Protein AF-0000000085020872 (afdb_homodimer)

InterPro domains:
  IPR003439 ABC transporter-like, ATP-binding domain [PF00005] (101-252)
  IPR003439 ABC transporter-like, ATP-binding domain [PS50893] (78-325)
  IPR003593 AAA+ ATPase domain [SM00382] (110-301)
  IPR013525 ABC-2 type transporter, transmembrane domain [PF01061] (402-611)
  IPR027417 P-loop containing nucleoside triphosphate hydrolase [G3DSA:3.40.50.300] (89-313)
  IPR027417 P-loop containing nucleoside triphosphate hydrolase [SSF52540] (98-308)
  IPR050352 ATP-binding cassette subfamily G transporters [PTHR48041] (98-655)

Secondary structure (DSSP, 8-state):
----PPP-------TTS------------SS---------SSS-----SSPPPEEEEEEEEEEEPPTT---THHHHHHTS---------S-S---PEEEEEEEEEEEEPTT-EEEEE-STTSSHHHHHHHHTT---SSEEEEEEEETTBPPPHHHHHHHEEEE-SS----TTSBHHHHHHHHHHHHSPS--HHHHHHHHHHHHHHTT-GGGTTSB---SSS----HHHHHHHHHHHHHTT--SEEEEESTTTT--HHHHHHHHHHHHHHHHHH--EEEEE-SS--HHHHHT-SEEEEEETTEEEEEEE-TTHHHHHHHTTT-PPPTTS-HHHHHHHHHT-B-TTTSSB--HHHHHHHSHHHHHHHHHHHHHHHHHHTT-----TTTTT-SSS-SSSS-HHHHHHHIIIIIIHHHHH-TTTHHHHHHHHHHHHHHHHHHTTT--SSHHHHHHHHHHHHHHHHHHHHTTHHHHHHHHHHHHHHHHHHHTTSS-HHHHHHHHHHHHHHHHHHHHHHHHHHHHHHHT----HHHHHHHHHHHHHHHHHHHHHHHHHHHHS-SSSHHHHHHHHHHHHHHHTTSSSS-GGGS-GGGHHHHHH-HHHHHHHHHHHHHHTT-EE-HHHHTTTHHHHHHHTTS---HHHHHHHHHHHHHS-SS--PPEEHHHHHHHTT-TT--HHHHHHHHHTHHHHHHHHHHHHHHH------/--------------TTS------------SS---------SSS-----SSPPPEEEEEEEEEEEPPTT---THHHHHHTS---------S-S---PEEEEEEEEEEEEPTT-EEEEE-STTSSHHHHHHHHTT---SSEEEEEEEETTBPPPHHHHHHHEEEE-SS----TTSBHHHHHHHHHHHHSPS--HHHHHHHHHHHHHHTT-GGGTTSB---SSS----HHHHHHHHHHHHHTT--SEEEEESTTTT--HHHHHHHHHHHHHHHHHH--EEEEE-SS--HHHHHT-SEEEEEETTEEEEEEE-TTHHHHHHHTTT-PPPTTS-HHHHHHHHHT-B-TTTSSB--HHHHHHHSHHHHHHHHHHHHHHHHHHTT-----TTTTT-SSS-SSSS-HHHHHHHIIIIIIHHHHH-TTTHHHHHHHHHHHHHHHHHHTTT--SSHHHHHHHHHHHHHHHHHHHHTTHHHHHHHHHHHHHHHHHHHTTSS-HHHHHHHHHHHHHHHHHHHHHHHHHHHHHHHT----HHHHHHHHHHHHHHHHHHHHHHHHHHHHS-SSSHHHHHHHHHHHHHHHTTSSSS-GGGS-GGGHHHHHH-HHHHHHHHHHHHHHTT-EE-HHHHTTTHHHHHHHTTS---HHHHHHHHHHHHHS-SS--PPEEHHHHHHHTT-TT--HHHHHHHHHTHHHHHHHHHHHHHHH---S--

Organism: Micromonas commoda (strain RCC299 / NOUM17 / CCMP2709) (NCBI:txid296587)

Radius of gyration: 37.08 Å; Cα contacts (8 Å, |Δi|>4): 2182; chains: 2; bounding box: 82×117×87 Å

Structure (mmCIF, N/CA/C/O backbone):
data_AF-0000000085020872-model_v1
#
loop_
_entity.id
_entity.type
_entity.pdbx_description
1 polymer 'ATP-binding cassette superfamily'
#
loop_
_atom_site.group_PDB
_atom_site.id
_atom_site.type_symbol
_atom_site.label_atom_id
_atom_site.label_alt_id
_atom_site.label_comp_id
_atom_site.label_asym_id
_atom_site.label_entity_id
_atom_site.label_seq_id
_atom_site.pdbx_PDB_ins_code
_atom_site.Cartn_x
_atom_site.Cartn_y
_atom_site.Cartn_z
_atom_site.occupancy
_atom_site.B_iso_or_equiv
_atom_site.auth_seq_id
_atom_site.auth_comp_id
_atom_site.auth_asym_id
_atom_site.auth_atom_id
_atom_site.pdbx_PDB_model_num
ATOM 1 N N . MET A 1 1 ? -39.406 -10.539 -39.531 1 21.3 1 MET A N 1
ATOM 2 C CA . MET A 1 1 ? -39.75 -9.141 -39.75 1 21.3 1 MET A CA 1
ATOM 3 C C . MET A 1 1 ? -39.438 -8.297 -38.531 1 21.3 1 MET A C 1
ATOM 5 O O . MET A 1 1 ? -40.344 -7.949 -37.781 1 21.3 1 MET A O 1
ATOM 9 N N . ILE A 1 2 ? -38.469 -8.586 -37.781 1 23.47 2 ILE A N 1
ATOM 10 C CA . ILE A 1 2 ? -38.219 -8.312 -36.375 1 23.47 2 ILE A CA 1
ATOM 11 C C . ILE A 1 2 ? -38.062 -6.812 -36.156 1 23.47 2 ILE A C 1
ATOM 13 O O . ILE A 1 2 ? -37.219 -6.156 -36.781 1 23.47 2 ILE A O 1
ATOM 17 N N . GLU A 1 3 ? -39.188 -6.156 -35.719 1 22.7 3 GLU A N 1
ATOM 18 C CA . GLU A 1 3 ? -39.469 -4.738 -35.594 1 22.7 3 GLU A CA 1
ATOM 19 C C . GLU A 1 3 ? -38.406 -4.016 -34.781 1 22.7 3 GLU A C 1
ATOM 21 O O . GLU A 1 3 ? -37.844 -4.574 -33.844 1 22.7 3 GLU A O 1
ATOM 26 N N . HIS A 1 4 ? -37.781 -2.967 -35.344 1 22.8 4 HIS A N 1
ATOM 27 C CA . HIS A 1 4 ? -36.656 -2.086 -35.156 1 22.8 4 HIS A CA 1
ATOM 28 C C . HIS A 1 4 ? -36.781 -1.243 -33.875 1 22.8 4 HIS A C 1
ATOM 30 O O . HIS A 1 4 ? -37.688 -0.413 -33.781 1 22.8 4 HIS A O 1
ATOM 36 N N . ALA A 1 5 ? -36.719 -1.896 -32.656 1 24.95 5 ALA A N 1
ATOM 37 C CA . ALA A 1 5 ? -37.094 -1.273 -31.391 1 24.95 5 ALA A CA 1
ATOM 38 C C . ALA A 1 5 ? -36.438 0.107 -31.25 1 24.95 5 ALA A C 1
ATOM 40 O O . ALA A 1 5 ? -35.312 0.314 -31.672 1 24.95 5 ALA A O 1
ATOM 41 N N . PRO A 1 6 ? -37.281 1.108 -30.984 1 25.77 6 PRO A N 1
ATOM 42 C CA . PRO A 1 6 ? -37.062 2.557 -31.047 1 25.77 6 PRO A CA 1
ATOM 43 C C . PRO A 1 6 ? -35.812 2.994 -30.281 1 25.77 6 PRO A C 1
ATOM 45 O O . PRO A 1 6 ? -35.344 2.279 -29.406 1 25.77 6 PRO A O 1
ATOM 48 N N . THR A 1 7 ? -35.031 3.902 -30.875 1 24.81 7 THR A N 1
ATOM 49 C CA . THR A 1 7 ? -33.781 4.621 -30.688 1 24.81 7 THR A CA 1
ATOM 50 C C . THR A 1 7 ? -33.75 5.34 -29.344 1 24.81 7 THR A C 1
ATOM 52 O O . THR A 1 7 ? -34.781 5.762 -28.844 1 24.81 7 THR A O 1
ATOM 55 N N . GLY A 1 8 ? -32.781 5.086 -28.453 1 22.59 8 GLY A N 1
ATOM 56 C CA . GLY A 1 8 ? -32.375 5.434 -27.094 1 22.59 8 GLY A CA 1
ATOM 57 C C . GLY A 1 8 ? -32.469 6.922 -26.812 1 22.59 8 GLY A C 1
ATOM 58 O O . GLY A 1 8 ? -31.797 7.719 -27.5 1 22.59 8 GLY A O 1
ATOM 59 N N . ALA A 1 9 ? -33.688 7.543 -26.547 1 23.36 9 ALA A N 1
ATOM 60 C CA . ALA A 1 9 ? -34.031 8.938 -26.25 1 23.36 9 ALA A CA 1
ATOM 61 C C . ALA A 1 9 ? -32.969 9.562 -25.344 1 23.36 9 ALA A C 1
ATOM 63 O O . ALA A 1 9 ? -32.562 8.961 -24.344 1 23.36 9 ALA A O 1
ATOM 64 N N . ASP A 1 10 ? -32.156 10.438 -25.844 1 23.88 10 ASP A N 1
ATOM 65 C CA . ASP A 1 10 ? -31.094 11.336 -25.391 1 23.88 10 ASP A CA 1
ATOM 66 C C . ASP A 1 10 ? -31.578 12.18 -24.219 1 23.88 10 ASP A C 1
ATOM 68 O O . ASP A 1 10 ? -32.469 13.031 -24.375 1 23.88 10 ASP A O 1
ATOM 72 N N . ILE A 1 11 ? -31.969 11.641 -23.094 1 23.28 11 ILE A N 1
ATOM 73 C CA . ILE A 1 11 ? -32.469 12.43 -21.984 1 23.28 11 ILE A CA 1
ATOM 74 C C . ILE A 1 11 ? -31.531 13.586 -21.688 1 23.28 11 ILE A C 1
ATOM 76 O O . ILE A 1 11 ? -30.406 13.367 -21.203 1 23.28 11 ILE A O 1
ATOM 80 N N . ARG A 1 12 ? -31.406 14.648 -22.578 1 24.61 12 ARG A N 1
ATOM 81 C CA . ARG A 1 12 ? -30.734 15.922 -22.328 1 24.61 12 ARG A CA 1
ATOM 82 C C . ARG A 1 12 ? -31.297 16.609 -21.094 1 24.61 12 ARG A C 1
ATOM 84 O O . ARG A 1 12 ? -32.5 16.938 -21.047 1 24.61 12 ARG A O 1
ATOM 91 N N . VAL A 1 13 ? -31 16.156 -19.953 1 23.91 13 VAL A N 1
ATOM 92 C CA . VAL A 1 13 ? -31.406 16.875 -18.75 1 23.91 13 VAL A CA 1
ATOM 93 C C . VAL A 1 13 ? -31.109 18.375 -18.922 1 23.91 13 VAL A C 1
ATOM 95 O O . VAL A 1 13 ? -29.969 18.766 -19.156 1 23.91 13 VAL A O 1
ATOM 98 N N . ASP A 1 14 ? -31.969 19.062 -19.531 1 23.78 14 ASP A N 1
ATOM 99 C CA . ASP A 1 14 ? -32 20.516 -19.734 1 23.78 14 ASP A CA 1
ATOM 100 C C . ASP A 1 14 ? -31.766 21.25 -18.422 1 23.78 14 ASP A C 1
ATOM 102 O O . ASP A 1 14 ? -32.625 21.297 -17.547 1 23.78 14 ASP A O 1
ATOM 106 N N . VAL A 1 15 ? -30.656 21.25 -17.906 1 24.33 15 VAL A N 1
ATOM 107 C CA . VAL A 1 15 ? -30.203 21.906 -16.688 1 24.33 15 VAL A CA 1
ATOM 108 C C . VAL A 1 15 ? -30.484 23.406 -16.781 1 24.33 15 VAL A C 1
ATOM 110 O O . VAL A 1 15 ? -30.078 24.172 -15.898 1 24.33 15 VAL A O 1
ATOM 113 N N . ASP A 1 16 ? -31.062 23.922 -17.953 1 25.19 16 ASP A N 1
ATOM 114 C CA . ASP A 1 16 ? -31.047 25.375 -18.094 1 25.19 16 ASP A CA 1
ATOM 115 C C . ASP A 1 16 ? -32.125 26.016 -17.203 1 25.19 16 ASP A C 1
ATOM 117 O O . ASP A 1 16 ? -32.438 27.188 -17.375 1 25.19 16 ASP A O 1
ATOM 121 N N . ARG A 1 17 ? -33.062 25.266 -16.75 1 26.28 17 ARG A N 1
ATOM 122 C CA . ARG A 1 17 ? -34.125 26.109 -16.172 1 26.28 17 ARG A CA 1
ATOM 123 C C . ARG A 1 17 ? -33.562 27 -15.07 1 26.28 17 ARG A C 1
ATOM 125 O O . ARG A 1 17 ? -32.781 26.547 -14.227 1 26.28 17 ARG A O 1
ATOM 132 N N . ALA A 1 18 ? -33.688 28.312 -15.258 1 26.11 18 ALA A N 1
ATOM 133 C CA . ALA A 1 18 ? -33.312 29.469 -14.477 1 26.11 18 ALA A CA 1
ATOM 134 C C . ALA A 1 18 ? -33.781 29.344 -13.031 1 26.11 18 ALA A C 1
ATOM 136 O O . ALA A 1 18 ? -35 29.219 -12.766 1 26.11 18 ALA A O 1
ATOM 137 N N . LEU A 1 19 ? -33.188 28.547 -12.25 1 25.14 19 LEU A N 1
ATOM 138 C CA . LEU A 1 19 ? -33.562 28.438 -10.852 1 25.14 19 LEU A CA 1
ATOM 139 C C . LEU A 1 19 ? -34 29.781 -10.297 1 25.14 19 LEU A C 1
ATOM 141 O O . LEU A 1 19 ? -33.438 30.812 -10.648 1 25.14 19 LEU A O 1
ATOM 145 N N . PRO A 1 20 ? -35.281 29.953 -9.961 1 27.61 20 PRO A N 1
ATOM 146 C CA . PRO A 1 20 ? -35.719 31.25 -9.445 1 27.61 20 PRO A CA 1
ATOM 147 C C . PRO A 1 20 ? -34.719 31.859 -8.477 1 27.61 20 PRO A C 1
ATOM 149 O O . PRO A 1 20 ? -33.938 31.141 -7.848 1 27.61 20 PRO A O 1
ATOM 152 N N . PRO A 1 21 ? -34.406 33.156 -8.617 1 25.19 21 PRO A N 1
ATOM 153 C CA . PRO A 1 21 ? -33.406 33.844 -7.77 1 25.19 21 PRO A CA 1
ATOM 154 C C . PRO A 1 21 ? -33.656 33.594 -6.281 1 25.19 21 PRO A C 1
ATOM 156 O O . PRO A 1 21 ? -34.781 33.719 -5.809 1 25.19 21 PRO A O 1
ATOM 159 N N . VAL A 1 22 ? -33.25 32.562 -5.754 1 24.8 22 VAL A N 1
ATOM 160 C CA . VAL A 1 22 ? -33.406 32.312 -4.32 1 24.8 22 VAL A CA 1
ATOM 161 C C . VAL A 1 22 ? -33.281 33.625 -3.562 1 24.8 22 VAL A C 1
ATOM 163 O O . VAL A 1 22 ? -32.406 34.438 -3.852 1 24.8 22 VAL A O 1
ATOM 166 N N . ARG A 1 23 ? -34.344 34.156 -2.992 1 26.45 23 ARG A N 1
ATOM 167 C CA . ARG A 1 23 ? -34.406 35.312 -2.09 1 26.45 23 ARG A CA 1
ATOM 168 C C . ARG A 1 23 ? -33.156 35.406 -1.246 1 26.45 23 ARG A C 1
ATOM 170 O O . ARG A 1 23 ? -32.438 34.438 -1.066 1 26.45 23 ARG A O 1
ATOM 177 N N . GLY A 1 24 ? -32.875 36.656 -0.716 1 23.95 24 GLY A N 1
ATOM 178 C CA . GLY A 1 24 ? -31.703 37.281 -0.164 1 23.95 24 GLY A CA 1
ATOM 179 C C . GLY A 1 24 ? -31.094 36.5 0.98 1 23.95 24 GLY A C 1
ATOM 180 O O . GLY A 1 24 ? -31.734 36.281 2.002 1 23.95 24 GLY A O 1
ATOM 181 N N . LEU A 1 25 ? -30.578 35.406 0.727 1 25.36 25 LEU A N 1
ATOM 182 C CA . LEU A 1 25 ? -29.859 34.875 1.878 1 25.36 25 LEU A CA 1
ATOM 183 C C . LEU A 1 25 ? -29.219 36 2.701 1 25.36 25 LEU A C 1
ATOM 185 O O . LEU A 1 25 ? -28.656 36.938 2.143 1 25.36 25 LEU A O 1
ATOM 189 N N . PRO A 1 26 ? -29.766 36.219 3.93 1 26.34 26 PRO A N 1
ATOM 190 C CA . PRO A 1 26 ? -29.141 37.344 4.617 1 26.34 26 PRO A CA 1
ATOM 191 C C . PRO A 1 26 ? -27.625 37.375 4.398 1 26.34 26 PRO A C 1
ATOM 193 O O . PRO A 1 26 ? -26.984 36.344 4.223 1 26.34 26 PRO A O 1
ATOM 196 N N . ARG A 1 27 ? -27.188 38.375 3.668 1 26.77 27 ARG A N 1
ATOM 197 C CA . ARG A 1 27 ? -25.781 38.688 3.395 1 26.77 27 ARG A CA 1
ATOM 198 C C . ARG A 1 27 ? -24.906 38.375 4.609 1 26.77 27 ARG A C 1
ATOM 200 O O . ARG A 1 27 ? -25.172 38.875 5.707 1 26.77 27 ARG A O 1
ATOM 207 N N . VAL A 1 28 ? -24.516 37.219 4.68 1 27.94 28 VAL A N 1
ATOM 208 C CA . VAL A 1 28 ? -23.516 37.062 5.727 1 27.94 28 VAL A CA 1
ATOM 209 C C . VAL A 1 28 ? -22.594 38.312 5.75 1 27.94 28 VAL A C 1
ATOM 211 O O . VAL A 1 28 ? -22.016 38.656 4.727 1 27.94 28 VAL A O 1
ATOM 214 N N . PRO A 1 29 ? -22.875 39.344 6.605 1 26.27 29 PRO A N 1
ATOM 215 C CA . PRO A 1 29 ? -22.016 40.531 6.59 1 26.27 29 PRO A CA 1
ATOM 216 C C . PRO A 1 29 ? -20.531 40.156 6.391 1 26.27 29 PRO A C 1
ATOM 218 O O . PRO A 1 29 ? -20.109 39.062 6.746 1 26.27 29 PRO A O 1
ATOM 221 N N . SER A 1 30 ? -19.922 40.781 5.328 1 26.56 30 SER A N 1
ATOM 222 C CA . SER A 1 30 ? -18.516 40.625 4.984 1 26.56 30 SER A CA 1
ATOM 223 C C . SER A 1 30 ? -17.672 40.375 6.223 1 26.56 30 SER A C 1
ATOM 225 O O . SER A 1 30 ? -16.953 39.344 6.277 1 26.56 30 SER A O 1
ATOM 227 N N . HIS A 1 31 ? -16.594 41.219 6.406 1 30.5 31 HIS A N 1
ATOM 228 C CA . HIS A 1 31 ? -15.516 41.188 7.395 1 30.5 31 HIS A CA 1
ATOM 229 C C . HIS A 1 31 ? -16.062 41.281 8.812 1 30.5 31 HIS A C 1
ATOM 231 O O . HIS A 1 31 ? -15.32 41.562 9.758 1 30.5 31 HIS A O 1
ATOM 237 N N . GLY A 1 32 ? -17.375 41.656 9.023 1 27.81 32 GLY A N 1
ATOM 238 C CA . GLY A 1 32 ? -17.781 42.188 10.305 1 27.81 32 GLY A CA 1
ATOM 239 C C . GLY A 1 32 ? -17.703 41.188 11.438 1 27.81 32 GLY A C 1
ATOM 240 O O . GLY A 1 32 ? -17.547 40 11.188 1 27.81 32 GLY A O 1
ATOM 241 N N . ALA A 1 33 ? -17.734 41.75 12.727 1 30.56 33 ALA A N 1
ATOM 242 C CA . ALA A 1 33 ? -17.797 41.219 14.078 1 30.56 33 ALA A CA 1
ATOM 243 C C . ALA A 1 33 ? -18.844 40.094 14.156 1 30.56 33 ALA A C 1
ATOM 245 O O . ALA A 1 33 ? -19.969 40.25 13.695 1 30.56 33 ALA A O 1
ATOM 246 N N . LEU A 1 34 ? -18.359 38.875 13.953 1 33.72 34 LEU A N 1
ATOM 247 C CA . LEU A 1 34 ? -19.328 37.875 14.359 1 33.72 34 LEU A CA 1
ATOM 248 C C . LEU A 1 34 ? -20.297 38.438 15.398 1 33.72 34 LEU A C 1
ATOM 250 O O . LEU A 1 34 ? -19.906 39.219 16.25 1 33.72 34 LEU A O 1
ATOM 254 N N . PRO A 1 35 ? -21.594 38.719 15.086 1 31.22 35 PRO A N 1
ATOM 255 C CA . PRO A 1 35 ? -22.438 39.25 16.156 1 31.22 35 PRO A CA 1
ATOM 256 C C . PRO A 1 35 ? -22.094 38.656 17.531 1 31.22 35 PRO A C 1
ATOM 258 O O . PRO A 1 35 ? -21.969 37.438 17.656 1 31.22 35 PRO A O 1
ATOM 261 N N . HIS A 1 36 ? -21.188 39.438 18.297 1 32.66 36 HIS A N 1
ATOM 262 C CA . HIS A 1 36 ? -20.969 39.094 19.688 1 32.66 36 HIS A CA 1
ATOM 263 C C . HIS A 1 36 ? -22.281 38.938 20.438 1 32.66 36 HIS A C 1
ATOM 265 O O . HIS A 1 36 ? -22.906 39.906 20.828 1 32.66 36 HIS A O 1
ATOM 271 N N . GLU A 1 37 ? -23.234 38.156 20.062 1 31.41 37 GLU A N 1
ATOM 272 C CA . GLU A 1 37 ? -24.312 38.062 21.031 1 31.41 37 GLU A CA 1
ATOM 273 C C . GLU A 1 37 ? -23.766 37.781 22.438 1 31.41 37 GLU A C 1
ATOM 275 O O . GLU A 1 37 ? -22.953 36.875 22.625 1 31.41 37 GLU A O 1
ATOM 280 N N . LYS A 1 38 ? -23.812 38.781 23.312 1 32.28 38 LYS A N 1
ATOM 281 C CA . LYS A 1 38 ? -23.578 38.688 24.75 1 32.28 38 LYS A CA 1
ATOM 282 C C . LYS A 1 38 ? -24.25 37.469 25.344 1 32.28 38 LYS A C 1
ATOM 284 O O . LYS A 1 38 ? -25.469 37.375 25.406 1 32.28 38 LYS A O 1
ATOM 289 N N . VAL A 1 39 ? -23.703 36.406 25.188 1 31.05 39 VAL A N 1
ATOM 290 C CA . VAL A 1 39 ? -24.234 35.312 25.984 1 31.05 39 VAL A CA 1
ATOM 291 C C . VAL A 1 39 ? -24.094 35.625 27.469 1 31.05 39 VAL A C 1
ATOM 293 O O . VAL A 1 39 ? -23 35.938 27.953 1 31.05 39 VAL A O 1
ATOM 296 N N . SER A 1 40 ? -25.094 36.281 28.078 1 28.16 40 SER A N 1
ATOM 297 C CA . SER A 1 40 ? -25.109 36.375 29.531 1 28.16 40 SER A CA 1
ATOM 298 C C . SER A 1 40 ? -24.688 35.062 30.172 1 28.16 40 SER A C 1
ATOM 300 O O . SER A 1 40 ? -25 33.969 29.641 1 28.16 40 SER A O 1
ATOM 302 N N . PRO A 1 41 ? -23.719 35.094 31.094 1 32.62 41 PRO A N 1
ATOM 303 C CA . PRO A 1 41 ? -23.156 33.906 31.719 1 32.62 41 PRO A CA 1
ATOM 304 C C . PRO A 1 41 ? -24.234 32.844 32.062 1 32.62 41 PRO A C 1
ATOM 306 O O . PRO A 1 41 ? -23.938 31.656 32.094 1 32.62 41 PRO A O 1
ATOM 309 N N . GLY A 1 42 ? -25.328 33.219 32.906 1 30.95 42 GLY A N 1
ATOM 310 C CA . GLY A 1 42 ? -26.188 32.375 33.688 1 30.95 42 GLY A CA 1
ATOM 311 C C . GLY A 1 42 ? -27.172 31.578 32.844 1 30.95 42 GLY A C 1
ATOM 312 O O . GLY A 1 42 ? -27.938 30.766 33.344 1 30.95 42 GLY A O 1
ATOM 313 N N . GLU A 1 43 ? -27.922 32.312 31.922 1 30.58 43 GLU A N 1
ATOM 314 C CA . GLU A 1 43 ? -29.141 31.688 31.422 1 30.58 43 GLU A CA 1
ATOM 315 C C . GLU A 1 43 ? -28.812 30.438 30.594 1 30.58 43 GLU A C 1
ATOM 317 O O . GLU A 1 43 ? -27.906 30.453 29.766 1 30.58 43 GLU A O 1
ATOM 322 N N . SER A 1 44 ? -29.109 29.266 31.234 1 32.62 44 SER A N 1
ATOM 323 C CA . SER A 1 44 ? -29.125 28.031 30.484 1 32.62 44 SER A CA 1
ATOM 324 C C . SER A 1 44 ? -29.578 28.266 29.047 1 32.62 44 SER A C 1
ATOM 326 O O . SER A 1 44 ? -30.641 28.828 28.812 1 32.62 44 SER A O 1
ATOM 328 N N . PRO A 1 45 ? -28.734 28.688 28.172 1 33.31 45 PRO A N 1
ATOM 329 C CA . PRO A 1 45 ? -29.281 28.938 26.844 1 33.31 45 PRO A CA 1
ATOM 330 C C . PRO A 1 45 ? -30.469 28.031 26.5 1 33.31 45 PRO A C 1
ATOM 332 O O . PRO A 1 45 ? -30.484 26.859 26.906 1 33.31 45 PRO A O 1
ATOM 335 N N . THR A 1 46 ? -31.672 28.516 26.453 1 33.5 46 THR A N 1
ATOM 336 C CA . THR A 1 46 ? -32.875 27.875 25.953 1 33.5 46 THR A CA 1
ATOM 337 C C . THR A 1 46 ? -32.531 26.859 24.859 1 33.5 46 THR A C 1
ATOM 339 O O . THR A 1 46 ? -31.594 27.047 24.094 1 33.5 46 THR A O 1
ATOM 342 N N . ARG A 1 47 ? -33.062 25.594 25 1 40.22 47 ARG A N 1
ATOM 343 C CA . ARG A 1 47 ? -33.094 24.422 24.109 1 40.22 47 ARG A CA 1
ATOM 344 C C . ARG A 1 47 ? -33.25 24.844 22.656 1 40.22 47 ARG A C 1
ATOM 346 O O . ARG A 1 47 ? -34.375 24.906 22.156 1 40.22 47 ARG A O 1
ATOM 353 N N . VAL A 1 48 ? -32.781 25.859 22.203 1 42.47 48 VAL A N 1
ATOM 354 C CA . VAL A 1 48 ? -33.344 26.344 20.938 1 42.47 48 VAL A CA 1
ATOM 355 C C . VAL A 1 48 ? -33.125 25.297 19.844 1 42.47 48 VAL A C 1
ATOM 357 O O . VAL A 1 48 ? -33.719 25.359 18.781 1 42.47 48 VAL A O 1
ATOM 360 N N . GLY A 1 49 ? -32.062 24.203 19.891 1 54.66 49 GLY A N 1
ATOM 361 C CA . GLY A 1 49 ? -31.859 23.438 18.672 1 54.66 49 GLY A CA 1
ATOM 362 C C . GLY A 1 49 ? -31.781 21.953 18.922 1 54.66 49 GLY A C 1
ATOM 363 O O . GLY A 1 49 ? -31.938 21.484 20.047 1 54.66 49 GLY A O 1
ATOM 364 N N . ASP A 1 50 ? -31.984 21.047 17.828 1 72.81 50 ASP A N 1
ATOM 365 C CA . ASP A 1 50 ? -32.094 19.578 17.766 1 72.81 50 ASP A CA 1
ATOM 366 C C . ASP A 1 50 ? -30.734 18.922 18.016 1 72.81 50 ASP A C 1
ATOM 368 O O . ASP A 1 50 ? -30.531 17.75 17.688 1 72.81 50 ASP A O 1
ATOM 372 N N . GLY A 1 51 ? -29.859 19.688 18.734 1 86.62 51 GLY A N 1
ATOM 373 C CA . GLY A 1 51 ? -28.562 19.078 18.984 1 86.62 51 GLY A CA 1
ATOM 374 C C . GLY A 1 51 ? -28.562 18.156 20.203 1 86.62 51 GLY A C 1
ATOM 375 O O . GLY A 1 51 ? -29.516 18.156 20.984 1 86.62 51 GLY A O 1
ATOM 376 N N . ILE A 1 52 ? -27.484 17.328 20.297 1 89.75 52 ILE A N 1
ATOM 377 C CA . ILE A 1 52 ? -27.359 16.375 21.391 1 89.75 52 ILE A CA 1
ATOM 378 C C . ILE A 1 52 ? -26.484 16.969 22.5 1 89.75 52 ILE A C 1
ATOM 380 O O . ILE A 1 52 ? -25.484 17.641 22.219 1 89.75 52 ILE A O 1
ATOM 384 N N . GLN A 1 53 ? -26.984 16.859 23.672 1 91.06 53 GLN A N 1
ATOM 385 C CA . GLN A 1 53 ? -26.172 17.188 24.844 1 91.06 53 GLN A CA 1
ATOM 386 C C . GLN A 1 53 ? -25.328 15.984 25.266 1 91.06 53 GLN A C 1
ATOM 388 O O . GLN A 1 53 ? -25.844 14.875 25.406 1 91.06 53 GLN A O 1
ATOM 393 N N . ILE A 1 54 ? -24.047 16.156 25.438 1 93.44 54 ILE A N 1
ATOM 394 C CA . ILE A 1 54 ? -23.141 15.086 25.812 1 93.44 54 ILE A CA 1
ATOM 395 C C . ILE A 1 54 ? -22.656 15.305 27.25 1 93.44 54 ILE A C 1
ATOM 397 O O . ILE A 1 54 ? -22.125 16.375 27.578 1 93.44 54 ILE A O 1
ATOM 401 N N . THR A 1 55 ? -22.906 14.375 28.094 1 93.25 55 THR A N 1
ATOM 402 C CA . THR A 1 55 ? -22.453 14.422 29.484 1 93.25 55 THR A CA 1
ATOM 403 C C . THR A 1 55 ? -21.516 13.258 29.781 1 93.25 55 THR A C 1
ATOM 405 O O . THR A 1 55 ? -21.844 12.102 29.547 1 93.25 55 THR A O 1
ATOM 408 N N . LEU A 1 56 ? -20.375 13.57 30.219 1 94.62 56 LEU A N 1
ATOM 409 C CA . LEU A 1 56 ? -19.359 12.586 30.562 1 94.62 56 LEU A CA 1
ATOM 410 C C . LEU A 1 56 ? -19.172 12.477 32.062 1 94.62 56 LEU A C 1
ATOM 412 O O . LEU A 1 56 ? -19.062 13.5 32.75 1 94.62 56 LEU A O 1
ATOM 416 N N . ASP A 1 57 ? -19.219 11.281 32.531 1 92.5 57 ASP A N 1
ATOM 417 C CA . ASP A 1 57 ? -19.062 11.039 33.969 1 92.5 57 ASP A CA 1
ATOM 418 C C . ASP A 1 57 ? -17.859 10.148 34.219 1 92.5 57 ASP A C 1
ATOM 420 O O . ASP A 1 57 ? -17.953 8.922 34.156 1 92.5 57 ASP A O 1
ATOM 424 N N . GLY A 1 58 ? -16.766 10.789 34.625 1 91.12 58 GLY A N 1
ATOM 425 C CA . GLY A 1 58 ? -15.578 10.07 35.031 1 91.12 58 GLY A CA 1
ATOM 426 C C . GLY A 1 58 ? -15.008 9.188 33.938 1 91.12 58 GLY A C 1
ATOM 427 O O . GLY A 1 58 ? -14.656 8.031 34.188 1 91.12 58 GLY A O 1
ATOM 428 N N . LEU A 1 59 ? -14.961 9.688 32.781 1 90.5 59 LEU A N 1
ATOM 429 C CA . LEU A 1 59 ? -14.492 8.891 31.656 1 90.5 59 LEU A CA 1
ATOM 430 C C . LEU A 1 59 ? -12.992 8.648 31.75 1 90.5 59 LEU A C 1
ATOM 432 O O . LEU A 1 59 ? -12.227 9.555 32.062 1 90.5 59 LEU A O 1
ATOM 436 N N . GLY A 1 60 ? -12.562 7.398 31.516 1 89.38 60 GLY A N 1
ATOM 437 C CA . GLY A 1 60 ? -11.164 6.977 31.516 1 89.38 60 GLY A CA 1
ATOM 438 C C . GLY A 1 60 ? -10.875 5.859 30.531 1 89.38 60 GLY A C 1
ATOM 439 O O . GLY A 1 60 ? -11.797 5.199 30.047 1 89.38 60 GLY A O 1
ATOM 440 N N . CYS A 1 61 ? -9.641 5.824 30.094 1 87.25 61 CYS A N 1
ATOM 441 C CA . CYS A 1 61 ? -9.227 4.785 29.156 1 87.25 61 CYS A CA 1
ATOM 442 C C . CYS A 1 61 ? -7.836 4.262 29.516 1 87.25 61 CYS A C 1
ATOM 444 O O . CYS A 1 61 ? -6.902 5.039 29.703 1 87.25 61 CYS A O 1
ATOM 446 N N . LEU A 1 62 ? -7.734 2.914 29.625 1 82.75 62 LEU A N 1
ATOM 447 C CA . LEU A 1 62 ? -6.477 2.246 29.938 1 82.75 62 LEU A CA 1
ATOM 448 C C . LEU A 1 62 ? -6.078 1.292 28.812 1 82.75 62 LEU A C 1
ATOM 450 O O . LEU A 1 62 ? -6.93 0.598 28.25 1 82.75 62 LEU A O 1
ATOM 454 N N . ILE A 1 63 ? -4.836 1.385 28.312 1 76.69 63 ILE A N 1
ATOM 455 C CA . ILE A 1 63 ? -4.332 0.456 27.312 1 76.69 63 ILE A CA 1
ATOM 456 C C . ILE A 1 63 ? -3.145 -0.323 27.875 1 76.69 63 ILE A C 1
ATOM 458 O O . ILE A 1 63 ? -2.445 0.162 28.766 1 76.69 63 ILE A O 1
ATOM 462 N N . PRO A 1 64 ? -2.922 -1.555 27.375 1 68.12 64 PRO A N 1
ATOM 463 C CA . PRO A 1 64 ? -1.761 -2.318 27.844 1 68.12 64 PRO A CA 1
ATOM 464 C C . PRO A 1 64 ? -0.434 -1.671 27.453 1 68.12 64 PRO A C 1
ATOM 466 O O . PRO A 1 64 ? -0.315 -1.109 26.359 1 68.12 64 PRO A O 1
ATOM 469 N N . ALA A 1 65 ? 0.525 -1.459 28.391 1 61.31 65 ALA A N 1
ATOM 470 C CA . ALA A 1 65 ? 1.81 -0.797 28.188 1 61.31 65 ALA A CA 1
ATOM 471 C C . ALA A 1 65 ? 2.666 -1.562 27.188 1 61.31 65 ALA A C 1
ATOM 473 O O . ALA A 1 65 ? 2.664 -2.795 27.172 1 61.31 65 ALA A O 1
ATOM 474 N N . ARG A 1 66 ? 3.117 -0.875 26.25 1 53.03 66 ARG A N 1
ATOM 475 C CA . ARG A 1 66 ? 4.004 -1.46 25.25 1 53.03 66 ARG A CA 1
ATOM 476 C C . ARG A 1 66 ? 5.375 -1.764 25.844 1 53.03 66 ARG A C 1
ATOM 478 O O . ARG A 1 66 ? 5.848 -1.047 26.719 1 53.03 66 ARG A O 1
ATOM 485 N N . ARG A 1 67 ? 6.09 -2.719 25.375 1 51.12 67 ARG A N 1
ATOM 486 C CA . ARG A 1 67 ? 7.422 -3.121 25.812 1 51.12 67 ARG A CA 1
ATOM 487 C C . ARG A 1 67 ? 8.477 -2.141 25.312 1 51.12 67 ARG A C 1
ATOM 489 O O . ARG A 1 67 ? 8.438 -1.707 24.172 1 51.12 67 ARG A O 1
ATOM 496 N N . GLY A 1 68 ? 9.453 -1.537 26.094 1 48.53 68 GLY A N 1
ATOM 497 C CA . GLY A 1 68 ? 10.703 -0.855 25.812 1 48.53 68 GLY A CA 1
ATOM 498 C C . GLY A 1 68 ? 10.625 0.646 26.016 1 48.53 68 GLY A C 1
ATOM 499 O O . GLY A 1 68 ? 11.617 1.357 25.828 1 48.53 68 GLY A O 1
ATOM 500 N N . ARG A 1 69 ? 9.5 1.233 25.797 1 46.84 69 ARG A N 1
ATOM 501 C CA . ARG A 1 69 ? 9.484 2.68 25.984 1 46.84 69 ARG A CA 1
ATOM 502 C C . ARG A 1 69 ? 9.562 3.043 27.453 1 46.84 69 ARG A C 1
ATOM 504 O O . ARG A 1 69 ? 8.891 2.432 28.297 1 46.84 69 ARG A O 1
ATOM 511 N N . ASP A 1 70 ? 10.625 3.469 27.844 1 40.38 70 ASP A N 1
ATOM 512 C CA . ASP A 1 70 ? 10.672 4.086 29.172 1 40.38 70 ASP A CA 1
ATOM 513 C C . ASP A 1 70 ? 9.609 5.176 29.297 1 40.38 70 ASP A C 1
ATOM 515 O O . ASP A 1 70 ? 9.781 6.281 28.781 1 40.38 70 ASP A O 1
ATOM 519 N N . ASP A 1 71 ? 8.484 4.898 29.234 1 40.75 71 ASP A N 1
ATOM 520 C CA . ASP A 1 71 ? 7.398 5.875 29.312 1 40.75 71 ASP A CA 1
ATOM 521 C C . ASP A 1 71 ? 7.5 6.703 30.594 1 40.75 71 ASP A C 1
ATOM 523 O O . ASP A 1 71 ? 7.168 6.219 31.688 1 40.75 71 ASP A O 1
ATOM 527 N N . ARG A 1 72 ? 8.414 7.527 30.781 1 36.16 72 ARG A N 1
ATOM 528 C CA . ARG A 1 72 ? 8.508 8.438 31.922 1 36.16 72 ARG A CA 1
ATOM 529 C C . ARG A 1 72 ? 7.199 9.203 32.125 1 36.16 72 ARG A C 1
ATOM 531 O O . ARG A 1 72 ? 7.035 9.922 33.094 1 36.16 72 ARG A O 1
ATOM 538 N N . TYR A 1 73 ? 6.555 9.359 31.109 1 34.69 73 TYR A N 1
ATOM 539 C CA . TYR A 1 73 ? 5.344 10.117 31.406 1 34.69 73 TYR A CA 1
ATOM 540 C C . TYR A 1 73 ? 4.43 9.352 32.344 1 34.69 73 TYR A C 1
ATOM 542 O O . TYR A 1 73 ? 3.424 9.883 32.812 1 34.69 73 TYR A O 1
ATOM 550 N N . THR A 1 74 ? 4.609 8.102 32.531 1 34.66 74 THR A N 1
ATOM 551 C CA . THR A 1 74 ? 3.855 7.355 33.531 1 34.66 74 THR A CA 1
ATOM 552 C C . THR A 1 74 ? 4.207 7.836 34.938 1 34.66 74 THR A C 1
ATOM 554 O O . THR A 1 74 ? 3.438 7.633 35.906 1 34.66 74 THR A O 1
ATOM 557 N N . GLU A 1 75 ? 5.344 8.344 35.094 1 33.22 75 GLU A N 1
ATOM 558 C CA . GLU A 1 75 ? 5.621 8.727 36.5 1 33.22 75 GLU A CA 1
ATOM 559 C C . GLU A 1 75 ? 4.789 9.938 36.906 1 33.22 75 GLU A C 1
ATOM 561 O O . GLU A 1 75 ? 4.363 10.047 38.062 1 33.22 75 GLU A O 1
ATOM 566 N N . ARG A 1 76 ? 4.641 10.859 36.031 1 33.66 76 ARG A N 1
ATOM 567 C CA . ARG A 1 76 ? 3.799 11.977 36.469 1 33.66 76 ARG A CA 1
ATOM 568 C C . ARG A 1 76 ? 2.34 11.547 36.562 1 33.66 76 ARG A C 1
ATOM 570 O O . ARG A 1 76 ? 1.603 12.055 37.406 1 33.66 76 ARG A O 1
ATOM 577 N N . ALA A 1 77 ? 1.861 10.695 35.688 1 34.34 77 ALA A N 1
ATOM 578 C CA . ALA A 1 77 ? 0.527 10.141 35.906 1 34.34 77 ALA A CA 1
ATOM 579 C C . ALA A 1 77 ? 0.494 9.305 37.188 1 34.34 77 ALA A C 1
ATOM 581 O O . ALA A 1 77 ? -0.58 9.023 37.719 1 34.34 77 ALA A O 1
ATOM 582 N N . ALA A 1 78 ? 1.549 8.82 37.688 1 31.98 78 ALA A N 1
ATOM 583 C CA . ALA A 1 78 ? 1.561 7.953 38.875 1 31.98 78 ALA A CA 1
ATOM 584 C C . ALA A 1 78 ? 1.202 8.734 40.125 1 31.98 78 ALA A C 1
ATOM 586 O O . ALA A 1 78 ? 0.963 8.141 41.188 1 31.98 78 ALA A O 1
ATOM 587 N N . LYS A 1 79 ? 1.514 9.977 40.281 1 33.62 79 LYS A N 1
ATOM 588 C CA . LYS A 1 79 ? 1.124 10.516 41.562 1 33.62 79 LYS A CA 1
ATOM 589 C C . LYS A 1 79 ? -0.394 10.641 41.688 1 33.62 79 LYS A C 1
ATOM 591 O O . LYS A 1 79 ? -0.905 11.258 42.625 1 33.62 79 LYS A O 1
ATOM 596 N N . LEU A 1 80 ? -1.14 10.484 40.594 1 32.25 80 LEU A N 1
ATOM 597 C CA . LEU A 1 80 ? -2.572 10.531 40.875 1 32.25 80 LEU A CA 1
ATOM 598 C C . LEU A 1 80 ? -3.018 9.297 41.656 1 32.25 80 LEU A C 1
ATOM 600 O O . LEU A 1 80 ? -2.463 8.211 41.469 1 32.25 80 LEU A O 1
ATOM 604 N N . PRO A 1 81 ? -3.738 9.414 42.812 1 28.36 81 PRO A N 1
ATOM 605 C CA . PRO A 1 81 ? -4.234 8.227 43.5 1 28.36 81 PRO A CA 1
ATOM 606 C C . PRO A 1 81 ? -4.727 7.137 42.562 1 28.36 81 PRO A C 1
ATOM 608 O O . PRO A 1 81 ? -5.484 7.418 41.625 1 28.36 81 PRO A O 1
ATOM 611 N N . THR A 1 82 ? -3.951 6.207 42.156 1 30.45 82 THR A N 1
ATOM 612 C CA . THR A 1 82 ? -4.367 4.961 41.531 1 30.45 82 THR A CA 1
ATOM 613 C C . THR A 1 82 ? -5.77 4.562 42 1 30.45 82 THR A C 1
ATOM 615 O O . THR A 1 82 ? -6.062 4.566 43.188 1 30.45 82 THR A O 1
ATOM 618 N N . VAL A 1 83 ? -6.832 4.906 41.344 1 28.61 83 VAL A N 1
ATOM 619 C CA . VAL A 1 83 ? -8.016 4.168 41.781 1 28.61 83 VAL A CA 1
ATOM 620 C C . VAL A 1 83 ? -7.59 2.871 42.469 1 28.61 83 VAL A C 1
ATOM 622 O O . VAL A 1 83 ? -6.492 2.365 42.219 1 28.61 83 VAL A O 1
ATOM 625 N N . ASP A 1 84 ? -8.328 2.508 43.562 1 28.44 84 ASP A N 1
ATOM 626 C CA . ASP A 1 84 ? -8.234 1.229 44.25 1 28.44 84 ASP A CA 1
ATOM 627 C C . ASP A 1 84 ? -7.777 0.121 43.312 1 28.44 84 ASP A C 1
ATOM 629 O O . ASP A 1 84 ? -8.18 0.081 42.156 1 28.44 84 ASP A O 1
ATOM 633 N N . GLU A 1 85 ? -6.664 -0.423 43.562 1 30.61 85 GLU A N 1
ATOM 634 C CA . GLU A 1 85 ? -6.262 -1.77 43.156 1 30.61 85 GLU A CA 1
ATOM 635 C C . GLU A 1 85 ? -7.477 -2.672 42.969 1 30.61 85 GLU A C 1
ATOM 637 O O . GLU A 1 85 ? -8.219 -2.936 43.906 1 30.61 85 GLU A O 1
ATOM 642 N N . VAL A 1 86 ? -8.344 -2.527 42.031 1 28.91 86 VAL A N 1
ATOM 643 C CA . VAL A 1 86 ? -9.102 -3.773 42.062 1 28.91 86 VAL A CA 1
ATOM 644 C C . VAL A 1 86 ? -8.188 -4.926 42.469 1 28.91 86 VAL A C 1
ATOM 646 O O . VAL A 1 86 ? -7.141 -5.145 41.875 1 28.91 86 VAL A O 1
ATOM 649 N N . PRO A 1 87 ? -8.125 -5.258 43.812 1 29.5 87 PRO A N 1
ATOM 650 C CA . PRO A 1 87 ? -7.43 -6.434 44.344 1 29.5 87 PRO A CA 1
ATOM 651 C C . PRO A 1 87 ? -7.422 -7.602 43.344 1 29.5 87 PRO A C 1
ATOM 653 O O . PRO A 1 87 ? -7.207 -8.75 43.75 1 29.5 87 PRO A O 1
ATOM 656 N N . GLY A 1 88 ? -7.715 -7.672 42.125 1 30.12 88 GLY A N 1
ATOM 657 C CA . GLY A 1 88 ? -7.496 -9.07 41.781 1 30.12 88 GLY A CA 1
ATOM 658 C C . GLY A 1 88 ? -6.137 -9.586 42.219 1 30.12 88 GLY A C 1
ATOM 659 O O . GLY A 1 88 ? -5.219 -8.797 42.469 1 30.12 88 GLY A O 1
ATOM 660 N N . LYS A 1 89 ? -6 -10.898 42.719 1 28 89 LYS A N 1
ATOM 661 C CA . LYS A 1 89 ? -4.902 -11.766 43.156 1 28 89 LYS A CA 1
ATOM 662 C C . LYS A 1 89 ? -3.641 -11.492 42.344 1 28 89 LYS A C 1
ATOM 664 O O . LYS A 1 89 ? -3.709 -11.305 41.125 1 28 89 LYS A O 1
ATOM 669 N N . ALA A 1 90 ? -2.426 -11.062 42.875 1 30.97 90 ALA A N 1
ATOM 670 C CA . ALA A 1 90 ? -0.984 -10.844 42.812 1 30.97 90 ALA A CA 1
ATOM 671 C C . ALA A 1 90 ? -0.33 -11.828 41.844 1 30.97 90 ALA A C 1
ATOM 673 O O . ALA A 1 90 ? 0.897 -11.867 41.719 1 30.97 90 ALA A O 1
ATOM 674 N N . GLY A 1 91 ? -0.853 -13.031 41.594 1 31.17 91 GLY A N 1
ATOM 675 C CA . GLY A 1 91 ? 0.04 -14.062 41.062 1 31.17 91 GLY A CA 1
ATOM 676 C C . GLY A 1 91 ? 0.701 -13.695 39.75 1 31.17 91 GLY A C 1
ATOM 677 O O . GLY A 1 91 ? 1.909 -13.875 39.594 1 31.17 91 GLY A O 1
ATOM 678 N N . GLY A 1 92 ? 0.09 -13.945 38.562 1 32.88 92 GLY A N 1
ATOM 679 C CA . GLY A 1 92 ? 0.774 -14.141 37.281 1 32.88 92 GLY A CA 1
ATOM 680 C C . GLY A 1 92 ? 1.294 -12.852 36.688 1 32.88 92 GLY A C 1
ATOM 681 O O . GLY A 1 92 ? 0.925 -11.766 37.125 1 32.88 92 GLY A O 1
ATOM 682 N N . GLY A 1 93 ? 2.426 -12.781 35.75 1 39 93 GLY A N 1
ATOM 683 C CA . GLY A 1 93 ? 3.188 -11.75 35.062 1 39 93 GLY A CA 1
ATOM 684 C C . GLY A 1 93 ? 2.328 -10.602 34.562 1 39 93 GLY A C 1
ATOM 685 O O . GLY A 1 93 ? 1.707 -10.688 33.5 1 39 93 GLY A O 1
ATOM 686 N N . GLY A 1 94 ? 1.667 -9.766 35.219 1 43.09 94 GLY A N 1
ATOM 687 C CA . GLY A 1 94 ? 0.598 -8.789 35.094 1 43.09 94 GLY A CA 1
ATOM 688 C C . GLY A 1 94 ? 0.917 -7.684 34.094 1 43.09 94 GLY A C 1
ATOM 689 O O . GLY A 1 94 ? 2.01 -7.113 34.125 1 43.09 94 GLY A O 1
ATOM 690 N N . LYS A 1 95 ? 0.291 -7.629 33.062 1 49.81 95 LYS A N 1
ATOM 691 C CA . LYS A 1 95 ? 0.425 -6.684 31.953 1 49.81 95 LYS A CA 1
ATOM 692 C C . LYS A 1 95 ? 0.28 -5.242 32.438 1 49.81 95 LYS A C 1
ATOM 694 O O . LYS A 1 95 ? -0.666 -4.918 33.156 1 49.81 95 LYS A O 1
ATOM 699 N N . LYS A 1 96 ? 1.317 -4.465 32.594 1 60.19 96 LYS A N 1
ATOM 700 C CA . LYS A 1 96 ? 1.374 -3.031 32.875 1 60.19 96 LYS A CA 1
ATOM 701 C C . LYS A 1 96 ? 0.514 -2.246 31.891 1 60.19 96 LYS A C 1
ATOM 703 O O . LYS A 1 96 ? 0.466 -2.574 30.703 1 60.19 96 LYS A O 1
ATOM 708 N N . PHE A 1 97 ? -0.619 -1.455 32.5 1 68.31 97 PHE A N 1
ATOM 709 C CA . PHE A 1 97 ? -1.507 -0.654 31.656 1 68.31 97 PHE A CA 1
ATOM 710 C C . PHE A 1 97 ? -1.026 0.79 31.594 1 68.31 97 PHE A C 1
ATOM 712 O O . PHE A 1 97 ? -0.439 1.303 32.531 1 68.31 97 PHE A O 1
ATOM 719 N N . LYS A 1 98 ? -1.134 1.39 30.469 1 74.06 98 LYS A N 1
ATOM 720 C CA . LYS A 1 98 ? -0.906 2.816 30.266 1 74.06 98 LYS A CA 1
ATOM 721 C C . LYS A 1 98 ? -2.225 3.584 30.219 1 74.06 98 LYS A C 1
ATOM 723 O O . LYS A 1 98 ? -3.18 3.148 29.562 1 74.06 98 LYS A O 1
ATOM 728 N N . THR A 1 99 ? -2.348 4.637 31.125 1 80 99 THR A N 1
ATOM 729 C CA . THR A 1 99 ? -3.559 5.445 31.156 1 80 99 THR A CA 1
ATOM 730 C C . THR A 1 99 ? -3.555 6.48 30.031 1 80 99 THR A C 1
ATOM 732 O O . THR A 1 99 ? -2.639 7.301 29.938 1 80 99 THR A O 1
ATOM 735 N N . LEU A 1 100 ? -4.531 6.434 29.203 1 82.69 100 LEU A N 1
ATOM 736 C CA . LEU A 1 100 ? -4.664 7.402 28.125 1 82.69 100 LEU A CA 1
ATOM 737 C C . LEU A 1 100 ? -5.535 8.578 28.547 1 82.69 100 LEU A C 1
ATOM 739 O O . LEU A 1 100 ? -5.289 9.719 28.141 1 82.69 100 LEU A O 1
ATOM 743 N N . LEU A 1 101 ? -6.598 8.289 29.281 1 89.06 101 LEU A N 1
ATOM 744 C CA . LEU A 1 101 ? -7.516 9.289 29.812 1 89.06 101 LEU A CA 1
ATOM 745 C C . LEU A 1 101 ? -7.887 8.961 31.25 1 89.06 101 LEU A C 1
ATOM 747 O O . LEU A 1 101 ? -8.055 7.789 31.609 1 89.06 101 LEU A O 1
ATOM 751 N N . SER A 1 102 ? -7.988 10.062 32.031 1 89.94 102 SER A N 1
ATOM 752 C CA . SER A 1 102 ? -8.305 9.844 33.438 1 89.94 102 SER A CA 1
ATOM 753 C C . SER A 1 102 ? -9.383 10.805 33.938 1 89.94 102 SER A C 1
ATOM 755 O O . SER A 1 102 ? -9.188 12.016 33.938 1 89.94 102 SER A O 1
ATOM 757 N N . ASN A 1 103 ? -10.445 10.273 34.312 1 88.56 103 ASN A N 1
ATOM 758 C CA . ASN A 1 103 ? -11.523 10.93 35.031 1 88.56 103 ASN A CA 1
ATOM 759 C C . ASN A 1 103 ? -11.969 12.211 34.344 1 88.56 103 ASN A C 1
ATOM 761 O O . ASN A 1 103 ? -11.977 13.289 34.969 1 88.56 103 ASN A O 1
ATOM 765 N N . VAL A 1 104 ? -12.391 12.102 33.125 1 92.38 104 VAL A N 1
ATOM 766 C CA . VAL A 1 104 ? -12.875 13.242 32.375 1 92.38 104 VAL A CA 1
ATOM 767 C C . VAL A 1 104 ? -14.367 13.438 32.625 1 92.38 104 VAL A C 1
ATOM 769 O O . VAL A 1 104 ? -15.18 12.578 32.281 1 92.38 104 VAL A O 1
ATOM 772 N N . THR A 1 105 ? -14.695 14.516 33.344 1 94.06 105 THR A N 1
ATOM 773 C CA . THR A 1 105 ? -16.078 14.82 33.688 1 94.06 105 THR A CA 1
ATOM 774 C C . THR A 1 105 ? -16.484 16.203 33.188 1 94.06 105 THR A C 1
ATOM 776 O O . THR A 1 105 ? -15.742 17.172 33.344 1 94.06 105 THR A O 1
ATOM 779 N N . GLY A 1 106 ? -17.516 16.25 32.438 1 93.69 106 GLY A N 1
ATOM 780 C CA . GLY A 1 106 ? -18.016 17.516 31.922 1 93.69 106 GLY A CA 1
ATOM 781 C C . GLY A 1 106 ? -19.219 17.359 31 1 93.69 106 GLY A C 1
ATOM 782 O O . GLY A 1 106 ? -19.641 16.234 30.734 1 93.69 106 GLY A O 1
ATOM 783 N N . THR A 1 107 ? -19.797 18.516 30.672 1 94.56 107 THR A N 1
ATOM 784 C CA . THR A 1 107 ? -20.984 18.484 29.828 1 94.56 107 THR A CA 1
ATOM 785 C C . THR A 1 107 ? -20.844 19.406 28.625 1 94.56 107 THR A C 1
ATOM 787 O O . THR A 1 107 ? -20.344 20.531 28.766 1 94.56 107 THR A O 1
ATOM 790 N N . ILE A 1 108 ? -21.141 18.922 27.469 1 94.94 108 ILE A N 1
ATOM 791 C CA . ILE A 1 108 ? -21.312 19.703 26.25 1 94.94 108 ILE A CA 1
ATOM 792 C C . ILE A 1 108 ? -22.797 19.891 25.953 1 94.94 108 ILE A C 1
ATOM 794 O O . ILE A 1 108 ? -23.531 18.906 25.766 1 94.94 108 ILE A O 1
ATOM 798 N N . TYR A 1 109 ? -23.188 21.078 25.875 1 92.12 109 TYR A N 1
ATOM 799 C CA . TYR A 1 109 ? -24.609 21.359 25.75 1 92.12 109 TYR A CA 1
ATOM 800 C C . TYR A 1 109 ? -25.062 21.281 24.297 1 92.12 109 TYR A C 1
ATOM 802 O O . TYR A 1 109 ? -24.234 21.328 23.391 1 92.12 109 TYR A O 1
ATOM 810 N N . SER A 1 110 ? -26.375 21.141 24.172 1 91.06 110 SER A N 1
ATOM 811 C CA . SER A 1 110 ? -26.969 21.078 22.844 1 91.06 110 SER A CA 1
ATOM 812 C C . SER A 1 110 ? -26.703 22.359 22.062 1 91.06 110 SER A C 1
ATOM 814 O O . SER A 1 110 ? -26.938 23.469 22.578 1 91.06 110 SER A O 1
ATOM 816 N N . GLY A 1 111 ? -26.125 22.172 20.891 1 90.06 111 GLY A N 1
ATOM 817 C CA . GLY A 1 111 ? -25.891 23.328 20.031 1 90.06 111 GLY A CA 1
ATOM 818 C C . GLY A 1 111 ? -24.531 23.969 20.266 1 90.06 111 GLY A C 1
ATOM 819 O O . GLY A 1 111 ? -24.219 25 19.672 1 90.06 111 GLY A O 1
ATOM 820 N N . ASP A 1 112 ? -23.75 23.359 21.062 1 92.19 112 ASP A N 1
ATOM 821 C CA . ASP A 1 112 ? -22.422 23.891 21.344 1 92.19 112 ASP A CA 1
ATOM 822 C C . ASP A 1 112 ? -21.469 23.609 20.188 1 92.19 112 ASP A C 1
ATOM 824 O O . ASP A 1 112 ? -21.594 22.578 19.5 1 92.19 112 ASP A O 1
ATOM 828 N N . MET A 1 113 ? -20.656 24.562 19.938 1 94.12 113 MET A N 1
ATOM 829 C CA . MET A 1 113 ? -19.422 24.328 19.188 1 94.12 113 MET A CA 1
ATOM 830 C C . MET A 1 113 ? -18.234 24.172 20.141 1 94.12 113 MET A C 1
ATOM 832 O O . MET A 1 113 ? -17.609 25.156 20.531 1 94.12 113 MET A O 1
ATOM 836 N N . CYS A 1 114 ? -17.922 22.906 20.375 1 95.44 114 CYS A N 1
ATOM 837 C CA . CYS A 1 114 ? -16.938 22.609 21.406 1 95.44 114 CYS A CA 1
ATOM 838 C C . CYS A 1 114 ? -15.586 22.281 20.781 1 95.44 114 CYS A C 1
ATOM 840 O O . CYS A 1 114 ? -15.492 21.422 19.906 1 95.44 114 CYS A O 1
ATOM 842 N N . ALA A 1 115 ? -14.57 22.922 21.203 1 95.44 115 ALA A N 1
ATOM 843 C CA . ALA A 1 115 ? -13.203 22.625 20.781 1 95.44 115 ALA A CA 1
ATOM 844 C C . ALA A 1 115 ? -12.469 21.812 21.844 1 95.44 115 ALA A C 1
ATOM 846 O O . ALA A 1 115 ? -12.508 22.156 23.031 1 95.44 115 ALA A O 1
ATOM 847 N N . VAL A 1 116 ? -11.953 20.75 21.453 1 95.12 116 VAL A N 1
ATOM 848 C CA . VAL A 1 116 ? -11.07 19.953 22.312 1 95.12 116 VAL A CA 1
ATOM 849 C C . VAL A 1 116 ? -9.617 20.188 21.906 1 95.12 116 VAL A C 1
ATOM 851 O O . VAL A 1 116 ? -9.203 19.844 20.797 1 95.12 116 VAL A O 1
ATOM 854 N N . MET A 1 117 ? -8.906 20.766 22.797 1 91.88 117 MET A N 1
ATOM 855 C CA . MET A 1 117 ? -7.527 21.141 22.484 1 91.88 117 MET A CA 1
ATOM 856 C C . MET A 1 117 ? -6.559 20.562 23.516 1 91.88 117 MET A C 1
ATOM 858 O O . MET A 1 117 ? -6.977 20.125 24.594 1 91.88 117 MET A O 1
ATOM 862 N N . GLY A 1 118 ? -5.328 20.516 23.203 1 86.44 118 GLY A N 1
ATOM 863 C CA . GLY A 1 118 ? -4.246 20 24.016 1 86.44 118 GLY A CA 1
ATOM 864 C C . GLY A 1 118 ? -3.01 19.641 23.219 1 86.44 118 GLY A C 1
ATOM 865 O O . GLY A 1 118 ? -3.061 19.547 21.984 1 86.44 118 GLY A O 1
ATOM 866 N N . PRO A 1 119 ? -1.977 19.453 23.953 1 77.31 119 PRO A N 1
ATOM 867 C CA . PRO A 1 119 ? -0.753 19.031 23.266 1 77.31 119 PRO A CA 1
ATOM 868 C C . PRO A 1 119 ? -0.869 17.641 22.656 1 77.31 119 PRO A C 1
ATOM 870 O O . PRO A 1 119 ? -1.858 16.938 22.875 1 77.31 119 PRO A O 1
ATOM 873 N N . SER A 1 120 ? 0.071 17.312 21.812 1 70.75 120 SER A N 1
ATOM 874 C CA . SER A 1 120 ? 0.063 16 21.172 1 70.75 120 SER A CA 1
ATOM 875 C C . SER A 1 120 ? 0.106 14.891 22.203 1 70.75 120 SER A C 1
ATOM 877 O O . SER A 1 120 ? 0.896 14.938 23.156 1 70.75 120 SER A O 1
ATOM 879 N N . GLY A 1 121 ? -0.727 13.969 22.141 1 71.94 121 GLY A N 1
ATOM 880 C CA . GLY A 1 121 ? -0.779 12.844 23.062 1 71.94 121 GLY A CA 1
ATOM 881 C C . GLY A 1 121 ? -1.621 13.109 24.281 1 71.94 121 GLY A C 1
ATOM 882 O O . GLY A 1 121 ? -1.628 12.312 25.234 1 71.94 121 GLY A O 1
ATOM 883 N N . ALA A 1 122 ? -2.293 14.219 24.219 1 78.75 122 ALA A N 1
ATOM 884 C CA . ALA A 1 122 ? -3.078 14.602 25.391 1 78.75 122 ALA A CA 1
ATOM 885 C C . ALA A 1 122 ? -4.312 13.719 25.531 1 78.75 122 ALA A C 1
ATOM 887 O O . ALA A 1 122 ? -4.945 13.695 26.594 1 78.75 122 ALA A O 1
ATOM 888 N N . GLY A 1 123 ? -4.684 12.984 24.469 1 85.25 123 GLY A N 1
ATOM 889 C CA . GLY A 1 123 ? -5.84 12.109 24.547 1 85.25 123 GLY A CA 1
ATOM 890 C C . GLY A 1 123 ? -7.047 12.656 23.812 1 85.25 123 GLY A C 1
ATOM 891 O O . GLY A 1 123 ? -8.172 12.203 24.031 1 85.25 123 GLY A O 1
ATOM 892 N N . LYS A 1 124 ? -6.867 13.633 22.938 1 88.81 124 LYS A N 1
ATOM 893 C CA . LYS A 1 124 ? -7.969 14.281 22.219 1 88.81 124 LYS A CA 1
ATOM 894 C C . LYS A 1 124 ? -8.742 13.281 21.375 1 88.81 124 LYS A C 1
ATOM 896 O O . LYS A 1 124 ? -9.969 13.188 21.469 1 88.81 124 LYS A O 1
ATOM 901 N N . THR A 1 125 ? -7.969 12.523 20.547 1 84.19 125 THR A N 1
ATOM 902 C CA . THR A 1 125 ? -8.578 11.539 19.656 1 84.19 125 THR A CA 1
ATOM 903 C C . THR A 1 125 ? -9.219 10.406 20.453 1 84.19 125 THR A C 1
ATOM 905 O O . THR A 1 125 ? -10.281 9.914 20.078 1 84.19 125 THR A O 1
ATOM 908 N N . THR A 1 126 ? -8.594 10.008 21.547 1 85.94 126 THR A N 1
ATOM 909 C CA . THR A 1 126 ? -9.141 8.961 22.406 1 85.94 126 THR A CA 1
ATOM 910 C C . THR A 1 126 ? -10.477 9.391 23 1 85.94 126 THR A C 1
ATOM 912 O O . THR A 1 126 ? -11.414 8.594 23.078 1 85.94 126 THR A O 1
ATOM 915 N N . LEU A 1 127 ? -10.484 10.609 23.406 1 91.69 127 LEU A N 1
ATOM 916 C CA . LEU A 1 127 ? -11.727 11.133 23.969 1 91.69 127 LEU A CA 1
ATOM 917 C C . LEU A 1 127 ? -12.844 11.102 22.938 1 91.69 127 LEU A C 1
ATOM 919 O O . LEU A 1 127 ? -13.953 10.648 23.219 1 91.69 127 LEU A O 1
ATOM 923 N N . LEU A 1 128 ? -12.562 11.578 21.719 1 90.94 128 LEU A N 1
ATOM 924 C CA . LEU A 1 128 ? -13.555 11.586 20.656 1 90.94 128 LEU A CA 1
ATOM 925 C C . LEU A 1 128 ? -13.992 10.172 20.312 1 90.94 128 LEU A C 1
ATOM 927 O O . LEU A 1 128 ? -15.18 9.922 20.062 1 90.94 128 LEU A O 1
ATOM 931 N N . ASP A 1 129 ? -13.047 9.266 20.344 1 87.5 129 ASP A N 1
ATOM 932 C CA . ASP A 1 129 ? -13.344 7.879 20 1 87.5 129 ASP A CA 1
ATOM 933 C C . ASP A 1 129 ? -14.234 7.234 21.047 1 87.5 129 ASP A C 1
ATOM 935 O O . ASP A 1 129 ? -15.094 6.41 20.719 1 87.5 129 ASP A O 1
ATOM 939 N N . ILE A 1 130 ? -14 7.574 22.25 1 89.06 130 ILE A N 1
ATOM 940 C CA . ILE A 1 130 ? -14.789 6.992 23.344 1 89.06 130 ILE A CA 1
ATOM 941 C C . ILE A 1 130 ? -16.219 7.543 23.297 1 89.06 130 ILE A C 1
ATOM 943 O O . ILE A 1 130 ? -17.188 6.789 23.422 1 89.06 130 ILE A O 1
ATOM 947 N N . ILE A 1 131 ? -16.297 8.844 23.062 1 90.94 131 ILE A N 1
ATOM 948 C CA . ILE A 1 131 ? -17.609 9.469 23.031 1 90.94 131 ILE A CA 1
ATOM 949 C C . ILE A 1 131 ? -18.422 8.945 21.844 1 90.94 131 ILE A C 1
ATOM 951 O O . ILE A 1 131 ? -19.625 8.703 21.953 1 90.94 131 ILE A O 1
ATOM 955 N N . SER A 1 132 ? -17.734 8.75 20.766 1 87.81 132 SER A N 1
ATOM 956 C CA . SER A 1 132 ? -18.406 8.297 19.547 1 87.81 132 SER A CA 1
ATOM 957 C C . SER A 1 132 ? -18.484 6.773 19.5 1 87.81 132 SER A C 1
ATOM 959 O O . SER A 1 132 ? -18.953 6.203 18.516 1 87.81 132 SER A O 1
ATOM 961 N N . ARG A 1 133 ? -17.953 6.09 20.469 1 83.06 133 ARG A N 1
ATOM 962 C CA . ARG A 1 133 ? -17.984 4.633 20.578 1 83.06 133 ARG A CA 1
ATOM 963 C C . ARG A 1 133 ? -17.266 3.977 19.406 1 83.06 133 ARG A C 1
ATOM 965 O O . ARG A 1 133 ? -17.797 3.039 18.797 1 83.06 133 ARG A O 1
ATOM 972 N N . ARG A 1 134 ? -16.203 4.547 19.047 1 77.44 134 ARG A N 1
ATOM 973 C CA . ARG A 1 134 ? -15.398 4.008 17.953 1 77.44 134 ARG A CA 1
ATOM 974 C C . ARG A 1 134 ? -14.109 3.379 18.469 1 77.44 134 ARG A C 1
ATOM 976 O O . ARG A 1 134 ? -13.344 2.795 17.703 1 77.44 134 ARG A O 1
ATOM 983 N N . LYS A 1 135 ? -13.867 3.475 19.734 1 77.69 135 LYS A N 1
ATOM 984 C CA . LYS A 1 135 ? -12.648 2.92 20.328 1 77.69 135 LYS A CA 1
ATOM 985 C C . LYS A 1 135 ? -12.688 1.394 20.328 1 77.69 135 LYS A C 1
ATOM 987 O O . LYS A 1 135 ? -13.68 0.794 20.766 1 77.69 135 LYS A O 1
ATOM 992 N N . THR A 1 136 ? -11.656 0.759 19.781 1 68.81 136 THR A N 1
ATOM 993 C CA . THR A 1 136 ? -11.648 -0.694 19.656 1 68.81 136 THR A CA 1
ATOM 994 C C . THR A 1 136 ? -10.695 -1.32 20.672 1 68.81 136 THR A C 1
ATOM 996 O O . THR A 1 136 ? -10.852 -2.486 21.047 1 68.81 136 THR A O 1
ATOM 999 N N . GLU A 1 137 ? -9.75 -0.552 21.141 1 70.19 137 GLU A N 1
ATOM 1000 C CA . GLU A 1 137 ? -8.75 -1.114 22.047 1 70.19 137 GLU A CA 1
ATOM 1001 C C . GLU A 1 137 ? -8.812 -0.449 23.406 1 70.19 137 GLU A C 1
ATOM 1003 O O . GLU A 1 137 ? -9.125 0.739 23.516 1 70.19 137 GLU A O 1
ATOM 1008 N N . GLY A 1 138 ? -8.664 -1.202 24.484 1 75.19 138 GLY A N 1
ATOM 1009 C CA . GLY A 1 138 ? -8.531 -0.655 25.812 1 75.19 138 GLY A CA 1
ATOM 1010 C C . GLY A 1 138 ? -9.773 -0.838 26.672 1 75.19 138 GLY A C 1
ATOM 1011 O O . GLY A 1 138 ? -10.797 -1.316 26.172 1 75.19 138 GLY A O 1
ATOM 1012 N N . LYS A 1 139 ? -9.539 -0.64 27.984 1 82.12 139 LYS A N 1
ATOM 1013 C CA . LYS A 1 139 ? -10.633 -0.676 28.953 1 82.12 139 LYS A CA 1
ATOM 1014 C C . LYS A 1 139 ? -11.18 0.725 29.219 1 82.12 139 LYS A C 1
ATOM 1016 O O . LYS A 1 139 ? -10.43 1.625 29.609 1 82.12 139 LYS A O 1
ATOM 1021 N N . ILE A 1 140 ? -12.469 0.906 28.875 1 87.44 140 ILE A N 1
ATOM 1022 C CA . ILE A 1 140 ? -13.109 2.207 29.047 1 87.44 140 ILE A CA 1
ATOM 1023 C C . ILE A 1 140 ? -13.742 2.289 30.438 1 87.44 140 ILE A C 1
ATOM 1025 O O . ILE A 1 140 ? -14.422 1.354 30.875 1 87.44 140 ILE A O 1
ATOM 1029 N N . LEU A 1 141 ? -13.406 3.295 31.156 1 88 141 LEU A N 1
ATOM 1030 C CA . LEU A 1 141 ? -13.992 3.566 32.469 1 88 141 LEU A CA 1
ATOM 1031 C C . LEU A 1 141 ? -14.961 4.746 32.406 1 88 141 LEU A C 1
ATOM 1033 O O . LEU A 1 141 ? -14.852 5.59 31.5 1 88 141 LEU A O 1
ATOM 1037 N N . GLY A 1 142 ? -15.945 4.75 33.219 1 88.81 142 GLY A N 1
ATOM 1038 C CA . GLY A 1 142 ? -16.891 5.852 33.281 1 88.81 142 GLY A CA 1
ATOM 1039 C C . GLY A 1 142 ? -18.078 5.668 32.344 1 88.81 142 GLY A C 1
ATOM 1040 O O . GLY A 1 142 ? -18.297 4.57 31.812 1 88.81 142 GLY A O 1
ATOM 1041 N N . LYS A 1 143 ? -18.875 6.719 32.25 1 88.62 143 LYS A N 1
ATOM 1042 C CA . LYS A 1 143 ? -20.078 6.633 31.438 1 88.62 143 LYS A CA 1
ATOM 1043 C C . LYS A 1 143 ? -20.281 7.906 30.625 1 88.62 143 LYS A C 1
ATOM 1045 O O . LYS A 1 143 ? -19.859 8.984 31.031 1 88.62 143 LYS A O 1
ATOM 1050 N N . ASN A 1 144 ? -20.781 7.77 29.547 1 90.25 144 ASN A N 1
ATOM 1051 C CA . ASN A 1 144 ? -21.156 8.883 28.688 1 90.25 144 ASN A CA 1
ATOM 1052 C C . ASN A 1 144 ? -22.672 8.898 28.422 1 90.25 144 ASN A C 1
ATOM 1054 O O . ASN A 1 144 ? -23.281 7.848 28.266 1 90.25 144 ASN A O 1
ATOM 1058 N N . TYR A 1 145 ? -23.266 10.031 28.469 1 88.81 145 TYR A N 1
ATOM 1059 C CA . TYR A 1 145 ? -24.703 10.188 28.281 1 88.81 145 TYR A CA 1
ATOM 1060 C C . TYR A 1 145 ? -25.016 11.125 27.125 1 88.81 145 TYR A C 1
ATOM 1062 O O . TYR A 1 145 ? -24.359 12.156 26.969 1 88.81 145 TYR A O 1
ATOM 1070 N N . PHE A 1 146 ? -25.906 10.719 26.266 1 89.44 146 PHE A N 1
ATOM 1071 C CA . PHE A 1 146 ? -26.484 11.562 25.219 1 89.44 146 PHE A CA 1
ATOM 1072 C C . PHE A 1 146 ? -27.891 11.984 25.578 1 89.44 146 PHE A C 1
ATOM 1074 O O . PHE A 1 146 ? -28.797 11.141 25.672 1 89.44 146 PHE A O 1
ATOM 1081 N N . ASP A 1 147 ? -28.062 13.211 25.75 1 87.31 147 ASP A N 1
ATOM 1082 C CA . ASP A 1 147 ? -29.359 13.75 26.141 1 87.31 147 ASP A CA 1
ATOM 1083 C C . ASP A 1 147 ? -29.891 13.031 27.391 1 87.31 147 ASP A C 1
ATOM 1085 O O . ASP A 1 147 ? -31.047 12.617 27.422 1 87.31 147 ASP A O 1
ATOM 1089 N N . GLY A 1 148 ? -28.969 12.695 28.281 1 82.25 148 GLY A N 1
ATOM 1090 C CA . GLY A 1 148 ? -29.359 12.148 29.562 1 82.25 148 GLY A CA 1
ATOM 1091 C C . GLY A 1 148 ? -29.5 10.633 29.562 1 82.25 148 GLY A C 1
ATOM 1092 O O . GLY A 1 148 ? -30 10.047 30.516 1 82.25 148 GLY A O 1
ATOM 1093 N N . ALA A 1 149 ? -29.219 10 28.469 1 83.81 149 ALA A N 1
ATOM 1094 C CA . ALA A 1 149 ? -29.281 8.539 28.391 1 83.81 149 ALA A CA 1
ATOM 1095 C C . ALA A 1 149 ? -27.984 7.957 27.859 1 83.81 149 ALA A C 1
ATOM 1097 O O . ALA A 1 149 ? -27.297 8.594 27.062 1 83.81 149 ALA A O 1
ATOM 1098 N N . GLU A 1 150 ? -27.703 6.781 28.297 1 83.69 150 GLU A N 1
ATOM 1099 C CA . GLU A 1 150 ? -26.547 6.09 27.75 1 83.69 150 GLU A CA 1
ATOM 1100 C C . GLU A 1 150 ? -26.781 5.668 26.297 1 83.69 150 GLU A C 1
ATOM 1102 O O . GLU A 1 150 ? -27.734 4.949 26 1 83.69 150 GLU A O 1
ATOM 1107 N N . PRO A 1 151 ? -25.969 6.168 25.484 1 83.69 151 PRO A N 1
ATOM 1108 C CA . PRO A 1 151 ? -26.219 5.887 24.078 1 83.69 151 PRO A CA 1
ATOM 1109 C C . PRO A 1 151 ? -25.844 4.461 23.688 1 83.69 151 PRO A C 1
ATOM 1111 O O . PRO A 1 151 ? -24.828 3.938 24.156 1 83.69 151 PRO A O 1
ATOM 1114 N N . SER A 1 152 ? -26.703 3.84 22.859 1 81 152 SER A N 1
ATOM 1115 C CA . SER A 1 152 ? -26.359 2.58 22.203 1 81 152 SER A CA 1
ATOM 1116 C C . SER A 1 152 ? -25.5 2.814 20.969 1 81 152 SER A C 1
ATOM 1118 O O . SER A 1 152 ? -25.453 3.928 20.438 1 81 152 SER A O 1
ATOM 1120 N N . LYS A 1 153 ? -24.781 1.881 20.562 1 79.81 153 LYS A N 1
ATOM 1121 C CA . LYS A 1 153 ? -23.953 1.985 19.375 1 79.81 153 LYS A CA 1
ATOM 1122 C C . LYS A 1 153 ? -24.781 2.365 18.156 1 79.81 153 LYS A C 1
ATOM 1124 O O . LYS A 1 153 ? -24.344 3.152 17.312 1 79.81 153 LYS A O 1
ATOM 1129 N N . SER A 1 154 ? -25.938 1.834 18.094 1 78.06 154 SER A N 1
ATOM 1130 C CA . SER A 1 154 ? -26.828 2.104 16.953 1 78.06 154 SER A CA 1
ATOM 1131 C C . SER A 1 154 ? -27.281 3.557 16.953 1 78.06 154 SER A C 1
ATOM 1133 O O . SER A 1 154 ? -27.391 4.176 15.898 1 78.06 154 SER A O 1
ATOM 1135 N N . MET A 1 155 ? -27.484 4.047 18.188 1 76.94 155 MET A N 1
ATOM 1136 C CA . MET A 1 155 ? -27.953 5.43 18.312 1 76.94 155 MET A CA 1
ATOM 1137 C C . MET A 1 155 ? -26.844 6.406 17.922 1 76.94 155 MET A C 1
ATOM 1139 O O . MET A 1 155 ? -27.109 7.426 17.281 1 76.94 155 MET A O 1
ATOM 1143 N N . VAL A 1 156 ? -25.672 6.078 18.281 1 83.5 156 VAL A N 1
ATOM 1144 C CA . VAL A 1 156 ? -24.547 6.938 17.969 1 83.5 156 VAL A CA 1
ATOM 1145 C C . VAL A 1 156 ? -24.328 6.969 16.453 1 83.5 156 VAL A C 1
ATOM 1147 O O . VAL A 1 156 ? -24.109 8.039 15.883 1 83.5 156 VAL A O 1
ATOM 1150 N N . LYS A 1 157 ? -24.469 5.902 15.914 1 76.88 157 LYS A N 1
ATOM 1151 C CA . LYS A 1 157 ? -24.234 5.812 14.469 1 76.88 157 LYS A CA 1
ATOM 1152 C C . LYS A 1 157 ? -25.328 6.539 13.695 1 76.88 157 LYS A C 1
ATOM 1154 O O . LYS A 1 157 ? -25.078 7.098 12.625 1 76.88 157 LYS A O 1
ATOM 1159 N N . LYS A 1 158 ? -26.484 6.516 14.266 1 75.56 158 LYS A N 1
ATOM 1160 C CA . LYS A 1 158 ? -27.641 7.098 13.57 1 75.56 158 LYS A CA 1
ATOM 1161 C C . LYS A 1 158 ? -27.641 8.617 13.703 1 75.56 158 LYS A C 1
ATOM 1163 O O . LYS A 1 158 ? -27.969 9.32 12.742 1 75.56 158 LYS A O 1
ATOM 1168 N N . TYR A 1 159 ? -27.281 9.07 14.844 1 80.69 159 TYR A N 1
ATOM 1169 C CA . TYR A 1 159 ? -27.531 10.484 15.109 1 80.69 159 TYR A CA 1
ATOM 1170 C C . TYR A 1 159 ? -26.234 11.289 15.062 1 80.69 159 TYR A C 1
ATOM 1172 O O . TYR A 1 159 ? -26.266 12.516 15.07 1 80.69 159 TYR A O 1
ATOM 1180 N N . THR A 1 160 ? -25.172 10.609 14.984 1 87.44 160 THR A N 1
ATOM 1181 C CA . THR A 1 160 ? -23.891 11.32 15 1 87.44 160 THR A CA 1
ATOM 1182 C C . THR A 1 160 ? -23.094 11.008 13.75 1 87.44 160 THR A C 1
ATOM 1184 O O . THR A 1 160 ? -23.344 10.016 13.062 1 87.44 160 THR A O 1
ATOM 1187 N N . ALA A 1 161 ? -22.312 11.938 13.367 1 86.31 161 ALA A N 1
ATOM 1188 C CA . ALA A 1 161 ? -21.359 11.766 12.273 1 86.31 161 ALA A CA 1
ATOM 1189 C C . ALA A 1 161 ? -19.922 11.969 12.758 1 86.31 161 ALA A C 1
ATOM 1191 O O . ALA A 1 161 ? -19.672 12.742 13.688 1 86.31 161 ALA A O 1
ATOM 1192 N N . TYR A 1 162 ? -19.047 11.172 12.18 1 87.62 162 TYR A N 1
ATOM 1193 C CA . TYR A 1 162 ? -17.641 11.25 12.547 1 87.62 162 TYR A CA 1
ATOM 1194 C C . TYR A 1 162 ? -16.766 11.516 11.32 1 87.62 162 TYR A C 1
ATOM 1196 O O . TYR A 1 162 ? -16.875 10.812 10.312 1 87.62 162 TYR A O 1
ATOM 1204 N N . ILE A 1 163 ? -16.047 12.555 11.398 1 85.56 163 ILE A N 1
ATOM 1205 C CA . ILE A 1 163 ? -15.07 12.859 10.359 1 85.56 163 ILE A CA 1
ATOM 1206 C C . ILE A 1 163 ? -13.664 12.586 10.875 1 85.56 163 ILE A C 1
ATOM 1208 O O . ILE A 1 163 ? -13.227 13.188 11.852 1 85.56 163 ILE A O 1
ATOM 1212 N N . GLN A 1 164 ? -12.961 11.719 10.188 1 80.12 164 GLN A N 1
ATOM 1213 C CA . GLN A 1 164 ? -11.625 11.305 10.609 1 80.12 164 GLN A CA 1
ATOM 1214 C C . GLN A 1 164 ? -10.562 12.266 10.094 1 80.12 164 GLN A C 1
ATOM 1216 O O . GLN A 1 164 ? -10.844 13.117 9.25 1 80.12 164 GLN A O 1
ATOM 1221 N N . GLN A 1 165 ? -9.367 12.047 10.672 1 71.62 165 GLN A N 1
ATOM 1222 C CA . GLN A 1 165 ? -8.242 12.883 10.289 1 71.62 165 GLN A CA 1
ATOM 1223 C C . GLN A 1 165 ? -7.844 12.648 8.836 1 71.62 165 GLN A C 1
ATOM 1225 O O . GLN A 1 165 ? -7.625 13.602 8.086 1 71.62 165 GLN A O 1
ATOM 1230 N N . GLN A 1 166 ? -7.684 11.406 8.508 1 70.06 166 GLN A N 1
ATOM 1231 C CA . GLN A 1 166 ? -7.375 11.07 7.121 1 70.06 166 GLN A CA 1
ATOM 1232 C C . GLN A 1 166 ? -8.625 10.586 6.383 1 70.06 166 GLN A C 1
ATOM 1234 O O . GLN A 1 166 ? -9.289 9.648 6.828 1 70.06 166 GLN A O 1
ATOM 1239 N N . ASP A 1 167 ? -8.914 11.391 5.348 1 70.19 167 ASP A N 1
ATOM 1240 C CA . ASP A 1 167 ? -10.102 11.023 4.578 1 70.19 167 ASP A CA 1
ATOM 1241 C C . ASP A 1 167 ? -9.758 10.055 3.457 1 70.19 167 ASP A C 1
ATOM 1243 O O . ASP A 1 167 ? -8.68 10.133 2.869 1 70.19 167 ASP A O 1
ATOM 1247 N N . CYS A 1 168 ? -10.609 9.07 3.422 1 76.38 168 CYS A N 1
ATOM 1248 C CA . CYS A 1 168 ? -10.43 8.078 2.373 1 76.38 168 CYS A CA 1
ATOM 1249 C C . CYS A 1 168 ? -11.703 7.902 1.557 1 76.38 168 CYS A C 1
ATOM 1251 O O . CYS A 1 168 ? -12.758 7.574 2.105 1 76.38 168 CYS A O 1
ATOM 1253 N N . PHE A 1 169 ? -11.734 8.359 0.28 1 85.25 169 PHE A N 1
ATOM 1254 C CA . PHE A 1 169 ? -12.844 8.18 -0.65 1 85.25 169 PHE A CA 1
ATOM 1255 C C . PHE A 1 169 ? -12.406 7.352 -1.853 1 85.25 169 PHE A C 1
ATOM 1257 O O . PHE A 1 169 ? -11.211 7.109 -2.051 1 85.25 169 PHE A O 1
ATOM 1264 N N . PHE A 1 170 ? -13.414 6.84 -2.459 1 83.12 170 PHE A N 1
ATOM 1265 C CA . PHE A 1 170 ? -13.086 6.156 -3.707 1 83.12 170 PHE A CA 1
ATOM 1266 C C . PHE A 1 170 ? -12.547 7.145 -4.734 1 83.12 170 PHE A C 1
ATOM 1268 O O . PHE A 1 170 ? -13.242 8.086 -5.129 1 83.12 170 PHE A O 1
ATOM 1275 N N . GLY A 1 171 ? -11.398 6.938 -5.207 1 80.44 171 GLY A N 1
ATOM 1276 C CA . GLY A 1 171 ? -10.688 7.879 -6.055 1 80.44 171 GLY A CA 1
ATOM 1277 C C . GLY A 1 171 ? -11.32 8.062 -7.418 1 80.44 171 GLY A C 1
ATOM 1278 O O . GLY A 1 171 ? -11.211 9.125 -8.023 1 80.44 171 GLY A O 1
ATOM 1279 N N . GLY A 1 172 ? -12.078 7.074 -7.887 1 81.06 172 GLY A N 1
ATOM 1280 C CA . GLY A 1 172 ? -12.609 7.125 -9.242 1 81.06 172 GLY A CA 1
ATOM 1281 C C . GLY A 1 172 ? -13.969 7.793 -9.32 1 81.06 172 GLY A C 1
ATOM 1282 O O . GLY A 1 172 ? -14.523 7.949 -10.414 1 81.06 172 GLY A O 1
ATOM 1283 N N . ALA A 1 173 ? -14.445 8.25 -8.211 1 88.81 173 ALA A N 1
ATOM 1284 C CA . ALA A 1 173 ? -15.719 8.961 -8.18 1 88.81 173 ALA A CA 1
ATOM 1285 C C . ALA A 1 173 ? -15.5 10.469 -8.086 1 88.81 173 ALA A C 1
ATOM 1287 O O . ALA A 1 173 ? -14.523 10.93 -7.496 1 88.81 173 ALA A O 1
ATOM 1288 N N . THR A 1 174 ? -16.391 11.188 -8.703 1 91.12 174 THR A N 1
ATOM 1289 C CA . THR A 1 174 ? -16.312 12.641 -8.602 1 91.12 174 THR A CA 1
ATOM 1290 C C . THR A 1 174 ? -16.875 13.117 -7.262 1 91.12 174 THR A C 1
ATOM 1292 O O . THR A 1 174 ? -17.484 12.344 -6.531 1 91.12 174 THR A O 1
ATOM 1295 N N . VAL A 1 175 ? -16.625 14.375 -6.984 1 92.88 175 VAL A N 1
ATOM 1296 C CA . VAL A 1 175 ? -17.125 14.977 -5.75 1 92.88 175 VAL A CA 1
ATOM 1297 C C . VAL A 1 175 ? -18.641 14.883 -5.707 1 92.88 175 VAL A C 1
ATOM 1299 O O . VAL A 1 175 ? -19.219 14.438 -4.703 1 92.88 175 VAL A O 1
ATOM 1302 N N . SER A 1 176 ? -19.25 15.195 -6.793 1 93.38 176 SER A N 1
ATOM 1303 C CA . SER A 1 176 ? -20.703 15.172 -6.867 1 93.38 176 SER A CA 1
ATOM 1304 C C . SER A 1 176 ? -21.25 13.758 -6.695 1 93.38 176 SER A C 1
ATOM 1306 O O . SER A 1 176 ? -22.234 13.547 -6 1 93.38 176 SER A O 1
ATOM 1308 N N . GLU A 1 177 ? -20.641 12.844 -7.309 1 92.31 177 GLU A N 1
ATOM 1309 C CA . GLU A 1 177 ? -21.062 11.445 -7.207 1 92.31 177 GLU A CA 1
ATOM 1310 C C . GLU A 1 177 ? -20.891 10.922 -5.785 1 92.31 177 GLU A C 1
ATOM 1312 O O . GLU A 1 177 ? -21.719 10.148 -5.305 1 92.31 177 GLU A O 1
ATOM 1317 N N . THR A 1 178 ? -19.797 11.289 -5.219 1 92.94 178 THR A N 1
ATOM 1318 C CA . THR A 1 178 ? -19.516 10.852 -3.857 1 92.94 178 THR A CA 1
ATOM 1319 C C . THR A 1 178 ? -20.562 11.375 -2.891 1 92.94 178 THR A C 1
ATOM 1321 O O . THR A 1 178 ? -21.078 10.617 -2.059 1 92.94 178 THR A O 1
ATOM 1324 N N . ILE A 1 179 ? -20.922 12.641 -3.035 1 94.12 179 ILE A N 1
ATOM 1325 C CA . ILE A 1 179 ? -21.906 13.25 -2.16 1 94.12 179 ILE A CA 1
ATOM 1326 C C . ILE A 1 179 ? -23.297 12.672 -2.471 1 94.12 179 ILE A C 1
ATOM 1328 O O . ILE A 1 179 ? -24.094 12.445 -1.561 1 94.12 179 ILE A O 1
ATOM 1332 N N . LEU A 1 180 ? -23.562 12.469 -3.703 1 93.5 180 LEU A N 1
ATOM 1333 C CA . LEU A 1 180 ? -24.844 11.883 -4.098 1 93.5 180 LEU A CA 1
ATOM 1334 C C . LEU A 1 180 ? -25 10.484 -3.52 1 93.5 180 LEU A C 1
ATOM 1336 O O . LEU A 1 180 ? -26.094 10.117 -3.055 1 93.5 180 LEU A O 1
ATOM 1340 N N . PHE A 1 181 ? -24.016 9.664 -3.561 1 93.5 181 PHE A N 1
ATOM 1341 C CA . PHE A 1 181 ? -24.062 8.328 -2.977 1 93.5 181 PHE A CA 1
ATOM 1342 C C . PHE A 1 181 ? -24.359 8.391 -1.484 1 93.5 181 PHE A C 1
ATOM 1344 O O . PHE A 1 181 ? -25.172 7.617 -0.972 1 93.5 181 PHE A O 1
ATOM 1351 N N . ALA A 1 182 ? -23.625 9.289 -0.863 1 91.56 182 ALA A N 1
ATOM 1352 C CA . ALA A 1 182 ? -23.859 9.469 0.566 1 91.56 182 ALA A CA 1
ATOM 1353 C C . ALA A 1 182 ? -25.328 9.836 0.833 1 91.56 182 ALA A C 1
ATOM 1355 O O . ALA A 1 182 ? -25.938 9.305 1.755 1 91.56 182 ALA A O 1
ATOM 1356 N N . ALA A 1 183 ? -25.859 10.703 0.029 1 91.19 183 ALA A N 1
ATOM 1357 C CA . ALA A 1 183 ? -27.234 11.133 0.178 1 91.19 183 ALA A CA 1
ATOM 1358 C C . ALA A 1 183 ? -28.203 9.977 -0.034 1 91.19 183 ALA A C 1
ATOM 1360 O O . ALA A 1 183 ? -29.156 9.797 0.731 1 91.19 183 ALA 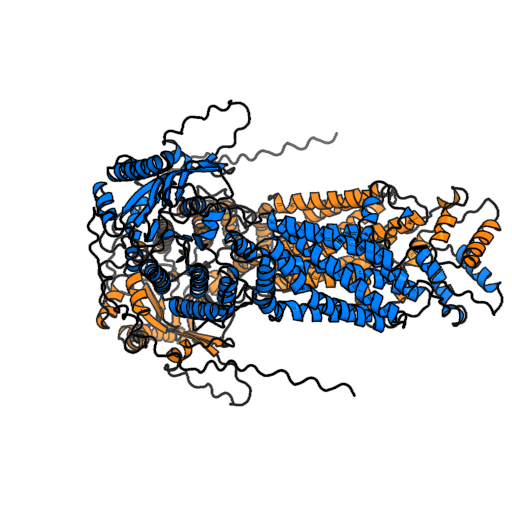A O 1
ATOM 1361 N N . MET A 1 184 ? -27.953 9.203 -1.017 1 91.81 184 MET A N 1
ATOM 1362 C CA . MET A 1 184 ? -28.844 8.094 -1.346 1 91.81 184 MET A CA 1
ATOM 1363 C C . MET A 1 184 ? -28.75 6.996 -0.293 1 91.81 184 MET A C 1
ATOM 1365 O O . MET A 1 184 ? -29.734 6.301 -0.028 1 91.81 184 MET A O 1
ATOM 1369 N N . ALA A 1 185 ? -27.594 6.867 0.302 1 90.38 185 ALA A N 1
ATOM 1370 C CA . ALA A 1 185 ? -27.359 5.797 1.27 1 90.38 185 ALA A CA 1
ATOM 1371 C C . ALA A 1 185 ? -27.906 6.176 2.645 1 90.38 185 ALA A C 1
ATOM 1373 O O . ALA A 1 185 ? -28.453 5.328 3.359 1 90.38 185 ALA A O 1
ATOM 1374 N N . LYS A 1 186 ? -27.812 7.414 2.98 1 86.62 186 LYS A N 1
ATOM 1375 C CA . LYS A 1 186 ? -28.062 7.793 4.371 1 86.62 186 LYS A CA 1
ATOM 1376 C C . LYS A 1 186 ? -29.438 8.43 4.523 1 86.62 186 LYS A C 1
ATOM 1378 O O . LYS A 1 186 ? -30.047 8.367 5.598 1 86.62 186 LYS A O 1
ATOM 1383 N N . LEU A 1 187 ? -29.875 9.062 3.516 1 85.75 187 LEU A N 1
ATOM 1384 C CA . LEU A 1 187 ? -31.172 9.719 3.619 1 85.75 187 LEU A CA 1
ATOM 1385 C C . LEU A 1 187 ? -32.312 8.719 3.414 1 85.75 187 LEU A C 1
ATOM 1387 O O . LEU A 1 187 ? -32.188 7.789 2.615 1 85.75 187 LEU A O 1
ATOM 1391 N N . PRO A 1 188 ? -33.344 8.867 4.238 1 82.31 188 PRO A N 1
ATOM 1392 C CA . PRO A 1 188 ? -34.469 7.977 4.059 1 82.31 188 PRO A CA 1
ATOM 1393 C C . PRO A 1 188 ? -35.031 8.008 2.633 1 82.31 188 PRO A C 1
ATOM 1395 O O . PRO A 1 188 ? -34.844 8.992 1.918 1 82.31 188 PRO A O 1
ATOM 1398 N N . PRO A 1 189 ? -35.625 6.855 2.332 1 83.56 189 PRO A N 1
ATOM 1399 C CA . PRO A 1 189 ? -36.156 6.77 0.968 1 83.56 189 PRO A CA 1
ATOM 1400 C C . PRO A 1 189 ? -37.188 7.863 0.659 1 83.56 189 PRO A C 1
ATOM 1402 O O . PRO A 1 189 ? -37.969 8.242 1.528 1 83.56 189 PRO A O 1
ATOM 1405 N N . GLY A 1 190 ? -37 8.602 -0.433 1 81.81 190 GLY A N 1
ATOM 1406 C CA . GLY A 1 190 ? -37.844 9.672 -0.894 1 81.81 190 GLY A CA 1
ATOM 1407 C C . GLY A 1 190 ? -37.688 9.992 -2.365 1 81.81 190 GLY A C 1
ATOM 1408 O O . GLY A 1 190 ? -37.219 9.148 -3.141 1 81.81 190 GLY A O 1
ATOM 1409 N N . ASP A 1 191 ? -38.094 11.141 -2.699 1 84.5 191 ASP A N 1
ATOM 1410 C CA . ASP A 1 191 ? -37.969 11.602 -4.078 1 84.5 191 ASP A CA 1
ATOM 1411 C C . ASP A 1 191 ? -36.5 11.867 -4.441 1 84.5 191 ASP A C 1
ATOM 1413 O O . ASP A 1 191 ? -35.844 12.656 -3.773 1 84.5 191 ASP A O 1
ATOM 1417 N N . PRO A 1 192 ? -36.062 11.117 -5.41 1 86.62 192 PRO A N 1
ATOM 1418 C CA . PRO A 1 192 ? -34.656 11.336 -5.848 1 86.62 192 PRO A CA 1
ATOM 1419 C C . PRO A 1 192 ? -34.375 12.797 -6.211 1 86.62 192 PRO A C 1
ATOM 1421 O O . PRO A 1 192 ? -33.281 13.281 -6 1 86.62 192 PRO A O 1
ATOM 1424 N N . ALA A 1 193 ? -35.406 13.422 -6.652 1 89.62 193 ALA A N 1
ATOM 1425 C CA . ALA A 1 193 ? -35.219 14.82 -7.031 1 89.62 193 ALA A CA 1
ATOM 1426 C C . ALA A 1 193 ? -34.906 15.688 -5.812 1 89.62 193 ALA A C 1
ATOM 1428 O O . ALA A 1 193 ? -34.094 16.609 -5.895 1 89.62 193 ALA A O 1
ATOM 1429 N N . GLU A 1 194 ? -35.5 15.336 -4.781 1 89.12 194 GLU A N 1
ATOM 1430 C CA . GLU A 1 194 ? -35.25 16.062 -3.541 1 89.12 194 GLU A CA 1
ATOM 1431 C C . GLU A 1 194 ? -33.812 15.828 -3.049 1 89.12 194 GLU A C 1
ATOM 1433 O O . GLU A 1 194 ? -33.188 16.734 -2.525 1 89.12 194 GLU A O 1
ATOM 1438 N N . LYS A 1 195 ? -33.406 14.688 -3.184 1 89.56 195 LYS A N 1
ATOM 1439 C CA . LYS A 1 195 ? -32.031 14.352 -2.75 1 89.56 195 LYS A CA 1
ATOM 1440 C C . LYS A 1 195 ? -31 15.047 -3.619 1 89.56 195 LYS A C 1
ATOM 1442 O O . LYS A 1 195 ? -29.984 15.523 -3.113 1 89.56 195 LYS A O 1
ATOM 1447 N N . HIS A 1 196 ? -31.344 15.141 -4.898 1 92.5 196 HIS A N 1
ATOM 1448 C CA . HIS A 1 196 ? -30.438 15.852 -5.793 1 92.5 196 HIS A CA 1
ATOM 1449 C C . HIS A 1 196 ? -30.375 17.328 -5.453 1 92.5 196 HIS A C 1
ATOM 1451 O O . HIS A 1 196 ? -29.312 17.953 -5.527 1 92.5 196 HIS A O 1
ATOM 1457 N N . ALA A 1 197 ? -31.453 17.781 -5.094 1 91 197 ALA A N 1
ATOM 1458 C CA . ALA A 1 197 ? -31.516 19.188 -4.703 1 91 197 ALA A CA 1
ATOM 1459 C C . ALA A 1 197 ? -30.719 19.438 -3.426 1 91 197 ALA A C 1
ATOM 1461 O O . ALA A 1 197 ? -30.016 20.453 -3.307 1 91 197 ALA A O 1
ATOM 1462 N N . LYS A 1 198 ? -30.859 18.562 -2.551 1 87.88 198 LYS A N 1
ATOM 1463 C CA . LYS A 1 198 ? -30.109 18.672 -1.299 1 87.88 198 LYS A CA 1
ATOM 1464 C C . LYS A 1 198 ? -28.609 18.594 -1.542 1 87.88 198 LYS A C 1
ATOM 1466 O O . LYS A 1 198 ? -27.828 19.297 -0.906 1 87.88 198 LYS A O 1
ATOM 1471 N N . VAL A 1 199 ? -28.266 17.734 -2.402 1 92.81 199 VAL A N 1
ATOM 1472 C CA . VAL A 1 199 ? -26.844 17.562 -2.752 1 92.81 199 VAL A CA 1
ATOM 1473 C C . VAL A 1 199 ? -26.328 18.859 -3.377 1 92.81 199 VAL A C 1
ATOM 1475 O O . VAL A 1 199 ? -25.234 19.312 -3.031 1 92.81 199 VAL A O 1
ATOM 1478 N N . ALA A 1 200 ? -27.094 19.422 -4.246 1 91.75 200 ALA A N 1
ATOM 1479 C CA . ALA A 1 200 ? -26.688 20.672 -4.887 1 91.75 200 ALA A CA 1
ATOM 1480 C C . ALA A 1 200 ? -26.562 21.797 -3.863 1 91.75 200 ALA A C 1
ATOM 1482 O O . ALA A 1 200 ? -25.656 22.641 -3.961 1 91.75 200 ALA A O 1
ATOM 1483 N N . GLU A 1 201 ? -27.406 21.734 -2.953 1 86.25 201 GLU A N 1
ATOM 1484 C CA . GLU A 1 201 ? -27.391 22.75 -1.895 1 86.25 201 GLU A CA 1
ATOM 1485 C C . GLU A 1 201 ? -26.125 22.625 -1.045 1 86.25 201 GLU A C 1
ATOM 1487 O O . GLU A 1 201 ? -25.484 23.641 -0.74 1 86.25 201 GLU A O 1
ATOM 1492 N N . VAL A 1 202 ? -25.797 21.469 -0.663 1 86.06 202 VAL A N 1
ATOM 1493 C CA . VAL A 1 202 ? -24.641 21.25 0.198 1 86.06 202 VAL A CA 1
ATOM 1494 C C . VAL A 1 202 ? -23.359 21.578 -0.562 1 86.06 202 VAL A C 1
ATOM 1496 O O . VAL A 1 202 ? -22.406 22.109 0.014 1 86.06 202 VAL A O 1
ATOM 1499 N N . ILE A 1 203 ? -23.328 21.25 -1.822 1 89.38 203 ILE A N 1
ATOM 1500 C CA . ILE A 1 203 ? -22.188 21.562 -2.664 1 89.38 203 ILE A CA 1
ATOM 1501 C C . ILE A 1 203 ? -21.984 23.062 -2.73 1 89.38 203 ILE A C 1
ATOM 1503 O O . ILE A 1 203 ? -20.844 23.547 -2.646 1 89.38 203 ILE A O 1
ATOM 1507 N N . ALA A 1 204 ? -23.047 23.719 -2.812 1 82.12 204 ALA A N 1
ATOM 1508 C CA . ALA A 1 204 ? -22.984 25.172 -2.859 1 82.12 204 ALA A CA 1
ATOM 1509 C C . ALA A 1 204 ? -22.578 25.75 -1.509 1 82.12 204 ALA A C 1
ATOM 1511 O O . ALA A 1 204 ? -21.781 26.688 -1.445 1 82.12 204 ALA A O 1
ATOM 1512 N N . GLN A 1 205 ? -23.125 25.141 -0.494 1 74.88 205 GLN A N 1
ATOM 1513 C CA . GLN A 1 205 ? -22.859 25.625 0.858 1 74.88 205 GLN A CA 1
ATOM 1514 C C . GLN A 1 205 ? -21.375 25.484 1.21 1 74.88 205 GLN A C 1
ATOM 1516 O O . GLN A 1 205 ? -20.828 26.297 1.962 1 74.88 205 GLN A O 1
ATOM 1521 N N . LEU A 1 206 ? -20.766 24.469 0.654 1 78.56 206 LEU A N 1
ATOM 1522 C CA . LEU A 1 206 ? -19.375 24.219 1.01 1 78.56 206 LEU A CA 1
ATOM 1523 C C . LEU A 1 206 ? -18.438 24.641 -0.114 1 78.56 206 LEU A C 1
ATOM 1525 O O . LEU A 1 206 ? -17.281 24.234 -0.149 1 78.56 206 LEU A O 1
ATOM 1529 N N . ASN A 1 207 ? -18.891 25.406 -1.082 1 75.62 207 ASN A N 1
ATOM 1530 C CA . ASN A 1 207 ? -18.109 25.953 -2.182 1 75.62 207 ASN A CA 1
ATOM 1531 C C . ASN A 1 207 ? -17.375 24.859 -2.953 1 75.62 207 ASN A C 1
ATOM 1533 O O . ASN A 1 207 ? -16.172 24.969 -3.188 1 75.62 207 ASN A O 1
ATOM 1537 N N . LEU A 1 208 ? -18.062 23.812 -3.217 1 83.94 208 LEU A N 1
ATOM 1538 C CA . LEU A 1 208 ? -17.484 22.688 -3.945 1 83.94 208 LEU A CA 1
ATOM 1539 C C . LEU A 1 208 ? -17.938 22.703 -5.402 1 83.94 208 LEU A C 1
ATOM 1541 O O . LEU A 1 208 ? -17.688 21.734 -6.137 1 83.94 208 LEU A O 1
ATOM 1545 N N . GLN A 1 209 ? -18.547 23.719 -5.844 1 84 209 GLN A N 1
ATOM 1546 C CA . GLN A 1 209 ? -19.125 23.781 -7.18 1 84 209 GLN A CA 1
ATOM 1547 C C . GLN A 1 209 ? -18.047 23.672 -8.25 1 84 209 GLN A C 1
ATOM 1549 O O . GLN A 1 209 ? -18.234 22.984 -9.258 1 84 209 GLN A O 1
ATOM 1554 N N . ARG A 1 210 ? -16.922 24.203 -7.969 1 74.94 210 ARG A N 1
ATOM 1555 C CA . ARG A 1 210 ? -15.852 24.234 -8.961 1 74.94 210 ARG A CA 1
ATOM 1556 C C . ARG A 1 210 ? -15.234 22.844 -9.148 1 74.94 210 ARG A C 1
ATOM 1558 O O . ARG A 1 210 ? -14.719 22.531 -10.219 1 74.94 210 ARG A O 1
ATOM 1565 N N . CYS A 1 211 ? -15.258 22.094 -8.133 1 83.19 211 CYS A N 1
ATOM 1566 C CA . CYS A 1 211 ? -14.617 20.797 -8.219 1 83.19 211 CYS A CA 1
ATOM 1567 C C . CYS A 1 211 ? -15.648 19.672 -8.18 1 83.19 211 CYS A C 1
ATOM 1569 O O . CYS A 1 211 ? -15.312 18.516 -7.922 1 83.19 211 CYS A O 1
ATOM 1571 N N . ALA A 1 212 ? -16.828 20.016 -8.469 1 89.62 212 ALA A N 1
ATOM 1572 C CA . ALA A 1 212 ? -17.922 19.047 -8.359 1 89.62 212 ALA A CA 1
ATOM 1573 C C . ALA A 1 212 ? -17.719 17.875 -9.297 1 89.62 212 ALA A C 1
ATOM 1575 O O . ALA A 1 212 ? -18.078 16.734 -8.977 1 89.62 212 ALA A O 1
ATOM 1576 N N . ASN A 1 213 ? -17.094 18.094 -10.43 1 87.94 213 ASN A N 1
ATOM 1577 C CA . ASN A 1 213 ? -16.922 17.047 -11.422 1 87.94 213 ASN A CA 1
ATOM 1578 C C . ASN A 1 213 ? -15.477 16.531 -11.453 1 87.94 213 ASN A C 1
ATOM 1580 O O . ASN A 1 213 ? -15.07 15.859 -12.398 1 87.94 213 ASN A O 1
ATOM 1584 N N . THR A 1 214 ? -14.82 16.891 -10.461 1 85.31 214 THR A N 1
ATOM 1585 C CA . THR A 1 214 ? -13.453 16.422 -10.344 1 85.31 214 THR A CA 1
ATOM 1586 C C . THR A 1 214 ? -13.391 15.117 -9.562 1 85.31 214 THR A C 1
ATOM 1588 O O . THR A 1 214 ? -14.164 14.922 -8.617 1 85.31 214 THR A O 1
ATOM 1591 N N . TYR A 1 215 ? -12.531 14.266 -9.992 1 86.75 215 TYR A N 1
ATOM 1592 C CA . TYR A 1 215 ? -12.359 13 -9.289 1 86.75 215 TYR A CA 1
ATOM 1593 C C . TYR A 1 215 ? -11.773 13.219 -7.898 1 86.75 215 TYR A C 1
ATOM 1595 O O . TYR A 1 215 ? -11 14.156 -7.684 1 86.75 215 TYR A O 1
ATOM 1603 N N . MET A 1 216 ? -12.188 12.398 -6.973 1 86.56 216 MET A N 1
ATOM 1604 C CA . MET A 1 216 ? -11.625 12.445 -5.629 1 86.56 216 MET A CA 1
ATOM 1605 C C . MET A 1 216 ? -10.133 12.125 -5.648 1 86.56 216 MET A C 1
ATOM 1607 O O . MET A 1 216 ? -9.336 12.797 -4.988 1 86.56 216 MET A O 1
ATOM 1611 N N . GLY A 1 217 ? -9.797 11.156 -6.434 1 75.06 217 GLY A N 1
ATOM 1612 C CA . GLY A 1 217 ? -8.391 10.867 -6.641 1 75.06 217 GLY A CA 1
ATOM 1613 C C . GLY A 1 217 ? -7.828 9.891 -5.617 1 75.06 217 GLY A C 1
ATOM 1614 O O . GLY A 1 217 ? -8.438 9.672 -4.566 1 75.06 217 GLY A O 1
ATOM 1615 N N . ASN A 1 218 ? -6.812 9.188 -6.012 1 68.38 218 ASN A N 1
A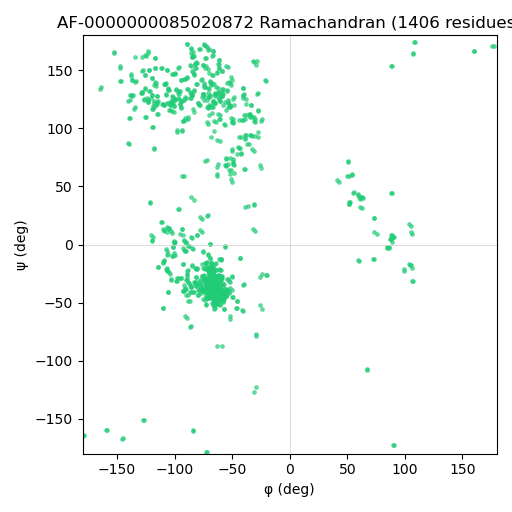TOM 1616 C CA . ASN A 1 218 ? -5.98 8.32 -5.18 1 68.38 218 ASN A CA 1
ATOM 1617 C C . ASN A 1 218 ? -4.523 8.344 -5.633 1 68.38 218 ASN A C 1
ATOM 1619 O O . ASN A 1 218 ? -4.078 9.305 -6.27 1 68.38 218 ASN A O 1
ATOM 1623 N N . ARG A 1 219 ? -3.803 7.492 -5.195 1 61.25 219 ARG A N 1
ATOM 1624 C CA . ARG A 1 219 ? -2.389 7.398 -5.547 1 61.25 219 ARG A CA 1
ATOM 1625 C C . ARG A 1 219 ? -2.211 7.199 -7.047 1 61.25 219 ARG A C 1
ATOM 1627 O O . ARG A 1 219 ? -1.177 7.562 -7.609 1 61.25 219 ARG A O 1
ATOM 1634 N N . LEU A 1 220 ? -3.268 6.723 -7.574 1 59.59 220 LEU A N 1
ATOM 1635 C CA . LEU A 1 220 ? -3.191 6.398 -8.992 1 59.59 220 LEU A CA 1
ATOM 1636 C C . LEU A 1 220 ? -3.797 7.516 -9.836 1 59.59 220 LEU A C 1
ATOM 1638 O O . LEU A 1 220 ? -3.334 7.781 -10.953 1 59.59 220 LEU A O 1
ATOM 1642 N N . ILE A 1 221 ? -4.84 8.18 -9.195 1 63.5 221 ILE A N 1
ATOM 1643 C CA . ILE A 1 221 ? -5.605 9.203 -9.898 1 63.5 221 ILE A CA 1
ATOM 1644 C C . ILE A 1 221 ? -5.438 10.547 -9.195 1 63.5 221 ILE A C 1
ATOM 1646 O O . ILE A 1 221 ? -5.711 10.664 -8 1 63.5 221 ILE A O 1
ATOM 1650 N N . ARG A 1 222 ? -4.895 11.484 -9.867 1 65.31 222 ARG A N 1
ATOM 1651 C CA . ARG A 1 222 ? -4.848 12.828 -9.297 1 65.31 222 ARG A CA 1
ATOM 1652 C C . ARG A 1 222 ? -6.25 13.406 -9.148 1 65.31 222 ARG A C 1
ATOM 1654 O O . ARG A 1 222 ? -7.078 13.281 -10.047 1 65.31 222 ARG A O 1
ATOM 1661 N N . GLY A 1 223 ? -6.57 13.766 -7.961 1 76.25 223 GLY A N 1
ATOM 1662 C CA . GLY A 1 223 ? -7.914 14.258 -7.707 1 76.25 223 GLY A CA 1
ATOM 1663 C C . GLY A 1 223 ? -7.938 15.602 -7 1 76.25 223 GLY A C 1
ATOM 1664 O O . GLY A 1 223 ? -7.082 16.453 -7.25 1 76.25 223 GLY A O 1
ATOM 1665 N N . VAL A 1 224 ? -8.938 15.852 -6.258 1 78.38 224 VAL A N 1
ATOM 1666 C CA . VAL A 1 224 ? -9.219 17.109 -5.562 1 78.38 224 VAL A CA 1
ATOM 1667 C C . VAL A 1 224 ? -8.102 17.406 -4.566 1 78.38 224 VAL A C 1
ATOM 1669 O O . VAL A 1 224 ? -7.312 16.516 -4.227 1 78.38 224 VAL A O 1
ATOM 1672 N N . SER A 1 225 ? -8.039 18.656 -4.238 1 68.25 225 SER A N 1
ATOM 1673 C CA . SER A 1 225 ? -7.047 19.078 -3.254 1 68.25 225 SER A CA 1
ATOM 1674 C C . SER A 1 225 ? -7.402 18.578 -1.857 1 68.25 225 SER A C 1
ATOM 1676 O O . SER A 1 225 ? -8.508 18.078 -1.634 1 68.25 225 SER A O 1
ATOM 1678 N N . GLY A 1 226 ? -6.469 18.672 -0.889 1 70.5 226 GLY A N 1
ATOM 1679 C CA . GLY A 1 226 ? -6.727 18.266 0.484 1 70.5 226 GLY A CA 1
ATOM 1680 C C . GLY A 1 226 ? -7.887 19 1.12 1 70.5 226 GLY A C 1
ATOM 1681 O O . GLY A 1 226 ? -8.711 18.406 1.814 1 70.5 226 GLY A O 1
ATOM 1682 N N . GLY A 1 227 ? -7.941 20.312 0.898 1 70.62 227 GLY A N 1
ATOM 1683 C CA . GLY A 1 227 ? -9.039 21.109 1.426 1 70.62 227 GLY A CA 1
ATOM 1684 C C . GLY A 1 227 ? -10.383 20.734 0.839 1 70.62 227 GLY A C 1
ATOM 1685 O O . GLY A 1 227 ? -11.383 20.672 1.557 1 70.62 227 GLY A O 1
ATOM 1686 N N . GLU A 1 228 ? -10.32 20.516 -0.458 1 76.5 228 GLU A N 1
ATOM 1687 C CA . GLU A 1 228 ? -11.555 20.094 -1.122 1 76.5 228 GLU A CA 1
ATOM 1688 C C . GLU A 1 228 ? -12.008 18.719 -0.623 1 76.5 228 GLU A C 1
ATOM 1690 O O . GLU A 1 228 ? -13.211 18.484 -0.476 1 76.5 228 GLU A O 1
ATOM 1695 N N . MET A 1 229 ? -11.07 17.906 -0.337 1 84.69 229 MET A N 1
ATOM 1696 C CA . MET A 1 229 ? -11.367 16.578 0.183 1 84.69 229 MET A CA 1
ATOM 1697 C C . MET A 1 229 ? -12.031 16.656 1.554 1 84.69 229 MET A C 1
ATOM 1699 O O . MET A 1 229 ? -13.016 15.961 1.816 1 84.69 229 MET A O 1
ATOM 1703 N N . LYS A 1 230 ? -11.578 17.516 2.324 1 78.81 230 LYS A N 1
ATOM 1704 C CA . LYS A 1 230 ? -12.133 17.688 3.664 1 78.81 230 LYS A CA 1
ATOM 1705 C C . LYS A 1 230 ? -13.539 18.281 3.604 1 78.81 230 LYS A C 1
ATOM 1707 O O . LYS A 1 230 ? -14.43 17.859 4.355 1 78.81 230 LYS A O 1
ATOM 1712 N N . ARG A 1 231 ? -13.703 19.266 2.762 1 80.38 231 ARG A N 1
ATOM 1713 C CA . ARG A 1 231 ? -15.023 19.859 2.613 1 80.38 231 ARG A CA 1
ATOM 1714 C C . ARG A 1 231 ? -16.031 18.844 2.076 1 80.38 231 ARG A C 1
ATOM 1716 O O . ARG A 1 231 ? -17.203 18.891 2.426 1 80.38 231 ARG A O 1
ATOM 1723 N N . THR A 1 232 ? -15.5 17.984 1.27 1 89.06 232 THR A N 1
ATOM 1724 C CA . THR A 1 232 ? -16.375 16.922 0.769 1 89.06 232 THR A CA 1
ATOM 1725 C C . THR A 1 232 ? -16.781 15.984 1.896 1 89.06 232 THR A C 1
ATOM 1727 O O . THR A 1 232 ? -17.922 15.555 1.963 1 89.06 232 THR A O 1
ATOM 1730 N N . ALA A 1 233 ? -15.828 15.656 2.721 1 87.62 233 ALA A N 1
ATOM 1731 C CA . ALA A 1 233 ? -16.141 14.805 3.871 1 87.62 233 ALA A CA 1
ATOM 1732 C C . ALA A 1 233 ? -17.203 15.453 4.762 1 87.62 233 ALA A C 1
ATOM 1734 O O . ALA A 1 233 ? -18.109 14.773 5.234 1 87.62 233 ALA A O 1
ATOM 1735 N N . VAL A 1 234 ? -17.094 16.703 4.934 1 81.75 234 VAL A N 1
ATOM 1736 C CA . VAL A 1 234 ? -18.062 17.453 5.738 1 81.75 234 VAL A CA 1
ATOM 1737 C C . VAL A 1 234 ? -19.422 17.453 5.043 1 81.75 234 VAL A C 1
ATOM 1739 O O . VAL A 1 234 ? -20.453 17.328 5.695 1 81.75 234 VAL A O 1
ATOM 1742 N N . ALA A 1 235 ? -19.328 17.641 3.777 1 86.75 235 ALA A N 1
ATOM 1743 C CA . ALA A 1 235 ? -20.562 17.641 3.002 1 86.75 235 ALA A CA 1
ATOM 1744 C C . ALA A 1 235 ? -21.312 16.328 3.17 1 86.75 235 ALA A C 1
ATOM 1746 O O . ALA A 1 235 ? -22.531 16.328 3.361 1 86.75 235 ALA A O 1
ATOM 1747 N N . CYS A 1 236 ? -20.641 15.266 3.129 1 89.56 236 CYS A N 1
ATOM 1748 C CA . CYS A 1 236 ? -21.25 13.945 3.279 1 89.56 236 CYS A CA 1
ATOM 1749 C C . CYS A 1 236 ? -21.875 13.789 4.66 1 89.56 236 CYS A C 1
ATOM 1751 O O . CYS A 1 236 ? -22.938 13.188 4.797 1 89.56 236 CYS A O 1
ATOM 1753 N N . ALA A 1 237 ? -21.203 14.336 5.59 1 82.5 237 ALA A N 1
ATOM 1754 C CA . ALA A 1 237 ? -21.703 14.242 6.961 1 82.5 237 ALA A CA 1
ATOM 1755 C C . ALA A 1 237 ? -22.922 15.133 7.16 1 82.5 237 ALA A C 1
ATOM 1757 O O . ALA A 1 237 ? -23.859 14.758 7.883 1 82.5 237 ALA A O 1
ATOM 1758 N N . LEU A 1 238 ? -22.953 16.203 6.504 1 79.75 238 LEU A N 1
ATOM 1759 C CA . LEU A 1 238 ? -24 17.203 6.688 1 79.75 238 LEU A CA 1
ATOM 1760 C C . LEU A 1 238 ? -25.297 16.75 6.023 1 79.75 238 LEU A C 1
ATOM 1762 O O . LEU A 1 238 ? -26.391 17.203 6.41 1 79.75 238 LEU A O 1
ATOM 1766 N N . LEU A 1 239 ? -25.156 16.016 5.094 1 81.62 239 LEU A N 1
ATOM 1767 C CA . LEU A 1 239 ? -26.328 15.555 4.352 1 81.62 239 LEU A CA 1
ATOM 1768 C C . LEU A 1 239 ? -27.312 14.852 5.273 1 81.62 239 LEU A C 1
ATOM 1770 O O . LEU A 1 239 ? -28.531 14.898 5.047 1 81.62 239 LEU A O 1
ATOM 1774 N N . CYS A 1 240 ? -26.734 14.164 6.27 1 74.56 240 CYS A N 1
ATOM 1775 C CA . CYS A 1 240 ? -27.594 13.367 7.145 1 74.56 240 CYS A CA 1
ATOM 1776 C C . CYS A 1 240 ? -28.156 14.227 8.281 1 74.56 240 CYS A C 1
ATOM 1778 O O . CYS A 1 240 ? -28.906 13.734 9.117 1 74.56 240 CYS A O 1
ATOM 1780 N N . SER A 1 241 ? -27.953 15.414 8.273 1 75.69 241 SER A N 1
ATOM 1781 C CA . SER A 1 241 ? -28.391 16.344 9.312 1 75.69 241 SER A CA 1
ATOM 1782 C C . SER A 1 241 ? -28.188 15.75 10.703 1 75.69 241 SER A C 1
ATOM 1784 O O . SER A 1 241 ? -29.125 15.625 11.477 1 75.69 241 SER A O 1
ATOM 1786 N N . PRO A 1 242 ? -27.016 15.375 10.945 1 83.5 242 PRO A N 1
ATOM 1787 C CA . PRO A 1 242 ? -26.766 14.828 12.281 1 83.5 242 PRO A CA 1
ATOM 1788 C C . PRO A 1 242 ? -27.031 15.836 13.398 1 83.5 242 PRO A C 1
ATOM 1790 O O . PRO A 1 242 ? -27.031 17.047 13.156 1 83.5 242 PRO A O 1
ATOM 1793 N N . ARG A 1 243 ? -27.391 15.227 14.531 1 88.06 243 ARG A N 1
ATOM 1794 C CA . ARG A 1 243 ? -27.625 16.078 15.688 1 88.06 243 ARG A CA 1
ATOM 1795 C C . ARG A 1 243 ? -26.312 16.453 16.375 1 88.06 243 ARG A C 1
ATOM 1797 O O . ARG A 1 243 ? -26.266 17.406 17.141 1 88.06 243 ARG A O 1
ATOM 1804 N N . CYS A 1 244 ? -25.359 15.609 16.078 1 91.44 244 CYS A N 1
ATOM 1805 C CA . CYS A 1 244 ? -24.031 15.852 16.625 1 91.44 244 CYS A CA 1
ATOM 1806 C C . CYS A 1 244 ? -22.938 15.398 15.656 1 91.44 244 CYS A C 1
ATOM 1808 O O . CYS A 1 244 ? -23.094 14.391 14.969 1 91.44 244 CYS A O 1
ATOM 1810 N N . MET A 1 245 ? -21.922 16.156 15.586 1 91.5 245 MET A N 1
ATOM 1811 C CA . MET A 1 245 ? -20.828 15.797 14.703 1 91.5 245 MET A CA 1
ATOM 1812 C C . MET A 1 245 ? -19.5 15.836 15.445 1 91.5 245 MET A C 1
ATOM 1814 O O . MET A 1 245 ? -19.219 16.766 16.203 1 91.5 245 MET A O 1
ATOM 1818 N N . PHE A 1 246 ? -18.75 14.766 15.289 1 92.81 246 PHE A N 1
ATOM 1819 C CA . PHE A 1 246 ? -17.391 14.672 15.812 1 92.81 246 PHE A CA 1
ATOM 1820 C C . PHE A 1 246 ? -16.375 14.859 14.695 1 92.81 246 PHE A C 1
ATOM 1822 O O . PHE A 1 246 ? -16.391 14.133 13.703 1 92.81 246 PHE A O 1
ATOM 1829 N N . LEU A 1 247 ? -15.523 15.82 14.805 1 91.44 247 LEU A N 1
ATOM 1830 C CA . LEU A 1 247 ? -14.492 16.062 13.805 1 91.44 247 LEU A CA 1
ATOM 1831 C C . LEU A 1 247 ? -13.102 15.938 14.414 1 91.44 247 LEU A C 1
ATOM 1833 O O . LEU A 1 247 ? -12.742 16.703 15.312 1 91.44 247 LEU A O 1
ATOM 1837 N N . ASP A 1 248 ? -12.367 14.969 13.93 1 88.25 248 ASP A N 1
ATOM 1838 C CA . ASP A 1 248 ? -11.016 14.75 14.422 1 88.25 248 ASP A CA 1
ATOM 1839 C C . ASP A 1 248 ? -9.984 15.477 13.562 1 88.25 248 ASP A C 1
ATOM 1841 O O . ASP A 1 248 ? -9.562 14.969 12.523 1 88.25 248 ASP A O 1
ATOM 1845 N N . GLU A 1 249 ? -9.578 16.594 13.984 1 83 249 GLU A N 1
ATOM 1846 C CA . GLU A 1 249 ? -8.578 17.453 13.352 1 83 249 GLU A CA 1
ATOM 1847 C C . GLU A 1 249 ? -8.953 17.75 11.898 1 83 249 GLU A C 1
ATOM 1849 O O . GLU A 1 249 ? -8.148 17.516 10.992 1 83 249 GLU A O 1
ATOM 1854 N N . PRO A 1 250 ? -10.062 18.344 11.727 1 82.31 250 PRO A N 1
ATOM 1855 C CA . PRO A 1 250 ? -10.539 18.594 10.367 1 82.31 250 PRO A CA 1
ATOM 1856 C C . PRO A 1 250 ? -9.703 19.656 9.641 1 82.31 250 PRO A C 1
ATOM 1858 O O . PRO A 1 250 ? -9.781 19.781 8.422 1 82.31 250 PRO A O 1
ATOM 1861 N N . THR A 1 251 ? -8.969 20.453 10.398 1 77.88 251 THR A N 1
ATOM 1862 C CA . THR A 1 251 ? -8.219 21.547 9.781 1 77.88 251 THR A CA 1
ATOM 1863 C C . THR A 1 251 ? -6.75 21.172 9.617 1 77.88 251 THR A C 1
ATOM 1865 O O . THR A 1 251 ? -5.941 21.984 9.164 1 77.88 251 THR A O 1
ATOM 1868 N N . SER A 1 252 ? -6.465 19.984 9.977 1 71.38 252 SER A N 1
ATOM 1869 C CA . SER A 1 252 ? -5.078 19.547 9.836 1 71.38 252 SER A CA 1
ATOM 1870 C C . SER A 1 252 ? -4.652 19.5 8.375 1 71.38 252 SER A C 1
ATOM 1872 O O . SER A 1 252 ? -5.398 19.031 7.52 1 71.38 252 SER A O 1
ATOM 1874 N N . GLY A 1 253 ? -3.551 20.109 8.109 1 62.62 253 GLY A N 1
ATOM 1875 C CA . GLY A 1 253 ? -3.025 20.094 6.754 1 62.62 253 GLY A CA 1
ATOM 1876 C C . GLY A 1 253 ? -3.621 21.172 5.871 1 62.62 253 GLY A C 1
ATOM 1877 O O . GLY A 1 253 ? -3.289 21.266 4.688 1 62.62 253 GLY A O 1
ATOM 1878 N N . LEU A 1 254 ? -4.59 21.938 6.5 1 68.12 254 LEU A N 1
ATOM 1879 C CA . LEU A 1 254 ? -5.215 23.016 5.754 1 68.12 254 LEU A CA 1
ATOM 1880 C C . LEU A 1 254 ? -4.578 24.359 6.117 1 68.12 254 LEU A C 1
ATOM 1882 O O . LEU A 1 254 ? -4.098 24.547 7.238 1 68.12 254 LEU A O 1
ATOM 1886 N N . ASP A 1 255 ? -4.539 25.188 5.102 1 66.69 255 ASP A N 1
ATOM 1887 C CA . ASP A 1 255 ? -4.094 26.531 5.426 1 66.69 255 ASP A CA 1
ATOM 1888 C C . ASP A 1 255 ? -5.156 27.297 6.215 1 66.69 255 ASP A C 1
ATOM 1890 O O . ASP A 1 255 ? -6.281 26.812 6.375 1 66.69 255 ASP A O 1
ATOM 1894 N N . SER A 1 256 ? -4.875 28.406 6.738 1 67.5 256 SER A N 1
ATOM 1895 C CA . SER A 1 256 ? -5.73 29.156 7.645 1 67.5 256 SER A CA 1
ATOM 1896 C C . SER A 1 256 ? -7.023 29.578 6.961 1 67.5 256 SER A C 1
ATOM 1898 O O . SER A 1 256 ? -8.094 29.562 7.574 1 67.5 256 SER A O 1
ATOM 1900 N N . ALA A 1 257 ? -6.816 29.938 5.676 1 66.25 257 ALA A N 1
ATOM 1901 C CA . ALA A 1 257 ? -8.016 30.391 4.973 1 66.25 257 ALA A CA 1
ATOM 1902 C C . ALA A 1 257 ? -9 29.25 4.785 1 66.25 257 ALA A C 1
ATOM 1904 O O . ALA A 1 257 ? -10.203 29.406 5 1 66.25 257 ALA A O 1
ATOM 1905 N N . MET A 1 258 ? -8.398 28.156 4.441 1 70.06 258 MET A N 1
ATOM 1906 C CA . MET A 1 258 ? -9.242 26.984 4.23 1 70.06 258 MET A CA 1
ATOM 1907 C C . MET A 1 258 ? -9.805 26.469 5.555 1 70.06 258 MET A C 1
ATOM 1909 O O . MET A 1 258 ? -10.953 26.047 5.621 1 70.06 258 MET A O 1
ATOM 1913 N N . ALA A 1 259 ? -9 26.484 6.504 1 77.25 259 ALA A N 1
ATOM 1914 C CA . ALA A 1 259 ? -9.461 26.078 7.832 1 77.25 259 ALA A CA 1
ATOM 1915 C C . ALA A 1 259 ? -10.617 26.938 8.305 1 77.25 259 ALA A C 1
ATOM 1917 O O . ALA A 1 259 ? -11.602 26.438 8.852 1 77.25 259 ALA A O 1
ATOM 1918 N N . GLN A 1 260 ? -10.492 28.266 8.102 1 78.62 260 GLN A N 1
ATOM 1919 C CA . GLN A 1 260 ? -11.547 29.203 8.477 1 78.62 260 GLN A CA 1
ATOM 1920 C C . GLN A 1 260 ? -12.836 28.922 7.707 1 78.62 260 GLN A C 1
ATOM 1922 O O . GLN A 1 260 ? -13.922 28.984 8.273 1 78.62 260 GLN A O 1
ATOM 1927 N N . GLU A 1 261 ? -12.578 28.625 6.461 1 73.38 261 GLU A N 1
ATOM 1928 C CA . GLU A 1 261 ? -13.742 28.344 5.637 1 73.38 261 GLU A CA 1
ATOM 1929 C C . GLU A 1 261 ? -14.5 27.125 6.152 1 73.38 261 GLU A C 1
ATOM 1931 O O . GLU A 1 261 ? -15.727 27.125 6.234 1 73.38 261 GLU A O 1
ATOM 1936 N N . VAL A 1 262 ? -13.836 26.141 6.445 1 79.19 262 VAL A N 1
ATOM 1937 C CA . VAL A 1 262 ? -14.43 24.906 6.922 1 79.19 262 VAL A CA 1
ATOM 1938 C C . VAL A 1 262 ? -15.172 25.156 8.234 1 79.19 262 VAL A C 1
ATOM 1940 O O . VAL A 1 262 ? -16.344 24.766 8.383 1 79.19 262 VAL A O 1
ATOM 1943 N N . ILE A 1 263 ? -14.57 25.812 9.164 1 85.94 263 ILE A N 1
ATOM 1944 C CA . ILE A 1 263 ? -15.141 26.016 10.492 1 85.94 263 ILE A CA 1
ATOM 1945 C C . ILE A 1 263 ? -16.312 27 10.406 1 85.94 263 ILE A C 1
ATOM 1947 O O . ILE A 1 263 ? -17.312 26.844 11.109 1 85.94 263 ILE A O 1
ATOM 1951 N N . CYS A 1 264 ? -16.125 28 9.578 1 78.56 264 CYS A N 1
ATOM 1952 C CA . CYS A 1 264 ? -17.219 28.953 9.406 1 78.56 264 CYS A CA 1
ATOM 1953 C C . CYS A 1 264 ? -18.453 28.266 8.828 1 78.56 264 CYS A C 1
ATOM 1955 O O . CYS A 1 264 ? -19.594 28.578 9.195 1 78.56 264 CYS A O 1
ATOM 1957 N N . ASN A 1 265 ? -18.188 27.422 7.945 1 77 265 ASN A N 1
ATOM 1958 C CA . ASN A 1 265 ? -19.297 26.656 7.387 1 77 265 ASN A CA 1
ATOM 1959 C C . ASN A 1 265 ? -19.953 25.766 8.445 1 77 265 ASN A C 1
ATOM 1961 O O . ASN A 1 265 ? -21.172 25.625 8.461 1 77 265 ASN A O 1
ATOM 1965 N N . LEU A 1 266 ? -19.188 25.203 9.258 1 83.44 266 LEU A N 1
ATOM 1966 C CA . LEU A 1 266 ? -19.734 24.391 10.344 1 83.44 266 LEU A CA 1
ATOM 1967 C C . LEU A 1 266 ? -20.547 25.266 11.305 1 83.44 266 LEU A C 1
ATOM 1969 O O . LEU A 1 266 ? -21.609 24.828 11.789 1 83.44 266 LEU A O 1
ATOM 1973 N N . ARG A 1 267 ? -20.047 26.391 11.578 1 85.44 267 ARG A N 1
ATOM 1974 C CA . ARG A 1 267 ? -20.734 27.328 12.469 1 85.44 267 ARG A CA 1
ATOM 1975 C C . ARG A 1 267 ? -22.078 27.734 11.891 1 85.44 267 ARG A C 1
ATOM 1977 O O . ARG A 1 267 ? -23.078 27.844 12.617 1 85.44 267 ARG A O 1
ATOM 1984 N N . ALA A 1 268 ? -22 27.984 10.656 1 77.06 268 ALA A N 1
ATOM 1985 C CA . ALA A 1 268 ? -23.25 28.328 9.977 1 77.06 268 ALA A CA 1
ATOM 1986 C C . ALA A 1 268 ? -24.266 27.219 10.117 1 77.06 268 ALA A C 1
ATOM 1988 O O . ALA A 1 268 ? -25.453 27.469 10.312 1 77.06 268 ALA A O 1
ATOM 1989 N N . LEU A 1 269 ? -23.828 26.078 10.023 1 75.06 269 LEU A N 1
ATOM 1990 C CA . LEU A 1 269 ? -24.703 24.922 10.18 1 75.06 269 LEU A CA 1
ATOM 1991 C C . LEU A 1 269 ? -25.203 24.812 11.617 1 75.06 269 LEU A C 1
ATOM 1993 O O . LEU A 1 269 ? -26.359 24.422 11.844 1 75.06 269 LEU A O 1
ATOM 1997 N N . GLN A 1 270 ? -24.344 25.062 12.516 1 84.81 270 GLN A N 1
ATOM 1998 C CA . GLN A 1 270 ? -24.703 25.047 13.922 1 84.81 270 GLN A CA 1
ATOM 1999 C C . GLN A 1 270 ? -25.812 26.047 14.219 1 84.81 270 GLN A C 1
ATOM 2001 O O . GLN A 1 270 ? -26.766 25.75 14.945 1 84.81 270 GLN A O 1
ATOM 2006 N N . VAL A 1 271 ? -25.703 27.188 13.656 1 82.31 271 VAL A N 1
ATOM 2007 C CA . VAL A 1 271 ? -26.672 28.266 13.898 1 82.31 271 VAL A CA 1
ATOM 2008 C C . VAL A 1 271 ? -28 27.922 13.242 1 82.31 271 VAL A C 1
ATOM 2010 O O . VAL A 1 271 ? -29.062 28.156 13.82 1 82.31 271 VAL A O 1
ATOM 2013 N N . LYS A 1 272 ? -27.891 27.312 12.117 1 76.31 272 LYS A N 1
ATOM 2014 C CA . LYS A 1 272 ? -29.094 27.031 11.344 1 76.31 272 LYS A CA 1
ATOM 2015 C C . LYS A 1 272 ? -29.812 25.797 11.891 1 76.31 272 LYS A C 1
ATOM 2017 O O . LYS A 1 272 ? -31.031 25.781 12.008 1 7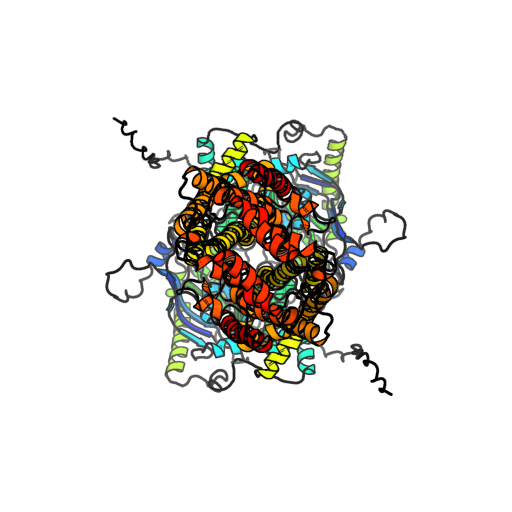6.31 272 LYS A O 1
ATOM 2022 N N . GLN A 1 273 ? -29.062 24.781 12.195 1 76.12 273 GLN A N 1
ATOM 2023 C CA . GLN A 1 273 ? -29.672 23.5 12.508 1 76.12 273 GLN A CA 1
ATOM 2024 C C . GLN A 1 273 ? -29.547 23.172 14 1 76.12 273 GLN A C 1
ATOM 2026 O O . GLN A 1 273 ? -30.25 22.297 14.508 1 76.12 273 GLN A O 1
ATOM 2031 N N . GLY A 1 274 ? -28.734 23.875 14.695 1 83.44 274 GLY A N 1
ATOM 2032 C CA . GLY A 1 274 ? -28.547 23.625 16.125 1 83.44 274 GLY A CA 1
ATOM 2033 C C . GLY A 1 274 ? -27.766 22.359 16.406 1 83.44 274 GLY A C 1
ATOM 2034 O O . GLY A 1 274 ? -27.906 21.75 17.469 1 83.44 274 GLY A O 1
ATOM 2035 N N . CYS A 1 275 ? -27.016 21.938 15.484 1 88.56 275 CYS A N 1
ATOM 2036 C CA . CYS A 1 275 ? -26.188 20.734 15.633 1 88.56 275 CYS A CA 1
ATOM 2037 C C . CYS A 1 275 ? -25.062 20.969 16.625 1 88.56 275 CYS A C 1
ATOM 2039 O O . CYS A 1 275 ? -24.5 22.078 16.688 1 88.56 275 CYS A O 1
ATOM 2041 N N . THR A 1 276 ? -24.781 19.922 17.469 1 93 276 THR A N 1
ATOM 2042 C CA . THR A 1 276 ? -23.641 19.984 18.391 1 93 276 THR A CA 1
ATOM 2043 C C . THR A 1 276 ? -22.359 19.547 17.688 1 93 276 THR A C 1
ATOM 2045 O O . THR A 1 276 ? -22.328 18.531 17 1 93 276 THR A O 1
ATOM 2048 N N . PHE A 1 277 ? -21.375 20.359 17.797 1 93.56 277 PHE A N 1
ATOM 2049 C CA . PHE A 1 277 ? -20.094 20.031 17.172 1 93.56 277 PHE A CA 1
ATOM 2050 C C . PHE A 1 277 ? -19.016 19.828 18.219 1 93.56 277 PHE A C 1
ATOM 2052 O O . PHE A 1 277 ? -18.891 20.609 19.172 1 93.56 277 PHE A O 1
ATOM 2059 N N . VAL A 1 278 ? -18.312 18.719 18.172 1 95 278 VAL A N 1
ATOM 2060 C CA . VAL A 1 278 ? -17.109 18.469 18.953 1 95 278 VAL A CA 1
ATOM 2061 C C . VAL A 1 278 ? -15.906 18.344 18.031 1 95 278 VAL A C 1
ATOM 2063 O O . VAL A 1 278 ? -15.797 17.359 17.297 1 95 278 VAL A O 1
ATOM 2066 N N . VAL A 1 279 ? -15.031 19.266 18.094 1 93.81 279 VAL A N 1
ATOM 2067 C CA . VAL A 1 279 ? -13.938 19.344 17.125 1 93.81 279 VAL A CA 1
ATOM 2068 C C . VAL A 1 279 ? -12.602 19.344 17.859 1 93.81 279 VAL A C 1
ATOM 2070 O O . VAL A 1 279 ? -12.391 20.109 18.797 1 93.81 279 VAL A O 1
ATOM 2073 N N . THR A 1 280 ? -11.727 18.406 17.469 1 92 280 THR A N 1
ATOM 2074 C CA . THR A 1 280 ? -10.352 18.484 17.969 1 92 280 THR A CA 1
ATOM 2075 C C . THR A 1 280 ? -9.508 19.391 17.078 1 92 280 THR A C 1
ATOM 2077 O O . THR A 1 280 ? -9.539 19.266 15.852 1 92 280 THR A O 1
ATOM 2080 N N . ILE A 1 281 ? -8.898 20.328 17.672 1 85.69 281 ILE A N 1
ATOM 2081 C CA . ILE A 1 281 ? -8.102 21.281 16.906 1 85.69 281 ILE A CA 1
ATOM 2082 C C . ILE A 1 281 ? -6.742 21.469 17.578 1 85.69 281 ILE A C 1
ATOM 2084 O O . ILE A 1 281 ? -6.656 21.531 18.797 1 85.69 281 ILE A O 1
ATOM 2088 N N . HIS A 1 282 ? -5.801 21.562 16.875 1 73.75 282 HIS A N 1
ATOM 2089 C CA . HIS A 1 282 ? -4.465 21.734 17.438 1 73.75 282 HIS A CA 1
ATOM 2090 C C . HIS A 1 282 ? -4.125 23.219 17.578 1 73.75 282 HIS A C 1
ATOM 2092 O O . HIS A 1 282 ? -3.729 23.656 18.672 1 73.75 282 HIS A O 1
ATOM 2098 N N . GLN A 1 283 ? -4.082 23.938 16.516 1 71.69 283 GLN A N 1
ATOM 2099 C CA . GLN A 1 283 ? -3.703 25.359 16.562 1 71.69 283 GLN A CA 1
ATOM 2100 C C . GLN A 1 283 ? -4.566 26.188 15.609 1 71.69 283 GLN A C 1
ATOM 2102 O O . GLN A 1 283 ? -4.105 26.609 14.547 1 71.69 283 GLN A O 1
ATOM 2107 N N . PRO A 1 284 ? -5.676 26.578 16.203 1 74.19 284 PRO A N 1
ATOM 2108 C CA . PRO A 1 284 ? -6.562 27.344 15.328 1 74.19 284 PRO A CA 1
ATOM 2109 C C . PRO A 1 284 ? -6.203 28.828 15.273 1 74.19 284 PRO A C 1
ATOM 2111 O O . PRO A 1 284 ? -5.637 29.359 16.234 1 74.19 284 PRO A O 1
ATOM 2114 N N . ALA A 1 285 ? -6.473 29.406 14.148 1 76.12 285 ALA A N 1
ATOM 2115 C CA . ALA A 1 285 ? -6.414 30.859 14.039 1 76.12 285 ALA A CA 1
ATOM 2116 C C . ALA A 1 285 ? -7.426 31.531 14.969 1 76.12 285 ALA A C 1
ATOM 2118 O O . ALA A 1 285 ? -8.359 30.875 15.438 1 76.12 285 ALA A O 1
ATOM 2119 N N . PRO A 1 286 ? -7.195 32.719 15.352 1 77.31 286 PRO A N 1
ATOM 2120 C CA . PRO A 1 286 ? -8.094 33.406 16.297 1 77.31 286 PRO A CA 1
ATOM 2121 C C . PRO A 1 286 ? -9.547 33.375 15.82 1 77.31 286 PRO A C 1
ATOM 2123 O O . PRO A 1 286 ? -10.461 33.188 16.625 1 77.31 286 PRO A O 1
ATOM 2126 N N . VAL A 1 287 ? -9.672 33.594 14.523 1 77 287 VAL A N 1
ATOM 2127 C CA . VAL A 1 287 ? -11.023 33.625 13.984 1 77 287 VAL A CA 1
ATOM 2128 C C . VAL A 1 287 ? -11.688 32.25 14.156 1 77 287 VAL A C 1
ATOM 2130 O O . VAL A 1 287 ? -12.883 32.156 14.453 1 77 287 VAL A O 1
ATOM 2133 N N . VAL A 1 288 ? -10.945 31.281 13.969 1 85 288 VAL A N 1
ATOM 2134 C CA . VAL A 1 288 ? -11.438 29.922 14.117 1 85 288 VAL A CA 1
ATOM 2135 C C . VAL A 1 288 ? -11.719 29.625 15.586 1 85 288 VAL A C 1
ATOM 2137 O O . VAL A 1 288 ? -12.734 29.016 15.922 1 85 288 VAL A O 1
ATOM 2140 N N . PHE A 1 289 ? -10.828 30.078 16.391 1 87.25 289 PHE A N 1
ATOM 2141 C CA . PHE A 1 289 ? -10.984 29.859 17.828 1 87.25 289 PHE A CA 1
ATOM 2142 C C . PHE A 1 289 ? -12.25 30.531 18.344 1 87.25 289 PHE A C 1
ATOM 2144 O O . PHE A 1 289 ? -12.93 29.984 19.219 1 87.25 289 PHE A O 1
ATOM 2151 N N . ASP A 1 290 ? -12.547 31.656 17.828 1 86.19 290 ASP A N 1
ATOM 2152 C CA . ASP A 1 290 ? -13.688 32.438 18.281 1 86.19 290 ASP A CA 1
ATOM 2153 C C . ASP A 1 290 ? -15 31.766 17.891 1 86.19 290 ASP A C 1
ATOM 2155 O O . ASP A 1 290 ? -16.062 32.094 18.453 1 86.19 290 ASP A O 1
ATOM 2159 N N . ALA A 1 291 ? -14.906 30.906 16.984 1 89.12 291 ALA A N 1
ATOM 2160 C CA . ALA A 1 291 ? -16.109 30.203 16.562 1 89.12 291 ALA A CA 1
ATOM 2161 C C . ALA A 1 291 ? -16.562 29.203 17.609 1 89.12 291 ALA A C 1
ATOM 2163 O O . ALA A 1 291 ? -17.734 28.781 17.625 1 89.12 291 ALA A O 1
ATOM 2164 N N . PHE A 1 292 ? -15.75 28.875 18.516 1 93 292 PHE A N 1
ATOM 2165 C CA . PHE A 1 292 ? -16.078 27.875 19.516 1 93 292 PHE A CA 1
ATOM 2166 C C . PHE A 1 292 ? -16.562 28.531 20.797 1 93 292 PHE A C 1
ATOM 2168 O O . PHE A 1 292 ? -15.891 29.391 21.359 1 93 292 PHE A O 1
ATOM 2175 N N . ASN A 1 293 ? -17.688 28.156 21.25 1 92.44 293 ASN A N 1
ATOM 2176 C CA . ASN A 1 293 ? -18.25 28.719 22.469 1 92.44 293 ASN A CA 1
ATOM 2177 C C . ASN A 1 293 ? -17.891 27.891 23.703 1 92.44 293 ASN A C 1
ATOM 2179 O O . ASN A 1 293 ? -18.047 28.344 24.828 1 92.44 293 ASN A O 1
ATOM 2183 N N . ARG A 1 294 ? -17.469 26.688 23.5 1 94.81 294 ARG A N 1
ATOM 2184 C CA . ARG A 1 294 ? -17.031 25.812 24.578 1 94.81 294 ARG A CA 1
ATOM 2185 C C . ARG A 1 294 ? -15.617 25.281 24.312 1 94.81 294 ARG A C 1
ATOM 2187 O O . ARG A 1 294 ? -15.25 25.016 23.172 1 94.81 294 ARG A O 1
ATOM 2194 N N . LEU A 1 295 ? -14.875 25.109 25.406 1 95.75 295 LEU A N 1
ATOM 2195 C CA . LEU A 1 295 ? -13.477 24.703 25.266 1 95.75 295 LEU A CA 1
ATOM 2196 C C . LEU A 1 295 ? -13.125 23.609 26.281 1 95.75 295 LEU A C 1
ATOM 2198 O O . LEU A 1 295 ? -13.461 23.734 27.453 1 95.75 295 LEU A O 1
ATOM 2202 N N . VAL A 1 296 ? -12.586 22.578 25.828 1 96.06 296 VAL A N 1
ATOM 2203 C CA . VAL A 1 296 ? -12.039 21.5 26.641 1 96.06 296 VAL A CA 1
ATOM 2204 C C . VAL A 1 296 ? -10.531 21.406 26.422 1 96.06 296 VAL A C 1
ATOM 2206 O O . VAL A 1 296 ? -10.07 21.219 25.297 1 96.06 296 VAL A O 1
ATOM 2209 N N . LEU A 1 297 ? -9.789 21.578 27.484 1 95 297 LEU A N 1
ATOM 2210 C CA . LEU A 1 297 ? -8.336 21.453 27.406 1 95 297 LEU A CA 1
ATOM 2211 C C . LEU A 1 297 ? -7.867 20.188 28.125 1 95 297 LEU A C 1
ATOM 2213 O O . LEU A 1 297 ? -8.125 20 29.312 1 95 297 LEU A O 1
ATOM 2217 N N . LEU A 1 298 ? -7.242 19.375 27.328 1 92.25 298 LEU A N 1
ATOM 2218 C CA . LEU A 1 298 ? -6.691 18.141 27.844 1 92.25 298 LEU A CA 1
ATOM 2219 C C . LEU A 1 298 ? -5.168 18.203 27.922 1 92.25 298 LEU A C 1
ATOM 2221 O O . LEU A 1 298 ? -4.527 18.766 27.031 1 92.25 298 LEU A O 1
ATOM 2225 N N . ASN A 1 299 ? -4.695 17.688 28.969 1 86.69 299 ASN A N 1
ATOM 2226 C CA . ASN A 1 299 ? -3.254 17.562 29.156 1 86.69 299 ASN A CA 1
ATOM 2227 C C . ASN A 1 299 ? -2.889 16.234 29.812 1 86.69 299 ASN A C 1
ATOM 2229 O O . ASN A 1 299 ? -3.354 15.945 30.922 1 86.69 299 ASN A O 1
ATOM 2233 N N . ILE A 1 300 ? -2.061 15.438 29.203 1 79.81 300 ILE A N 1
ATOM 2234 C CA . ILE A 1 300 ? -1.557 14.156 29.672 1 79.81 300 ILE A CA 1
ATOM 2235 C C . ILE A 1 300 ? -2.725 13.258 30.094 1 79.81 300 ILE A C 1
ATOM 2237 O O . ILE A 1 300 ? -2.693 12.641 31.156 1 79.81 300 ILE A O 1
ATOM 2241 N N . GLY A 1 301 ? -3.801 13.383 29.406 1 86.81 301 GLY A N 1
ATOM 2242 C CA . GLY A 1 301 ? -4.945 12.516 29.641 1 86.81 301 GLY A CA 1
ATOM 2243 C C . GLY A 1 301 ? -5.879 13.031 30.719 1 86.81 301 GLY A C 1
ATOM 2244 O O . GLY A 1 301 ? -6.809 12.328 31.125 1 86.81 301 GLY A O 1
ATOM 2245 N N . ARG A 1 302 ? -5.633 14.203 31.25 1 90.69 302 ARG A N 1
ATOM 2246 C CA . ARG A 1 302 ? -6.457 14.797 32.281 1 90.69 302 ARG A CA 1
ATOM 2247 C C . ARG A 1 302 ? -6.984 16.156 31.859 1 90.69 302 ARG A C 1
ATOM 2249 O O . ARG A 1 302 ? -6.477 16.75 30.906 1 90.69 302 ARG A O 1
ATOM 2256 N N . LEU A 1 303 ? -7.949 16.609 32.625 1 94.19 303 LEU A N 1
ATOM 2257 C CA . LEU A 1 303 ? -8.562 17.891 32.281 1 94.19 303 LEU A CA 1
ATOM 2258 C C . LEU A 1 303 ? -7.789 19.047 32.875 1 94.19 303 LEU A C 1
ATOM 2260 O O . LEU A 1 303 ? -7.516 19.047 34.094 1 94.19 303 LEU A O 1
ATOM 2264 N N . ALA A 1 304 ? -7.492 20 32.094 1 93.62 304 ALA A N 1
ATOM 2265 C CA . ALA A 1 304 ? -6.883 21.25 32.562 1 93.62 304 ALA A CA 1
ATOM 2266 C C . ALA A 1 304 ? -7.902 22.375 32.594 1 93.62 304 ALA A C 1
ATOM 2268 O O . ALA A 1 304 ? -7.715 23.375 33.312 1 93.62 304 ALA A O 1
ATOM 2269 N N . TYR A 1 305 ? -8.883 22.234 31.797 1 95 305 TYR A N 1
ATOM 2270 C CA . TYR A 1 305 ? -9.93 23.234 31.719 1 95 305 TYR A CA 1
ATOM 2271 C C . TYR A 1 305 ? -11.164 22.688 31.016 1 95 305 TYR A C 1
ATOM 2273 O O . TYR A 1 305 ? -11.047 21.938 30.031 1 95 305 TYR A O 1
ATOM 2281 N N . TRP A 1 306 ? -12.281 22.891 31.469 1 96.12 306 TRP A N 1
ATOM 2282 C CA . TRP A 1 306 ? -13.562 22.625 30.828 1 96.12 306 TRP A CA 1
ATOM 2283 C C . TRP A 1 306 ? -14.555 23.75 31.109 1 96.12 306 TRP A C 1
ATOM 2285 O O . TRP A 1 306 ? -15.062 23.875 32.219 1 96.12 306 TRP A O 1
ATOM 2295 N N . GLY A 1 307 ? -14.836 24.516 30.109 1 94.31 307 GLY A N 1
ATOM 2296 C CA . GLY A 1 307 ? -15.711 25.672 30.328 1 94.31 307 GLY A CA 1
ATOM 2297 C C . GLY A 1 307 ? -15.969 26.469 29.062 1 94.31 307 GLY A C 1
ATOM 2298 O O . GLY A 1 307 ? -15.828 25.938 27.953 1 94.31 307 GLY A O 1
ATOM 2299 N N . PRO A 1 308 ? -16.469 27.656 29.25 1 93.44 308 PRO A N 1
ATOM 2300 C CA . PRO A 1 308 ? -16.703 28.5 28.078 1 93.44 308 PRO A CA 1
ATOM 2301 C C . PRO A 1 308 ? -15.43 28.859 27.328 1 93.44 308 PRO A C 1
ATOM 2303 O O . PRO A 1 308 ? -14.352 28.922 27.922 1 93.44 308 PRO A O 1
ATOM 2306 N N . GLY A 1 309 ? -15.609 29 26.062 1 91.44 309 GLY A N 1
ATOM 2307 C CA . GLY A 1 309 ? -14.469 29.359 25.234 1 91.44 309 GLY A CA 1
ATOM 2308 C C . GLY A 1 309 ? -14.195 30.844 25.203 1 91.44 309 GLY A C 1
ATOM 2309 O O . GLY A 1 309 ? -14.469 31.562 26.172 1 91.44 309 GLY A O 1
ATOM 2310 N N . ARG A 1 310 ? -13.484 31.281 24.203 1 85.19 310 ARG A N 1
ATOM 2311 C CA . ARG A 1 310 ? -13.18 32.688 23.906 1 85.19 310 ARG A CA 1
ATOM 2312 C C . ARG A 1 310 ? -12.273 33.281 24.969 1 85.19 310 ARG A C 1
ATOM 2314 O O . ARG A 1 310 ? -11.172 32.781 25.219 1 85.19 310 ARG A O 1
ATOM 2321 N N . SER A 1 311 ? -12.789 34.219 25.891 1 84.5 311 SER A N 1
ATOM 2322 C CA . SER A 1 311 ? -11.906 34.938 26.797 1 84.5 311 SER A CA 1
ATOM 2323 C C . SER A 1 311 ? -11.914 34.312 28.188 1 84.5 311 SER A C 1
ATOM 2325 O O . SER A 1 311 ? -11.023 34.594 29 1 84.5 311 SER A O 1
ATOM 2327 N N . ALA A 1 312 ? -12.797 33.375 28.484 1 88.5 312 ALA A N 1
ATOM 2328 C CA . ALA A 1 312 ? -12.961 32.812 29.828 1 88.5 312 ALA A CA 1
ATOM 2329 C C . ALA A 1 312 ? -11.719 32.031 30.25 1 88.5 312 ALA A C 1
ATOM 2331 O O . ALA A 1 312 ? -11.273 32.156 31.406 1 88.5 312 ALA A O 1
ATOM 2332 N N . PRO A 1 313 ? -11.148 31.328 29.375 1 92.06 313 PRO A N 1
ATOM 2333 C CA . PRO A 1 313 ? -9.953 30.578 29.781 1 92.06 313 PRO A CA 1
ATOM 2334 C C . PRO A 1 313 ? -8.789 31.484 30.141 1 92.06 313 PRO A C 1
ATOM 2336 O O . PRO A 1 313 ? -7.922 31.094 30.938 1 92.06 313 PRO A O 1
ATOM 2339 N N . LEU A 1 314 ? -8.734 32.656 29.609 1 90.19 314 LEU A N 1
ATOM 2340 C CA . LEU A 1 314 ? -7.648 33.594 29.891 1 90.19 314 LEU A CA 1
ATOM 2341 C C . LEU A 1 314 ? -7.648 34 31.359 1 90.19 314 LEU A C 1
ATOM 2343 O O . LEU A 1 314 ? -6.594 34.031 32 1 90.19 314 LEU A O 1
ATOM 2347 N N . GLU A 1 315 ? -8.828 34.25 31.844 1 89.38 315 GLU A N 1
ATOM 2348 C CA . GLU A 1 315 ? -8.961 34.594 33.25 1 89.38 315 GLU A CA 1
ATOM 2349 C C . GLU A 1 315 ? -8.609 33.438 34.156 1 89.38 315 GLU A C 1
ATOM 2351 O O . GLU A 1 315 ? -7.996 33.625 35.219 1 89.38 315 GLU A O 1
ATOM 2356 N N . PHE A 1 316 ? -8.992 32.312 33.781 1 92.94 316 PHE A N 1
ATOM 2357 C CA . PHE A 1 316 ? -8.758 31.125 34.594 1 92.94 316 PHE A CA 1
ATOM 2358 C C . PHE A 1 316 ? -7.262 30.844 34.719 1 92.94 316 PHE A C 1
ATOM 2360 O O . PHE A 1 316 ? -6.781 30.516 35.812 1 92.94 316 PHE A O 1
ATOM 2367 N N . PHE A 1 317 ? -6.559 30.984 33.719 1 91.81 317 PHE A N 1
ATOM 2368 C CA . PHE A 1 317 ? -5.129 30.703 33.75 1 91.81 317 PHE A CA 1
ATOM 2369 C C . PHE A 1 317 ? -4.348 31.875 34.312 1 91.81 317 PHE A C 1
ATOM 2371 O O . PHE A 1 317 ? -3.291 31.688 34.938 1 91.81 317 PHE A O 1
ATOM 2378 N N . ALA A 1 318 ? -4.863 33.062 34.062 1 89.81 318 ALA A N 1
ATOM 2379 C CA . ALA A 1 318 ? -4.25 34.219 34.719 1 89.81 318 ALA A CA 1
ATOM 2380 C C . ALA A 1 318 ? -4.27 34.062 36.219 1 89.81 318 ALA A C 1
ATOM 2382 O O . ALA A 1 318 ? -3.324 34.469 36.906 1 89.81 318 ALA A O 1
ATOM 2383 N N . ALA A 1 319 ? -5.289 33.5 36.75 1 88.25 319 ALA A N 1
ATOM 2384 C CA . ALA A 1 319 ? -5.438 33.281 38.188 1 88.25 319 ALA A CA 1
ATOM 2385 C C . ALA A 1 319 ? -4.398 32.281 38.719 1 88.25 319 ALA A C 1
ATOM 2387 O O . ALA A 1 319 ? -4.066 32.281 39.906 1 88.25 319 ALA A O 1
ATOM 2388 N N . GLN A 1 320 ? -3.873 31.5 37.844 1 88 320 GLN A N 1
ATOM 2389 C CA . GLN A 1 320 ? -2.871 30.516 38.219 1 88 320 GLN A CA 1
ATOM 2390 C C . GLN A 1 320 ? -1.459 31.078 38.062 1 88 320 GLN A C 1
ATOM 2392 O O . GLN A 1 320 ? -0.478 30.375 38.344 1 88 320 GLN A O 1
ATOM 2397 N N . GLY A 1 321 ? -1.378 32.219 37.594 1 85.25 321 GLY A N 1
ATOM 2398 C CA . GLY A 1 321 ? -0.07 32.844 37.469 1 85.25 321 GLY A CA 1
ATOM 2399 C C . GLY A 1 321 ? 0.45 32.906 36.031 1 85.25 321 GLY A C 1
ATOM 2400 O O . GLY A 1 321 ? 1.638 33.125 35.812 1 85.25 321 GLY A O 1
ATOM 2401 N N . PHE A 1 322 ? -0.431 32.562 35.125 1 87.88 322 PHE A N 1
ATOM 2402 C CA . PHE A 1 322 ? -0.016 32.562 33.75 1 87.88 322 PHE A CA 1
ATOM 2403 C C . PHE A 1 322 ? -0.842 33.594 32.938 1 87.88 322 PHE A C 1
ATOM 2405 O O . PHE A 1 322 ? -1.765 33.219 32.219 1 87.88 322 PHE A O 1
ATOM 2412 N N . PRO A 1 323 ? -0.448 34.844 33 1 85.62 323 PRO A N 1
ATOM 2413 C CA . PRO A 1 323 ? -1.23 35.875 32.312 1 85.62 323 PRO A CA 1
ATOM 2414 C C . PRO A 1 323 ? -1.042 35.812 30.797 1 85.62 323 PRO A C 1
ATOM 2416 O O . PRO A 1 323 ? -0.013 35.344 30.312 1 85.62 323 PRO A O 1
ATOM 2419 N N . TYR A 1 324 ? -2.09 36.25 30.109 1 84.75 324 TYR A N 1
ATOM 2420 C CA . TYR A 1 324 ? -2.094 36.281 28.656 1 84.75 324 TYR A CA 1
ATOM 2421 C C . TYR A 1 324 ? -0.96 37.156 28.125 1 84.75 324 TYR A C 1
ATOM 2423 O O . TYR A 1 324 ? -0.724 38.25 28.625 1 84.75 324 TYR A O 1
ATOM 2431 N N . ARG A 1 325 ? -0.199 36.656 27.172 1 75 325 ARG A N 1
ATOM 2432 C CA . ARG A 1 325 ? 0.875 37.406 26.5 1 75 325 ARG A CA 1
ATOM 2433 C C . ARG A 1 325 ? 0.371 38.094 25.234 1 75 325 ARG A C 1
ATOM 2435 O O . ARG A 1 325 ? -0.136 37.406 24.328 1 75 325 ARG A O 1
ATOM 2442 N N . GLN A 1 326 ? 0.543 39.344 25.156 1 69.56 326 GLN A N 1
ATOM 2443 C CA . GLN A 1 326 ? 0.078 40.125 24 1 69.56 326 GLN A CA 1
ATOM 2444 C C . GLN A 1 326 ? 0.784 39.656 22.719 1 69.56 326 GLN A C 1
ATOM 2446 O O . GLN A 1 326 ? 1.98 39.375 22.734 1 69.56 326 GLN A O 1
ATOM 2451 N N . GLY A 1 327 ? 0.067 39.469 21.609 1 66.44 327 GLY A N 1
ATOM 2452 C CA . GLY A 1 327 ? 0.638 39.062 20.328 1 66.44 327 GLY A CA 1
ATOM 2453 C C . GLY A 1 327 ? 0.387 37.625 20 1 66.44 327 GLY A C 1
ATOM 2454 O O . GLY A 1 327 ? 0.553 37.188 18.844 1 66.44 327 GLY A O 1
ATOM 2455 N N . TYR A 1 328 ? 0.022 36.906 21.109 1 72.62 328 TYR A N 1
ATOM 2456 C CA . TYR A 1 328 ? -0.28 35.5 20.891 1 72.62 328 TYR A CA 1
ATOM 2457 C C . TYR A 1 328 ? -1.758 35.281 20.562 1 72.62 328 TYR A C 1
ATOM 2459 O O . TYR A 1 328 ? -2.609 36.031 21.062 1 72.62 328 TYR A O 1
ATOM 2467 N N . ASN A 1 329 ? -1.899 34.312 19.672 1 78.12 329 ASN A N 1
ATOM 2468 C CA . ASN A 1 329 ? -3.264 33.812 19.562 1 78.12 329 ASN A CA 1
ATOM 2469 C C . ASN A 1 329 ? -3.684 33.062 20.828 1 78.12 329 ASN A C 1
ATOM 2471 O O . ASN A 1 329 ? -2.861 32.406 21.453 1 78.12 329 ASN A O 1
ATOM 2475 N N . VAL A 1 330 ? -4.875 33.281 21.266 1 81.38 330 VAL A N 1
ATOM 2476 C CA . VAL A 1 330 ? -5.371 32.688 22.516 1 81.38 330 VAL A CA 1
ATOM 2477 C C . VAL A 1 330 ? -5.094 31.188 22.531 1 81.38 330 VAL A C 1
ATOM 2479 O O . VAL A 1 330 ? -4.629 30.656 23.531 1 81.38 330 VAL A O 1
ATOM 2482 N N . ALA A 1 331 ? -5.379 30.547 21.438 1 82.88 331 ALA A N 1
ATOM 2483 C CA . ALA A 1 331 ? -5.191 29.094 21.359 1 82.88 331 ALA A CA 1
ATOM 2484 C C . ALA A 1 331 ? -3.723 28.719 21.547 1 82.88 331 ALA A C 1
ATOM 2486 O O . ALA A 1 331 ? -3.408 27.75 22.234 1 82.88 331 ALA A O 1
ATOM 2487 N N . GLU A 1 332 ? -2.896 29.484 20.969 1 78.19 332 GLU A N 1
ATOM 2488 C CA . GLU A 1 332 ? -1.461 29.25 21.094 1 78.19 332 GLU A CA 1
ATOM 2489 C C . GLU A 1 332 ? -0.988 29.484 22.516 1 78.19 332 GLU A C 1
ATOM 2491 O O . GLU A 1 332 ? -0.148 28.75 23.031 1 78.19 332 GLU A O 1
ATOM 2496 N N . TYR A 1 333 ? -1.509 30.531 23 1 81.38 333 TYR A N 1
ATOM 2497 C CA . TYR A 1 333 ? -1.19 30.859 24.391 1 81.38 333 TYR A CA 1
ATOM 2498 C C . TYR A 1 333 ? -1.569 29.719 25.312 1 81.38 333 TYR A C 1
ATOM 2500 O O . TYR A 1 333 ? -0.791 29.328 26.203 1 81.38 333 TYR A O 1
ATOM 2508 N N . LEU A 1 334 ? -2.693 29.156 25.172 1 85.94 334 LEU A N 1
ATOM 2509 C CA . LEU A 1 334 ? -3.195 28.094 26.031 1 85.94 334 LEU A CA 1
ATOM 2510 C C . LEU A 1 334 ? -2.342 26.828 25.891 1 85.94 334 LEU A C 1
ATOM 2512 O O . LEU A 1 334 ? -1.979 26.219 26.906 1 85.94 334 LEU A O 1
ATOM 2516 N N . ILE A 1 335 ? -2.049 26.469 24.703 1 81.62 335 ILE A N 1
ATOM 2517 C CA . ILE A 1 335 ? -1.28 25.25 24.453 1 81.62 335 ILE A CA 1
ATOM 2518 C C . ILE A 1 335 ? 0.145 25.438 24.969 1 81.62 335 ILE A C 1
ATOM 2520 O O . ILE A 1 335 ? 0.724 24.5 25.547 1 81.62 335 ILE A O 1
ATOM 2524 N N . ASP A 1 336 ? 0.691 26.609 24.719 1 76.94 336 ASP A N 1
ATOM 2525 C CA . ASP A 1 336 ? 2.037 26.891 25.203 1 76.94 336 ASP A CA 1
ATOM 2526 C C . ASP A 1 336 ? 2.096 26.844 26.734 1 76.94 336 ASP A C 1
ATOM 2528 O O . ASP A 1 336 ? 3.084 26.391 27.312 1 76.94 336 ASP A O 1
ATOM 2532 N N . THR A 1 337 ? 1.106 27.391 27.281 1 81.38 337 THR A N 1
ATOM 2533 C CA . THR A 1 337 ? 1.027 27.406 28.75 1 81.38 337 THR A CA 1
ATOM 2534 C C . THR A 1 337 ? 0.965 25.984 29.281 1 81.38 337 THR A C 1
ATOM 2536 O O . THR A 1 337 ? 1.622 25.656 30.281 1 81.38 337 THR A O 1
ATOM 2539 N N . LEU A 1 338 ? 0.17 25.125 28.656 1 82.75 338 LEU A N 1
ATOM 2540 C CA . LEU A 1 338 ? 0.011 23.75 29.094 1 82.75 338 LEU A CA 1
ATOM 2541 C C . LEU A 1 338 ? 1.306 22.969 28.906 1 82.75 338 LEU A C 1
ATOM 2543 O O . LEU A 1 338 ? 1.58 22.031 29.656 1 82.75 338 LEU A O 1
ATOM 2547 N N . SER A 1 339 ? 2.023 23.344 27.891 1 71.88 339 SER A N 1
ATOM 2548 C CA . SER A 1 339 ? 3.26 22.625 27.594 1 71.88 339 SER A CA 1
ATOM 2549 C C . SER A 1 339 ? 4.426 23.172 28.406 1 71.88 339 SER A C 1
ATOM 2551 O O . SER A 1 339 ? 5.559 22.703 28.266 1 71.88 339 SER A O 1
ATOM 2553 N N . HIS A 1 340 ? 4.148 24.203 29.156 1 61.22 340 HIS A N 1
ATOM 2554 C CA . HIS A 1 340 ? 5.199 24.859 29.922 1 61.22 340 HIS A CA 1
ATOM 2555 C C . HIS A 1 340 ? 5.828 23.906 30.922 1 61.22 340 HIS A C 1
ATOM 2557 O O . HIS A 1 340 ? 5.117 23.234 31.688 1 61.22 340 HIS A O 1
ATOM 2563 N N . HIS A 1 341 ? 7.039 23.469 30.688 1 55.28 341 HIS A N 1
ATOM 2564 C CA . HIS A 1 341 ? 7.82 22.703 31.656 1 55.28 341 HIS A CA 1
ATOM 2565 C C . HIS A 1 341 ? 8.711 23.625 32.5 1 55.28 341 HIS A C 1
ATOM 2567 O O . HIS A 1 341 ? 9.367 24.516 31.953 1 55.28 341 HIS A O 1
ATOM 2573 N N . ASP A 1 342 ? 8.344 23.859 33.844 1 45.28 342 ASP A N 1
ATOM 2574 C CA . ASP A 1 342 ? 9.219 24.625 34.719 1 45.28 342 ASP A CA 1
ATOM 2575 C C . ASP A 1 342 ? 10.656 24.109 34.656 1 45.28 342 ASP A C 1
ATOM 2577 O O . ASP A 1 342 ? 10.906 22.938 34.875 1 45.28 342 ASP A O 1
ATOM 2581 N N . GLU A 1 343 ? 11.484 24.812 34 1 43.34 343 GLU A N 1
ATOM 2582 C CA . GLU A 1 343 ? 12.914 24.5 33.938 1 43.34 343 GLU A CA 1
ATOM 2583 C C . GLU A 1 343 ? 13.492 24.172 35.312 1 43.34 343 GLU A C 1
ATOM 2585 O O . GLU A 1 343 ? 14.414 23.359 35.406 1 43.34 343 GLU A O 1
ATOM 2590 N N . GLU A 1 344 ? 13.242 24.969 36.312 1 41.84 344 GLU A N 1
ATOM 2591 C CA . GLU A 1 344 ? 13.867 24.812 37.625 1 41.84 344 GLU A CA 1
ATOM 2592 C C . GLU A 1 344 ? 13.453 23.516 38.312 1 41.84 344 GLU A C 1
ATOM 2594 O O . GLU A 1 344 ? 14.273 22.844 38.938 1 41.84 344 GLU A O 1
ATOM 2599 N N . THR A 1 345 ? 12.258 23.266 38.375 1 43.56 345 THR A N 1
ATOM 2600 C CA . THR A 1 345 ? 11.836 22.094 39.156 1 43.56 345 THR A CA 1
ATOM 2601 C C . THR A 1 345 ? 11.672 20.875 38.25 1 43.56 345 THR A C 1
ATOM 2603 O O . THR A 1 345 ? 11.523 19.75 38.719 1 43.56 345 THR A O 1
ATOM 2606 N N . GLY A 1 346 ? 12.094 20.984 36.969 1 47.16 346 GLY A N 1
ATOM 2607 C CA . GLY A 1 346 ? 12 19.875 36.031 1 47.16 346 GLY A CA 1
ATOM 2608 C C . GLY A 1 346 ? 10.586 19.391 35.812 1 47.16 346 GLY A C 1
ATOM 2609 O O . GLY A 1 346 ? 10.352 18.453 35.031 1 47.16 346 GLY A O 1
ATOM 2610 N N . GLY A 1 347 ? 9.617 19.844 36.75 1 52.59 347 GLY A N 1
ATOM 2611 C CA . GLY A 1 347 ? 8.266 19.312 36.75 1 52.59 347 GLY A CA 1
ATOM 2612 C C . GLY A 1 347 ? 7.242 20.281 36.188 1 52.59 347 GLY A C 1
ATOM 2613 O O . GLY A 1 347 ? 7.508 21.469 36.062 1 52.59 347 GLY A O 1
ATOM 2614 N N . GLY A 1 348 ? 6.316 20 35.312 1 62.06 348 GLY A N 1
ATOM 2615 C CA . GLY A 1 348 ? 5.25 20.797 34.719 1 62.06 348 GLY A CA 1
ATOM 2616 C C . GLY A 1 348 ? 4.254 21.297 35.75 1 62.06 348 GLY A C 1
ATOM 2617 O O . GLY A 1 348 ? 4.203 20.797 36.875 1 62.06 348 GLY A O 1
ATOM 2618 N N . HIS A 1 349 ? 3.887 22.734 35.75 1 73.62 349 HIS A N 1
ATOM 2619 C CA . HIS A 1 349 ? 2.775 23.234 36.562 1 73.62 349 HIS A CA 1
ATOM 2620 C C . HIS A 1 349 ? 1.595 22.281 36.531 1 73.62 349 HIS A C 1
ATOM 2622 O O . HIS A 1 349 ? 1.309 21.672 35.5 1 73.62 349 HIS A O 1
ATOM 2628 N N . ASP A 1 350 ? 1.131 21.875 37.719 1 82.06 350 ASP A N 1
ATOM 2629 C CA . ASP A 1 350 ? 0.015 20.953 37.812 1 82.06 350 ASP A CA 1
ATOM 2630 C C . ASP A 1 350 ? -1.304 21.625 37.438 1 82.06 350 ASP A C 1
ATOM 2632 O O . ASP A 1 350 ? -2.148 21.859 38.312 1 82.06 350 ASP A O 1
ATOM 2636 N N . PHE A 1 351 ? -1.533 21.906 36.25 1 87.5 351 PHE A N 1
ATOM 2637 C CA . PHE A 1 351 ? -2.748 22.547 35.75 1 87.5 351 PHE A CA 1
ATOM 2638 C C . PHE A 1 351 ? -3.969 21.688 36.031 1 87.5 351 PHE A C 1
ATOM 2640 O O . PHE A 1 351 ? -5.043 22.203 36.344 1 87.5 351 PHE A O 1
ATOM 2647 N N . GLU A 1 352 ? -3.801 20.422 36.031 1 88.25 352 GLU A N 1
ATOM 2648 C CA . GLU A 1 352 ? -4.891 19.469 36.219 1 88.25 352 GLU A CA 1
ATOM 2649 C C . GLU A 1 352 ? -5.344 19.438 37.688 1 88.25 352 GLU A C 1
ATOM 2651 O O . GLU A 1 352 ? -6.543 19.359 37.969 1 88.25 352 GLU A O 1
ATOM 2656 N N . GLY A 1 353 ? -4.328 19.5 38.5 1 86.56 353 GLY A N 1
ATOM 2657 C CA . GLY A 1 353 ? -4.66 19.578 39.938 1 86.56 353 GLY A CA 1
ATOM 2658 C C . GLY A 1 353 ? -5.395 20.844 40.312 1 86.56 353 GLY A C 1
ATOM 2659 O O . GLY A 1 353 ? -6.316 20.812 41.125 1 86.56 353 GLY A O 1
ATOM 2660 N N . TYR A 1 354 ? -4.918 21.938 39.719 1 90.31 354 TYR A N 1
ATOM 2661 C CA . TYR A 1 354 ? -5.598 23.219 39.969 1 90.31 354 TYR A CA 1
ATOM 2662 C C . TYR A 1 354 ? -7.039 23.172 39.469 1 90.31 354 TYR A C 1
ATOM 2664 O O . TYR A 1 354 ? -7.949 23.625 40.156 1 90.31 354 TYR A O 1
ATOM 2672 N N . TYR A 1 355 ? -7.262 22.672 38.344 1 92.62 355 TYR A N 1
ATOM 2673 C CA . TYR A 1 355 ? -8.617 22.547 37.812 1 92.62 355 TYR A CA 1
ATOM 2674 C C . TYR A 1 355 ? -9.492 21.703 38.719 1 92.62 355 TYR A C 1
ATOM 2676 O O . TYR A 1 355 ? -10.641 22.047 38.969 1 92.62 355 TYR A O 1
ATOM 2684 N N . ALA A 1 356 ? -8.961 20.594 39.156 1 90.69 356 ALA A N 1
ATOM 2685 C CA . ALA A 1 356 ? -9.703 19.656 40 1 90.69 356 ALA A CA 1
ATOM 2686 C C . ALA A 1 356 ? -10.172 20.328 41.281 1 90.69 356 ALA A C 1
ATOM 2688 O O . ALA A 1 356 ? -11.219 19.984 41.844 1 90.69 356 ALA A O 1
ATOM 2689 N N . ARG A 1 357 ? -9.438 21.344 41.75 1 91.06 357 ARG A N 1
ATOM 2690 C CA . ARG A 1 357 ? -9.758 22.016 43 1 91.06 357 ARG A CA 1
ATOM 2691 C C . ARG A 1 357 ? -10.492 23.328 42.719 1 91.06 357 ARG A C 1
ATOM 2693 O O . ARG A 1 357 ? -10.938 24 43.656 1 91.06 357 ARG A O 1
ATOM 2700 N N . SER A 1 358 ? -10.75 23.641 41.562 1 92.69 358 SER A N 1
ATOM 2701 C CA . SER A 1 358 ? -11.336 24.922 41.188 1 92.69 358 SER A CA 1
ATOM 2702 C C . SER A 1 358 ? -12.852 24.906 41.312 1 92.69 358 SER A C 1
ATOM 2704 O O . SER A 1 358 ? -13.453 23.828 41.406 1 92.69 358 SER A O 1
ATOM 2706 N N . LYS A 1 359 ? -13.422 26.078 41.375 1 91.88 359 LYS A N 1
ATOM 2707 C CA . LYS A 1 359 ? -14.875 26.234 41.406 1 91.88 359 LYS A CA 1
ATOM 2708 C C . LYS A 1 359 ? -15.508 25.766 40.094 1 91.88 359 LYS A C 1
ATOM 2710 O O . LYS A 1 359 ? -16.609 25.219 40.094 1 91.88 359 LYS A O 1
ATOM 2715 N N . LEU A 1 360 ? -14.75 25.953 39.062 1 92.94 360 LEU A N 1
ATOM 2716 C CA . LEU A 1 360 ? -15.234 25.547 37.75 1 92.94 360 LEU A CA 1
ATOM 2717 C C . LEU A 1 360 ? -15.461 24.047 37.719 1 92.94 360 LEU A C 1
ATOM 2719 O O . LEU A 1 360 ? -16.453 23.578 37.156 1 92.94 360 LEU A O 1
ATOM 2723 N N . CYS A 1 361 ? -14.539 23.312 38.188 1 93.88 361 CYS A N 1
ATOM 2724 C CA . CYS A 1 361 ? -14.664 21.859 38.219 1 93.88 361 CYS A CA 1
ATOM 2725 C C . CYS A 1 361 ? -15.852 21.438 39.094 1 93.88 361 CYS A C 1
ATOM 2727 O O . CYS A 1 361 ? -16.578 20.5 38.719 1 93.88 361 CYS A O 1
ATOM 2729 N N . GLU A 1 362 ? -16.031 22.094 40.188 1 93.12 362 GLU A N 1
ATOM 2730 C CA . GLU A 1 362 ? -17.156 21.781 41.094 1 93.12 362 GLU A CA 1
ATOM 2731 C C . GLU A 1 362 ? -18.5 22.031 40.406 1 93.12 362 GLU A C 1
ATOM 2733 O O . GLU A 1 362 ? -19.438 21.266 40.562 1 93.12 362 GLU A O 1
ATOM 2738 N N . GLU A 1 363 ? -18.484 23.109 39.719 1 93.06 363 GLU A N 1
ATOM 2739 C CA . GLU A 1 363 ? -19.703 23.438 38.969 1 93.06 363 GLU A CA 1
ATOM 2740 C C . GLU A 1 363 ? -20 22.406 37.906 1 93.06 363 GLU A C 1
ATOM 2742 O O . GLU A 1 363 ? -21.156 22.016 37.688 1 93.06 363 GLU A O 1
ATOM 2747 N N . ASN A 1 364 ? -19.016 22.047 37.156 1 93.88 364 ASN A N 1
ATOM 2748 C CA . ASN A 1 364 ? -19.188 21.031 36.125 1 93.88 364 ASN A CA 1
ATOM 2749 C C . ASN A 1 364 ? -19.625 19.703 36.719 1 93.88 364 ASN A C 1
ATOM 2751 O O . ASN A 1 364 ? -20.484 19.016 36.156 1 93.88 364 ASN A O 1
ATOM 2755 N N . ALA A 1 365 ? -19 19.312 37.812 1 93.12 365 ALA A N 1
ATOM 2756 C CA . ALA A 1 365 ? -19.344 18.078 38.5 1 93.12 365 ALA A CA 1
ATOM 2757 C C . ALA A 1 365 ? -20.797 18.094 39 1 93.12 365 ALA A C 1
ATOM 2759 O O . ALA A 1 365 ? -21.484 17.078 38.969 1 93.12 365 ALA A O 1
ATOM 2760 N N . ALA A 1 366 ? -21.188 19.219 39.469 1 92.56 366 ALA A N 1
ATOM 2761 C CA . ALA A 1 366 ? -22.562 19.359 39.938 1 92.56 366 ALA A CA 1
ATOM 2762 C C . ALA A 1 366 ? -23.562 19.188 38.812 1 92.56 366 ALA A C 1
ATOM 2764 O O . ALA A 1 366 ? -24.594 18.531 38.969 1 92.56 366 ALA A O 1
ATOM 2765 N N . THR A 1 367 ? -23.25 19.812 37.688 1 91.88 367 THR A N 1
ATOM 2766 C CA . THR A 1 367 ? -24.109 19.688 36.531 1 91.88 367 THR A CA 1
ATOM 2767 C C . THR A 1 367 ? -24.203 18.234 36.094 1 91.88 367 THR A C 1
ATOM 2769 O O . THR A 1 367 ? -25.281 17.766 35.719 1 91.88 367 THR A O 1
ATOM 2772 N N . VAL A 1 368 ? -23.125 17.547 36.094 1 92.81 368 VAL A N 1
ATOM 2773 C CA . VAL A 1 368 ? -23.078 16.156 35.656 1 92.81 368 VAL A CA 1
ATOM 2774 C C . VAL A 1 368 ? -23.891 15.305 36.656 1 92.81 368 VAL A C 1
ATOM 2776 O O . VAL A 1 368 ? -24.641 14.414 36.219 1 92.81 368 VAL A O 1
ATOM 2779 N N . ARG A 1 369 ? -23.766 15.555 37.938 1 90.81 369 ARG A N 1
ATOM 2780 C CA . ARG A 1 369 ? -24.516 14.812 38.938 1 90.81 369 ARG A CA 1
ATOM 2781 C C . ARG A 1 369 ? -26.016 15 38.781 1 90.81 369 ARG A C 1
ATOM 2783 O O . ARG A 1 369 ? -26.781 14.055 38.969 1 90.81 369 ARG A O 1
ATOM 2790 N N . GLU A 1 370 ? -26.312 16.172 38.438 1 88.44 370 GLU A N 1
ATOM 2791 C CA . GLU A 1 370 ? -27.719 16.469 38.219 1 88.44 370 GLU A CA 1
ATOM 2792 C C . GLU A 1 370 ? -28.266 15.672 37.031 1 88.44 370 GLU A C 1
ATOM 2794 O O . GLU A 1 370 ? -29.375 15.156 37.062 1 88.44 370 GLU A O 1
ATOM 2799 N N . THR A 1 371 ? -27.484 15.695 36 1 86.12 371 THR A N 1
ATOM 2800 C CA . THR A 1 371 ? -27.906 14.977 34.812 1 86.12 371 THR A CA 1
ATOM 2801 C C . THR A 1 371 ? -27.984 13.477 35.094 1 86.12 371 THR A C 1
ATOM 2803 O O . THR A 1 371 ? -28.906 12.797 34.625 1 86.12 371 THR A O 1
ATOM 2806 N N . VAL A 1 372 ? -27 12.914 35.781 1 86.5 372 VAL A N 1
ATOM 2807 C CA . VAL A 1 372 ? -26.938 11.484 36.094 1 86.5 372 VAL A CA 1
ATOM 2808 C C . VAL A 1 372 ? -28.109 11.102 37 1 86.5 372 VAL A C 1
ATOM 2810 O O . VAL A 1 372 ? -28.734 10.055 36.812 1 86.5 372 VAL A O 1
ATOM 2813 N N . GLU A 1 373 ? -28.406 11.922 37.969 1 84.62 373 GLU A N 1
ATOM 2814 C CA . GLU A 1 373 ? -29.531 11.672 38.844 1 84.62 373 GLU A CA 1
ATOM 2815 C C . GLU A 1 373 ? -30.859 11.703 38.125 1 84.62 373 GLU A C 1
ATOM 2817 O O . GLU A 1 373 ? -31.766 10.914 38.406 1 84.62 373 GLU A O 1
ATOM 2822 N N . ALA A 1 374 ? -30.875 12.586 37.219 1 81 374 ALA A N 1
ATOM 2823 C CA . ALA A 1 374 ? -32.094 12.672 36.406 1 81 374 ALA A CA 1
ATOM 2824 C C . ALA A 1 374 ? -32.25 11.414 35.562 1 81 374 ALA A C 1
ATOM 2826 O O . ALA A 1 374 ? -33.375 10.953 35.344 1 81 374 ALA A O 1
ATOM 2827 N N . CYS A 1 375 ? -31.219 10.977 35.031 1 77.38 375 CYS A N 1
ATOM 2828 C CA . CYS A 1 375 ? -31.25 9.766 34.25 1 77.38 375 CYS A CA 1
ATOM 2829 C C . CYS A 1 375 ? -31.656 8.562 35.062 1 77.38 375 CYS A C 1
ATOM 2831 O O . CYS A 1 375 ? -32.438 7.727 34.625 1 77.38 375 CYS A O 1
ATOM 2833 N N . ASP A 1 376 ? -31.078 8.406 36.281 1 73.62 376 ASP A N 1
ATOM 2834 C CA . ASP A 1 376 ? -31.344 7.266 37.156 1 73.62 376 ASP A CA 1
ATOM 2835 C C . ASP A 1 376 ? -32.781 7.297 37.656 1 73.62 376 ASP A C 1
ATOM 2837 O O . ASP A 1 376 ? -33.406 6.246 37.906 1 73.62 376 ASP A O 1
ATOM 2841 N N . SER A 1 377 ? -33.344 8.492 37.938 1 68.19 377 SER A N 1
ATOM 2842 C CA . SER A 1 377 ? -34.719 8.617 38.469 1 68.19 377 SER A CA 1
ATOM 2843 C C . SER A 1 377 ? -35.719 8.43 37.344 1 68.19 377 SER A C 1
ATOM 2845 O O . SER A 1 377 ? -36.938 8.414 37.594 1 68.19 377 SER A O 1
ATOM 2847 N N . GLY A 1 378 ? -35.375 7.953 36.125 1 60.5 378 GLY A N 1
ATOM 2848 C CA . GLY A 1 378 ? -36.281 7.691 35.031 1 60.5 378 GLY A CA 1
ATOM 2849 C C . GLY A 1 378 ? -36.812 8.961 34.375 1 60.5 378 GLY A C 1
ATOM 2850 O O . GLY A 1 378 ? -37.75 8.898 33.562 1 60.5 378 GLY A O 1
ATOM 2851 N N . LEU A 1 379 ? -36.656 10.047 34.906 1 51.44 379 LEU A N 1
ATOM 2852 C CA . LEU A 1 379 ? -37.156 11.32 34.375 1 51.44 379 LEU A CA 1
ATOM 2853 C C . LEU A 1 379 ? -36.438 11.734 33.125 1 51.44 379 LEU A C 1
ATOM 2855 O O . LEU A 1 379 ? -36.656 12.836 32.594 1 51.44 379 LEU A O 1
ATOM 2859 N N . ALA A 1 380 ? -35.625 11.023 32.75 1 51.75 380 ALA A N 1
ATOM 2860 C CA . ALA A 1 380 ? -34.812 11.367 31.578 1 51.75 380 ALA A CA 1
ATOM 2861 C C . ALA A 1 380 ? -35.719 11.797 30.406 1 51.75 380 ALA A C 1
ATOM 2863 O O . ALA A 1 380 ? -36.75 11.188 30.156 1 51.75 380 ALA A O 1
ATOM 2864 N N . VAL A 1 381 ? -35.781 12.992 30.125 1 46.97 381 VAL A N 1
ATOM 2865 C CA . VAL A 1 381 ? -36.469 13.664 29.016 1 46.97 381 VAL A CA 1
ATOM 2866 C C . VAL A 1 381 ? -36.5 12.75 27.797 1 46.97 381 VAL A C 1
ATOM 2868 O O . VAL A 1 381 ? -35.5 12.102 27.469 1 46.97 381 VAL A O 1
ATOM 2871 N N . ASP A 1 382 ? -37.719 12.172 27.484 1 43.03 382 ASP A N 1
ATOM 2872 C CA . ASP A 1 382 ? -38.062 11.531 26.219 1 43.03 382 ASP A CA 1
ATOM 2873 C C . ASP A 1 382 ? -37.312 12.18 25.062 1 43.03 382 ASP A C 1
ATOM 2875 O O . ASP A 1 382 ? -37.812 13.094 24.406 1 43.03 382 ASP A O 1
ATOM 2879 N N . SER A 1 383 ? -36.219 12.594 25.25 1 46.5 383 SER A N 1
ATOM 2880 C CA . SER A 1 383 ? -35.625 13.172 24.047 1 46.5 383 SER A CA 1
ATOM 2881 C C . SER A 1 383 ? -35.719 12.195 22.875 1 46.5 383 SER A C 1
ATOM 2883 O O . SER A 1 383 ? -35.812 10.984 23.062 1 46.5 383 SER A O 1
ATOM 2885 N N . GLY A 1 384 ? -36.406 12.594 21.844 1 45.25 384 GLY A N 1
ATOM 2886 C CA . GLY A 1 384 ? -36.625 11.922 20.578 1 45.25 384 GLY A CA 1
ATOM 2887 C C . GLY A 1 384 ? -35.594 10.867 20.266 1 45.25 384 GLY A C 1
ATOM 2888 O O . GLY A 1 384 ? -35.719 10.148 19.266 1 45.25 384 GLY A O 1
ATOM 2889 N N . ILE A 1 385 ? -34.438 10.977 20.781 1 48.84 385 ILE A N 1
ATOM 2890 C CA . ILE A 1 385 ? -33.406 9.977 20.469 1 48.84 385 ILE A CA 1
ATOM 2891 C C . ILE A 1 385 ? -33.781 8.641 21.109 1 48.84 385 ILE A C 1
ATOM 2893 O O . ILE A 1 385 ? -33.562 7.582 20.531 1 48.84 385 ILE A O 1
ATOM 2897 N N . HIS A 1 386 ? -34.406 8.531 22.422 1 45.28 386 HIS A N 1
ATOM 2898 C CA . HIS A 1 386 ? -34.625 7.297 23.156 1 45.28 386 HIS A CA 1
ATOM 2899 C C . HIS A 1 386 ? -35.969 6.668 22.781 1 45.28 386 HIS A C 1
ATOM 2901 O O . HIS A 1 386 ? -36.25 5.523 23.141 1 45.28 386 HIS A O 1
ATOM 2907 N N . ALA A 1 387 ? -37.094 7.504 22.781 1 37.06 387 ALA A N 1
ATOM 2908 C CA . ALA A 1 387 ? -38.375 6.828 22.641 1 37.06 387 ALA A CA 1
ATOM 2909 C C . ALA A 1 387 ? -38.344 5.785 21.531 1 37.06 387 ALA A C 1
ATOM 2911 O O . ALA A 1 387 ? -39.062 4.801 21.562 1 37.06 387 ALA A O 1
ATOM 2912 N N . ASP A 1 388 ? -37.969 6.156 20.359 1 36.97 388 ASP A N 1
ATOM 2913 C CA . ASP A 1 388 ? -38.031 5.219 19.25 1 36.97 388 ASP A CA 1
ATOM 2914 C C . ASP A 1 388 ? -36.875 4.234 19.297 1 36.97 388 ASP A C 1
ATOM 2916 O O . ASP A 1 388 ? -36 4.273 18.438 1 36.97 388 ASP A O 1
ATOM 2920 N N . GLY A 1 389 ? -36.25 3.938 20.312 1 39.25 389 GLY A N 1
ATOM 2921 C CA . GLY A 1 389 ? -35.188 3.014 20.609 1 39.25 389 GLY A CA 1
ATOM 2922 C C . GLY A 1 389 ? -35.188 1.779 19.719 1 39.25 389 GLY A C 1
ATOM 2923 O O . GLY A 1 389 ? -34.156 1.278 19.328 1 39.25 389 GLY A O 1
ATOM 2924 N N . LYS A 1 390 ? -36.281 0.784 20.172 1 39.94 390 LYS A N 1
ATOM 2925 C CA . LYS A 1 390 ? -36.25 -0.586 19.672 1 39.94 390 LYS A CA 1
ATOM 2926 C C . LYS A 1 390 ? -36.156 -0.613 18.141 1 39.94 390 LYS A C 1
ATOM 2928 O O . LYS A 1 390 ? -35.719 -1.601 17.562 1 39.94 390 LYS A O 1
ATOM 2933 N N . GLY A 1 391 ? -37.156 -0.116 17.297 1 42.97 391 GLY A N 1
ATOM 2934 C CA . GLY A 1 391 ? -37.469 -0.611 15.961 1 42.97 391 GLY A CA 1
ATOM 2935 C C . GLY A 1 391 ? -36.688 0.091 14.867 1 42.97 391 GLY A C 1
ATOM 2936 O O . GLY A 1 391 ? -36.875 -0.223 13.68 1 42.97 391 GLY A O 1
ATOM 2937 N N . LYS A 1 392 ? -36.312 1.393 15.016 1 51.53 392 LYS A N 1
ATOM 2938 C CA . LYS A 1 392 ? -35.938 1.983 13.734 1 51.53 392 LYS A CA 1
ATOM 2939 C C . LYS A 1 392 ? -34.5 1.659 13.391 1 51.53 392 LYS A C 1
ATOM 2941 O O . LYS A 1 392 ? -33.625 1.758 14.25 1 51.53 392 LYS A O 1
ATOM 2946 N N . SER A 1 393 ? -34.188 0.965 12.391 1 62.22 393 SER A N 1
ATOM 2947 C CA . SER A 1 393 ? -32.969 0.429 11.789 1 62.22 393 SER A CA 1
ATOM 2948 C C . SER A 1 393 ? -31.938 1.52 11.602 1 62.22 393 SER A C 1
ATOM 2950 O O . SER A 1 393 ? -32.281 2.668 11.305 1 62.22 393 SER A O 1
ATOM 2952 N N . LYS A 1 394 ? -30.75 1.391 12.219 1 70.69 394 LYS A N 1
ATOM 2953 C CA . LYS A 1 394 ? -29.594 2.268 12.008 1 70.69 394 LYS A CA 1
ATOM 2954 C C . LYS A 1 394 ? -29.406 2.562 10.523 1 70.69 394 LYS A C 1
ATOM 2956 O O . LYS A 1 394 ? -28.75 3.547 10.156 1 70.69 394 LYS A O 1
ATOM 2961 N N . TYR A 1 395 ? -30.141 1.784 9.82 1 78.06 395 TYR A N 1
ATOM 2962 C CA . TYR A 1 395 ? -29.984 1.967 8.383 1 78.06 395 TYR A CA 1
ATOM 2963 C C . TYR A 1 395 ? -31.234 2.619 7.777 1 78.06 395 TYR A C 1
ATOM 2965 O O . TYR A 1 395 ? -32.344 2.307 8.172 1 78.06 395 TYR A O 1
ATOM 2973 N N . ALA A 1 396 ? -31 3.533 6.906 1 76.19 396 ALA A N 1
ATOM 2974 C CA . ALA A 1 396 ? -32.062 4.305 6.285 1 76.19 396 ALA A CA 1
ATOM 2975 C C . ALA A 1 396 ? -32.844 3.467 5.262 1 76.19 396 ALA A C 1
ATOM 2977 O O . ALA A 1 396 ? -34.031 3.67 5.047 1 76.19 396 ALA A O 1
ATOM 2978 N N . ASN A 1 397 ? -32.125 2.512 4.629 1 82.56 397 ASN A N 1
ATOM 2979 C CA . ASN A 1 397 ? -32.688 1.771 3.506 1 82.56 397 ASN A CA 1
ATOM 2980 C C . ASN A 1 397 ? -32.938 0.307 3.867 1 82.56 397 ASN A C 1
ATOM 2982 O O . ASN A 1 397 ? -32.281 -0.235 4.754 1 82.56 397 ASN A O 1
ATOM 2986 N N . ASN A 1 398 ? -33.875 -0.204 3.205 1 88.06 398 ASN A N 1
ATOM 2987 C CA . ASN A 1 398 ? -34.031 -1.65 3.27 1 88.06 398 ASN A CA 1
ATOM 2988 C C . ASN A 1 398 ? -32.969 -2.381 2.463 1 88.06 398 ASN A C 1
ATOM 2990 O O . ASN A 1 398 ? -32.188 -1.753 1.744 1 88.06 398 ASN A O 1
ATOM 2994 N N . LEU A 1 399 ? -32.938 -3.611 2.582 1 90.75 399 LEU A N 1
ATOM 2995 C CA . LEU A 1 399 ? -31.875 -4.402 1.99 1 90.75 399 LEU A CA 1
ATOM 2996 C C . LEU A 1 399 ? -31.891 -4.281 0.47 1 90.75 399 LEU A C 1
ATOM 2998 O O . LEU A 1 399 ? -30.828 -4.082 -0.146 1 90.75 399 LEU A O 1
ATOM 3002 N N . SER A 1 400 ? -33.031 -4.434 -0.149 1 93.06 400 SER A N 1
ATOM 3003 C CA . SER A 1 400 ? -33.125 -4.387 -1.605 1 93.06 400 SER A CA 1
ATOM 3004 C C . SER A 1 400 ? -32.75 -3.002 -2.137 1 93.06 400 SER A C 1
ATOM 3006 O O . SER A 1 400 ? -32.062 -2.879 -3.143 1 93.06 400 SER A O 1
ATOM 3008 N N . ARG A 1 401 ? -33.219 -1.991 -1.469 1 91.88 401 ARG A N 1
ATOM 3009 C CA . ARG A 1 401 ? -32.906 -0.629 -1.889 1 91.88 401 ARG A CA 1
ATOM 3010 C C . ARG A 1 401 ? -31.438 -0.311 -1.658 1 91.88 401 ARG A C 1
ATOM 3012 O O . ARG A 1 401 ? -30.812 0.373 -2.469 1 91.88 401 ARG A O 1
ATOM 3019 N N . GLU A 1 402 ? -31.031 -0.745 -0.543 1 93.62 402 GLU A N 1
ATOM 3020 C CA . GLU A 1 402 ? -29.609 -0.565 -0.241 1 93.62 402 GLU A CA 1
ATOM 3021 C C . GLU A 1 402 ? -28.734 -1.169 -1.333 1 93.62 402 GLU A C 1
ATOM 3023 O O . GLU A 1 402 ? -27.75 -0.552 -1.763 1 93.62 402 GLU A O 1
ATOM 3028 N N . LEU A 1 403 ? -29.109 -2.344 -1.762 1 94.81 403 LEU A N 1
ATOM 3029 C CA . LEU A 1 403 ? -28.375 -3.018 -2.824 1 94.81 403 LEU A CA 1
ATOM 3030 C C . LEU A 1 403 ? -28.438 -2.217 -4.121 1 94.81 403 LEU A C 1
ATOM 3032 O O . LEU A 1 403 ? -27.422 -2.066 -4.809 1 94.81 403 LEU A O 1
ATOM 3036 N N . TRP A 1 404 ? -29.578 -1.766 -4.391 1 93.94 404 TRP A N 1
ATOM 3037 C CA . TRP A 1 404 ? -29.75 -0.987 -5.613 1 93.94 404 TRP A CA 1
ATOM 3038 C C . TRP A 1 404 ? -28.922 0.291 -5.566 1 93.94 404 TRP A C 1
ATOM 3040 O O . TRP A 1 404 ? -28.312 0.688 -6.566 1 93.94 404 TRP A O 1
ATOM 3050 N N . VAL A 1 405 ? -28.875 0.966 -4.422 1 93.19 405 VAL A N 1
ATOM 3051 C CA . VAL A 1 405 ? -28.125 2.199 -4.246 1 93.19 405 VAL A CA 1
ATOM 3052 C C . VAL A 1 405 ? -26.625 1.921 -4.43 1 93.19 405 VAL A C 1
ATOM 3054 O O . VAL A 1 405 ? -25.938 2.676 -5.105 1 93.19 405 VAL A O 1
ATOM 3057 N N . LEU A 1 406 ? -26.219 0.839 -3.875 1 94.75 406 LEU A N 1
ATOM 3058 C CA . LEU A 1 406 ? -24.812 0.484 -3.982 1 94.75 406 LEU A CA 1
ATOM 3059 C C . LEU A 1 406 ? -24.438 0.155 -5.426 1 94.75 406 LEU A C 1
ATOM 3061 O O . LEU A 1 406 ? -23.375 0.53 -5.895 1 94.75 406 LEU A O 1
ATOM 3065 N N . LEU A 1 407 ? -25.312 -0.511 -6.121 1 94.12 407 LEU A N 1
ATOM 3066 C CA . LEU A 1 407 ? -25.031 -0.889 -7.504 1 94.12 407 LEU A CA 1
ATOM 3067 C C . LEU A 1 407 ? -25.031 0.337 -8.414 1 94.12 407 LEU A C 1
ATOM 3069 O O . LEU A 1 407 ? -24.141 0.485 -9.258 1 94.12 407 LEU A O 1
ATOM 3073 N N . ARG A 1 408 ? -25.891 1.222 -8.148 1 91.25 408 ARG A N 1
ATOM 3074 C CA . ARG A 1 408 ? -26.109 2.336 -9.062 1 91.25 408 ARG A CA 1
ATOM 3075 C C . ARG A 1 408 ? -25.141 3.475 -8.773 1 91.25 408 ARG A C 1
ATOM 3077 O O . ARG A 1 408 ? -24.609 4.098 -9.695 1 91.25 408 ARG A O 1
ATOM 3084 N N . TYR A 1 409 ? -24.906 3.76 -7.512 1 90.06 409 TYR A N 1
ATOM 3085 C CA . TYR A 1 409 ? -24.219 5 -7.188 1 90.06 409 TYR A CA 1
ATOM 3086 C C . TYR A 1 409 ? -22.797 4.719 -6.734 1 90.06 409 TYR A C 1
ATOM 3088 O O . TYR A 1 409 ? -21.953 5.621 -6.723 1 90.06 409 TYR A O 1
ATOM 3096 N N . LYS A 1 410 ? -22.516 3.574 -6.316 1 88.75 410 LYS A N 1
ATOM 3097 C CA . LYS A 1 410 ? -21.141 3.223 -5.969 1 88.75 410 LYS A CA 1
ATOM 3098 C C . LYS A 1 410 ? -20.516 2.32 -7.031 1 88.75 410 LYS A C 1
ATOM 3100 O O . LYS A 1 410 ? -19.375 2.521 -7.43 1 88.75 410 LYS A O 1
ATOM 3105 N N . GLY A 1 411 ? -21.281 1.356 -7.539 1 87.81 411 GLY A N 1
ATOM 3106 C CA . GLY A 1 411 ? -20.781 0.373 -8.484 1 87.81 411 GLY A CA 1
ATOM 3107 C C . GLY A 1 411 ? -20.594 0.934 -9.883 1 87.81 411 GLY A C 1
ATOM 3108 O O . GLY A 1 411 ? -19.578 0.657 -10.539 1 87.81 411 GLY A O 1
ATOM 3109 N N . LEU A 1 412 ? -21.469 1.746 -10.328 1 85.5 412 LEU A N 1
ATOM 3110 C CA . LEU A 1 412 ? -21.453 2.244 -11.695 1 85.5 412 LEU A CA 1
ATOM 3111 C C . LEU A 1 412 ? -20.266 3.189 -11.906 1 85.5 412 LEU A C 1
ATOM 3113 O O . LEU A 1 412 ? -19.562 3.092 -12.914 1 85.5 412 LEU A O 1
ATOM 3117 N N . PRO A 1 413 ? -20.031 4.16 -10.914 1 82.94 413 PRO A N 1
ATOM 3118 C CA . PRO A 1 413 ? -18.844 5.004 -11.102 1 82.94 413 PRO A CA 1
ATOM 3119 C C . PRO A 1 413 ? -17.547 4.199 -11.117 1 82.94 413 PRO A C 1
ATOM 3121 O O . PRO A 1 413 ? -16.609 4.562 -11.82 1 82.94 413 PRO A O 1
ATOM 3124 N N . ARG A 1 414 ? -17.484 3.172 -10.492 1 80 414 ARG A N 1
ATOM 3125 C CA . ARG A 1 414 ? -16.312 2.303 -10.477 1 80 414 ARG A CA 1
ATOM 3126 C C . ARG A 1 414 ? -16.125 1.614 -11.82 1 80 414 ARG A C 1
ATOM 3128 O O . ARG A 1 414 ? -15 1.455 -12.289 1 80 414 ARG A O 1
ATOM 3135 N N . ALA A 1 415 ? -17.188 1.224 -12.383 1 78.19 415 ALA A N 1
ATOM 3136 C CA . ALA A 1 415 ? -17.156 0.489 -13.641 1 78.19 415 ALA A CA 1
ATOM 3137 C C . ALA A 1 415 ? -16.75 1.402 -14.797 1 78.19 415 ALA A C 1
ATOM 3139 O O . ALA A 1 415 ? -16.219 0.94 -15.805 1 78.19 415 ALA A O 1
ATOM 3140 N N . LYS A 1 416 ? -16.953 2.682 -14.609 1 74.94 416 LYS A N 1
ATOM 3141 C CA . LYS A 1 416 ? -16.703 3.637 -15.688 1 74.94 416 LYS A CA 1
ATOM 3142 C C . LYS A 1 416 ? -15.234 4.043 -15.734 1 74.94 416 LYS A C 1
ATOM 3144 O O . LYS A 1 416 ? -14.742 4.492 -16.766 1 74.94 416 LYS A O 1
ATOM 3149 N N . HIS A 1 417 ? -14.531 3.789 -14.656 1 72.38 417 HIS A N 1
ATOM 3150 C CA . HIS A 1 417 ? -13.133 4.195 -14.664 1 72.38 417 HIS A CA 1
ATOM 3151 C C . HIS A 1 417 ? -12.273 3.213 -15.461 1 72.38 417 HIS A C 1
ATOM 3153 O O . HIS A 1 417 ? -12.328 2.006 -15.211 1 72.38 417 HIS A O 1
ATOM 3159 N N . PRO A 1 418 ? -11.664 3.686 -16.438 1 65.38 418 PRO A N 1
ATOM 3160 C CA . PRO A 1 418 ? -10.961 2.812 -17.375 1 65.38 418 PRO A CA 1
ATOM 3161 C C . PRO A 1 418 ? -9.82 2.035 -16.719 1 65.38 418 PRO A C 1
ATOM 3163 O O . PRO A 1 418 ? -9.438 0.97 -17.219 1 65.38 418 PRO A O 1
ATOM 3166 N N . LEU A 1 419 ? -9.289 2.578 -15.688 1 62.44 419 LEU A N 1
ATOM 3167 C CA . LEU A 1 419 ? -8.094 1.954 -15.133 1 62.44 419 LEU A CA 1
ATOM 3168 C C . LEU A 1 419 ? -8.422 0.598 -14.516 1 62.44 419 LEU A C 1
ATOM 3170 O O . LEU A 1 419 ? -7.57 -0.289 -14.469 1 62.44 419 LEU A O 1
ATOM 3174 N N . PHE A 1 420 ? -9.672 0.363 -14.297 1 65.75 420 PHE A N 1
ATOM 3175 C CA . PHE A 1 420 ? -9.867 -0.869 -13.539 1 65.75 420 PHE A CA 1
ATOM 3176 C C . PHE A 1 420 ? -10.484 -1.95 -14.414 1 65.75 420 PHE A C 1
ATOM 3178 O O . PHE A 1 420 ? -9.844 -2.957 -14.719 1 65.75 420 PHE A O 1
ATOM 3185 N N . ILE A 1 421 ? -11.625 -1.778 -15.102 1 70.62 421 ILE A N 1
ATOM 3186 C CA . ILE A 1 421 ? -12.367 -2.871 -15.719 1 70.62 421 ILE A CA 1
ATOM 3187 C C . ILE A 1 421 ? -11.891 -3.066 -17.156 1 70.62 421 ILE A C 1
ATOM 3189 O O . ILE A 1 421 ? -11.594 -4.191 -17.578 1 70.62 421 ILE A O 1
ATOM 3193 N N . SER A 1 422 ? -11.609 -1.992 -17.875 1 76.69 422 SER A N 1
ATOM 3194 C CA . SER A 1 422 ? -11.227 -2.115 -19.281 1 76.69 422 SER A CA 1
ATOM 3195 C C . SER A 1 422 ? -9.812 -2.67 -19.422 1 76.69 422 SER A C 1
ATOM 3197 O O . SER A 1 422 ? -9.547 -3.484 -20.297 1 76.69 422 SER A O 1
ATOM 3199 N N . LEU A 1 423 ? -9.039 -2.312 -18.5 1 77.25 423 LEU A N 1
ATOM 3200 C CA . LEU A 1 423 ? -7.664 -2.797 -18.547 1 77.25 423 LEU A CA 1
ATOM 3201 C C . LEU A 1 423 ? -7.605 -4.289 -18.234 1 77.25 423 LEU A C 1
ATOM 3203 O O . LEU A 1 423 ? -6.812 -5.02 -18.828 1 77.25 423 LEU A O 1
ATOM 3207 N N . ARG A 1 424 ? -8.461 -4.746 -17.453 1 82.5 424 ARG A N 1
ATOM 3208 C CA . ARG A 1 424 ? -8.477 -6.156 -17.078 1 82.5 424 ARG A CA 1
ATOM 3209 C C . ARG A 1 424 ? -8.961 -7.02 -18.234 1 82.5 424 ARG A C 1
ATOM 3211 O O . ARG A 1 424 ? -8.398 -8.086 -18.5 1 82.5 424 ARG A O 1
ATOM 3218 N N . VAL A 1 425 ? -10.008 -6.578 -18.891 1 85.19 425 VAL A N 1
ATOM 3219 C CA . VAL A 1 425 ? -10.539 -7.316 -20.031 1 85.19 425 VAL A CA 1
ATOM 3220 C C . VAL A 1 425 ? -9.477 -7.398 -21.125 1 85.19 425 VAL A C 1
ATOM 3222 O O . VAL A 1 425 ? -9.242 -8.469 -21.688 1 85.19 425 VAL A O 1
ATOM 3225 N N . PHE A 1 426 ? -8.859 -6.32 -21.297 1 86.75 426 PHE A N 1
ATOM 3226 C CA . PHE A 1 426 ? -7.812 -6.277 -22.312 1 86.75 426 PHE A CA 1
ATOM 3227 C C . PHE A 1 426 ? -6.664 -7.207 -21.938 1 86.75 426 PHE A C 1
ATOM 3229 O O . PHE A 1 426 ? -6.141 -7.93 -22.797 1 86.75 426 PHE A O 1
ATOM 3236 N N . LEU A 1 427 ? -6.348 -7.215 -20.719 1 86.06 427 LEU A N 1
ATOM 3237 C CA . LEU A 1 427 ? -5.23 -8.031 -20.25 1 86.06 427 LEU A CA 1
ATOM 3238 C C . LEU A 1 427 ? -5.531 -9.516 -20.406 1 86.06 427 LEU A C 1
ATOM 3240 O O . LEU A 1 427 ? -4.66 -10.289 -20.812 1 86.06 427 LEU A O 1
ATOM 3244 N N . TYR A 1 428 ? -6.719 -9.992 -20.172 1 89.5 428 TYR A N 1
ATOM 3245 C CA . TYR A 1 428 ? -7.074 -11.398 -20.297 1 89.5 428 TYR A CA 1
ATOM 3246 C C . TYR A 1 428 ? -7.129 -11.82 -21.766 1 89.5 428 TYR A C 1
ATOM 3248 O O . TYR A 1 428 ? -6.789 -12.953 -22.109 1 89.5 428 TYR A O 1
ATOM 3256 N N . ILE A 1 429 ? -7.527 -10.867 -22.594 1 90.62 429 ILE A N 1
ATOM 3257 C CA . ILE A 1 429 ? -7.512 -11.148 -24.031 1 90.62 429 ILE A CA 1
ATOM 3258 C C . ILE A 1 429 ? -6.07 -11.297 -24.5 1 90.62 429 ILE A C 1
ATOM 3260 O O . ILE A 1 429 ? -5.746 -12.234 -25.234 1 90.62 429 ILE A O 1
ATOM 3264 N N . LEU A 1 430 ? -5.309 -10.398 -24.031 1 88.94 430 LEU A N 1
ATOM 3265 C CA . LEU A 1 430 ? -3.898 -10.438 -24.406 1 88.94 430 LEU A CA 1
ATOM 3266 C C . LEU A 1 430 ? -3.236 -11.711 -23.891 1 88.94 430 LEU A C 1
ATOM 3268 O O . LEU A 1 430 ? -2.447 -12.336 -24.594 1 88.94 430 LEU A O 1
ATOM 3272 N N . LEU A 1 431 ? -3.566 -12.125 -22.781 1 90.06 431 LEU A N 1
ATOM 3273 C CA . LEU A 1 431 ? -2.996 -13.328 -22.188 1 90.06 431 LEU A CA 1
ATOM 3274 C C . LEU A 1 431 ? -3.486 -14.57 -22.922 1 90.06 431 LEU A C 1
ATOM 3276 O O . LEU A 1 431 ? -2.711 -15.5 -23.156 1 90.06 431 LEU A O 1
ATOM 3280 N N . ALA A 1 432 ? -4.766 -14.555 -23.234 1 93.62 432 ALA A N 1
ATOM 3281 C CA . ALA A 1 432 ? -5.309 -15.664 -24.016 1 93.62 432 ALA A CA 1
ATOM 3282 C C . ALA A 1 432 ? -4.629 -15.758 -25.375 1 93.62 432 ALA A C 1
ATOM 3284 O O . ALA A 1 432 ? -4.324 -16.859 -25.844 1 93.62 432 ALA A O 1
ATOM 3285 N N . ALA A 1 433 ? -4.355 -14.625 -25.938 1 92 433 ALA A N 1
ATOM 3286 C CA . ALA A 1 433 ? -3.68 -14.602 -27.234 1 92 433 ALA A CA 1
ATOM 3287 C C . ALA A 1 433 ? -2.244 -15.102 -27.109 1 92 433 ALA A C 1
ATOM 3289 O O . ALA A 1 433 ? -1.774 -15.867 -27.969 1 92 433 ALA A O 1
ATOM 3290 N N . LEU A 1 434 ? -1.704 -14.688 -26.094 1 89 434 LEU A N 1
ATOM 3291 C CA . LEU A 1 434 ? -0.327 -15.109 -25.859 1 89 434 LEU A CA 1
ATOM 3292 C C . LEU A 1 434 ? -0.251 -16.609 -25.625 1 89 434 LEU A C 1
ATOM 3294 O O . LEU A 1 434 ? 0.57 -17.312 -26.234 1 89 434 LEU A O 1
ATOM 3298 N N . LEU A 1 435 ? -1.045 -17.188 -24.812 1 89 435 LEU A N 1
ATOM 3299 C CA . LEU A 1 435 ? -1.067 -18.609 -24.531 1 89 435 LEU A CA 1
ATOM 3300 C C . LEU A 1 435 ? -1.429 -19.406 -25.797 1 89 435 LEU A C 1
ATOM 3302 O O . LEU A 1 435 ? -0.833 -20.438 -26.078 1 89 435 LEU A O 1
ATOM 3306 N N . SER A 1 436 ? -2.357 -18.844 -26.531 1 90.19 436 SER A N 1
ATOM 3307 C CA . SER A 1 436 ? -2.812 -19.516 -27.75 1 90.19 436 SER A CA 1
ATOM 3308 C C . SER A 1 436 ? -1.725 -19.531 -28.812 1 90.19 436 SER A C 1
ATOM 3310 O O . SER A 1 436 ? -1.68 -20.438 -29.641 1 90.19 436 SER A O 1
ATOM 3312 N N . SER A 1 437 ? -0.928 -18.562 -28.75 1 88.5 437 SER A N 1
ATOM 3313 C CA . SER A 1 437 ? 0.145 -18.5 -29.734 1 88.5 437 SER A CA 1
ATOM 3314 C C . SER A 1 437 ? 1.137 -19.656 -29.531 1 88.5 437 SER A C 1
ATOM 3316 O O . SER A 1 437 ? 1.767 -20.094 -30.5 1 88.5 437 SER A O 1
ATOM 3318 N N . PHE A 1 438 ? 1.251 -20.219 -28.375 1 85.25 438 PHE A N 1
ATOM 3319 C CA . PHE A 1 438 ? 2.117 -21.359 -28.094 1 85.25 438 PHE A CA 1
ATOM 3320 C C . PHE A 1 438 ? 1.491 -22.656 -28.594 1 85.25 438 PHE A C 1
ATOM 3322 O O . PHE A 1 438 ? 2.203 -23.594 -28.953 1 85.25 438 PHE A O 1
ATOM 3329 N N . PHE A 1 439 ? 0.181 -22.688 -28.578 1 86.44 439 PHE A N 1
ATOM 3330 C CA . PHE A 1 439 ? -0.538 -23.922 -28.875 1 86.44 439 PHE A CA 1
ATOM 3331 C C . PHE A 1 439 ? -1.467 -23.734 -30.062 1 86.44 439 PHE A C 1
ATOM 3333 O O . PHE A 1 439 ? -2.566 -24.297 -30.094 1 86.44 439 PHE A O 1
ATOM 3340 N N . TYR A 1 440 ? -0.976 -22.984 -30.938 1 85.94 440 TYR A N 1
ATOM 3341 C CA . TYR A 1 440 ? -1.853 -22.641 -32.062 1 85.94 440 TYR A CA 1
ATOM 3342 C C . TYR A 1 440 ? -2.158 -23.875 -32.906 1 85.94 440 TYR A C 1
ATOM 3344 O O . TYR A 1 440 ? -1.247 -24.609 -33.281 1 85.94 440 TYR A O 1
ATOM 3352 N N . SER A 1 441 ? -3.381 -24.219 -33.094 1 82.56 441 SER A N 1
ATOM 3353 C CA . SER A 1 441 ? -3.904 -25.266 -33.938 1 82.56 441 SER A CA 1
ATOM 3354 C C . SER A 1 441 ? -3.195 -26.594 -33.688 1 82.56 441 SER A C 1
ATOM 3356 O O . SER A 1 441 ? -2.525 -27.141 -34.562 1 82.56 441 SER A O 1
ATOM 3358 N N . GLN A 1 442 ? -3.488 -27.172 -32.531 1 79.12 442 GLN A N 1
ATOM 3359 C CA . GLN A 1 442 ? -2.854 -28.422 -32.125 1 79.12 442 GLN A CA 1
ATOM 3360 C C . GLN A 1 442 ? -3.412 -29.594 -32.906 1 79.12 442 GLN A C 1
ATOM 3362 O O . GLN A 1 442 ? -4.609 -29.641 -33.219 1 79.12 442 GLN A O 1
ATOM 3367 N N . ASP A 1 443 ? -2.459 -30.344 -33.281 1 75.44 443 ASP A N 1
ATOM 3368 C CA . ASP A 1 443 ? -2.885 -31.531 -34.031 1 75.44 443 ASP A CA 1
ATOM 3369 C C . ASP A 1 443 ? -3.533 -32.562 -33.094 1 75.44 443 ASP A C 1
ATOM 3371 O O . ASP A 1 443 ? -3.477 -32.406 -31.875 1 75.44 443 ASP A O 1
ATOM 3375 N N . ARG A 1 444 ? -4.293 -33.469 -33.656 1 77.06 444 ARG A N 1
ATOM 3376 C CA . ARG A 1 444 ? -5.051 -34.438 -32.875 1 77.06 444 ARG A CA 1
ATOM 3377 C C . ARG A 1 444 ? -4.293 -35.75 -32.781 1 77.06 444 ARG A C 1
ATOM 3379 O O . ARG A 1 444 ? -4.902 -36.812 -32.688 1 77.06 444 ARG A O 1
ATOM 3386 N N . GLN A 1 445 ? -2.936 -35.531 -32.812 1 74.31 445 GLN A N 1
ATOM 3387 C CA . GLN A 1 445 ? -2.076 -36.688 -32.5 1 74.31 445 GLN A CA 1
ATOM 3388 C C . GLN A 1 445 ? -1.815 -36.75 -31 1 74.31 445 GLN A C 1
ATOM 3390 O O . GLN A 1 445 ? -2.26 -35.906 -30.234 1 74.31 445 GLN A O 1
ATOM 3395 N N . LEU A 1 446 ? -1.213 -37.781 -30.609 1 70.81 446 LEU A N 1
ATOM 3396 C CA . LEU A 1 446 ? -1.024 -38.031 -29.188 1 70.81 446 LEU A CA 1
ATOM 3397 C C . LEU A 1 446 ? -0.26 -36.875 -28.547 1 70.81 446 LEU A C 1
ATOM 3399 O O . LEU A 1 446 ? -0.604 -36.438 -27.438 1 70.81 446 LEU A O 1
ATOM 3403 N N . THR A 1 447 ? 0.816 -36.375 -29.219 1 71.38 447 THR A N 1
ATOM 3404 C CA . THR A 1 447 ? 1.578 -35.25 -28.688 1 71.38 447 THR A CA 1
ATOM 3405 C C . THR A 1 447 ? 0.704 -34 -28.578 1 71.38 447 THR A C 1
ATOM 3407 O O . THR A 1 447 ? 0.78 -33.25 -27.594 1 71.38 447 THR A O 1
ATOM 3410 N N . GLY A 1 448 ? -0.055 -33.812 -29.562 1 78.38 448 GLY A N 1
ATOM 3411 C CA . GLY A 1 448 ? -0.972 -32.656 -29.531 1 78.38 448 GLY A CA 1
ATOM 3412 C C . GLY A 1 448 ? -2.035 -32.781 -28.469 1 78.38 448 GLY A C 1
ATOM 3413 O O . GLY A 1 448 ? -2.426 -31.781 -27.859 1 78.38 448 GLY A O 1
ATOM 3414 N N . ILE A 1 449 ? -2.494 -34.031 -28.219 1 82.56 449 ILE A N 1
ATOM 3415 C CA . ILE A 1 449 ? -3.5 -34.281 -27.203 1 82.56 449 ILE A CA 1
ATOM 3416 C C . ILE A 1 449 ? -2.922 -33.938 -25.828 1 82.56 449 ILE A C 1
ATOM 3418 O O . ILE A 1 449 ? -3.574 -33.281 -25.016 1 82.56 449 ILE A O 1
ATOM 3422 N N . PHE A 1 450 ? -1.675 -34.25 -25.594 1 78.81 450 PHE A N 1
ATOM 3423 C CA . PHE A 1 450 ? -1.059 -33.969 -24.297 1 78.81 450 PHE A CA 1
ATOM 3424 C C . PHE A 1 450 ? -0.812 -32.469 -24.156 1 78.81 450 PHE A C 1
ATOM 3426 O O . PHE A 1 450 ? -0.941 -31.906 -23.047 1 78.81 450 PHE A O 1
ATOM 3433 N N . ASN A 1 451 ? -0.442 -31.859 -25.266 1 82.81 451 ASN A N 1
ATOM 3434 C CA . ASN A 1 451 ? -0.297 -30.406 -25.219 1 82.81 451 ASN A CA 1
ATOM 3435 C C . ASN A 1 451 ? -1.617 -29.734 -24.875 1 82.81 451 ASN A C 1
ATOM 3437 O O . ASN A 1 451 ? -1.636 -28.75 -24.141 1 82.81 451 ASN A O 1
ATOM 3441 N N . THR A 1 452 ? -2.648 -30.312 -25.438 1 89.56 452 THR A N 1
ATOM 3442 C CA . THR A 1 452 ? -3.967 -29.75 -25.172 1 89.56 452 THR A CA 1
ATOM 3443 C C . THR A 1 452 ? -4.344 -29.922 -23.703 1 89.56 452 THR A C 1
ATOM 3445 O O . THR A 1 452 ? -4.914 -29.016 -23.094 1 89.56 452 THR A O 1
ATOM 3448 N N . VAL A 1 453 ? -4.016 -31.109 -23.125 1 89.44 453 VAL A N 1
ATOM 3449 C CA . VAL A 1 453 ? -4.273 -31.344 -21.703 1 89.44 453 VAL A CA 1
ATOM 3450 C C . VAL A 1 453 ? -3.52 -30.312 -20.875 1 89.44 453 VAL A C 1
ATOM 3452 O O . VAL A 1 453 ? -4.082 -29.734 -19.938 1 89.44 453 VAL A O 1
ATOM 3455 N N . GLY A 1 454 ? -2.297 -30.016 -21.234 1 87.69 454 GLY A N 1
ATOM 3456 C CA . GLY A 1 454 ? -1.474 -29.062 -20.516 1 87.69 454 GLY A CA 1
ATOM 3457 C C . GLY A 1 454 ? -2.016 -27.641 -20.578 1 87.69 454 GLY A C 1
ATOM 3458 O O . GLY A 1 454 ? -2.092 -26.969 -19.547 1 87.69 454 GLY A O 1
ATOM 3459 N N . ILE A 1 455 ? -2.414 -27.203 -21.719 1 90.94 455 ILE A N 1
ATOM 3460 C CA . ILE A 1 455 ? -2.871 -25.828 -21.875 1 90.94 455 ILE A CA 1
ATOM 3461 C C . ILE A 1 455 ? -4.215 -25.656 -21.172 1 90.94 455 ILE A C 1
ATOM 3463 O O . ILE A 1 455 ? -4.5 -24.594 -20.609 1 90.94 455 ILE A O 1
ATOM 3467 N N . LEU A 1 456 ? -5.047 -26.719 -21.188 1 94.44 456 LEU A N 1
ATOM 3468 C CA . LEU A 1 456 ? -6.324 -26.641 -20.484 1 94.44 456 LEU A CA 1
ATOM 3469 C C . LEU A 1 456 ? -6.105 -26.531 -18.984 1 94.44 456 LEU A C 1
ATOM 3471 O O . LEU A 1 456 ? -6.867 -25.844 -18.297 1 94.44 456 LEU A O 1
ATOM 3475 N N . PHE A 1 457 ? -5.082 -27.172 -18.516 1 93.62 457 PHE A N 1
ATOM 3476 C CA . PHE A 1 457 ? -4.762 -27.047 -17.109 1 93.62 457 PHE A CA 1
ATOM 3477 C C . PHE A 1 457 ? -4.27 -25.641 -16.781 1 93.62 457 PHE A C 1
ATOM 3479 O O . PHE A 1 457 ? -4.684 -25.047 -15.781 1 93.62 457 PHE A O 1
ATOM 3486 N N . ILE A 1 458 ? -3.449 -25.094 -17.609 1 91.69 458 ILE A N 1
ATOM 3487 C CA . ILE A 1 458 ? -2.898 -23.766 -17.406 1 91.69 458 ILE A CA 1
ATOM 3488 C C . ILE A 1 458 ? -4.02 -22.734 -17.469 1 91.69 458 ILE A C 1
ATOM 3490 O O . ILE A 1 458 ? -4.016 -21.75 -16.703 1 91.69 458 ILE A O 1
ATOM 3494 N N . ALA A 1 459 ? -4.934 -22.938 -18.359 1 93.56 459 ALA A N 1
ATOM 3495 C CA . ALA A 1 459 ? -6.062 -22.031 -18.516 1 93.56 459 ALA A CA 1
ATOM 3496 C C . ALA A 1 459 ? -6.875 -21.938 -17.219 1 93.56 459 ALA A C 1
ATOM 3498 O O . ALA A 1 459 ? -7.484 -20.906 -16.922 1 93.56 459 ALA A O 1
ATOM 3499 N N . VAL A 1 460 ? -6.859 -23.016 -16.469 1 95.06 460 VAL A N 1
ATOM 3500 C CA . VAL A 1 460 ? -7.637 -23.047 -15.227 1 95.06 460 VAL A CA 1
ATOM 3501 C C . VAL A 1 460 ? -6.82 -22.453 -14.086 1 95.06 460 VAL A C 1
ATOM 3503 O O . VAL A 1 460 ? -7.363 -21.766 -13.219 1 95.06 460 VAL A O 1
ATOM 3506 N N . ILE A 1 461 ? -5.523 -22.672 -14.07 1 92.81 461 ILE A N 1
ATOM 3507 C CA . ILE A 1 461 ? -4.715 -22.281 -12.922 1 92.81 461 ILE A CA 1
ATOM 3508 C C . ILE A 1 461 ? -4.355 -20.797 -13.031 1 92.81 461 ILE A C 1
ATOM 3510 O O . ILE A 1 461 ? -4.238 -20.094 -12.023 1 92.81 461 ILE A O 1
ATOM 3514 N N . LEU A 1 462 ? -4.188 -20.281 -14.203 1 91.81 462 LEU A N 1
ATOM 3515 C CA . LEU A 1 462 ? -3.689 -18.938 -14.438 1 91.81 462 LEU A CA 1
ATOM 3516 C C . LEU A 1 462 ? -4.586 -17.906 -13.758 1 91.81 462 LEU A C 1
ATOM 3518 O O . LEU A 1 462 ? -4.105 -17.047 -13.016 1 91.81 462 LEU A O 1
ATOM 3522 N N . PRO A 1 463 ? -5.918 -18 -13.961 1 92.44 463 PRO A N 1
ATOM 3523 C CA . PRO A 1 463 ? -6.77 -17.016 -13.289 1 92.44 463 PRO A CA 1
ATOM 3524 C C . PRO A 1 463 ? -6.652 -17.078 -11.766 1 92.44 463 PRO A C 1
ATOM 3526 O O . PRO A 1 463 ? -6.832 -16.062 -11.086 1 92.44 463 PRO A O 1
ATOM 3529 N N . CYS A 1 464 ? -6.336 -18.203 -11.242 1 91.81 464 CYS A N 1
ATOM 3530 C CA . CYS A 1 464 ? -6.199 -18.312 -9.797 1 91.81 464 CYS A CA 1
ATOM 3531 C C . CYS A 1 464 ? -4.957 -17.578 -9.297 1 91.81 464 CYS A C 1
ATOM 3533 O O . CYS A 1 464 ? -4.977 -16.984 -8.227 1 91.81 464 CYS A O 1
ATOM 3535 N N . PHE A 1 465 ? -3.955 -17.641 -10.078 1 88.5 465 PHE A N 1
ATOM 3536 C CA . PHE A 1 465 ? -2.758 -16.906 -9.711 1 88.5 465 PHE A CA 1
ATOM 3537 C C . PHE A 1 465 ? -2.957 -15.406 -9.938 1 88.5 465 PHE A C 1
ATOM 3539 O O . PHE A 1 465 ? -2.416 -14.586 -9.195 1 88.5 465 PHE A O 1
ATOM 3546 N N . MET A 1 466 ? -3.764 -15.07 -10.891 1 90.38 466 MET A N 1
ATOM 3547 C CA . MET A 1 466 ? -4.07 -13.68 -11.203 1 90.38 466 MET A CA 1
ATOM 3548 C C . MET A 1 466 ? -5.027 -13.086 -10.172 1 90.38 466 MET A C 1
ATOM 3550 O O . MET A 1 466 ? -5.309 -11.891 -10.195 1 90.38 466 MET A O 1
ATOM 3554 N N . ALA A 1 467 ? -5.496 -13.969 -9.273 1 92.88 467 ALA A N 1
ATOM 3555 C CA . ALA A 1 467 ? -6.387 -13.492 -8.219 1 92.88 467 ALA A CA 1
ATOM 3556 C C . ALA A 1 467 ? -5.711 -12.422 -7.371 1 92.88 467 ALA A C 1
ATOM 3558 O O . ALA A 1 467 ? -6.379 -11.703 -6.625 1 92.88 467 ALA A O 1
ATOM 3559 N N . GLN A 1 468 ? -4.426 -12.297 -7.551 1 89.81 468 GLN A N 1
ATOM 3560 C CA . GLN A 1 468 ? -3.664 -11.281 -6.824 1 89.81 468 GLN A CA 1
ATOM 3561 C C . GLN A 1 468 ? -4.148 -9.875 -7.172 1 89.81 468 GLN A C 1
ATOM 3563 O O . GLN A 1 468 ? -4.09 -8.969 -6.34 1 89.81 468 GLN A O 1
ATOM 3568 N N . VAL A 1 469 ? -4.66 -9.695 -8.336 1 87.56 469 VAL A N 1
ATOM 3569 C CA . VAL A 1 469 ? -5.184 -8.398 -8.758 1 87.56 469 VAL A CA 1
ATOM 3570 C C . VAL A 1 469 ? -6.363 -8 -7.875 1 87.56 469 VAL A C 1
ATOM 3572 O O . VAL A 1 469 ? -6.48 -6.848 -7.461 1 87.56 469 VAL A O 1
ATOM 3575 N N . PHE A 1 470 ? -7.191 -8.961 -7.574 1 91.19 470 PHE A N 1
ATOM 3576 C CA . PHE A 1 470 ? -8.367 -8.711 -6.754 1 91.19 470 PHE A CA 1
ATOM 3577 C C . PHE A 1 470 ? -7.977 -8.461 -5.301 1 91.19 470 PHE A C 1
ATOM 3579 O O . PHE A 1 470 ? -8.641 -7.703 -4.594 1 91.19 470 PHE A O 1
ATOM 3586 N N . VAL A 1 471 ? -6.875 -9.094 -4.926 1 92.12 471 VAL A N 1
ATOM 3587 C CA . VAL A 1 471 ? -6.367 -8.844 -3.58 1 92.12 471 VAL A CA 1
ATOM 3588 C C . VAL A 1 471 ? -5.965 -7.379 -3.438 1 92.12 471 VAL A C 1
ATOM 3590 O O . VAL A 1 471 ? -6.336 -6.719 -2.465 1 92.12 471 VAL A O 1
ATOM 3593 N N . GLU A 1 472 ? -5.285 -6.855 -4.398 1 87.12 472 GLU A N 1
ATOM 3594 C CA . GLU A 1 472 ? -4.816 -5.473 -4.352 1 87.12 472 GLU A CA 1
ATOM 3595 C C . GLU A 1 472 ? -5.98 -4.492 -4.43 1 87.12 472 GLU A C 1
ATOM 3597 O O . GLU A 1 472 ? -5.984 -3.467 -3.746 1 87.12 472 GLU A O 1
ATOM 3602 N N . GLU A 1 473 ? -6.914 -4.828 -5.234 1 84.56 473 GLU A N 1
ATOM 3603 C CA . GLU A 1 473 ? -8.086 -3.969 -5.367 1 84.56 473 GLU A CA 1
ATOM 3604 C C . GLU A 1 473 ? -8.875 -3.91 -4.062 1 84.56 473 GLU A C 1
ATOM 3606 O O . GLU A 1 473 ? -9.383 -2.85 -3.684 1 84.56 473 GLU A O 1
ATOM 3611 N N . MET A 1 474 ? -8.977 -5.004 -3.465 1 89.31 474 MET A N 1
ATOM 3612 C CA . MET A 1 474 ? -9.758 -5.082 -2.236 1 89.31 474 MET A CA 1
ATOM 3613 C C . MET A 1 474 ? -9.07 -4.332 -1.101 1 89.31 474 MET A C 1
ATOM 3615 O O . MET A 1 474 ? -9.734 -3.785 -0.218 1 89.31 474 MET A O 1
ATOM 3619 N N . LYS A 1 475 ? -7.777 -4.293 -1.146 1 83.75 475 LYS A N 1
ATOM 3620 C CA . LYS A 1 475 ? -7.051 -3.551 -0.122 1 83.75 475 LYS A CA 1
ATOM 3621 C C . LYS A 1 475 ? -7.426 -2.07 -0.143 1 83.75 475 LYS A C 1
ATOM 3623 O O . LYS A 1 475 ? -7.617 -1.459 0.91 1 83.75 475 LYS A O 1
ATOM 3628 N N . PHE A 1 476 ? -7.562 -1.562 -1.237 1 78.69 476 PHE A N 1
ATOM 3629 C CA . PHE A 1 476 ? -7.961 -0.166 -1.381 1 78.69 476 PHE A CA 1
ATOM 3630 C C . PHE A 1 476 ? -9.414 0.027 -0.98 1 78.69 476 PHE A C 1
ATOM 3632 O O . PHE A 1 476 ? -9.758 1.005 -0.311 1 78.69 476 PHE A O 1
ATOM 3639 N N . ASP A 1 477 ? -10.188 -0.924 -1.379 1 86.25 477 ASP A N 1
ATOM 3640 C CA . ASP A 1 477 ? -11.617 -0.834 -1.119 1 86.25 477 ASP A CA 1
ATOM 3641 C C . ASP A 1 477 ? -11.922 -0.995 0.369 1 86.25 477 ASP A C 1
ATOM 3643 O O . ASP A 1 477 ? -12.906 -0.457 0.87 1 86.25 477 ASP A O 1
ATOM 3647 N N . ARG A 1 478 ? -11.102 -1.74 0.956 1 87.06 478 ARG A N 1
ATOM 3648 C CA . ARG A 1 478 ? -11.336 -2.029 2.367 1 87.06 478 ARG A CA 1
ATOM 3649 C C . ARG A 1 478 ? -11.211 -0.764 3.211 1 87.06 478 ARG A C 1
ATOM 3651 O O . ARG A 1 478 ? -11.953 -0.591 4.184 1 87.06 478 ARG A O 1
ATOM 3658 N N . GLU A 1 479 ? -10.359 0.096 2.896 1 81.94 479 GLU A N 1
ATOM 3659 C CA . GLU A 1 479 ? -10.211 1.35 3.633 1 81.94 479 GLU A CA 1
ATOM 3660 C C . GLU A 1 479 ? -11.469 2.209 3.514 1 81.94 479 GLU A C 1
ATOM 3662 O O . GLU A 1 479 ? -11.938 2.77 4.504 1 81.94 479 GLU A O 1
ATOM 3667 N N . VAL A 1 480 ? -11.977 2.301 2.354 1 87.19 480 VAL A N 1
ATOM 3668 C CA . VAL A 1 480 ? -13.188 3.07 2.109 1 87.19 480 VAL A CA 1
ATOM 3669 C C . VAL A 1 480 ? -14.375 2.383 2.777 1 87.19 480 VAL A C 1
ATOM 3671 O O . VAL A 1 480 ? -15.227 3.045 3.379 1 87.19 480 VAL A O 1
ATOM 3674 N N . TYR A 1 481 ? -14.422 1.082 2.727 1 90.12 481 TYR A N 1
ATOM 3675 C CA . TYR A 1 481 ? -15.5 0.293 3.312 1 90.12 481 TYR A CA 1
ATOM 3676 C C . TYR A 1 481 ? -15.555 0.482 4.824 1 90.12 481 TYR A C 1
ATOM 3678 O O . TYR A 1 481 ? -16.625 0.646 5.398 1 90.12 481 TYR A O 1
ATOM 3686 N N . THR A 1 482 ? -14.438 0.433 5.441 1 83.25 482 THR A N 1
ATOM 3687 C CA . THR A 1 482 ? -14.391 0.528 6.898 1 83.25 482 THR A CA 1
ATOM 3688 C C . THR A 1 482 ? -14.969 1.859 7.371 1 83.25 482 THR A C 1
ATOM 3690 O O . THR A 1 482 ? -15.719 1.905 8.344 1 83.25 482 THR A O 1
ATOM 3693 N N . ARG A 1 483 ? -14.641 2.875 6.695 1 81.5 483 ARG A N 1
ATOM 3694 C CA . ARG A 1 483 ? -15.172 4.188 7.035 1 81.5 483 ARG A CA 1
ATOM 3695 C C . ARG A 1 483 ? -16.688 4.23 6.855 1 81.5 483 ARG A C 1
ATOM 3697 O O . ARG A 1 483 ? -17.406 4.66 7.754 1 81.5 483 ARG A O 1
ATOM 3704 N N . GLU A 1 484 ? -17.141 3.73 5.758 1 86.62 484 GLU A N 1
ATOM 3705 C CA . GLU A 1 484 ? -18.578 3.766 5.449 1 86.62 484 GLU A CA 1
ATOM 3706 C C . GLU A 1 484 ? -19.359 2.824 6.355 1 86.62 484 GLU A C 1
ATOM 3708 O O . GLU A 1 484 ? -20.5 3.113 6.723 1 86.62 484 GLU A O 1
ATOM 3713 N N . PHE A 1 485 ? -18.703 1.749 6.633 1 84.25 485 PHE A N 1
ATOM 3714 C CA . PHE A 1 485 ? -19.328 0.779 7.52 1 84.25 485 PHE A CA 1
ATOM 3715 C C . PHE A 1 485 ? -19.5 1.357 8.922 1 84.25 485 PHE A C 1
ATOM 3717 O O . PHE A 1 485 ? -20.547 1.18 9.547 1 84.25 485 PHE A O 1
ATOM 3724 N N . ASN A 1 486 ? -18.547 2.068 9.375 1 78.5 486 ASN A N 1
ATOM 3725 C CA . ASN A 1 486 ? -18.609 2.678 10.695 1 78.5 486 ASN A CA 1
ATOM 3726 C C . ASN A 1 486 ? -19.625 3.814 10.75 1 78.5 486 ASN A C 1
ATOM 3728 O O . ASN A 1 486 ? -20.219 4.086 11.797 1 78.5 486 ASN A O 1
ATOM 3732 N N . ASP A 1 487 ? -19.844 4.391 9.609 1 81.31 487 ASP A N 1
ATOM 3733 C CA . ASP A 1 487 ? -20.812 5.48 9.531 1 81.31 487 ASP A CA 1
ATOM 3734 C C . ASP A 1 487 ? -22.203 4.953 9.188 1 81.31 487 ASP A C 1
ATOM 3736 O O . ASP A 1 487 ? -23.109 5.734 8.914 1 81.31 487 ASP A O 1
ATOM 3740 N N . ALA A 1 488 ? -22.375 3.602 9.07 1 82.38 488 ALA A N 1
ATOM 3741 C CA . ALA A 1 488 ? -23.656 2.922 8.875 1 82.38 488 ALA A CA 1
ATOM 3742 C C . ALA A 1 488 ? -24.281 3.32 7.547 1 82.38 488 ALA A C 1
ATOM 3744 O O . ALA A 1 488 ? -25.469 3.656 7.492 1 82.38 488 ALA A O 1
ATOM 3745 N N . TYR A 1 489 ? -23.438 3.42 6.559 1 86.38 489 TYR A N 1
ATOM 3746 C CA . TYR A 1 489 ? -23.969 3.652 5.215 1 86.38 489 TYR A CA 1
ATOM 3747 C C . TYR A 1 489 ? -24.797 2.469 4.738 1 86.38 489 TYR A C 1
ATOM 3749 O O . TYR A 1 489 ? -25.875 2.648 4.184 1 86.38 489 TYR A O 1
ATOM 3757 N N . TYR A 1 490 ? -24.25 1.336 4.918 1 90.5 490 TYR A N 1
ATOM 3758 C CA . TYR A 1 490 ? -24.844 0.085 4.457 1 90.5 490 TYR A CA 1
ATOM 3759 C C . TYR A 1 490 ? -24.406 -1.084 5.324 1 90.5 490 TYR A C 1
ATOM 3761 O O . TYR A 1 490 ? -23.5 -0.936 6.164 1 90.5 490 TYR A O 1
ATOM 3769 N N . ARG A 1 491 ? -25.141 -2.125 5.133 1 91.62 491 ARG A N 1
ATOM 3770 C CA . ARG A 1 491 ? -24.797 -3.352 5.848 1 91.62 491 ARG A CA 1
ATOM 3771 C C . ARG A 1 491 ? -23.703 -4.117 5.129 1 91.62 491 ARG A C 1
ATOM 3773 O O . ARG A 1 491 ? -23.484 -3.938 3.93 1 91.62 491 ARG A O 1
ATOM 3780 N N . ALA A 1 492 ? -22.953 -4.957 5.91 1 92.75 492 ALA A N 1
ATOM 3781 C CA . ALA A 1 492 ? -21.844 -5.73 5.352 1 92.75 492 ALA A CA 1
ATOM 3782 C C . ALA A 1 492 ? -22.328 -6.688 4.27 1 92.75 492 ALA A C 1
ATOM 3784 O O . ALA A 1 492 ? -21.672 -6.863 3.242 1 92.75 492 ALA A O 1
ATOM 3785 N N . GLY A 1 493 ? -23.469 -7.301 4.477 1 94.56 493 GLY A N 1
ATOM 3786 C CA . GLY A 1 493 ? -24.016 -8.242 3.514 1 94.56 493 GLY A CA 1
ATOM 3787 C C . GLY A 1 493 ? -24.359 -7.605 2.184 1 94.56 493 GLY A C 1
ATOM 3788 O O . GLY A 1 493 ? -24.094 -8.172 1.124 1 94.56 493 GLY A O 1
ATOM 3789 N N . THR A 1 494 ? -24.953 -6.445 2.223 1 94.75 494 THR A N 1
ATOM 3790 C CA . THR A 1 494 ? -25.312 -5.75 0.994 1 94.75 494 THR A CA 1
ATOM 3791 C C . THR A 1 494 ? -24.078 -5.277 0.244 1 94.75 494 THR A C 1
ATOM 3793 O O . THR A 1 494 ? -24.062 -5.223 -0.988 1 94.75 494 THR A O 1
ATOM 3796 N N . TYR A 1 495 ? -23.125 -4.965 1.043 1 94.94 495 TYR A N 1
ATOM 3797 C CA . TYR A 1 495 ? -21.859 -4.586 0.405 1 94.94 495 TYR A CA 1
ATOM 3798 C C . TYR A 1 495 ? -21.281 -5.75 -0.379 1 94.94 495 TYR A C 1
ATOM 3800 O O . TYR A 1 495 ? -20.875 -5.594 -1.537 1 94.94 495 TYR A O 1
ATOM 3808 N N . VAL A 1 496 ? -21.188 -6.887 0.251 1 96.25 496 VAL A N 1
ATOM 3809 C CA . VAL A 1 496 ? -20.625 -8.078 -0.372 1 96.25 496 VAL A CA 1
ATOM 3810 C C . VAL A 1 496 ? -21.406 -8.422 -1.636 1 96.25 496 VAL A C 1
ATOM 3812 O O . VAL A 1 496 ? -20.812 -8.664 -2.691 1 96.25 496 VAL A O 1
ATOM 3815 N N . ALA A 1 497 ? -22.672 -8.391 -1.54 1 96 497 ALA A N 1
ATOM 3816 C CA . ALA A 1 497 ? -23.516 -8.695 -2.689 1 96 497 ALA A CA 1
ATOM 3817 C C . ALA A 1 497 ? -23.297 -7.684 -3.814 1 96 497 ALA A C 1
ATOM 3819 O O . ALA A 1 497 ? -23.188 -8.062 -4.98 1 96 497 ALA A O 1
ATOM 3820 N N . ALA A 1 498 ? -23.234 -6.438 -3.428 1 94.5 498 ALA A N 1
ATOM 3821 C CA . ALA A 1 498 ? -23.047 -5.391 -4.43 1 94.5 498 ALA A CA 1
ATOM 3822 C C . ALA A 1 498 ? -21.688 -5.512 -5.102 1 94.5 498 ALA A C 1
ATOM 3824 O O . ALA A 1 498 ? -21.562 -5.324 -6.316 1 94.5 498 ALA A O 1
ATOM 3825 N N . ARG A 1 499 ? -20.734 -5.824 -4.281 1 92.88 499 ARG A N 1
ATOM 3826 C CA . ARG A 1 499 ? -19.375 -5.949 -4.816 1 92.88 499 ARG A CA 1
ATOM 3827 C C . ARG A 1 499 ? -19.297 -7.098 -5.812 1 92.88 499 ARG A C 1
ATOM 3829 O O . ARG A 1 499 ? -18.641 -6.977 -6.852 1 92.88 499 ARG A O 1
ATOM 3836 N N . ILE A 1 500 ? -19.922 -8.18 -5.539 1 94.81 500 ILE A N 1
ATOM 3837 C CA . ILE A 1 500 ? -19.906 -9.352 -6.402 1 94.81 500 ILE A CA 1
ATOM 3838 C C . ILE A 1 500 ? -20.734 -9.086 -7.656 1 94.81 500 ILE A C 1
ATOM 3840 O O . ILE A 1 500 ? -20.281 -9.336 -8.773 1 94.81 500 ILE A O 1
ATOM 3844 N N . LEU A 1 501 ? -21.906 -8.531 -7.492 1 93.88 501 LEU A N 1
ATOM 3845 C CA . LEU A 1 501 ? -22.828 -8.305 -8.609 1 93.88 501 LEU A CA 1
ATOM 3846 C C . LEU A 1 501 ? -22.25 -7.273 -9.578 1 93.88 501 LEU A C 1
ATOM 3848 O O . LEU A 1 501 ? -22.469 -7.367 -10.789 1 93.88 501 LEU A O 1
ATOM 3852 N N . THR A 1 502 ? -21.562 -6.293 -9.062 1 90.75 502 THR A N 1
ATOM 3853 C CA . THR A 1 502 ? -20.953 -5.281 -9.922 1 90.75 502 THR A CA 1
ATOM 3854 C C . THR A 1 502 ? -19.875 -5.898 -10.797 1 90.75 502 THR A C 1
ATOM 3856 O O . THR A 1 502 ? -19.641 -5.449 -11.93 1 90.75 502 THR A O 1
ATOM 3859 N N . GLU A 1 503 ? -19.266 -6.961 -10.344 1 91 503 GLU A N 1
ATOM 3860 C CA . GLU A 1 503 ? -18.156 -7.57 -11.062 1 91 503 GLU A CA 1
ATOM 3861 C C . GLU A 1 503 ? -18.641 -8.609 -12.07 1 91 503 GLU A C 1
ATOM 3863 O O . GLU A 1 503 ? -17.938 -8.93 -13.031 1 91 503 GLU A O 1
ATOM 3868 N N . ILE A 1 504 ? -19.812 -9.18 -11.945 1 92.5 504 ILE A N 1
ATOM 3869 C CA . ILE A 1 504 ? -20.297 -10.336 -12.688 1 92.5 504 ILE A CA 1
ATOM 3870 C C . ILE A 1 504 ? -20.297 -10.023 -14.188 1 92.5 504 ILE A C 1
ATOM 3872 O O . ILE A 1 504 ? -19.781 -10.805 -14.992 1 92.5 504 ILE A O 1
ATOM 3876 N N . PRO A 1 505 ? -20.797 -8.828 -14.609 1 89.62 505 PRO A N 1
ATOM 3877 C CA . PRO A 1 505 ? -20.781 -8.555 -16.047 1 89.62 505 PRO A CA 1
ATOM 3878 C C . PRO A 1 505 ? -19.375 -8.477 -16.625 1 89.62 505 PRO A C 1
ATOM 3880 O O . PRO A 1 505 ? -19.141 -8.922 -17.75 1 89.62 505 PRO A O 1
ATOM 3883 N N . TYR A 1 506 ? -18.531 -8.07 -15.945 1 88.19 506 TYR A N 1
ATOM 3884 C CA . TYR A 1 506 ? -17.172 -7.93 -16.438 1 88.19 506 TYR A CA 1
ATOM 3885 C C . TYR A 1 506 ? -16.438 -9.266 -16.391 1 88.19 506 TYR A C 1
ATOM 3887 O O . TYR A 1 506 ? -15.547 -9.516 -17.219 1 88.19 506 TYR A O 1
ATOM 3895 N N . LEU A 1 507 ? -16.766 -10.039 -15.398 1 92.12 507 LEU A N 1
ATOM 3896 C CA . LEU A 1 507 ? -16.219 -11.391 -15.359 1 92.12 507 LEU A CA 1
ATOM 3897 C C . LEU A 1 507 ? -16.688 -12.203 -16.562 1 92.12 507 LEU A C 1
ATOM 3899 O O . LEU A 1 507 ? -15.938 -12.992 -17.125 1 92.12 507 LEU A O 1
ATOM 3903 N N . PHE A 1 508 ? -17.922 -11.945 -16.891 1 93.25 508 PHE A N 1
ATOM 3904 C CA . PHE A 1 508 ? -18.484 -12.641 -18.031 1 93.25 508 PHE A CA 1
ATOM 3905 C C . PHE A 1 508 ? -17.797 -12.203 -19.328 1 93.25 508 PHE A C 1
ATOM 3907 O O . PHE A 1 508 ? -17.5 -13.031 -20.188 1 93.25 508 PHE A O 1
ATOM 3914 N N . LEU A 1 509 ? -17.516 -10.969 -19.375 1 91.44 509 LEU A N 1
ATOM 3915 C CA . LEU A 1 509 ? -16.859 -10.445 -20.578 1 91.44 509 LEU A CA 1
ATOM 3916 C C . LEU A 1 509 ? -15.414 -10.906 -20.641 1 91.44 509 LEU A C 1
ATOM 3918 O O . LEU A 1 509 ? -14.945 -11.344 -21.688 1 91.44 509 LEU A O 1
ATOM 3922 N N . SER A 1 510 ? -14.734 -10.797 -19.547 1 92.5 510 SER A N 1
ATOM 3923 C CA . SER A 1 510 ? -13.336 -11.203 -19.531 1 92.5 510 SER A CA 1
ATOM 3924 C C . SER A 1 510 ? -13.203 -12.719 -19.688 1 92.5 510 SER A C 1
ATOM 3926 O O . SER A 1 510 ? -12.375 -13.195 -20.469 1 92.5 510 SER A O 1
ATOM 3928 N N . GLY A 1 511 ? -14.047 -13.484 -18.938 1 93.94 511 GLY A N 1
ATOM 3929 C CA . GLY A 1 511 ? -14.023 -14.938 -19.047 1 93.94 511 GLY A CA 1
ATOM 3930 C C . GLY A 1 511 ? -14.445 -15.43 -20.422 1 93.94 511 GLY A C 1
ATOM 3931 O O . GLY A 1 511 ? -13.852 -16.359 -20.969 1 93.94 511 GLY A O 1
ATOM 3932 N N . GLY A 1 512 ? -15.461 -14.781 -20.922 1 95.31 512 GLY A N 1
ATOM 3933 C CA . GLY A 1 512 ? -15.922 -15.148 -22.25 1 95.31 512 GLY A CA 1
ATOM 3934 C C . GLY A 1 512 ? -14.906 -14.867 -23.344 1 95.31 512 GLY A C 1
ATOM 3935 O O . GLY A 1 512 ? -14.68 -15.703 -24.219 1 95.31 512 GLY A O 1
ATOM 3936 N N . ALA A 1 513 ? -14.352 -13.711 -23.312 1 94.75 513 ALA A N 1
ATOM 3937 C CA . ALA A 1 513 ? -13.328 -13.367 -24.312 1 94.75 513 ALA A CA 1
ATOM 3938 C C . ALA A 1 513 ? -12.109 -14.273 -24.172 1 94.75 513 ALA A C 1
ATOM 3940 O O . ALA A 1 513 ? -11.562 -14.742 -25.172 1 94.75 513 ALA A O 1
ATOM 3941 N N . PHE A 1 514 ? -11.68 -14.492 -22.984 1 96.25 514 PHE A N 1
ATOM 3942 C CA . PHE A 1 514 ? -10.555 -15.383 -22.703 1 96.25 514 PHE A CA 1
ATOM 3943 C C . PHE A 1 514 ? -10.82 -16.781 -23.25 1 96.25 514 PHE A C 1
ATOM 3945 O O . PHE A 1 514 ? -9.977 -17.359 -23.938 1 96.25 514 PHE A O 1
ATOM 3952 N N . ALA A 1 515 ? -11.992 -17.312 -23 1 97.06 515 ALA A N 1
ATOM 3953 C CA . ALA A 1 515 ? -12.391 -18.656 -23.438 1 97.06 515 ALA A CA 1
ATOM 3954 C C . ALA A 1 515 ? -12.508 -18.719 -24.953 1 97.06 515 ALA A C 1
ATOM 3956 O O . ALA A 1 515 ? -12.078 -19.703 -25.562 1 97.06 515 ALA A O 1
ATOM 3957 N N . ALA A 1 516 ? -13.07 -17.703 -25.547 1 96.5 516 ALA A N 1
ATOM 3958 C CA . ALA A 1 516 ? -13.297 -17.688 -26.984 1 96.5 516 ALA A CA 1
ATOM 3959 C C . ALA A 1 516 ? -11.969 -17.688 -27.75 1 96.5 516 ALA A C 1
ATOM 3961 O O . ALA A 1 516 ? -11.789 -18.453 -28.703 1 96.5 516 ALA A O 1
ATOM 3962 N N . VAL A 1 517 ? -11.102 -16.906 -27.281 1 95.88 517 VAL A N 1
ATOM 3963 C CA . VAL A 1 517 ? -9.812 -16.828 -27.969 1 95.88 517 VAL A CA 1
ATOM 3964 C C . VAL A 1 517 ? -9.062 -18.141 -27.797 1 95.88 517 VAL A C 1
ATOM 3966 O O . VAL A 1 517 ? -8.562 -18.703 -28.781 1 95.88 517 VAL A O 1
ATOM 3969 N N . LEU A 1 518 ? -9.031 -18.672 -26.641 1 95.5 518 LEU A N 1
ATOM 3970 C CA . LEU A 1 518 ? -8.305 -19.906 -26.375 1 95.5 518 LEU A CA 1
ATOM 3971 C C . LEU A 1 518 ? -8.93 -21.078 -27.125 1 95.5 518 LEU A C 1
ATOM 3973 O O . LEU A 1 518 ? -8.227 -21.844 -27.781 1 95.5 518 LEU A O 1
ATOM 3977 N N . TYR A 1 519 ? -10.25 -21.188 -27.094 1 96 519 TYR A N 1
ATOM 3978 C CA . TYR A 1 519 ? -10.984 -22.312 -27.641 1 96 519 TYR A CA 1
ATOM 3979 C C . TYR A 1 519 ? -10.766 -22.438 -29.141 1 96 519 TYR A C 1
ATOM 3981 O O . TYR A 1 519 ? -10.422 -23.516 -29.641 1 96 519 TYR A O 1
ATOM 3989 N N . TRP A 1 520 ? -10.836 -21.375 -29.844 1 94.81 520 TRP A N 1
ATOM 3990 C CA . TRP A 1 520 ? -10.805 -21.438 -31.297 1 94.81 520 TRP A CA 1
ATOM 3991 C C . TRP A 1 520 ? -9.367 -21.375 -31.812 1 94.81 520 TRP A C 1
ATOM 3993 O O . TRP A 1 520 ? -9.039 -21.984 -32.844 1 94.81 520 TRP A O 1
ATOM 4003 N N . CYS A 1 521 ? -8.492 -20.734 -31.109 1 92.75 521 CYS A N 1
ATOM 4004 C CA . CYS A 1 521 ? -7.105 -20.641 -31.562 1 92.75 521 CYS A CA 1
ATOM 4005 C C . CYS A 1 521 ? -6.383 -21.969 -31.328 1 92.75 521 CYS A C 1
ATOM 4007 O O . CYS A 1 521 ? -5.535 -22.359 -32.125 1 92.75 521 CYS A O 1
ATOM 4009 N N . ILE A 1 522 ? -6.656 -22.672 -30.266 1 91.75 522 ILE A N 1
ATOM 4010 C CA . ILE A 1 522 ? -6.02 -23.953 -29.969 1 91.75 522 ILE A CA 1
ATOM 4011 C C . ILE A 1 522 ? -6.59 -25.047 -30.875 1 91.75 522 ILE A C 1
ATOM 4013 O O . ILE A 1 522 ? -5.898 -26 -31.219 1 91.75 522 ILE A O 1
ATOM 4017 N N . GLY A 1 523 ? -7.777 -24.906 -31.312 1 91.75 523 GLY A N 1
ATOM 4018 C CA . GLY A 1 523 ? -8.422 -25.875 -32.188 1 91.75 523 GLY A CA 1
ATOM 4019 C C . GLY A 1 523 ? -9.141 -26.969 -31.422 1 91.75 523 GLY A C 1
ATOM 4020 O O . GLY A 1 523 ? -9 -28.156 -31.75 1 91.75 523 GLY A O 1
ATOM 4021 N N . LEU A 1 524 ? -9.875 -26.609 -30.391 1 93.31 524 LEU A N 1
ATOM 4022 C CA . LEU A 1 524 ? -10.648 -27.594 -29.625 1 93.31 524 LEU A CA 1
ATOM 4023 C C . LEU A 1 524 ? -11.859 -28.062 -30.422 1 93.31 524 LEU A C 1
ATOM 4025 O O . LEU A 1 524 ? -12.008 -27.734 -31.594 1 93.31 524 LEU A O 1
ATOM 4029 N N . ASN A 1 525 ? -12.633 -28.906 -29.828 1 91.25 525 ASN A N 1
ATOM 4030 C CA . ASN A 1 525 ? -13.773 -29.516 -30.516 1 91.25 525 ASN A CA 1
ATOM 4031 C C . ASN A 1 525 ? -14.695 -28.453 -31.109 1 91.25 525 ASN A C 1
ATOM 4033 O O . ASN A 1 525 ? -15.07 -27.5 -30.422 1 91.25 525 ASN A O 1
ATOM 4037 N N . ASP A 1 526 ? -15.102 -28.578 -32.375 1 89.06 526 ASP A N 1
ATOM 4038 C CA . ASP A 1 526 ? -15.844 -27.562 -33.094 1 89.06 526 ASP A CA 1
ATOM 4039 C C . ASP A 1 526 ? -17.328 -27.578 -32.75 1 89.06 526 ASP A C 1
ATOM 4041 O O . ASP A 1 526 ? -18.109 -26.812 -33.281 1 89.06 526 ASP A O 1
ATOM 4045 N N . ASP A 1 527 ? -17.75 -28.328 -31.781 1 92.88 527 ASP A N 1
ATOM 4046 C CA . ASP A 1 527 ? -19.141 -28.359 -31.328 1 92.88 527 ASP A CA 1
ATOM 4047 C C . ASP A 1 527 ? -19.5 -27.125 -30.531 1 92.88 527 ASP A C 1
ATOM 4049 O O . ASP A 1 527 ? -18.812 -26.781 -29.578 1 92.88 527 ASP A O 1
ATOM 4053 N N . LEU A 1 528 ? -20.547 -26.422 -30.859 1 94.06 528 LEU A N 1
ATOM 4054 C CA . LEU A 1 528 ? -20.969 -25.172 -30.234 1 94.06 528 LEU A CA 1
ATOM 4055 C C . LEU A 1 528 ? -21.406 -25.422 -28.797 1 94.06 528 LEU A C 1
ATOM 4057 O O . LEU A 1 528 ? -21.25 -24.547 -27.938 1 94.06 528 LEU A O 1
ATOM 4061 N N . GLU A 1 529 ? -22.016 -26.562 -28.516 1 95.44 529 GLU A N 1
ATOM 4062 C CA . GLU A 1 529 ? -22.422 -26.891 -27.141 1 95.44 529 GLU A CA 1
ATOM 4063 C C . GLU A 1 529 ? -21.203 -27.031 -26.234 1 95.44 529 GLU A C 1
ATOM 4065 O O . GLU A 1 529 ? -21.234 -26.609 -25.078 1 95.44 529 GLU A O 1
ATOM 4070 N N . ARG A 1 530 ? -20.172 -27.672 -26.797 1 96.62 530 ARG A N 1
ATOM 4071 C CA . ARG A 1 530 ? -18.938 -27.828 -26.016 1 96.62 530 ARG A CA 1
ATOM 4072 C C . ARG A 1 530 ? -18.25 -26.484 -25.812 1 96.62 530 ARG A C 1
ATOM 4074 O O . ARG A 1 530 ? -17.656 -26.25 -24.75 1 96.62 530 ARG A O 1
ATOM 4081 N N . PHE A 1 531 ? -18.375 -25.656 -26.844 1 97.5 531 PHE A N 1
ATOM 4082 C CA . PHE A 1 531 ? -17.828 -24.312 -26.703 1 97.5 531 PHE A CA 1
ATOM 4083 C C . PHE A 1 531 ? -18.562 -23.547 -25.609 1 97.5 531 PHE A C 1
ATOM 4085 O O . PHE A 1 531 ? -17.938 -22.906 -24.766 1 97.5 531 PHE A O 1
ATOM 4092 N N . GLY A 1 532 ? -19.891 -23.547 -25.641 1 97.31 532 GLY A N 1
ATOM 4093 C CA . GLY A 1 532 ? -20.672 -22.891 -24.625 1 97.31 532 GLY A CA 1
ATOM 4094 C C . GLY A 1 532 ? -20.359 -23.375 -23.219 1 97.31 532 GLY A C 1
ATOM 4095 O O . GLY A 1 532 ? -20.297 -22.578 -22.281 1 97.31 532 GLY A O 1
ATOM 4096 N N . PHE A 1 533 ? -20.156 -24.734 -23.109 1 97.81 533 PHE A N 1
ATOM 4097 C CA . PHE A 1 533 ? -19.812 -25.297 -21.812 1 97.81 533 PHE A CA 1
ATOM 4098 C C . PHE A 1 533 ? -18.453 -24.797 -21.344 1 97.81 533 PHE A C 1
ATOM 4100 O O . PHE A 1 533 ? -18.266 -24.516 -20.156 1 97.81 533 PHE A O 1
ATOM 4107 N N . PHE A 1 534 ? -17.5 -24.734 -22.281 1 98.12 534 PHE A N 1
ATOM 4108 C CA . PHE A 1 534 ? -16.172 -24.234 -21.953 1 98.12 534 PHE A CA 1
ATOM 4109 C C . PHE A 1 534 ? -16.25 -22.797 -21.453 1 98.12 534 PHE A C 1
ATOM 4111 O O . PHE A 1 534 ? -15.57 -22.422 -20.5 1 98.12 534 PHE A O 1
ATOM 4118 N N . VAL A 1 535 ? -17.047 -21.969 -22.062 1 97.75 535 VAL A N 1
ATOM 4119 C CA . VAL A 1 535 ? -17.234 -20.578 -21.656 1 97.75 535 VAL A CA 1
ATOM 4120 C C . VAL A 1 535 ? -17.844 -20.531 -20.266 1 97.75 535 VAL A C 1
ATOM 4122 O O . VAL A 1 535 ? -17.391 -19.75 -19.422 1 97.75 535 VAL A O 1
ATOM 4125 N N . LEU A 1 536 ? -18.797 -21.328 -20.031 1 97.88 536 LEU A N 1
ATOM 4126 C CA . LEU A 1 536 ? -19.453 -21.359 -18.719 1 97.88 536 LEU A CA 1
ATOM 4127 C C . LEU A 1 536 ? -18.484 -21.797 -17.641 1 97.88 536 LEU A C 1
ATOM 4129 O O . LEU A 1 536 ? -18.438 -21.219 -16.562 1 97.88 536 LEU A O 1
ATOM 4133 N N . ALA A 1 537 ? -17.734 -22.891 -17.938 1 98.06 537 ALA A N 1
ATOM 4134 C CA . ALA A 1 537 ? -16.766 -23.406 -16.969 1 98.06 537 ALA A CA 1
ATOM 4135 C C . ALA A 1 537 ? -15.711 -22.344 -16.656 1 98.06 537 ALA A C 1
ATOM 4137 O O . ALA A 1 537 ? -15.305 -22.188 -15.5 1 98.06 537 ALA A O 1
ATOM 4138 N N . THR A 1 538 ? -15.258 -21.656 -17.688 1 97.69 538 THR A N 1
ATOM 4139 C CA . THR A 1 538 ? -14.273 -20.594 -17.5 1 97.69 538 THR A CA 1
ATOM 4140 C C . THR A 1 538 ? -14.852 -19.453 -16.672 1 97.69 538 THR A C 1
ATOM 4142 O O . THR A 1 538 ? -14.172 -18.891 -15.82 1 97.69 538 THR A O 1
ATOM 4145 N N . PHE A 1 539 ? -16.062 -19.141 -16.922 1 97.06 539 PHE A N 1
ATOM 4146 C CA . PHE A 1 539 ? -16.734 -18.109 -16.156 1 97.06 539 PHE A CA 1
ATOM 4147 C C . PHE A 1 539 ? -16.812 -18.484 -14.68 1 97.06 539 PHE A C 1
ATOM 4149 O O . PHE A 1 539 ? -16.516 -17.656 -13.805 1 97.06 539 PHE A O 1
ATOM 4156 N N . VAL A 1 540 ? -17.203 -19.703 -14.422 1 97.62 540 VAL A N 1
ATOM 4157 C CA . VAL A 1 540 ? -17.297 -20.188 -13.047 1 97.62 540 VAL A CA 1
ATOM 4158 C C . VAL A 1 540 ? -15.922 -20.141 -12.391 1 97.62 540 VAL A C 1
ATOM 4160 O O . VAL A 1 540 ? -15.789 -19.703 -11.242 1 97.62 540 VAL A O 1
ATOM 4163 N N . ASN A 1 541 ? -14.914 -20.547 -13.117 1 97.69 541 ASN A N 1
ATOM 4164 C CA . ASN A 1 541 ? -13.547 -20.516 -12.609 1 97.69 541 ASN A CA 1
ATOM 4165 C C . ASN A 1 541 ? -13.094 -19.094 -12.281 1 97.69 541 ASN A C 1
ATOM 4167 O O . ASN A 1 541 ? -12.453 -18.859 -11.266 1 97.69 541 ASN A O 1
ATOM 4171 N N . PHE A 1 542 ? -13.43 -18.172 -13.156 1 97.19 542 PHE A N 1
ATOM 4172 C CA . PHE A 1 542 ? -13.086 -16.766 -12.938 1 97.19 542 PHE A CA 1
ATOM 4173 C C . PHE A 1 542 ? -13.789 -16.219 -11.703 1 97.19 542 PHE A C 1
ATOM 4175 O O . PHE A 1 542 ? -13.203 -15.453 -10.938 1 97.19 542 PHE A O 1
ATOM 4182 N N . ALA A 1 543 ? -15.008 -16.609 -11.578 1 97.56 543 ALA A N 1
ATOM 4183 C CA . ALA A 1 543 ? -15.766 -16.172 -10.414 1 97.56 543 ALA A CA 1
ATOM 4184 C C . ALA A 1 543 ? -15.148 -16.688 -9.125 1 97.56 543 ALA A C 1
ATOM 4186 O O . ALA A 1 543 ? -15.031 -15.953 -8.141 1 97.56 543 ALA A O 1
ATOM 4187 N N . ILE A 1 544 ? -14.758 -17.906 -9.156 1 97.88 544 ILE A N 1
ATOM 4188 C CA . ILE A 1 544 ? -14.133 -18.5 -7.977 1 97.88 544 ILE A CA 1
ATOM 4189 C C . ILE A 1 544 ? -12.812 -17.797 -7.684 1 97.88 544 ILE A C 1
ATOM 4191 O O . ILE A 1 544 ? -12.523 -17.469 -6.531 1 97.88 544 ILE A O 1
ATOM 4195 N N . ALA A 1 545 ? -12.023 -17.594 -8.711 1 96.5 545 ALA A N 1
ATOM 4196 C CA . ALA A 1 545 ? -10.742 -16.922 -8.539 1 96.5 545 ALA A CA 1
ATOM 4197 C C . ALA A 1 545 ? -10.93 -15.539 -7.922 1 96.5 545 ALA A C 1
ATOM 4199 O O . ALA A 1 545 ? -10.18 -15.141 -7.031 1 96.5 545 ALA A O 1
ATOM 4200 N N . MET A 1 546 ? -11.852 -14.789 -8.375 1 95.69 546 MET A N 1
ATOM 4201 C CA . MET A 1 546 ? -12.156 -13.477 -7.828 1 95.69 546 MET A CA 1
ATOM 4202 C C . MET A 1 546 ? -12.516 -13.57 -6.348 1 95.69 546 MET A C 1
ATOM 4204 O O . MET A 1 546 ? -11.992 -12.812 -5.531 1 95.69 546 MET A O 1
ATOM 4208 N N . LEU A 1 547 ? -13.383 -14.531 -6.074 1 97.81 547 LEU A N 1
ATOM 4209 C CA . LEU A 1 547 ? -13.852 -14.68 -4.699 1 97.81 547 LEU A CA 1
ATOM 4210 C C . LEU A 1 547 ? -12.719 -15.109 -3.779 1 97.81 547 LEU A C 1
ATOM 4212 O O . LEU A 1 547 ? -12.672 -14.719 -2.613 1 97.81 547 LEU A O 1
ATOM 4216 N N . VAL A 1 548 ? -11.828 -15.938 -4.293 1 97.12 548 VAL A N 1
ATOM 4217 C CA . VAL A 1 548 ? -10.648 -16.312 -3.516 1 97.12 548 VAL A CA 1
ATOM 4218 C C . VAL A 1 548 ? -9.82 -15.07 -3.193 1 97.12 548 VAL A C 1
ATOM 4220 O O . VAL A 1 548 ? -9.406 -14.875 -2.049 1 97.12 548 VAL A O 1
ATOM 4223 N N . GLY A 1 549 ? -9.617 -14.234 -4.168 1 95.44 549 GLY A N 1
ATOM 4224 C CA . GLY A 1 549 ? -8.883 -12.992 -3.951 1 95.44 549 GLY A CA 1
ATOM 4225 C C . GLY A 1 549 ? -9.531 -12.094 -2.914 1 95.44 549 GLY A C 1
ATOM 4226 O O . GLY A 1 549 ? -8.859 -11.617 -1.997 1 95.44 549 GLY A O 1
ATOM 4227 N N . PHE A 1 550 ? -10.852 -11.906 -3.029 1 96.19 550 PHE A N 1
ATOM 4228 C CA . PHE A 1 550 ? -11.578 -11.055 -2.098 1 96.19 550 PHE A CA 1
ATOM 4229 C C . PHE A 1 550 ? -11.539 -11.641 -0.689 1 96.19 550 PHE A C 1
ATOM 4231 O O . PHE A 1 550 ? -11.375 -10.906 0.288 1 96.19 550 PHE A O 1
ATOM 4238 N N . THR A 1 551 ? -11.68 -12.945 -0.585 1 96.31 551 THR A N 1
ATOM 4239 C CA . THR A 1 551 ? -11.711 -13.617 0.712 1 96.31 551 THR A CA 1
ATOM 4240 C C . THR A 1 551 ? -10.359 -13.5 1.411 1 96.31 551 THR A C 1
ATOM 4242 O O . THR A 1 551 ? -10.297 -13.195 2.604 1 96.31 551 THR A O 1
ATOM 4245 N N . ILE A 1 552 ? -9.32 -13.695 0.677 1 95.25 552 ILE A N 1
ATOM 4246 C CA . ILE A 1 552 ? -7.984 -13.625 1.259 1 95.25 552 ILE A CA 1
ATOM 4247 C C . ILE A 1 552 ? -7.672 -12.188 1.671 1 95.25 552 ILE A C 1
ATOM 4249 O O . ILE A 1 552 ? -7.16 -11.945 2.766 1 95.25 552 ILE A O 1
ATOM 4253 N N . ALA A 1 553 ? -7.984 -11.273 0.897 1 93.06 553 ALA A N 1
ATOM 4254 C CA . ALA A 1 553 ? -7.707 -9.867 1.173 1 93.06 553 ALA A CA 1
ATOM 4255 C C . ALA A 1 553 ? -8.508 -9.375 2.375 1 93.06 553 ALA A C 1
ATOM 4257 O O . ALA A 1 553 ? -8.039 -8.531 3.135 1 93.06 553 ALA A O 1
ATOM 4258 N N . SER A 1 554 ? -9.75 -9.844 2.51 1 93.31 554 SER A N 1
ATOM 4259 C CA . SER A 1 554 ? -10.602 -9.391 3.605 1 93.31 554 SER A CA 1
ATOM 4260 C C . SER A 1 554 ? -10.289 -10.148 4.895 1 93.31 554 SER A C 1
ATOM 4262 O O . SER A 1 554 ? -10.438 -9.602 5.992 1 93.31 554 SER A O 1
ATOM 4264 N N . GLY A 1 555 ? -9.82 -11.344 4.793 1 92.5 555 GLY A N 1
ATOM 4265 C CA . GLY A 1 555 ? -9.617 -12.172 5.969 1 92.5 555 GLY A CA 1
ATOM 4266 C C . GLY A 1 555 ? -8.242 -12 6.59 1 92.5 555 GLY A C 1
ATOM 4267 O O . GLY A 1 555 ? -8.047 -12.289 7.773 1 92.5 555 GLY A O 1
ATOM 4268 N N . ILE A 1 556 ? -7.309 -11.609 5.789 1 89.94 556 ILE A N 1
ATOM 4269 C CA . ILE A 1 556 ? -5.941 -11.492 6.281 1 89.94 556 ILE A CA 1
ATOM 4270 C C . ILE A 1 556 ? -5.508 -10.031 6.254 1 89.94 556 ILE A C 1
ATOM 4272 O O . ILE A 1 556 ? -5.484 -9.398 5.195 1 89.94 556 ILE A O 1
ATOM 4276 N N . ALA A 1 557 ? -5.098 -9.531 7.453 1 82 557 ALA A N 1
ATOM 4277 C CA . ALA A 1 557 ? -4.715 -8.133 7.594 1 82 557 ALA A CA 1
ATOM 4278 C C . ALA A 1 557 ? -3.268 -7.914 7.164 1 82 557 ALA A C 1
ATOM 4280 O O . ALA A 1 557 ? -2.455 -8.844 7.207 1 82 557 ALA A O 1
ATOM 4281 N N . GLY A 1 558 ? -3.035 -6.73 6.586 1 76 558 GLY A N 1
ATOM 4282 C CA . GLY A 1 558 ? -1.664 -6.367 6.273 1 76 558 GLY A CA 1
ATOM 4283 C C . GLY A 1 558 ? -1.364 -6.395 4.785 1 76 558 GLY A C 1
ATOM 4284 O O . GLY A 1 558 ? -2.195 -6.832 3.988 1 76 558 GLY A O 1
ATOM 4285 N N . GLU A 1 559 ? -0.188 -5.977 4.418 1 75.88 559 GLU A N 1
ATOM 4286 C CA . GLU A 1 559 ? 0.208 -5.891 3.016 1 75.88 559 GLU A CA 1
ATOM 4287 C C . GLU A 1 559 ? 0.946 -7.152 2.574 1 75.88 559 GLU A C 1
ATOM 4289 O O . GLU A 1 559 ? 0.767 -7.621 1.449 1 75.88 559 GLU A O 1
ATOM 4294 N N . VAL A 1 560 ? 1.638 -7.844 3.436 1 76.38 560 VAL A N 1
ATOM 4295 C CA . VAL A 1 560 ? 2.494 -8.969 3.072 1 76.38 560 VAL A CA 1
ATOM 4296 C C . VAL A 1 560 ? 1.74 -10.281 3.281 1 76.38 560 VAL A C 1
ATOM 4298 O O . VAL A 1 560 ? 1.952 -11.25 2.547 1 76.38 560 VAL A O 1
ATOM 4301 N N . GLY A 1 561 ? 0.813 -10.305 4.211 1 83.12 561 GLY A N 1
ATOM 4302 C CA . GLY A 1 561 ? 0.098 -11.523 4.562 1 83.12 561 GLY A CA 1
ATOM 4303 C C . GLY A 1 561 ? -0.614 -12.156 3.381 1 83.12 561 GLY A C 1
ATOM 4304 O O . GLY A 1 561 ? -0.345 -13.305 3.031 1 83.12 561 GLY A O 1
ATOM 4305 N N . PRO A 1 562 ? -1.457 -11.391 2.729 1 88.25 562 PRO A N 1
ATOM 4306 C CA . PRO A 1 562 ? -2.186 -11.953 1.59 1 88.25 562 PRO A CA 1
ATOM 4307 C C . PRO A 1 562 ? -1.259 -12.398 0.458 1 88.25 562 PRO A C 1
ATOM 4309 O O . PRO A 1 562 ? -1.564 -13.352 -0.256 1 88.25 562 PRO A O 1
ATOM 4312 N N . ALA A 1 563 ? -0.087 -11.781 0.316 1 83.75 563 ALA A N 1
ATOM 4313 C CA . ALA A 1 563 ? 0.87 -12.102 -0.74 1 83.75 563 ALA A CA 1
ATOM 4314 C C . ALA A 1 563 ? 1.509 -13.469 -0.506 1 83.75 563 ALA A C 1
ATOM 4316 O O . ALA A 1 563 ? 1.982 -14.109 -1.448 1 83.75 563 ALA A O 1
ATOM 4317 N N . VAL A 1 564 ? 1.5 -13.875 0.73 1 84.25 564 VAL A N 1
ATOM 4318 C CA . VAL A 1 564 ? 2.086 -15.172 1.074 1 84.25 564 VAL A CA 1
ATOM 4319 C C . VAL A 1 564 ? 1.017 -16.266 0.999 1 84.25 564 VAL A C 1
ATOM 4321 O O . VAL A 1 564 ? 1.269 -17.344 0.481 1 84.25 564 VAL A O 1
ATOM 4324 N N . VAL A 1 565 ? -0.149 -15.93 1.4 1 90.31 565 VAL A N 1
ATOM 4325 C CA . VAL A 1 565 ? -1.191 -16.938 1.577 1 90.31 565 VAL A CA 1
ATOM 4326 C C . VAL A 1 565 ? -1.768 -17.328 0.218 1 90.31 565 VAL A C 1
ATOM 4328 O O . VAL A 1 565 ? -2.047 -18.5 -0.029 1 90.31 565 VAL A O 1
ATOM 4331 N N . LEU A 1 566 ? -1.897 -16.406 -0.704 1 92.69 566 LEU A N 1
ATOM 4332 C CA . LEU A 1 566 ? -2.559 -16.672 -1.975 1 92.69 566 LEU A CA 1
ATOM 4333 C C . LEU A 1 566 ? -1.764 -17.688 -2.789 1 92.69 566 LEU A C 1
ATOM 4335 O O . LEU A 1 566 ? -2.311 -18.703 -3.225 1 92.69 566 LEU A O 1
ATOM 4339 N N . PRO A 1 567 ? -0.444 -17.5 -2.936 1 88.94 567 PRO A N 1
ATOM 4340 C CA . PRO A 1 567 ? 0.305 -18.5 -3.713 1 88.94 567 PRO A CA 1
ATOM 4341 C C . PRO A 1 567 ? 0.314 -19.875 -3.057 1 88.94 567 PRO A C 1
ATOM 4343 O O . PRO A 1 567 ? 0.288 -20.891 -3.752 1 88.94 567 PRO A O 1
ATOM 4346 N N . ILE A 1 568 ? 0.355 -19.875 -1.752 1 88.5 568 ILE A N 1
ATOM 4347 C CA . ILE A 1 568 ? 0.332 -21.156 -1.044 1 88.5 568 ILE A CA 1
ATOM 4348 C C . ILE A 1 568 ? -1.002 -21.859 -1.29 1 88.5 568 ILE A C 1
ATOM 4350 O O . ILE A 1 568 ? -1.033 -23.047 -1.639 1 88.5 568 ILE A O 1
ATOM 4354 N N . TYR A 1 569 ? -2.07 -21.141 -1.134 1 92.62 569 TYR A N 1
ATOM 4355 C CA . TYR A 1 569 ? -3.41 -21.688 -1.352 1 92.62 569 TYR A CA 1
ATOM 4356 C C . TYR A 1 569 ? -3.572 -22.172 -2.783 1 92.62 569 TYR A C 1
ATOM 4358 O O . TYR A 1 569 ? -4.086 -23.281 -3.012 1 92.62 569 TYR A O 1
ATOM 4366 N N . THR A 1 570 ? -3.158 -21.406 -3.75 1 91.88 570 THR A N 1
ATOM 4367 C CA . THR A 1 570 ? -3.307 -21.734 -5.16 1 91.88 570 THR A CA 1
ATOM 4368 C C . THR A 1 570 ? -2.424 -22.922 -5.527 1 91.88 570 THR A C 1
ATOM 4370 O O . THR A 1 570 ? -2.838 -23.797 -6.289 1 91.88 570 THR A O 1
ATOM 4373 N N . THR A 1 571 ? -1.23 -22.969 -4.949 1 88.38 571 THR A N 1
ATOM 4374 C CA . THR A 1 571 ? -0.312 -24.062 -5.254 1 88.38 571 THR A CA 1
ATOM 4375 C C . THR A 1 571 ? -0.831 -25.391 -4.688 1 88.38 571 THR A C 1
ATOM 4377 O O . THR A 1 571 ? -0.735 -26.422 -5.34 1 88.38 571 THR A O 1
ATOM 4380 N N . LEU A 1 572 ? -1.379 -25.328 -3.539 1 89.25 572 LEU A N 1
ATOM 4381 C CA . LEU A 1 572 ? -1.937 -26.547 -2.951 1 89.25 572 LEU A CA 1
ATOM 4382 C C . LEU A 1 572 ? -3.104 -27.062 -3.783 1 89.25 572 LEU A C 1
ATOM 4384 O O . LEU A 1 572 ? -3.227 -28.281 -3.998 1 89.25 572 LEU A O 1
ATOM 4388 N N . ASN A 1 573 ? -3.896 -26.156 -4.25 1 92.62 573 ASN A N 1
ATOM 4389 C CA . ASN A 1 573 ? -4.996 -26.562 -5.113 1 92.62 573 ASN A CA 1
ATOM 4390 C C . ASN A 1 573 ? -4.492 -27.078 -6.461 1 92.62 573 ASN A C 1
ATOM 4392 O O . ASN A 1 573 ? -5.074 -27.984 -7.047 1 92.62 573 ASN A O 1
ATOM 4396 N N . MET A 1 574 ? -3.463 -26.453 -6.914 1 90.81 574 MET A N 1
ATOM 4397 C CA . MET A 1 574 ? -2.85 -26.891 -8.164 1 90.81 574 MET A CA 1
ATOM 4398 C C . MET A 1 574 ? -2.273 -28.297 -8.016 1 90.81 574 MET A C 1
ATOM 4400 O O . MET A 1 574 ? -2.389 -29.125 -8.93 1 90.81 574 MET A O 1
ATOM 4404 N N . LEU A 1 575 ? -1.761 -28.562 -6.863 1 88.12 575 LEU A N 1
ATOM 4405 C CA . LEU A 1 575 ? -1.144 -29.859 -6.586 1 88.12 575 LEU A CA 1
ATOM 4406 C C . LEU A 1 575 ? -2.178 -30.969 -6.648 1 88.12 575 LEU A C 1
ATOM 4408 O O . LEU A 1 575 ? -1.939 -32 -7.273 1 88.12 575 LEU A O 1
ATOM 4412 N N . VAL A 1 576 ? -3.281 -30.703 -6.109 1 89.69 576 VAL A N 1
ATOM 4413 C CA . VAL A 1 576 ? -4.301 -31.75 -6.062 1 89.69 576 VAL A CA 1
ATOM 4414 C C . VAL A 1 576 ? -5.23 -31.625 -7.266 1 89.69 576 VAL A C 1
ATOM 4416 O O . VAL A 1 576 ? -6.324 -32.188 -7.277 1 89.69 576 VAL A O 1
ATOM 4419 N N . GLY A 1 577 ? -4.867 -30.828 -8.289 1 89.12 577 GLY A N 1
ATOM 4420 C CA . GLY A 1 577 ? -5.703 -30.516 -9.438 1 89.12 577 GLY A CA 1
ATOM 4421 C C . GLY A 1 577 ? -5.879 -31.703 -10.383 1 89.12 577 GLY A C 1
ATOM 4422 O O . GLY A 1 577 ? -6.727 -31.656 -11.281 1 89.12 577 GLY A O 1
ATOM 4423 N N . GLY A 1 578 ? -5.113 -32.844 -10.148 1 84.56 578 GLY A N 1
ATOM 4424 C CA . GLY A 1 578 ? -5.254 -34.031 -10.969 1 84.56 578 GLY A CA 1
ATOM 4425 C C . GLY A 1 578 ? -4.191 -34.156 -12.039 1 84.56 578 GLY A C 1
ATOM 4426 O O . GLY A 1 578 ? -3.971 -35.219 -12.594 1 84.56 578 GLY A O 1
ATOM 4427 N N . PHE A 1 579 ? -3.621 -33 -12.367 1 85.31 579 PHE A N 1
ATOM 4428 C CA . PHE A 1 579 ? -2.6 -33 -13.406 1 85.31 579 PHE A CA 1
ATOM 4429 C C . PHE A 1 579 ? -1.271 -33.531 -12.859 1 85.31 579 PHE A C 1
ATOM 4431 O O . PHE A 1 579 ? -0.599 -34.344 -13.5 1 85.31 579 PHE A O 1
ATOM 4438 N N . PHE A 1 580 ? -0.93 -33.094 -11.617 1 79.56 580 PHE A N 1
ATOM 4439 C CA . PHE A 1 580 ? 0.36 -33.438 -11.023 1 79.56 580 PHE A CA 1
ATOM 4440 C C . PHE A 1 580 ? 0.277 -34.75 -10.258 1 79.56 580 PHE A C 1
ATOM 4442 O O . PHE A 1 580 ? 1.201 -35.562 -10.312 1 79.56 580 PHE A O 1
ATOM 4449 N N . ILE A 1 581 ? -0.818 -34.844 -9.516 1 78.62 581 ILE A N 1
ATOM 4450 C CA . ILE A 1 581 ? -1.014 -36.031 -8.703 1 78.62 581 ILE A CA 1
ATOM 4451 C C . ILE A 1 581 ? -2.371 -36.656 -9.016 1 78.62 581 ILE A C 1
ATOM 4453 O O . ILE A 1 581 ? -3.369 -35.969 -9.156 1 78.62 581 ILE A O 1
ATOM 4457 N N . ARG A 1 582 ? -2.236 -37.938 -9.172 1 79.62 582 ARG A N 1
ATOM 4458 C CA . ARG A 1 582 ? -3.48 -38.656 -9.414 1 79.62 582 ARG A CA 1
ATOM 4459 C C . ARG A 1 582 ? -4.215 -38.938 -8.109 1 79.62 582 ARG A C 1
ATOM 4461 O O . ARG A 1 582 ? -3.59 -39.062 -7.051 1 79.62 582 ARG A O 1
ATOM 4468 N N . LYS A 1 583 ? -5.512 -39.031 -8.234 1 83.5 583 LYS A N 1
ATOM 4469 C CA . LYS A 1 583 ? -6.363 -39.25 -7.07 1 83.5 583 LYS A CA 1
ATOM 4470 C C . LYS A 1 583 ? -5.926 -40.469 -6.289 1 83.5 583 LYS A C 1
ATOM 4472 O O . LYS A 1 583 ? -5.855 -40.438 -5.059 1 83.5 583 LYS A O 1
ATOM 4477 N N . ALA A 1 584 ? -5.527 -41.531 -6.949 1 78 584 ALA A N 1
ATOM 4478 C CA . ALA A 1 584 ? -5.238 -42.812 -6.328 1 78 584 ALA A CA 1
ATOM 4479 C C . ALA A 1 584 ? -3.943 -42.75 -5.523 1 78 584 ALA A C 1
ATOM 4481 O O . ALA A 1 584 ? -3.752 -43.531 -4.586 1 78 584 ALA A O 1
ATOM 4482 N N . THR A 1 585 ? -3.076 -41.781 -5.793 1 74.94 585 THR A N 1
ATOM 4483 C CA . THR A 1 585 ? -1.769 -41.75 -5.145 1 74.94 585 THR A CA 1
ATOM 4484 C C . THR A 1 585 ? -1.756 -40.719 -4 1 74.94 585 THR A C 1
ATOM 4486 O O . THR A 1 585 ? -0.766 -40.625 -3.273 1 74.94 585 THR A O 1
ATOM 4489 N N . ILE A 1 586 ? -2.859 -40.062 -3.855 1 82.62 586 ILE A N 1
ATOM 4490 C CA . ILE A 1 586 ? -2.92 -39.062 -2.777 1 82.62 586 ILE A CA 1
ATOM 4491 C C . ILE A 1 586 ? -3.074 -39.781 -1.438 1 82.62 586 ILE A C 1
ATOM 4493 O O . ILE A 1 586 ? -3.922 -40.656 -1.29 1 82.62 586 ILE A O 1
ATOM 4497 N N . HIS A 1 587 ? -2.195 -39.406 -0.468 1 81.25 587 HIS A N 1
ATOM 4498 C CA . HIS A 1 587 ? -2.246 -40 0.87 1 81.25 587 HIS A CA 1
ATOM 4499 C C . HIS A 1 587 ? -3.607 -39.75 1.519 1 81.25 587 HIS A C 1
ATOM 4501 O O . HIS A 1 587 ? -4.223 -38.719 1.324 1 81.25 587 HIS A O 1
ATOM 4507 N N . ALA A 1 588 ? -4.016 -40.656 2.334 1 83.88 588 ALA A N 1
ATOM 4508 C CA . ALA A 1 588 ? -5.336 -40.656 2.955 1 83.88 588 ALA A CA 1
ATOM 4509 C C . ALA A 1 588 ? -5.551 -39.406 3.799 1 83.88 588 ALA A C 1
ATOM 4511 O O . ALA A 1 588 ? -6.664 -38.875 3.885 1 83.88 588 ALA A O 1
ATOM 4512 N N . MET A 1 589 ? -4.5 -38.844 4.293 1 85.06 589 MET A N 1
ATOM 4513 C CA . MET A 1 589 ? -4.605 -37.688 5.18 1 85.06 589 MET A CA 1
ATOM 4514 C C . MET A 1 589 ? -5.02 -36.438 4.398 1 85.06 589 MET A C 1
ATOM 4516 O O . MET A 1 589 ? -5.613 -35.531 4.965 1 85.06 589 MET A O 1
ATOM 4520 N N . TRP A 1 590 ? -4.801 -36.438 3.02 1 88.88 590 TRP A N 1
ATOM 4521 C CA . TRP A 1 590 ? -5.004 -35.188 2.271 1 88.88 590 TRP A CA 1
ATOM 4522 C C . TRP A 1 590 ? -6.082 -35.375 1.212 1 88.88 590 TRP A C 1
ATOM 4524 O O . TRP A 1 590 ? -6.348 -34.469 0.426 1 88.88 590 TRP A O 1
ATOM 4534 N N . ILE A 1 591 ? -6.703 -36.531 1.16 1 90.31 591 ILE A N 1
ATOM 4535 C CA . ILE A 1 591 ? -7.699 -36.781 0.131 1 90.31 591 ILE A CA 1
ATOM 4536 C C . ILE A 1 591 ? -8.859 -35.812 0.255 1 90.31 591 ILE A C 1
ATOM 4538 O O . ILE A 1 591 ? -9.508 -35.469 -0.738 1 90.31 591 ILE A O 1
ATOM 4542 N N . TRP A 1 592 ? -9.094 -35.312 1.486 1 91.81 592 TRP A N 1
ATOM 4543 C CA . TRP A 1 592 ? -10.172 -34.344 1.675 1 91.81 592 TRP A CA 1
ATOM 4544 C C . TRP A 1 592 ? -9.906 -33.062 0.874 1 91.81 592 TRP A C 1
ATOM 4546 O O . TRP A 1 592 ? -10.844 -32.438 0.39 1 91.81 592 TRP A O 1
ATOM 4556 N N . LEU A 1 593 ? -8.711 -32.656 0.642 1 92.25 593 LEU A N 1
ATOM 4557 C CA . LEU A 1 593 ? -8.367 -31.469 -0.12 1 92.25 593 LEU A CA 1
ATOM 4558 C C . LEU A 1 593 ? -8.688 -31.656 -1.6 1 92.25 593 LEU A C 1
ATOM 4560 O O . LEU A 1 593 ? -9.086 -30.703 -2.277 1 92.25 593 LEU A O 1
ATOM 4564 N N . TYR A 1 594 ? -8.484 -32.906 -2.072 1 91.75 594 TYR A N 1
ATOM 4565 C CA . TYR A 1 594 ? -8.844 -33.219 -3.443 1 91.75 594 TYR A CA 1
ATOM 4566 C C . TYR A 1 594 ? -10.344 -33.031 -3.678 1 91.75 594 TYR A C 1
ATOM 4568 O O . TYR A 1 594 ? -10.75 -32.469 -4.699 1 91.75 594 TYR A O 1
ATOM 4576 N N . TRP A 1 595 ? -11.117 -33.344 -2.688 1 92.5 595 TRP A N 1
ATOM 4577 C CA . TRP A 1 595 ? -12.57 -33.312 -2.846 1 92.5 595 TRP A CA 1
ATOM 4578 C C . TRP A 1 595 ? -13.094 -31.875 -2.715 1 92.5 595 TRP A C 1
ATOM 4580 O O . TRP A 1 595 ? -14.125 -31.531 -3.295 1 92.5 595 TRP A O 1
ATOM 4590 N N . ILE A 1 596 ? -12.344 -31.078 -2.121 1 93.62 596 ILE A N 1
ATOM 4591 C CA . ILE A 1 596 ? -12.836 -29.719 -1.893 1 93.62 596 ILE A CA 1
ATOM 4592 C C . ILE A 1 596 ? -12.211 -28.766 -2.906 1 93.62 596 ILE A C 1
ATOM 4594 O O . ILE A 1 596 ? -12.688 -27.641 -3.082 1 93.62 596 ILE A O 1
ATOM 4598 N N . SER A 1 597 ? -11.227 -29.219 -3.645 1 94.56 597 SER A N 1
ATOM 4599 C CA . SER A 1 597 ? -10.5 -28.344 -4.555 1 94.56 597 SER A CA 1
ATOM 4600 C C . SER A 1 597 ? -11.359 -27.953 -5.754 1 94.56 597 SER A C 1
ATOM 4602 O O . SER A 1 597 ? -11.75 -28.812 -6.547 1 94.56 597 SER A O 1
ATOM 4604 N N . PHE A 1 598 ? -11.633 -26.688 -5.914 1 95.69 598 PHE A N 1
ATOM 4605 C CA . PHE A 1 598 ? -12.414 -26.203 -7.047 1 95.69 598 PHE A CA 1
ATOM 4606 C C . PHE A 1 598 ? -11.633 -26.359 -8.344 1 95.69 598 PHE A C 1
ATOM 4608 O O . PHE A 1 598 ? -12.219 -26.516 -9.414 1 95.69 598 PHE A O 1
ATOM 4615 N N . LEU A 1 599 ? -10.32 -26.375 -8.25 1 95.69 599 LEU A N 1
ATOM 4616 C CA . LEU A 1 599 ? -9.477 -26.469 -9.438 1 95.69 599 LEU A CA 1
ATOM 4617 C C . LEU A 1 599 ? -9.586 -27.844 -10.078 1 95.69 599 LEU A C 1
ATOM 4619 O O . LEU A 1 599 ? -9.719 -27.969 -11.297 1 95.69 599 LEU A O 1
ATOM 4623 N N . GLN A 1 600 ? -9.539 -28.844 -9.227 1 95.25 600 GLN A N 1
ATOM 4624 C CA . GLN A 1 600 ? -9.648 -30.203 -9.727 1 95.25 600 GLN A CA 1
ATOM 4625 C C . GLN A 1 600 ? -11 -30.438 -10.406 1 95.25 600 GLN A C 1
ATOM 4627 O O . GLN A 1 600 ? -11.062 -31.031 -11.477 1 95.25 600 GLN A O 1
ATOM 4632 N N . TRP A 1 601 ? -12.039 -29.922 -9.844 1 96.81 601 TRP A N 1
ATOM 4633 C CA . TRP A 1 601 ? -13.375 -30.125 -10.398 1 96.81 601 TRP A CA 1
ATOM 4634 C C . TRP A 1 601 ? -13.57 -29.328 -11.68 1 96.81 601 TRP A C 1
ATOM 4636 O O . TRP A 1 601 ? -14.203 -29.812 -12.625 1 96.81 601 TRP A O 1
ATOM 4646 N N . THR A 1 602 ? -13.055 -28.094 -11.695 1 97.56 602 THR A N 1
ATOM 4647 C CA . THR A 1 602 ? -13.148 -27.297 -12.914 1 97.56 602 THR A CA 1
ATOM 4648 C C . THR A 1 602 ? -12.344 -27.922 -14.047 1 97.56 602 THR A C 1
ATOM 4650 O O . THR A 1 602 ? -12.82 -28.031 -15.172 1 97.56 602 THR A O 1
ATOM 4653 N N . TRP A 1 603 ? -11.141 -28.375 -13.727 1 97.06 603 TRP A N 1
ATOM 4654 C CA . TRP A 1 603 ? -10.297 -29 -14.734 1 97.06 603 TRP A CA 1
ATOM 4655 C C . TRP A 1 603 ? -10.93 -30.297 -15.234 1 97.06 603 TRP A C 1
ATOM 4657 O O . TRP A 1 603 ? -10.922 -30.594 -16.438 1 97.06 603 TRP A O 1
ATOM 4667 N N . SER A 1 604 ? -11.539 -31.094 -14.305 1 96.56 604 SER A N 1
ATOM 4668 C CA . SER A 1 604 ? -12.234 -32.312 -14.672 1 96.56 604 SER A CA 1
ATOM 4669 C C . SER A 1 604 ? -13.375 -32.031 -15.641 1 96.56 604 SER A C 1
ATOM 4671 O O . SER A 1 604 ? -13.555 -32.75 -16.625 1 96.56 604 SER A O 1
ATOM 4673 N N . ALA A 1 605 ? -14.086 -31.016 -15.352 1 98 605 ALA A N 1
ATOM 4674 C CA . ALA A 1 605 ? -15.219 -30.656 -16.203 1 98 605 ALA A CA 1
ATOM 4675 C C . ALA A 1 605 ? -14.75 -30.297 -17.609 1 98 605 ALA A C 1
ATOM 4677 O O . ALA A 1 605 ? -15.344 -30.719 -18.609 1 98 605 ALA A O 1
ATOM 4678 N N . ILE A 1 606 ? -13.719 -29.562 -17.719 1 97.5 606 ILE A N 1
ATOM 4679 C CA . ILE A 1 606 ? -13.203 -29.094 -19 1 97.5 606 ILE A CA 1
ATOM 4680 C C . ILE A 1 606 ? -12.609 -30.266 -19.781 1 97.5 606 ILE A C 1
ATOM 4682 O O . ILE A 1 606 ? -12.797 -30.375 -20.984 1 97.5 606 ILE A O 1
ATOM 4686 N N . MET A 1 607 ? -11.922 -31.188 -19.094 1 96.5 607 MET A N 1
ATOM 4687 C CA . MET A 1 607 ? -11.344 -32.375 -19.719 1 96.5 607 MET A CA 1
ATOM 4688 C C . MET A 1 607 ? -12.438 -33.281 -20.281 1 96.5 607 MET A C 1
ATOM 4690 O O . MET A 1 607 ? -12.336 -33.75 -21.406 1 96.5 607 MET A O 1
ATOM 4694 N N . LEU A 1 608 ? -13.477 -33.469 -19.484 1 96.62 608 LEU A N 1
ATOM 4695 C CA . LEU A 1 608 ? -14.594 -34.281 -19.922 1 96.62 608 LEU A CA 1
ATOM 4696 C C . LEU A 1 608 ? -15.297 -33.656 -21.125 1 96.62 608 LEU A C 1
ATOM 4698 O O . LEU A 1 608 ? -15.773 -34.375 -22 1 96.62 608 LEU A O 1
ATOM 4702 N N . ASN A 1 609 ? -15.352 -32.312 -21.094 1 96.88 609 ASN A N 1
ATOM 4703 C CA . ASN A 1 609 ? -15.977 -31.594 -22.203 1 96.88 609 ASN A CA 1
ATOM 4704 C C . ASN A 1 609 ? -15.172 -31.734 -23.484 1 96.88 609 ASN A C 1
ATOM 4706 O O . ASN A 1 609 ? -15.75 -31.859 -24.578 1 96.88 609 ASN A O 1
ATOM 4710 N N . GLU A 1 610 ? -13.891 -31.734 -23.406 1 95.25 610 GLU A N 1
ATOM 4711 C CA . GLU A 1 610 ? -13.039 -31.75 -24.594 1 95.25 610 GLU A CA 1
ATOM 4712 C C . GLU A 1 610 ? -12.852 -33.156 -25.125 1 95.25 610 GLU A C 1
ATOM 4714 O O . GLU A 1 610 ? -12.953 -33.406 -26.328 1 95.25 610 GLU A O 1
ATOM 4719 N N . PHE A 1 611 ? -12.664 -34.188 -24.25 1 92.62 611 PHE A N 1
ATOM 4720 C CA . PHE A 1 611 ? -12.219 -35.5 -24.703 1 92.62 611 PHE A CA 1
ATOM 4721 C C . PHE A 1 611 ? -13.344 -36.5 -24.578 1 92.62 611 PHE A C 1
ATOM 4723 O O . PHE A 1 611 ? -13.273 -37.594 -25.172 1 92.62 611 PHE A O 1
ATOM 4730 N N . GLY A 1 612 ? -14.375 -36.156 -23.828 1 91.5 612 GLY A N 1
ATOM 4731 C CA . GLY A 1 612 ? -15.445 -37.125 -23.625 1 91.5 612 GLY A CA 1
ATOM 4732 C C . GLY A 1 612 ? -16.125 -37.562 -24.922 1 91.5 612 GLY A C 1
ATOM 4733 O O . GLY A 1 612 ? -16.609 -36.719 -25.672 1 91.5 612 GLY A O 1
ATOM 4734 N N . GLY A 1 613 ? -16.125 -38.844 -25.172 1 85.62 613 GLY A N 1
ATOM 4735 C CA . GLY A 1 613 ? -16.859 -39.406 -26.297 1 85.62 613 GLY A CA 1
ATOM 4736 C C . GLY A 1 613 ? -16.172 -39.156 -27.625 1 85.62 613 GLY A C 1
ATOM 4737 O O . GLY A 1 613 ? -16.75 -39.438 -28.688 1 85.62 613 GLY A O 1
ATOM 4738 N N . GLU A 1 614 ? -14.953 -38.656 -27.641 1 86.31 614 GLU A N 1
ATOM 4739 C CA . GLU A 1 614 ? -14.258 -38.344 -28.875 1 86.31 614 GLU A CA 1
ATOM 4740 C C . GLU A 1 614 ? -13.32 -39.469 -29.297 1 86.31 614 GLU A C 1
ATOM 4742 O O . GLU A 1 614 ? -12.906 -40.281 -28.453 1 86.31 614 GLU A O 1
ATOM 4747 N N . GLU A 1 615 ? -13.109 -39.562 -30.578 1 82.44 615 GLU A N 1
ATOM 4748 C CA . GLU A 1 615 ? -12.172 -40.531 -31.141 1 82.44 615 GLU A CA 1
ATOM 4749 C C . GLU A 1 615 ? -11.148 -39.844 -32.062 1 82.44 615 GLU A C 1
ATOM 4751 O O . GLU A 1 615 ? -11.516 -39 -32.875 1 82.44 615 GLU A O 1
ATOM 4756 N N . TYR A 1 616 ? -9.922 -40.062 -31.734 1 78.31 616 TYR A N 1
ATOM 4757 C CA . TYR A 1 616 ? -8.844 -39.438 -32.5 1 78.31 616 TYR A CA 1
ATOM 4758 C C . TYR A 1 616 ? -8.188 -40.438 -33.438 1 78.31 616 TYR A C 1
ATOM 4760 O O . TYR A 1 616 ? -7.703 -41.5 -33 1 78.31 616 TYR A O 1
ATOM 4768 N N . THR A 1 617 ? -8.172 -40.25 -34.75 1 71 617 THR A N 1
ATOM 4769 C CA . THR A 1 617 ? -7.648 -41.188 -35.75 1 71 617 THR A CA 1
ATOM 4770 C C . THR A 1 617 ? -6.504 -40.562 -36.531 1 71 617 THR A C 1
ATOM 4772 O O . THR A 1 617 ? -6.035 -41.125 -37.5 1 71 617 THR A O 1
ATOM 4775 N N . ASP A 1 618 ? -6.051 -39.406 -36.188 1 67.38 618 ASP A N 1
ATOM 4776 C CA . ASP A 1 618 ? -5.074 -38.688 -37 1 67.38 618 ASP A CA 1
ATOM 4777 C C . ASP A 1 618 ? -3.754 -39.469 -37.062 1 67.38 618 ASP A C 1
ATOM 4779 O O . ASP A 1 618 ? -3.029 -39.375 -38.062 1 67.38 618 ASP A O 1
ATOM 4783 N N . HIS A 1 619 ? -3.393 -40.219 -36.031 1 61.44 619 HIS A N 1
ATOM 4784 C CA . HIS A 1 619 ? -2.131 -40.969 -36.031 1 61.44 619 HIS A CA 1
ATOM 4785 C C . HIS A 1 619 ? -2.146 -42.094 -37.031 1 61.44 619 HIS A C 1
ATOM 4787 O O . HIS A 1 619 ? -1.092 -42.594 -37.438 1 61.44 619 HIS A O 1
ATOM 4793 N N . CYS A 1 620 ? -3.316 -42.531 -37.312 1 59.12 620 CYS A N 1
ATOM 4794 C CA . CYS A 1 620 ? -3.453 -43.594 -38.25 1 59.12 620 CYS A CA 1
ATOM 4795 C C . CYS A 1 620 ? -3.215 -43.125 -39.688 1 59.12 620 CYS A C 1
ATOM 4797 O O . CYS A 1 620 ? -2.783 -43.875 -40.531 1 59.12 620 CYS A O 1
ATOM 4799 N N . GLU A 1 621 ? -3.549 -41.938 -39.812 1 54.5 621 GLU A N 1
ATOM 4800 C CA . GLU A 1 621 ? -3.457 -41.438 -41.188 1 54.5 621 GLU A CA 1
ATOM 4801 C C . GLU A 1 621 ? -2.006 -41.156 -41.594 1 54.5 621 GLU A C 1
ATOM 4803 O O . GLU A 1 621 ? -1.641 -41.312 -42.75 1 54.5 621 GLU A O 1
ATOM 4808 N N . ASP A 1 622 ? -1.171 -40.625 -40.75 1 50.97 622 ASP A N 1
ATOM 4809 C CA . ASP A 1 622 ? 0.141 -40.219 -41.219 1 50.97 622 ASP A CA 1
ATOM 4810 C C . ASP A 1 622 ? 1.124 -41.375 -41.25 1 50.97 622 ASP A C 1
ATOM 4812 O O . ASP A 1 622 ? 2.34 -41.188 -41.25 1 50.97 622 ASP A O 1
ATOM 4816 N N . GLY A 1 623 ? 0.778 -42.625 -41.625 1 45.66 623 GLY A N 1
ATOM 4817 C CA . GLY A 1 623 ? 1.669 -43.719 -41.938 1 45.66 623 GLY A CA 1
ATOM 4818 C C . GLY A 1 623 ? 2.537 -44.156 -40.781 1 45.66 623 GLY A C 1
ATOM 4819 O O . GLY A 1 623 ? 3.676 -44.594 -40.969 1 45.66 623 GLY A O 1
ATOM 4820 N N . GLY A 1 624 ? 2.242 -44.125 -39.469 1 46.19 624 GLY A N 1
ATOM 4821 C CA . GLY A 1 624 ? 2.984 -44.719 -38.375 1 46.19 624 GLY A CA 1
ATOM 4822 C C . GLY A 1 624 ? 3.73 -43.688 -37.562 1 46.19 624 GLY A C 1
ATOM 4823 O O . GLY A 1 624 ? 4.387 -44.031 -36.562 1 46.19 624 GLY A O 1
ATOM 4824 N N . GLY A 1 625 ? 4.008 -42.531 -38 1 45.72 625 GLY A N 1
ATOM 4825 C CA . GLY A 1 625 ? 4.852 -41.5 -37.438 1 45.72 625 GLY A CA 1
ATOM 4826 C C . GLY A 1 625 ? 4.332 -40.969 -36.094 1 45.72 625 GLY A C 1
ATOM 4827 O O . GLY A 1 625 ? 5.109 -40.719 -35.188 1 45.72 625 GLY A O 1
ATOM 4828 N N . GLY A 1 626 ? 3.115 -40.844 -35.906 1 49.31 626 GLY A N 1
ATOM 4829 C CA . GLY A 1 626 ? 2.521 -40.281 -34.719 1 49.31 626 GLY A CA 1
ATOM 4830 C C . GLY A 1 626 ? 2.672 -41.188 -33.5 1 49.31 626 GLY A C 1
ATOM 4831 O O . GLY A 1 626 ? 2.938 -40.75 -32.406 1 49.31 626 GLY A O 1
ATOM 4832 N N . LEU A 1 627 ? 2.398 -42.5 -33.719 1 50.78 627 LEU A N 1
ATOM 4833 C CA . LEU A 1 627 ? 2.576 -43.469 -32.656 1 50.78 627 LEU A CA 1
ATOM 4834 C C . LEU A 1 627 ? 4.039 -43.531 -32.219 1 50.78 627 LEU A C 1
ATOM 4836 O O . LEU A 1 627 ? 4.332 -43.656 -31.016 1 50.78 627 LEU A O 1
ATOM 4840 N N . LYS A 1 628 ? 4.918 -43.562 -33.219 1 53.09 628 LYS A N 1
ATOM 4841 C CA . LYS A 1 628 ? 6.344 -43.531 -32.875 1 53.09 628 LYS A CA 1
ATOM 4842 C C . LYS A 1 628 ? 6.699 -42.344 -32.031 1 53.09 628 LYS A C 1
ATOM 4844 O O . LYS A 1 628 ? 7.469 -42.438 -31.078 1 53.09 628 LYS A O 1
ATOM 4849 N N . SER A 1 629 ? 6.141 -41.25 -32.469 1 54.12 629 SER A N 1
ATOM 4850 C CA . SER A 1 629 ? 6.418 -40.062 -31.703 1 54.12 629 SER A CA 1
ATOM 4851 C C . SER A 1 629 ? 5.848 -40.125 -30.281 1 54.12 629 SER A C 1
ATOM 4853 O O . SER A 1 629 ? 6.445 -39.625 -29.344 1 54.12 629 SER A O 1
ATOM 4855 N N . PHE A 1 630 ? 4.746 -40.906 -30.219 1 54.16 630 PHE A N 1
ATOM 4856 C CA . PHE A 1 630 ? 4.113 -41.062 -28.906 1 54.16 630 PHE A CA 1
ATOM 4857 C C . PHE A 1 630 ? 4.93 -42 -28.031 1 54.16 630 PHE A C 1
ATOM 4859 O O . PHE A 1 630 ? 5.152 -41.719 -26.844 1 54.16 630 PHE A O 1
ATOM 4866 N N . LEU A 1 631 ? 5.285 -43.094 -28.656 1 56.56 631 LEU A N 1
ATOM 4867 C CA . LEU A 1 631 ? 6.055 -44.094 -27.922 1 56.56 631 LEU A CA 1
ATOM 4868 C C . LEU A 1 631 ? 7.371 -43.5 -27.422 1 56.56 631 LEU A C 1
ATOM 4870 O O . LEU A 1 631 ? 7.883 -43.906 -26.375 1 56.56 631 LEU A O 1
ATOM 4874 N N . ALA A 1 632 ? 7.84 -42.531 -28.219 1 52.16 632 ALA A N 1
ATOM 4875 C CA . ALA A 1 632 ? 9.078 -41.844 -27.844 1 52.16 632 ALA A CA 1
ATOM 4876 C C . ALA A 1 632 ? 8.891 -41 -26.609 1 52.16 632 ALA A C 1
ATOM 4878 O O . ALA A 1 632 ? 9.859 -40.688 -25.891 1 52.16 632 ALA A O 1
ATOM 4879 N N . THR A 1 633 ? 7.609 -40.688 -26.344 1 51.59 633 THR A N 1
ATOM 4880 C CA . THR A 1 633 ? 7.355 -39.844 -25.203 1 51.59 633 THR A CA 1
ATOM 4881 C C . THR A 1 633 ? 7.129 -40.656 -23.938 1 51.59 633 THR A C 1
ATOM 4883 O O . THR A 1 633 ? 7.047 -40.125 -22.844 1 51.59 633 THR A O 1
ATOM 4886 N N . MET A 1 634 ? 7.078 -42 -24.125 1 53.72 634 MET A N 1
ATOM 4887 C CA . MET A 1 634 ? 6.809 -42.844 -22.984 1 53.72 634 MET A CA 1
ATOM 4888 C C . MET A 1 634 ? 8.109 -43.406 -22.391 1 53.72 634 MET A C 1
ATOM 4890 O O . MET A 1 634 ? 9.078 -43.625 -23.125 1 53.72 634 MET A O 1
ATOM 4894 N N . PRO A 1 635 ? 8.234 -43.281 -21.172 1 52.31 635 PRO A N 1
ATOM 4895 C CA . PRO A 1 635 ? 9.445 -43.812 -20.547 1 52.31 635 PRO A CA 1
ATOM 4896 C C . PRO A 1 635 ? 9.555 -45.344 -20.703 1 52.31 635 PRO A C 1
ATOM 4898 O O . PRO A 1 635 ? 9.391 -46.062 -19.719 1 52.31 635 PRO A O 1
ATOM 4901 N N . LEU A 1 636 ? 9.57 -45.875 -22 1 56.09 636 LEU A N 1
ATOM 4902 C CA . LEU A 1 636 ? 9.664 -47.312 -22.266 1 56.09 636 LEU A CA 1
ATOM 4903 C C . LEU A 1 636 ? 11.102 -47.719 -22.594 1 56.09 636 LEU A C 1
ATOM 4905 O O . LEU A 1 636 ? 11.859 -46.906 -23.156 1 56.09 636 LEU A O 1
ATOM 4909 N N . SER A 1 637 ? 11.547 -48.812 -21.953 1 54.44 637 SER A N 1
ATOM 4910 C CA . SER A 1 637 ? 12.836 -49.375 -22.344 1 54.44 637 SER A CA 1
ATOM 4911 C C . SER A 1 637 ? 12.883 -49.625 -23.844 1 54.44 637 SER A C 1
ATOM 4913 O O . SER A 1 637 ? 11.844 -49.812 -24.484 1 54.44 637 SER A O 1
ATOM 4915 N N . PRO A 1 638 ? 14.031 -49.344 -24.5 1 53 638 PRO A N 1
ATOM 4916 C CA . PRO A 1 638 ? 14.141 -49.594 -25.938 1 53 638 PRO A CA 1
ATOM 4917 C C . PRO A 1 638 ? 13.492 -50.906 -26.359 1 53 638 PRO A C 1
ATOM 4919 O O . PRO A 1 638 ? 12.922 -51 -27.453 1 53 638 PRO A O 1
ATOM 4922 N N . ARG A 1 639 ? 13.57 -51.938 -25.5 1 52.41 639 ARG A N 1
ATOM 4923 C CA . ARG A 1 639 ? 12.992 -53.219 -25.859 1 52.41 639 ARG A CA 1
ATOM 4924 C C . ARG A 1 639 ? 11.469 -53.156 -25.859 1 52.41 639 ARG A C 1
ATOM 4926 O O . ARG A 1 639 ? 10.82 -53.75 -26.734 1 52.41 639 ARG A O 1
ATOM 4933 N N . GLN A 1 640 ? 11 -52.344 -24.797 1 55.97 640 GLN A N 1
ATOM 4934 C CA . GLN A 1 640 ? 9.547 -52.219 -24.703 1 55.97 640 GLN A CA 1
ATOM 4935 C C . GLN A 1 640 ? 9 -51.406 -25.875 1 55.97 640 GLN A C 1
ATOM 4937 O O . GLN A 1 640 ? 7.941 -51.719 -26.422 1 55.97 640 GLN A O 1
ATOM 4942 N N . THR A 1 641 ? 9.773 -50.438 -26.234 1 57.34 641 THR A N 1
ATOM 4943 C CA . THR A 1 641 ? 9.391 -49.656 -27.391 1 57.34 641 THR A CA 1
ATOM 4944 C C . THR A 1 641 ? 9.328 -50.531 -28.641 1 57.34 641 THR A C 1
ATOM 4946 O O . THR A 1 641 ? 8.398 -50.406 -29.438 1 57.34 641 THR A O 1
ATOM 4949 N N . ARG A 1 642 ? 10.305 -51.344 -28.781 1 50.31 642 ARG A N 1
ATOM 4950 C CA . ARG A 1 642 ? 10.344 -52.25 -29.922 1 50.31 642 ARG A CA 1
ATOM 4951 C C . ARG A 1 642 ? 9.164 -53.219 -29.906 1 50.31 642 ARG A C 1
ATOM 4953 O O . ARG A 1 642 ? 8.609 -53.531 -30.953 1 50.31 642 ARG A O 1
ATOM 4960 N N . ALA A 1 643 ? 8.852 -53.656 -28.766 1 51.53 643 ALA A N 1
ATOM 4961 C CA . ALA A 1 643 ? 7.727 -54.594 -28.656 1 51.53 643 ALA A CA 1
ATOM 4962 C C . ALA A 1 643 ? 6.426 -53.938 -29.109 1 51.53 643 ALA A C 1
ATOM 4964 O O . ALA A 1 643 ? 5.625 -54.531 -29.812 1 51.53 643 ALA A O 1
ATOM 4965 N N . VAL A 1 644 ? 6.289 -52.688 -28.594 1 56.31 644 VAL A N 1
ATOM 4966 C CA . VAL A 1 644 ? 5.082 -51.969 -28.984 1 56.31 644 VAL A CA 1
ATOM 4967 C C . VAL A 1 644 ? 5.102 -51.688 -30.484 1 56.31 644 VAL A C 1
ATOM 4969 O O . VAL A 1 644 ? 4.07 -51.781 -31.156 1 56.31 644 VAL A O 1
ATOM 4972 N N . GLU A 1 645 ? 6.309 -51.375 -30.969 1 54.81 645 GLU A N 1
ATOM 4973 C CA . GLU A 1 645 ? 6.465 -51.156 -32.406 1 54.81 645 GLU A CA 1
ATOM 4974 C C . GLU A 1 645 ? 6.156 -52.438 -33.188 1 54.81 645 GLU A C 1
ATOM 4976 O O . GLU A 1 645 ? 5.512 -52.406 -34.219 1 54.81 645 GLU A O 1
ATOM 4981 N N . LEU A 1 646 ? 6.801 -53.594 -32.781 1 46.72 646 LEU A N 1
ATOM 4982 C CA . LEU A 1 646 ? 6.586 -54.875 -33.438 1 46.72 646 LEU A CA 1
ATOM 4983 C C . LEU A 1 646 ? 5.109 -55.25 -33.438 1 46.72 646 LEU A C 1
ATOM 4985 O O . LEU A 1 646 ? 4.605 -55.812 -34.438 1 46.72 646 LEU A O 1
ATOM 4989 N N . TYR A 1 647 ? 4.57 -55 -32.281 1 45.84 647 TYR A N 1
ATOM 4990 C CA . TYR A 1 647 ? 3.135 -55.25 -32.219 1 45.84 647 TYR A CA 1
ATOM 4991 C C . TYR A 1 647 ? 2.385 -54.438 -33.25 1 45.84 647 TYR A C 1
ATOM 4993 O O . TYR A 1 647 ? 1.469 -54.938 -33.906 1 45.84 647 TYR A O 1
ATOM 5001 N N . GLU A 1 648 ? 2.797 -53.25 -33.312 1 50.66 648 GLU A N 1
ATOM 5002 C CA . GLU A 1 648 ? 2.176 -52.406 -34.312 1 50.66 648 GLU A CA 1
ATOM 5003 C C . GLU A 1 648 ? 2.508 -52.844 -35.75 1 50.66 648 GLU A C 1
ATOM 5005 O O . GLU A 1 648 ? 1.668 -52.781 -36.625 1 50.66 648 GLU A O 1
ATOM 5010 N N . TYR A 1 649 ? 3.801 -53.25 -35.875 1 44.28 649 TYR A N 1
ATOM 5011 C CA . TYR A 1 649 ? 4.188 -53.75 -37.156 1 44.28 649 TYR A CA 1
ATOM 5012 C C . TYR A 1 649 ? 3.443 -55.062 -37.5 1 44.28 649 TYR A C 1
ATOM 5014 O O . TYR A 1 649 ? 3.125 -55.312 -38.656 1 44.28 649 TYR A O 1
ATOM 5022 N N . SER A 1 650 ? 3.611 -56.031 -36.531 1 42.06 650 SER A N 1
ATOM 5023 C CA . SER A 1 650 ? 2.959 -57.281 -36.844 1 42.06 650 SER A CA 1
ATOM 5024 C C . SER A 1 650 ? 1.5 -57.062 -37.25 1 42.06 650 SER A C 1
ATOM 5026 O O . SER A 1 650 ? 0.841 -58 -37.719 1 42.06 650 SER A O 1
ATOM 5028 N N . ARG A 1 651 ? 0.808 -56.156 -36.594 1 46.16 651 ARG A N 1
ATOM 5029 C CA . ARG A 1 651 ? -0.545 -55.938 -37.094 1 46.16 651 ARG A CA 1
ATOM 5030 C C . ARG A 1 651 ? -0.519 -55.25 -38.438 1 46.16 651 ARG A C 1
ATOM 5032 O O . ARG A 1 651 ? 0.129 -54.219 -38.625 1 46.16 651 ARG A O 1
ATOM 5039 N N . ARG A 1 652 ? -0.893 -55.906 -39.469 1 41.84 652 ARG A N 1
ATOM 5040 C CA . ARG A 1 652 ? -1.157 -55.562 -40.844 1 41.84 652 ARG A CA 1
ATOM 5041 C C . ARG A 1 652 ? -1.607 -54.125 -41 1 41.84 652 ARG A C 1
ATOM 5043 O O . ARG A 1 652 ? -2.111 -53.531 -40.062 1 41.84 652 ARG A O 1
ATOM 5050 N N . ALA A 1 653 ? -1.481 -53.375 -42.312 1 41.69 653 ALA A N 1
ATOM 5051 C CA . ALA A 1 653 ? -1.82 -52.156 -43.031 1 41.69 653 ALA A CA 1
ATOM 5052 C C . ALA A 1 653 ? -3.07 -51.5 -42.438 1 41.69 653 ALA A C 1
ATOM 5054 O O . ALA A 1 653 ? -3.232 -50.281 -42.5 1 41.69 653 ALA A O 1
ATOM 5055 N N . GLY A 1 654 ? -4.309 -52.062 -42.25 1 41.84 654 GLY A N 1
ATOM 5056 C CA . GLY A 1 654 ? -5.664 -51.531 -42.281 1 41.84 654 GLY A CA 1
ATOM 5057 C C . GLY A 1 654 ? -6.113 -50.938 -40.969 1 41.84 654 GLY A C 1
ATOM 5058 O O . GLY A 1 654 ? -6.789 -49.906 -40.938 1 41.84 654 GLY A O 1
ATOM 5059 N N . GLU A 1 655 ? -6.426 -51.656 -39.719 1 46.84 655 GLU A N 1
ATOM 5060 C CA . GLU A 1 655 ? -7.367 -51.188 -38.719 1 46.84 655 GLU A CA 1
ATOM 5061 C C . GLU A 1 655 ? -6.66 -50.375 -37.625 1 46.84 655 GLU A C 1
ATOM 5063 O O . GLU A 1 655 ? -6.164 -50.938 -36.656 1 46.84 655 GLU A O 1
ATOM 5068 N N . CYS A 1 656 ? -6.004 -49.344 -37.844 1 53.34 656 CYS A N 1
ATOM 5069 C CA . CYS A 1 656 ? -5.543 -48.344 -36.875 1 53.34 656 CYS A CA 1
ATOM 5070 C C . CYS A 1 656 ? -6.633 -48.062 -35.844 1 53.34 656 CYS A C 1
ATOM 5072 O O . CYS A 1 656 ? -7.781 -47.812 -36.219 1 53.34 656 CYS A O 1
ATOM 5074 N N . GLU A 1 657 ? -6.453 -48.562 -34.562 1 59.75 657 GLU A N 1
ATOM 5075 C CA . GLU A 1 657 ? -7.461 -48.25 -33.562 1 59.75 657 GLU A CA 1
ATOM 5076 C C . GLU A 1 657 ? -7.371 -46.812 -33.094 1 59.75 657 GLU A C 1
ATOM 5078 O O . GLU A 1 657 ? -6.273 -46.281 -32.875 1 59.75 657 GLU A O 1
ATOM 5083 N N . ALA A 1 658 ? -8.414 -46.156 -33.219 1 68.75 658 ALA A N 1
ATOM 5084 C CA . ALA A 1 658 ? -8.562 -44.75 -32.812 1 68.75 658 ALA A CA 1
ATOM 5085 C C . ALA A 1 658 ? -8.258 -44.594 -31.328 1 68.75 658 ALA A C 1
ATOM 5087 O O . ALA A 1 658 ? -8.461 -45.5 -30.531 1 68.75 658 ALA A O 1
ATOM 5088 N N . VAL A 1 659 ? -7.461 -43.594 -30.969 1 73.19 659 VAL A N 1
ATOM 5089 C CA . VAL A 1 659 ? -7.316 -43.219 -29.562 1 73.19 659 VAL A CA 1
ATOM 5090 C C . VAL A 1 659 ? -8.633 -42.625 -29.047 1 73.19 659 VAL A C 1
ATOM 5092 O O . VAL A 1 659 ? -9.164 -41.688 -29.609 1 73.19 659 VAL A O 1
ATOM 5095 N N . LEU A 1 660 ? -9.141 -43.344 -28.047 1 78.06 660 LEU A N 1
ATOM 5096 C CA . LEU A 1 660 ? -10.414 -42.906 -27.5 1 78.06 660 LEU A CA 1
ATOM 5097 C C . LEU A 1 660 ? -10.203 -41.781 -26.469 1 78.06 660 LEU A C 1
ATOM 5099 O O . LEU A 1 660 ? -9.266 -41.844 -25.672 1 78.06 660 LEU A O 1
ATOM 5103 N N . GLY A 1 661 ? -10.984 -40.781 -26.641 1 83.88 661 GLY A N 1
ATOM 5104 C CA . GLY A 1 661 ? -10.953 -39.719 -25.641 1 83.88 661 GLY A CA 1
ATOM 5105 C C . GLY A 1 661 ? -11.133 -40.219 -24.219 1 83.88 661 GLY A C 1
ATOM 5106 O O . GLY A 1 661 ? -10.516 -39.719 -23.297 1 83.88 661 GLY A O 1
ATOM 5107 N N . ASP A 1 662 ? -11.867 -41.281 -24.016 1 83.88 662 ASP A N 1
ATOM 5108 C CA . ASP A 1 662 ? -12.117 -41.875 -22.703 1 83.88 662 ASP A CA 1
ATOM 5109 C C . ASP A 1 662 ? -10.852 -42.5 -22.141 1 83.88 662 ASP A C 1
ATOM 5111 O O . ASP A 1 662 ? -10.672 -42.562 -20.922 1 83.88 662 ASP A O 1
ATOM 5115 N N . SER A 1 663 ? -9.953 -42.938 -23.016 1 78 663 SER A N 1
ATOM 5116 C CA . SER A 1 663 ? -8.68 -43.5 -22.562 1 78 663 SER A CA 1
ATOM 5117 C C . SER A 1 663 ? -7.785 -42.375 -22 1 78 663 SER A C 1
ATOM 5119 O O . SER A 1 663 ? -7.062 -42.594 -21.016 1 78 663 SER A O 1
ATOM 5121 N N . VAL A 1 664 ? -7.906 -41.219 -22.719 1 82.12 664 VAL A N 1
ATOM 5122 C CA . VAL A 1 664 ? -7.16 -40.094 -22.219 1 82.12 664 VAL A CA 1
ATOM 5123 C C . VAL A 1 664 ? -7.688 -39.688 -20.844 1 82.12 664 VAL A C 1
ATOM 5125 O O . VAL A 1 664 ? -6.91 -39.438 -19.922 1 82.12 664 VAL A O 1
ATOM 5128 N N . LEU A 1 665 ? -9 -39.688 -20.688 1 88 665 LEU A N 1
ATOM 5129 C CA . LEU A 1 665 ? -9.617 -39.312 -19.422 1 88 665 LEU A CA 1
ATOM 5130 C C . LEU A 1 665 ? -9.273 -40.344 -18.344 1 88 665 LEU A C 1
ATOM 5132 O O . LEU A 1 665 ? -9.07 -40 -17.188 1 88 665 LEU A O 1
ATOM 5136 N N . GLY A 1 666 ? -9.164 -41.625 -18.719 1 82 666 GLY A N 1
ATOM 5137 C CA . GLY A 1 666 ? -8.812 -42.688 -17.797 1 82 666 GLY A CA 1
ATOM 5138 C C . GLY A 1 666 ? -7.395 -42.562 -17.266 1 82 666 GLY A C 1
ATOM 5139 O O . GLY A 1 666 ? -7.125 -42.906 -16.125 1 82 666 GLY A O 1
ATOM 5140 N N . SER A 1 667 ? -6.5 -42 -18.109 1 76.44 667 SER A N 1
ATOM 5141 C CA . SER A 1 667 ? -5.113 -41.812 -17.688 1 76.44 667 SER A CA 1
ATOM 5142 C C . SER A 1 667 ? -5.004 -40.781 -16.547 1 76.44 667 SER A C 1
ATOM 5144 O O . SER A 1 667 ? -4.051 -40.812 -15.766 1 76.44 667 SER A O 1
ATOM 5146 N N . PHE A 1 668 ? -5.965 -39.938 -16.406 1 83.81 668 PHE A N 1
ATOM 5147 C CA . PHE A 1 668 ? -5.973 -38.938 -15.336 1 83.81 668 PHE A CA 1
ATOM 5148 C C . PHE A 1 668 ? -7.035 -39.281 -14.297 1 83.81 668 PHE A C 1
ATOM 5150 O O . PHE A 1 668 ? -7.402 -38.438 -13.477 1 83.81 668 PHE A O 1
ATOM 5157 N N . GLU A 1 669 ? -7.578 -40.5 -14.352 1 84.12 669 GLU A N 1
ATOM 5158 C CA . GLU A 1 669 ? -8.555 -41.031 -13.406 1 84.12 669 GLU A CA 1
ATOM 5159 C C . GLU A 1 669 ? -9.828 -40.188 -13.391 1 84.12 669 GLU A C 1
ATOM 5161 O O . GLU A 1 669 ? -10.352 -39.875 -12.32 1 84.12 669 GLU A O 1
ATOM 5166 N N . LEU A 1 670 ? -10.211 -39.812 -14.555 1 88.62 670 LEU A N 1
ATOM 5167 C CA . LEU A 1 670 ? -11.422 -39 -14.688 1 88.62 670 LEU A CA 1
ATOM 5168 C C . LEU A 1 670 ? -12.547 -39.812 -15.32 1 88.62 670 LEU A C 1
ATOM 5170 O O . LEU A 1 670 ? -13.602 -39.281 -15.656 1 88.62 670 LEU A O 1
ATOM 5174 N N . GLY A 1 671 ? -12.336 -41.125 -15.414 1 82.88 671 GLY A N 1
ATOM 5175 C CA . GLY A 1 671 ? -13.32 -41.969 -16.047 1 82.88 671 GLY A CA 1
ATOM 5176 C C . GLY A 1 671 ? -14.617 -42.062 -15.273 1 82.88 671 GLY A C 1
ATOM 5177 O O . GLY A 1 671 ? -14.617 -42.094 -14.039 1 82.88 671 GLY A O 1
ATOM 5178 N N . GLY A 1 672 ? -15.68 -42.031 -15.945 1 84 672 GLY A N 1
ATOM 5179 C CA . GLY A 1 672 ? -16.984 -42.25 -15.336 1 84 672 GLY A CA 1
ATOM 5180 C C . GLY A 1 672 ? -17.594 -40.969 -14.766 1 84 672 GLY A C 1
ATOM 5181 O O . GLY A 1 672 ? -18.734 -41 -14.273 1 84 672 GLY A O 1
ATOM 5182 N N . ARG A 1 673 ? -16.938 -39.875 -14.812 1 92.5 673 ARG A N 1
ATOM 5183 C CA . ARG A 1 673 ? -17.438 -38.625 -14.281 1 92.5 673 ARG A CA 1
ATOM 5184 C C . ARG A 1 673 ? -18.297 -37.906 -15.32 1 92.5 673 ARG A C 1
ATOM 5186 O O . ARG A 1 673 ? -18.219 -38.219 -16.516 1 92.5 673 ARG A O 1
ATOM 5193 N N . ASP A 1 674 ? -19.234 -37.062 -14.789 1 95.44 674 ASP A N 1
ATOM 5194 C CA . ASP A 1 674 ? -20.047 -36.219 -15.641 1 95.44 674 ASP A CA 1
ATOM 5195 C C . ASP A 1 674 ? -19.594 -34.75 -15.578 1 95.44 674 ASP A C 1
ATOM 5197 O O . ASP A 1 674 ? -19.266 -34.25 -14.508 1 95.44 674 ASP A O 1
ATOM 5201 N N . LYS A 1 675 ? -19.5 -34.156 -16.844 1 96.38 675 LYS A N 1
ATOM 5202 C CA . LYS A 1 675 ? -18.953 -32.812 -16.922 1 96.38 675 LYS A CA 1
ATOM 5203 C C . LYS A 1 675 ? -19.828 -31.828 -16.156 1 96.38 675 LYS A C 1
ATOM 5205 O O . LYS A 1 675 ? -19.312 -30.922 -15.492 1 96.38 675 LYS A O 1
ATOM 5210 N N . TRP A 1 676 ? -21.156 -31.922 -16.172 1 97.31 676 TRP A N 1
ATOM 5211 C CA . TRP A 1 676 ? -22.062 -31 -15.477 1 97.31 676 TRP A CA 1
ATOM 5212 C C . TRP A 1 676 ? -21.984 -31.203 -13.969 1 97.31 676 TRP A C 1
ATOM 5214 O O . TRP A 1 676 ? -22.062 -30.234 -13.211 1 97.31 676 TRP A O 1
ATOM 5224 N N . GLU A 1 677 ? -21.828 -32.469 -13.516 1 97.12 677 GLU A N 1
ATOM 5225 C CA . GLU A 1 677 ? -21.672 -32.719 -12.094 1 97.12 677 GLU A CA 1
ATOM 5226 C C . GLU A 1 677 ? -20.359 -32.125 -11.562 1 97.12 677 GLU A C 1
ATOM 5228 O O . GLU A 1 677 ? -20.328 -31.562 -10.469 1 97.12 677 GLU A O 1
ATOM 5233 N N . CYS A 1 678 ? -19.344 -32.281 -12.359 1 97.56 678 CYS A N 1
ATOM 5234 C CA . CYS A 1 678 ? -18.062 -31.734 -11.953 1 97.56 678 CYS A CA 1
ATOM 5235 C C . CYS A 1 678 ? -18.125 -30.219 -11.852 1 97.56 678 CYS A C 1
ATOM 5237 O O . CYS A 1 678 ? -17.625 -29.641 -10.883 1 97.56 678 CYS A O 1
ATOM 5239 N N . LEU A 1 679 ? -18.766 -29.609 -12.836 1 9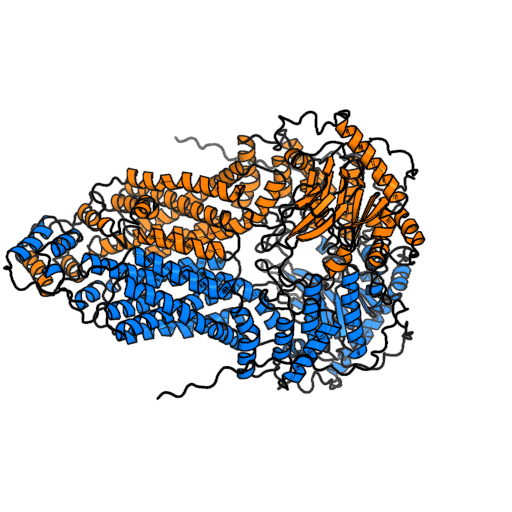8 679 LEU A N 1
ATOM 5240 C CA . LEU A 1 679 ? -18.891 -28.156 -12.797 1 98 679 LEU A CA 1
ATOM 5241 C C . LEU A 1 679 ? -19.766 -27.719 -11.617 1 98 679 LEU A C 1
ATOM 5243 O O . LEU A 1 679 ? -19.5 -26.688 -11 1 98 679 LEU A O 1
ATOM 5247 N N . GLY A 1 680 ? -20.781 -28.547 -11.297 1 97.31 680 GLY A N 1
ATOM 5248 C CA . GLY A 1 680 ? -21.609 -28.281 -10.133 1 97.31 680 GLY A CA 1
ATOM 5249 C C . GLY A 1 680 ? -20.844 -28.312 -8.828 1 97.31 680 GLY A C 1
ATOM 5250 O O . GLY A 1 680 ? -21.031 -27.453 -7.961 1 97.31 680 GLY A O 1
ATOM 5251 N N . TYR A 1 681 ? -19.938 -29.297 -8.703 1 96.81 681 TYR A N 1
ATOM 5252 C CA . TYR A 1 681 ? -19.109 -29.406 -7.504 1 96.81 681 TYR A CA 1
ATOM 5253 C C . TYR A 1 681 ? -18.172 -28.219 -7.391 1 96.81 681 TYR A C 1
ATOM 5255 O O . TYR A 1 681 ? -17.922 -27.719 -6.293 1 96.81 681 TYR A O 1
ATOM 5263 N N . ALA A 1 682 ? -17.625 -27.812 -8.523 1 97.31 682 ALA A N 1
ATOM 5264 C CA . ALA A 1 682 ? -16.781 -26.625 -8.508 1 97.31 682 ALA A CA 1
ATOM 5265 C C . ALA A 1 682 ? -17.578 -25.391 -8.078 1 97.31 682 ALA A C 1
ATOM 5267 O O . ALA A 1 682 ? -17.109 -24.594 -7.254 1 97.31 682 ALA A O 1
ATOM 5268 N N . ALA A 1 683 ? -18.766 -25.219 -8.57 1 97.5 683 ALA A N 1
ATOM 5269 C CA . ALA A 1 683 ? -19.609 -24.062 -8.305 1 97.5 683 ALA A CA 1
ATOM 5270 C C . ALA A 1 683 ? -20.047 -24.031 -6.836 1 97.5 683 ALA A C 1
ATOM 5272 O O . ALA A 1 683 ? -20.375 -22.953 -6.305 1 97.5 683 ALA A O 1
ATOM 5273 N N . CYS A 1 684 ? -20 -25.156 -6.172 1 96.62 684 CYS A N 1
ATOM 5274 C CA . CYS A 1 684 ? -20.375 -25.219 -4.762 1 96.62 684 CYS A CA 1
ATOM 5275 C C . CYS A 1 684 ? -19.391 -24.438 -3.902 1 96.62 684 CYS A C 1
ATOM 5277 O O . CYS A 1 684 ? -19.719 -24.031 -2.783 1 96.62 684 CYS A O 1
ATOM 5279 N N . SER A 1 685 ? -18.25 -24.172 -4.43 1 96.38 685 SER A N 1
ATOM 5280 C CA . SER A 1 685 ? -17.281 -23.375 -3.693 1 96.38 685 SER A CA 1
ATOM 5281 C C . SER A 1 685 ? -17.688 -21.906 -3.643 1 96.38 685 SER A C 1
ATOM 5283 O O . SER A 1 685 ? -17.25 -21.156 -2.762 1 96.38 685 SER A O 1
ATOM 5285 N N . ILE A 1 686 ? -18.531 -21.484 -4.543 1 97.56 686 ILE A N 1
ATOM 5286 C CA . ILE A 1 686 ? -18.891 -20.078 -4.676 1 97.56 686 ILE A CA 1
ATOM 5287 C C . ILE A 1 686 ? -19.656 -19.625 -3.436 1 97.56 686 ILE A C 1
ATOM 5289 O O . ILE A 1 686 ? -19.25 -18.656 -2.771 1 97.56 686 ILE A O 1
ATOM 5293 N N . PRO A 1 687 ? -20.734 -20.344 -2.99 1 96.88 687 PRO A N 1
ATOM 5294 C CA . PRO A 1 687 ? -21.422 -19.891 -1.778 1 96.88 687 PRO A CA 1
ATOM 5295 C C . PRO A 1 687 ? -20.531 -19.953 -0.537 1 96.88 687 PRO A C 1
ATOM 5297 O O . PRO A 1 687 ? -20.656 -19.109 0.359 1 96.88 687 PRO A O 1
ATOM 5300 N N . VAL A 1 688 ? -19.641 -20.906 -0.514 1 96.75 688 VAL A N 1
ATOM 5301 C CA . VAL A 1 688 ? -18.75 -21.031 0.626 1 96.75 688 VAL A CA 1
ATOM 5302 C C . VAL A 1 688 ? -17.797 -19.828 0.667 1 96.75 688 VAL A C 1
ATOM 5304 O O . VAL A 1 688 ? -17.594 -19.219 1.723 1 96.75 688 VAL A O 1
ATOM 5307 N N . LEU A 1 689 ? -17.281 -19.5 -0.465 1 97.56 689 LEU A N 1
ATOM 5308 C CA . LEU A 1 689 ? -16.359 -18.375 -0.547 1 97.56 689 LEU A CA 1
ATOM 5309 C C . LEU A 1 689 ? -17.078 -17.062 -0.294 1 97.56 689 LEU A C 1
ATOM 5311 O O . LEU A 1 689 ? -16.5 -16.141 0.292 1 97.56 689 LEU A O 1
ATOM 5315 N N . ILE A 1 690 ? -18.328 -16.938 -0.726 1 97.81 690 ILE A N 1
ATOM 5316 C CA . ILE A 1 690 ? -19.125 -15.742 -0.448 1 97.81 690 ILE A CA 1
ATOM 5317 C C . ILE A 1 690 ? -19.328 -15.594 1.059 1 97.81 690 ILE A C 1
ATOM 5319 O O . ILE A 1 690 ? -19.188 -14.492 1.606 1 97.81 690 ILE A O 1
ATOM 5323 N N . ALA A 1 691 ? -19.578 -16.719 1.697 1 97.31 691 ALA A N 1
ATOM 5324 C CA . ALA A 1 691 ? -19.766 -16.703 3.146 1 97.31 691 ALA A CA 1
ATOM 5325 C C . ALA A 1 691 ? -18.469 -16.281 3.854 1 97.31 691 ALA A C 1
ATOM 5327 O O . ALA A 1 691 ? -18.5 -15.5 4.805 1 97.31 691 ALA A O 1
ATOM 5328 N N . LEU A 1 692 ? -17.391 -16.766 3.352 1 96.62 692 LEU A N 1
ATOM 5329 C CA . LEU A 1 692 ? -16.109 -16.406 3.953 1 96.62 692 LEU A CA 1
ATOM 5330 C C . LEU A 1 692 ? -15.773 -14.945 3.699 1 96.62 692 LEU A C 1
ATOM 5332 O O . LEU A 1 692 ? -15.211 -14.273 4.566 1 96.62 692 LEU A O 1
ATOM 5336 N N . PHE A 1 693 ? -16.078 -14.531 2.52 1 96.56 693 PHE A N 1
ATOM 5337 C CA . PHE A 1 693 ? -15.883 -13.125 2.188 1 96.56 693 PHE A CA 1
ATOM 5338 C C . PHE A 1 693 ? -16.703 -12.234 3.117 1 96.56 693 PHE A C 1
ATOM 5340 O O . PHE A 1 693 ? -16.203 -11.234 3.631 1 96.56 693 PHE A O 1
ATOM 5347 N N . TYR A 1 694 ? -17.859 -12.625 3.369 1 96.31 694 TYR A N 1
ATOM 5348 C CA . TYR A 1 694 ? -18.75 -11.898 4.273 1 96.31 694 TYR A CA 1
ATOM 5349 C C . TYR A 1 694 ? -18.172 -11.859 5.684 1 96.31 694 TYR A C 1
ATOM 5351 O O . TYR A 1 694 ? -18.172 -10.805 6.328 1 96.31 694 TYR A O 1
ATOM 5359 N N . VAL A 1 695 ? -17.688 -12.961 6.109 1 95.44 695 VAL A N 1
ATOM 5360 C CA . VAL A 1 695 ? -17.125 -13.039 7.453 1 95.44 695 VAL A CA 1
ATOM 5361 C C . VAL A 1 695 ? -15.883 -12.156 7.543 1 95.44 695 VAL A C 1
ATOM 5363 O O . VAL A 1 695 ? -15.656 -11.492 8.555 1 95.44 695 VAL A O 1
ATOM 5366 N N . GLY A 1 696 ? -15.094 -12.172 6.508 1 93.56 696 GLY A N 1
ATOM 5367 C CA . GLY A 1 696 ? -13.906 -11.336 6.48 1 93.56 696 GLY A CA 1
ATOM 5368 C C . GLY A 1 696 ? -14.219 -9.852 6.543 1 93.56 696 GLY A C 1
ATOM 5369 O O . GLY A 1 696 ? -13.578 -9.109 7.289 1 93.56 696 GLY A O 1
ATOM 5370 N N . VAL A 1 697 ? -15.219 -9.453 5.887 1 92.38 697 VAL A N 1
ATOM 5371 C CA . VAL A 1 697 ? -15.57 -8.039 5.797 1 92.38 697 VAL A CA 1
ATOM 5372 C C . VAL A 1 697 ? -16.266 -7.594 7.086 1 92.38 697 VAL A C 1
ATOM 5374 O O . VAL A 1 697 ? -16.031 -6.48 7.566 1 92.38 697 VAL A O 1
ATOM 5377 N N . ARG A 1 698 ? -17 -8.453 7.66 1 90.44 698 ARG A N 1
ATOM 5378 C CA . ARG A 1 698 ? -17.812 -8.062 8.805 1 90.44 698 ARG A CA 1
ATOM 5379 C C . ARG A 1 698 ? -17.016 -8.148 10.102 1 90.44 698 ARG A C 1
ATOM 5381 O O . ARG A 1 698 ? -17.141 -7.285 10.969 1 90.44 698 ARG A O 1
ATOM 5388 N N . TYR A 1 699 ? -16.172 -9.117 10.211 1 88.12 699 TYR A N 1
ATOM 5389 C CA . TYR A 1 699 ? -15.664 -9.398 11.547 1 88.12 699 TYR A CA 1
ATOM 5390 C C . TYR A 1 699 ? -14.164 -9.117 11.625 1 88.12 699 TYR A C 1
ATOM 5392 O O . TYR A 1 699 ? -13.609 -8.961 12.719 1 88.12 699 TYR A O 1
ATOM 5400 N N . VAL A 1 700 ? -13.5 -9.055 10.57 1 85.19 700 VAL A N 1
ATOM 5401 C CA . VAL A 1 700 ? -12.055 -8.859 10.633 1 85.19 700 VAL A CA 1
ATOM 5402 C C . VAL A 1 700 ? -11.727 -7.371 10.5 1 85.19 700 VAL A C 1
ATOM 5404 O O . VAL A 1 700 ? -12.156 -6.715 9.555 1 85.19 700 VAL A O 1
ATOM 5407 N N . ARG A 1 701 ? -10.984 -6.84 11.555 1 75.06 701 ARG A N 1
ATOM 5408 C CA . ARG A 1 701 ? -10.602 -5.434 11.547 1 75.06 701 ARG A CA 1
ATOM 5409 C C . ARG A 1 701 ? -9.133 -5.27 11.164 1 75.06 701 ARG A C 1
ATOM 5411 O O . ARG A 1 701 ? -8.258 -5.918 11.742 1 75.06 701 ARG A O 1
ATOM 5418 N N . HIS A 1 702 ? -8.875 -4.539 10.18 1 71.75 702 HIS A N 1
ATOM 5419 C CA . HIS A 1 702 ? -7.512 -4.32 9.703 1 71.75 702 HIS A CA 1
ATOM 5420 C C . HIS A 1 702 ? -6.863 -3.137 10.414 1 71.75 702 HIS A C 1
ATOM 5422 O O . HIS A 1 702 ? -5.641 -3.094 10.57 1 71.75 702 HIS A O 1
ATOM 5428 N N . GLU A 1 703 ? -7.652 -2.139 10.773 1 63.53 703 GLU A N 1
ATOM 5429 C CA . GLU A 1 703 ? -7.109 -0.969 11.453 1 63.53 703 GLU A CA 1
ATOM 5430 C C . GLU A 1 703 ? -7.254 -1.093 12.969 1 63.53 703 GLU A C 1
ATOM 5432 O O . GLU A 1 703 ? -8.281 -1.555 13.461 1 63.53 703 GLU A O 1
ATOM 5437 N N . LYS A 1 704 ? -6.094 -1.037 13.594 1 54.78 704 LYS A N 1
ATOM 5438 C CA . LYS A 1 704 ? -6.145 -1.02 15.055 1 54.78 704 LYS A CA 1
ATOM 5439 C C . LYS A 1 704 ? -6.199 0.409 15.586 1 54.78 704 LYS A C 1
ATOM 5441 O O . LYS A 1 704 ? -5.367 1.243 15.227 1 54.78 704 LYS A O 1
ATOM 5446 N N . ARG A 1 705 ? -7.352 0.855 16.125 1 57.44 705 ARG A N 1
ATOM 5447 C CA . ARG A 1 705 ? -7.504 2.158 16.766 1 57.44 705 ARG A CA 1
ATOM 5448 C C . ARG A 1 705 ? -7.562 2.018 18.281 1 57.44 705 ARG A C 1
ATOM 5450 O O . ARG A 1 705 ? -8.039 1.006 18.797 1 57.44 705 ARG A O 1
ATOM 5457 N N . MET B 1 1 ? 42.375 -34.406 19.375 1 21.3 1 MET B N 1
ATOM 5458 C CA . MET B 1 1 ? 42.594 -33.656 20.594 1 21.3 1 MET B CA 1
ATOM 5459 C C . MET B 1 1 ? 42.156 -32.188 20.438 1 21.3 1 MET B C 1
ATOM 5461 O O . MET B 1 1 ? 42.969 -31.312 20.172 1 21.3 1 MET B O 1
ATOM 5465 N N . ILE B 1 2 ? 41.094 -31.906 19.734 1 23.31 2 ILE B N 1
ATOM 5466 C CA . ILE B 1 2 ? 40.688 -30.734 18.984 1 23.31 2 ILE B CA 1
ATOM 5467 C C . ILE B 1 2 ? 40.406 -29.578 19.938 1 23.31 2 ILE B C 1
ATOM 5469 O O . ILE B 1 2 ? 39.562 -29.672 20.812 1 23.31 2 ILE B O 1
ATOM 5473 N N . GLU B 1 3 ? 41.469 -28.734 20.188 1 22.58 3 GLU B N 1
ATOM 5474 C CA . GLU B 1 3 ? 41.656 -27.688 21.188 1 22.58 3 GLU B CA 1
ATOM 5475 C C . GLU B 1 3 ? 40.5 -26.672 21.141 1 22.58 3 GLU B C 1
ATOM 5477 O O . GLU B 1 3 ? 40 -26.328 20.062 1 22.58 3 GLU B O 1
ATOM 5482 N N . HIS B 1 4 ? 39.781 -26.484 22.234 1 22.8 4 HIS B N 1
ATOM 5483 C CA . HIS B 1 4 ? 38.562 -25.859 22.719 1 22.8 4 HIS B CA 1
ATOM 5484 C C . HIS B 1 4 ? 38.594 -24.344 22.547 1 22.8 4 HIS B C 1
ATOM 5486 O O . HIS B 1 4 ? 39.438 -23.672 23.156 1 22.8 4 HIS B O 1
ATOM 5492 N N . ALA B 1 5 ? 38.531 -23.859 21.266 1 25.16 5 ALA B N 1
ATOM 5493 C CA . ALA B 1 5 ? 38.812 -22.469 20.906 1 25.16 5 ALA B CA 1
ATOM 5494 C C . ALA B 1 5 ? 38.031 -21.516 21.812 1 25.16 5 ALA B C 1
ATOM 5496 O O . ALA B 1 5 ? 36.906 -21.781 22.188 1 25.16 5 ALA B O 1
ATOM 5497 N N . PRO B 1 6 ? 38.781 -20.609 22.438 1 25.42 6 PRO B N 1
ATOM 5498 C CA . PRO B 1 6 ? 38.406 -19.75 23.562 1 25.42 6 PRO B CA 1
ATOM 5499 C C . PRO B 1 6 ? 37.094 -18.969 23.312 1 25.42 6 PRO B C 1
ATOM 5501 O O . PRO B 1 6 ? 36.719 -18.781 22.156 1 25.42 6 PRO B O 1
ATOM 5504 N N . THR B 1 7 ? 36.25 -18.875 24.328 1 24.81 7 THR B N 1
ATOM 5505 C CA . THR B 1 7 ? 34.938 -18.375 24.688 1 24.81 7 THR B CA 1
ATOM 5506 C C . THR B 1 7 ? 34.812 -16.891 24.375 1 24.81 7 THR B C 1
ATOM 5508 O O . THR B 1 7 ? 35.781 -16.141 24.5 1 24.81 7 THR B O 1
ATOM 5511 N N . GLY B 1 8 ? 33.938 -16.469 23.453 1 22.53 8 GLY B N 1
ATOM 5512 C CA . GLY B 1 8 ? 33.531 -15.234 22.828 1 22.53 8 GLY B CA 1
ATOM 5513 C C . GLY B 1 8 ? 33.375 -14.086 23.812 1 22.53 8 GLY B C 1
ATOM 5514 O O . GLY B 1 8 ? 32.625 -14.203 24.781 1 22.53 8 GLY B O 1
ATOM 5515 N N . ALA B 1 9 ? 34.469 -13.336 24.219 1 22.67 9 ALA B N 1
ATOM 5516 C CA . ALA B 1 9 ? 34.594 -12.203 25.141 1 22.67 9 ALA B CA 1
ATOM 5517 C C . ALA B 1 9 ? 33.438 -11.227 24.969 1 22.67 9 ALA B C 1
ATOM 5519 O O . ALA B 1 9 ? 33.062 -10.898 23.844 1 22.67 9 ALA B O 1
ATOM 5520 N N . ASP B 1 10 ? 32.531 -11.172 25.875 1 23.77 10 ASP B N 1
ATOM 5521 C CA . ASP B 1 10 ? 31.359 -10.359 26.203 1 23.77 10 ASP B CA 1
ATOM 5522 C C . ASP B 1 10 ? 31.703 -8.867 26.141 1 23.77 10 ASP B C 1
ATOM 5524 O O . ASP B 1 10 ? 32.5 -8.375 26.953 1 23.77 10 ASP B O 1
ATOM 5528 N N . ILE B 1 11 ? 32.094 -8.312 25.047 1 23.5 11 ILE B N 1
ATOM 5529 C CA . ILE B 1 11 ? 32.469 -6.91 24.984 1 23.5 11 ILE B CA 1
ATOM 5530 C C . ILE B 1 11 ? 31.391 -6.051 25.656 1 23.5 11 ILE B C 1
ATOM 5532 O O . ILE B 1 11 ? 30.281 -5.898 25.125 1 23.5 11 ILE B O 1
ATOM 5536 N N . ARG B 1 12 ? 31.188 -6.117 27.031 1 24.16 12 ARG B N 1
ATOM 5537 C CA . ARG B 1 12 ? 30.391 -5.195 27.828 1 24.16 12 ARG B CA 1
ATOM 5538 C C . ARG B 1 12 ? 30.844 -3.756 27.641 1 24.16 12 ARG B C 1
ATOM 5540 O O . ARG B 1 12 ? 32 -3.422 27.922 1 24.16 12 ARG B O 1
ATOM 5547 N N . VAL B 1 13 ? 30.547 -3.186 26.578 1 23.94 13 VAL B N 1
ATOM 5548 C CA . VAL B 1 13 ? 30.828 -1.764 26.438 1 23.94 13 VAL B CA 1
ATOM 5549 C C . VAL B 1 13 ? 30.422 -1.019 27.703 1 23.94 13 VAL B C 1
ATOM 5551 O O . VAL B 1 13 ? 29.25 -1.069 28.109 1 23.94 13 VAL B O 1
ATOM 5554 N N . ASP B 1 14 ? 31.234 -1.003 28.656 1 23.67 14 ASP B N 1
ATOM 5555 C CA . ASP B 1 14 ? 31.141 -0.284 29.922 1 23.67 14 ASP B CA 1
ATOM 5556 C C . ASP B 1 14 ? 30.781 1.181 29.688 1 23.67 14 ASP B C 1
ATOM 5558 O O . ASP B 1 14 ? 31.609 1.977 29.266 1 23.67 14 ASP B O 1
ATOM 5562 N N . VAL B 1 15 ? 29.688 1.462 29.312 1 24.33 15 VAL B N 1
ATOM 5563 C CA . VAL B 1 15 ? 29.125 2.785 29.062 1 24.33 15 VAL B CA 1
ATOM 5564 C C . VAL B 1 15 ? 29.25 3.646 30.328 1 24.33 15 VAL B C 1
ATOM 5566 O O . VAL B 1 15 ? 28.75 4.773 30.359 1 24.33 15 VAL B O 1
ATOM 5569 N N . ASP B 1 16 ? 29.812 3.07 31.484 1 25.09 16 ASP B N 1
ATOM 5570 C CA . ASP B 1 16 ? 29.656 3.844 32.719 1 25.09 16 ASP B CA 1
ATOM 5571 C C . ASP B 1 16 ? 30.609 5.031 32.719 1 25.09 16 ASP B C 1
ATOM 5573 O O . ASP B 1 16 ? 30.844 5.625 33.781 1 25.09 16 ASP B O 1
ATOM 5577 N N . ARG B 1 17 ? 31.625 5.008 31.938 1 26.47 17 ARG B N 1
ATOM 5578 C CA . ARG B 1 17 ? 32.562 6.062 32.312 1 26.47 17 ARG B CA 1
ATOM 5579 C C . ARG B 1 17 ? 31.875 7.43 32.312 1 26.47 17 ARG B C 1
ATOM 5581 O O . ARG B 1 17 ? 31.125 7.742 31.375 1 26.47 17 ARG B O 1
ATOM 5588 N N . ALA B 1 18 ? 31.922 8.094 33.438 1 25.59 18 ALA B N 1
ATOM 5589 C CA . ALA B 1 18 ? 31.406 9.398 33.844 1 25.59 18 ALA B CA 1
ATOM 5590 C C . ALA B 1 18 ? 31.828 10.484 32.875 1 25.59 18 ALA B C 1
ATOM 5592 O O . ALA B 1 18 ? 33 10.719 32.656 1 25.59 18 ALA B O 1
ATOM 5593 N N . LEU B 1 19 ? 31.266 10.547 31.75 1 25.12 19 LEU B N 1
ATOM 5594 C CA . LEU B 1 19 ? 31.609 11.617 30.812 1 25.12 19 LEU B CA 1
ATOM 5595 C C . LEU B 1 19 ? 31.906 12.914 31.562 1 25.12 19 LEU B C 1
ATOM 5597 O O . LEU B 1 19 ? 31.25 13.211 32.562 1 25.12 19 LEU B O 1
ATOM 5601 N N . PRO B 1 20 ? 33.156 13.375 31.547 1 27.52 20 PRO B N 1
ATOM 5602 C CA . PRO B 1 20 ? 33.438 14.625 32.281 1 27.52 20 PRO B CA 1
ATOM 5603 C C . PRO B 1 20 ? 32.312 15.664 32.094 1 27.52 20 PRO B C 1
ATOM 5605 O O . PRO B 1 20 ? 31.609 15.641 31.094 1 27.52 20 PRO B O 1
ATOM 5608 N N . PRO B 1 21 ? 31.875 16.312 33.188 1 25.14 21 PRO B N 1
ATOM 5609 C CA . PRO B 1 21 ? 30.797 17.297 33.125 1 25.14 21 PRO B CA 1
ATOM 5610 C C . PRO B 1 21 ? 31.016 18.344 32.031 1 25.14 21 PRO B C 1
ATOM 5612 O O . PRO B 1 21 ? 32.125 18.891 31.906 1 25.14 21 PRO B O 1
ATOM 5615 N N . VAL B 1 22 ? 30.734 18.062 30.859 1 25 22 VAL B N 1
ATOM 5616 C CA . VAL B 1 22 ? 30.859 19.062 29.797 1 25 22 VAL B CA 1
ATOM 5617 C C . VAL B 1 22 ? 30.547 20.438 30.359 1 25 22 VAL B C 1
ATOM 5619 O O . VAL B 1 22 ? 29.578 20.625 31.109 1 25 22 VAL B O 1
ATOM 5622 N N . ARG B 1 23 ? 31.531 21.312 30.5 1 26.42 23 ARG B N 1
ATOM 5623 C CA . ARG B 1 23 ? 31.453 22.719 30.844 1 26.42 23 ARG B CA 1
ATOM 5624 C C . ARG B 1 23 ? 30.156 23.359 30.328 1 26.42 23 ARG B C 1
ATOM 5626 O O . ARG B 1 23 ? 29.547 22.844 29.391 1 26.42 23 ARG B O 1
ATOM 5633 N N . GLY B 1 24 ? 29.734 24.484 30.953 1 23.92 24 GLY B N 1
ATOM 5634 C CA . GLY B 1 24 ? 28.484 25.203 31.031 1 23.92 24 GLY B CA 1
ATOM 5635 C C . GLY B 1 24 ? 27.938 25.594 29.672 1 23.92 24 GLY B C 1
ATOM 5636 O O . GLY B 1 24 ? 28.578 26.328 28.922 1 23.92 24 GLY B O 1
ATOM 5637 N N . LEU B 1 25 ? 27.547 24.688 28.938 1 25.55 25 LEU B N 1
ATOM 5638 C CA . LEU B 1 25 ? 26.859 25.219 27.766 1 25.55 25 LEU B CA 1
ATOM 5639 C C . LEU B 1 25 ? 26.094 26.484 28.109 1 25.55 25 LEU B C 1
ATOM 5641 O O . LEU B 1 25 ? 25.469 26.578 29.156 1 25.55 25 LEU B O 1
AT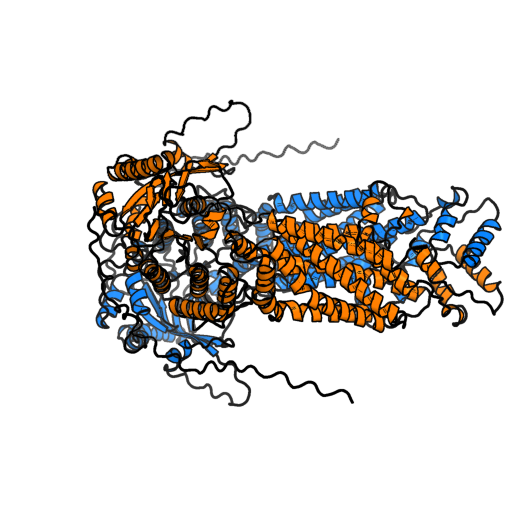OM 5645 N N . PRO B 1 26 ? 26.578 27.641 27.562 1 26.12 26 PRO B N 1
ATOM 5646 C CA . PRO B 1 26 ? 25.812 28.812 27.984 1 26.12 26 PRO B CA 1
ATOM 5647 C C . PRO B 1 26 ? 24.312 28.547 28.078 1 26.12 26 PRO B C 1
ATOM 5649 O O . PRO B 1 26 ? 23.781 27.734 27.328 1 26.12 26 PRO B O 1
ATOM 5652 N N . ARG B 1 27 ? 23.812 28.547 29.266 1 26.84 27 ARG B N 1
ATOM 5653 C CA . ARG B 1 27 ? 22.406 28.391 29.609 1 26.84 27 ARG B CA 1
ATOM 5654 C C . ARG B 1 27 ? 21.516 29.094 28.594 1 26.84 27 ARG B C 1
ATOM 5656 O O . ARG B 1 27 ? 21.688 30.281 28.312 1 26.84 27 ARG B O 1
ATOM 5663 N N . VAL B 1 28 ? 21.234 28.406 27.609 1 27.89 28 VAL B N 1
ATOM 5664 C CA . VAL B 1 28 ? 20.219 29.047 26.781 1 27.89 28 VAL B CA 1
ATOM 5665 C C . VAL B 1 28 ? 19.188 29.719 27.688 1 27.89 28 VAL B C 1
ATOM 5667 O O . VAL B 1 28 ? 18.609 29.094 28.578 1 27.89 28 VAL B O 1
ATOM 5670 N N . PRO B 1 29 ? 19.328 31.047 28 1 26.16 29 PRO B N 1
ATOM 5671 C CA . PRO B 1 29 ? 18.344 31.688 28.891 1 26.16 29 PRO B CA 1
ATOM 5672 C C . PRO B 1 29 ? 16.922 31.188 28.641 1 26.16 29 PRO B C 1
ATOM 5674 O O . PRO B 1 29 ? 16.594 30.781 27.516 1 26.16 29 PRO B O 1
ATOM 5677 N N . SER B 1 30 ? 16.312 30.625 29.703 1 26.67 30 SER B N 1
ATOM 5678 C CA . SER B 1 30 ? 14.945 30.109 29.719 1 26.67 30 SER B CA 1
ATOM 5679 C C . SER B 1 30 ? 14.07 30.859 28.734 1 26.67 30 SER B C 1
ATOM 5681 O O . SER B 1 30 ? 13.453 30.25 27.844 1 26.67 30 SER B O 1
ATOM 5683 N N . HIS B 1 31 ? 12.922 31.469 29.281 1 30.52 31 HIS B N 1
ATOM 5684 C CA . HIS B 1 31 ? 11.812 32.156 28.625 1 30.52 31 HIS B CA 1
ATOM 5685 C C . HIS B 1 31 ? 12.289 33.375 27.875 1 30.52 31 HIS B C 1
ATOM 5687 O O . HIS B 1 31 ? 11.477 34.25 27.5 1 30.52 31 HIS B O 1
ATOM 5693 N N . GLY B 1 32 ? 13.547 33.875 28.062 1 27.88 32 GLY B N 1
ATOM 5694 C CA . GLY B 1 32 ? 13.859 35.25 27.75 1 27.88 32 GLY B CA 1
ATOM 5695 C C . GLY B 1 32 ? 13.805 35.562 26.25 1 27.88 32 GLY B C 1
ATOM 5696 O O . GLY B 1 32 ? 13.781 34.625 25.438 1 27.88 32 GLY B O 1
ATOM 5697 N N . ALA B 1 33 ? 13.719 36.906 25.938 1 30.97 33 ALA B N 1
ATOM 5698 C CA . ALA B 1 33 ? 13.789 37.688 24.688 1 30.97 33 ALA B CA 1
ATOM 5699 C C . ALA B 1 33 ? 14.914 37.156 23.797 1 30.97 33 ALA B C 1
ATOM 5701 O O . ALA B 1 33 ? 16.047 37 24.25 1 30.97 33 ALA B O 1
ATOM 5702 N N . LEU B 1 34 ? 14.539 36.25 22.938 1 33.97 34 LEU B N 1
ATOM 5703 C CA . LEU B 1 34 ? 15.57 36.031 21.922 1 33.97 34 LEU B CA 1
ATOM 5704 C C . LEU B 1 34 ? 16.438 37.281 21.781 1 33.97 34 LEU B C 1
ATOM 5706 O O . LEU B 1 34 ? 15.945 38.406 21.875 1 33.97 34 LEU B O 1
ATOM 5710 N N . PRO B 1 35 ? 17.719 37.344 22.266 1 31.31 35 PRO B N 1
ATOM 5711 C CA . PRO B 1 35 ? 18.469 38.594 22.062 1 31.31 35 PRO B CA 1
ATOM 5712 C C . PRO B 1 35 ? 18.125 39.281 20.75 1 31.31 35 PRO B C 1
ATOM 5714 O O . PRO B 1 35 ? 18.125 38.625 19.688 1 31.31 35 PRO B O 1
ATOM 5717 N N . HIS B 1 36 ? 17.109 40.281 20.859 1 32.81 36 HIS B N 1
ATOM 5718 C CA . HIS B 1 36 ? 16.859 41.156 19.719 1 32.81 36 HIS B CA 1
ATOM 5719 C C . HIS B 1 36 ? 18.172 41.781 19.219 1 32.81 36 HIS B C 1
ATOM 5721 O O . HIS B 1 36 ? 18.656 42.719 19.797 1 32.81 36 HIS B O 1
ATOM 5727 N N . GLU B 1 37 ? 19.188 41.094 18.859 1 31.59 37 GLU B N 1
ATOM 5728 C CA . GLU B 1 37 ? 20.234 41.938 18.25 1 31.59 37 GLU B CA 1
ATOM 5729 C C . GLU B 1 37 ? 19.656 42.812 17.156 1 31.59 37 GLU B C 1
ATOM 5731 O O . GLU B 1 37 ? 18.922 42.344 16.281 1 31.59 37 GLU B O 1
ATOM 5736 N N . LYS B 1 38 ? 19.562 44.125 17.422 1 32.75 38 LYS B N 1
ATOM 5737 C CA . LYS B 1 38 ? 19.281 45.188 16.469 1 32.75 38 LYS B CA 1
ATOM 5738 C C . LYS B 1 38 ? 20.047 45 15.164 1 32.75 38 LYS B C 1
ATOM 5740 O O . LYS B 1 38 ? 21.266 45.156 15.109 1 32.75 38 LYS B O 1
ATOM 5745 N N . VAL B 1 39 ? 19.609 44.188 14.406 1 31.33 39 VAL B N 1
ATOM 5746 C CA . VAL B 1 39 ? 20.234 44.188 13.078 1 31.33 39 VAL B CA 1
ATOM 5747 C C . VAL B 1 39 ? 19.969 45.531 12.406 1 31.33 39 VAL B C 1
ATOM 5749 O O . VAL B 1 39 ? 18.812 45.969 12.281 1 31.33 39 VAL B O 1
ATOM 5752 N N . SER B 1 40 ? 20.859 46.531 12.586 1 28.22 40 SER B N 1
ATOM 5753 C CA . SER B 1 40 ? 20.781 47.719 11.758 1 28.22 40 SER B CA 1
ATOM 5754 C C . SER B 1 40 ? 20.438 47.375 10.312 1 28.22 40 SER B C 1
ATOM 5756 O O . SER B 1 40 ? 20.891 46.344 9.797 1 28.22 40 SER B O 1
ATOM 5758 N N . PRO B 1 41 ? 19.438 48.031 9.727 1 32.41 41 PRO B N 1
ATOM 5759 C CA . PRO B 1 41 ? 18.953 47.719 8.375 1 32.41 41 PRO B CA 1
ATOM 5760 C C . PRO B 1 41 ? 20.078 47.438 7.391 1 32.41 41 PRO B C 1
ATOM 5762 O O . PRO B 1 41 ? 19.875 46.75 6.387 1 32.41 41 PRO B O 1
ATOM 5765 N N . GLY B 1 42 ? 21.094 48.438 7.215 1 30.89 42 GLY B N 1
ATOM 5766 C CA . GLY B 1 42 ? 22 48.625 6.09 1 30.89 42 GLY B CA 1
ATOM 5767 C C . GLY B 1 42 ? 23.094 47.562 6.039 1 30.89 42 GLY B C 1
ATOM 5768 O O . GLY B 1 42 ? 23.906 47.531 5.113 1 30.89 42 GLY B O 1
ATOM 5769 N N . GLU B 1 43 ? 23.812 47.375 7.219 1 30.44 43 GLU B N 1
ATOM 5770 C CA . GLU B 1 43 ? 25.109 46.688 7.086 1 30.44 43 GLU B CA 1
ATOM 5771 C C . GLU B 1 43 ? 24.938 45.25 6.605 1 30.44 43 GLU B C 1
ATOM 5773 O O . GLU B 1 43 ? 24.078 44.531 7.098 1 30.44 43 GLU B O 1
ATOM 5778 N N . SER B 1 44 ? 25.281 45.062 5.309 1 32.59 44 SER B N 1
ATOM 5779 C CA . SER B 1 44 ? 25.453 43.719 4.809 1 32.59 44 SER B CA 1
ATOM 5780 C C . SER B 1 44 ? 25.953 42.781 5.906 1 32.59 44 SER B C 1
ATOM 5782 O O . SER B 1 44 ? 26.984 43.031 6.531 1 32.59 44 SER B O 1
ATOM 5784 N N . PRO B 1 45 ? 25.141 42.281 6.766 1 33.09 45 PRO B N 1
ATOM 5785 C CA . PRO B 1 45 ? 25.75 41.469 7.812 1 33.09 45 PRO B CA 1
ATOM 5786 C C . PRO B 1 45 ? 27.016 40.75 7.344 1 33.09 45 PRO B C 1
ATOM 5788 O O . PRO B 1 45 ? 27.109 40.344 6.184 1 33.09 45 PRO B O 1
ATOM 5791 N N . THR B 1 46 ? 28.188 41.125 7.797 1 33.66 46 THR B N 1
ATOM 5792 C CA . THR B 1 46 ? 29.469 40.438 7.637 1 33.66 46 THR B CA 1
ATOM 5793 C C . THR B 1 46 ? 29.281 38.938 7.473 1 33.66 46 THR B C 1
ATOM 5795 O O . THR B 1 46 ? 28.375 38.344 8.055 1 33.66 46 THR B O 1
ATOM 5798 N N . ARG B 1 47 ? 29.922 38.344 6.422 1 40.12 47 ARG B N 1
ATOM 5799 C CA . ARG B 1 47 ? 30.094 36.938 6.012 1 40.12 47 ARG B CA 1
ATOM 5800 C C . ARG B 1 47 ? 30.312 36.031 7.223 1 40.12 47 ARG B C 1
ATOM 5802 O O . ARG B 1 47 ? 31.453 35.75 7.594 1 40.12 47 ARG B O 1
ATOM 5809 N N . VAL B 1 48 ? 29.812 36.25 8.297 1 42.09 48 VAL B N 1
ATOM 5810 C CA . VAL B 1 48 ? 30.406 35.562 9.445 1 42.09 48 VAL B CA 1
ATOM 5811 C C . VAL B 1 48 ? 30.312 34.062 9.234 1 42.09 48 VAL B C 1
ATOM 5813 O O . VAL B 1 48 ? 31.016 33.312 9.906 1 42.09 48 VAL B O 1
ATOM 5816 N N . GLY B 1 49 ? 29.234 33.344 8.406 1 54.28 49 GLY B N 1
ATOM 5817 C CA . GLY B 1 49 ? 29.172 31.891 8.539 1 54.28 49 GLY B CA 1
ATOM 5818 C C . GLY B 1 49 ? 29.203 31.172 7.207 1 54.28 49 GLY B C 1
ATOM 5819 O O . GLY B 1 49 ? 29.359 31.797 6.16 1 54.28 49 GLY B O 1
ATOM 5820 N N . ASP B 1 50 ? 29.547 29.781 7.16 1 72.88 50 ASP B N 1
ATOM 5821 C CA . ASP B 1 50 ? 29.781 28.859 6.055 1 72.88 50 ASP B CA 1
ATOM 5822 C C . ASP B 1 50 ? 28.484 28.531 5.324 1 72.88 50 ASP B C 1
ATOM 5824 O O . ASP B 1 50 ? 28.422 27.531 4.594 1 72.88 50 ASP B O 1
ATOM 5828 N N . GLY B 1 51 ? 27.516 29.484 5.426 1 86.62 51 GLY B N 1
ATOM 5829 C CA . GLY B 1 51 ? 26.266 29.188 4.734 1 86.62 51 GLY B CA 1
ATOM 5830 C C . GLY B 1 51 ? 26.297 29.594 3.27 1 86.62 51 GLY B C 1
ATOM 5831 O O . GLY B 1 51 ? 27.203 30.297 2.828 1 86.62 51 GLY B O 1
ATOM 5832 N N . ILE B 1 52 ? 25.297 29.062 2.506 1 89.75 52 ILE B N 1
ATOM 5833 C CA . ILE B 1 52 ? 25.203 29.344 1.076 1 89.75 52 ILE B CA 1
ATOM 5834 C C . ILE B 1 52 ? 24.25 30.5 0.83 1 89.75 52 ILE B C 1
ATOM 5836 O O . ILE B 1 52 ? 23.203 30.594 1.472 1 89.75 52 ILE B O 1
ATOM 5840 N N . GLN B 1 53 ? 24.703 31.406 0.036 1 91.06 53 GLN B N 1
ATOM 5841 C CA . GLN B 1 53 ? 23.812 32.438 -0.452 1 91.06 53 GLN B CA 1
ATOM 5842 C C . GLN B 1 53 ? 23.062 31.984 -1.699 1 91.06 53 GLN B C 1
ATOM 5844 O O . GLN B 1 53 ? 23.672 31.469 -2.637 1 91.06 53 GLN B O 1
ATOM 5849 N N . ILE B 1 54 ? 21.766 32.125 -1.721 1 93.44 54 ILE B N 1
ATOM 5850 C CA . ILE B 1 54 ? 20.938 31.672 -2.838 1 93.44 54 ILE B CA 1
ATOM 5851 C C . ILE B 1 54 ? 20.375 32.906 -3.566 1 93.44 54 ILE B C 1
ATOM 5853 O O . ILE B 1 54 ? 19.734 33.75 -2.949 1 93.44 54 ILE B O 1
ATOM 5857 N N . THR B 1 55 ? 20.672 33.031 -4.816 1 93.31 55 THR B N 1
ATOM 5858 C CA . THR B 1 55 ? 20.156 34.094 -5.645 1 93.31 55 THR B CA 1
ATOM 5859 C C . THR B 1 55 ? 19.312 33.562 -6.789 1 93.31 55 THR B C 1
ATOM 5861 O O . THR B 1 55 ? 19.766 32.688 -7.547 1 93.31 55 THR B O 1
ATOM 5864 N N . LEU B 1 56 ? 18.125 33.969 -6.855 1 94.69 56 LEU B N 1
ATOM 5865 C CA . LEU B 1 56 ? 17.188 33.531 -7.887 1 94.69 56 LEU B CA 1
ATOM 5866 C C . LEU B 1 56 ? 16.938 34.656 -8.906 1 94.69 56 LEU B C 1
ATOM 5868 O O . LEU B 1 56 ? 16.703 35.812 -8.531 1 94.69 56 LEU B O 1
ATOM 5872 N N . ASP B 1 57 ? 17.094 34.281 -10.133 1 92.44 57 ASP B N 1
ATOM 5873 C CA . ASP B 1 57 ? 16.891 35.25 -11.203 1 92.44 57 ASP B CA 1
ATOM 5874 C C . ASP B 1 57 ? 15.75 34.812 -12.133 1 92.44 57 ASP B C 1
ATOM 5876 O O . ASP B 1 57 ? 15.961 34.031 -13.055 1 92.44 57 ASP B O 1
ATOM 5880 N N . GLY B 1 58 ? 14.594 35.438 -11.922 1 91.06 58 GLY B N 1
ATOM 5881 C CA . GLY B 1 58 ? 13.453 35.219 -12.797 1 91.06 58 GLY B CA 1
ATOM 5882 C C . GLY B 1 58 ? 13.016 33.781 -12.836 1 91.06 58 GLY B C 1
ATOM 5883 O O . GLY B 1 58 ? 12.766 33.219 -13.914 1 91.06 58 GLY B O 1
ATOM 5884 N N . LEU B 1 59 ? 12.977 33.156 -11.742 1 90.56 59 LEU B N 1
ATOM 5885 C CA . LEU B 1 59 ? 12.633 31.734 -11.688 1 90.56 59 LEU B CA 1
ATOM 5886 C C . LEU B 1 59 ? 11.156 31.516 -12.008 1 90.56 59 LEU B C 1
ATOM 5888 O O . LEU B 1 59 ? 10.297 32.25 -11.523 1 90.56 59 LEU B O 1
ATOM 5892 N N . GLY B 1 60 ? 10.852 30.547 -12.867 1 89.38 60 GLY B N 1
ATOM 5893 C CA . GLY B 1 60 ? 9.508 30.172 -13.266 1 89.38 60 GLY B CA 1
ATOM 5894 C C . GLY B 1 60 ? 9.367 28.688 -13.555 1 89.38 60 GLY B C 1
ATOM 5895 O O . GLY B 1 60 ? 10.367 27.984 -13.742 1 89.38 60 GLY B O 1
ATOM 5896 N N . CYS B 1 61 ? 8.156 28.188 -13.359 1 87.19 61 CYS B N 1
ATOM 5897 C CA . CYS B 1 61 ? 7.879 26.797 -13.633 1 87.19 61 CYS B CA 1
ATOM 5898 C C . CYS B 1 61 ? 6.531 26.625 -14.328 1 87.19 61 CYS B C 1
ATOM 5900 O O . CYS B 1 61 ? 5.523 27.156 -13.867 1 87.19 61 CYS B O 1
ATOM 5902 N N . LEU B 1 62 ? 6.547 25.891 -15.469 1 82.56 62 LEU B N 1
ATOM 5903 C CA . LEU B 1 62 ? 5.34 25.609 -16.234 1 82.56 62 LEU B CA 1
ATOM 5904 C C . LEU B 1 62 ? 5.082 24.109 -16.328 1 82.56 62 LEU B C 1
ATOM 5906 O O . LEU B 1 62 ? 6.02 23.328 -16.484 1 82.56 62 LEU B O 1
ATOM 5910 N N . ILE B 1 63 ? 3.861 23.656 -15.992 1 76.69 63 ILE B N 1
ATOM 5911 C CA . ILE B 1 63 ? 3.492 22.25 -16.141 1 76.69 63 ILE B CA 1
ATOM 5912 C C . ILE B 1 63 ? 2.355 22.109 -17.141 1 76.69 63 ILE B C 1
ATOM 5914 O O . ILE B 1 63 ? 1.575 23.047 -17.344 1 76.69 63 ILE B O 1
ATOM 5918 N N . PRO B 1 64 ? 2.264 20.969 -17.828 1 67.81 64 PRO B N 1
ATOM 5919 C CA . PRO B 1 64 ? 1.153 20.766 -18.766 1 67.81 64 PRO B CA 1
ATOM 5920 C C . PRO B 1 64 ? -0.204 20.719 -18.062 1 67.81 64 PRO B C 1
ATOM 5922 O O . PRO B 1 64 ? -0.317 20.172 -16.953 1 67.81 64 PRO B O 1
ATOM 5925 N N . ALA B 1 65 ? -1.225 21.516 -18.484 1 61.12 65 ALA B N 1
ATOM 5926 C CA . ALA B 1 65 ? -2.553 21.641 -17.891 1 61.12 65 ALA B CA 1
ATOM 5927 C C . ALA B 1 65 ? -3.281 20.297 -17.906 1 61.12 65 ALA B C 1
ATOM 5929 O O . ALA B 1 65 ? -3.162 19.531 -18.875 1 61.12 65 ALA B O 1
ATOM 5930 N N . ARG B 1 66 ? -3.723 19.938 -16.766 1 53.56 66 ARG B N 1
ATOM 5931 C CA . ARG B 1 66 ? -4.5 18.703 -16.672 1 53.56 66 ARG B CA 1
ATOM 5932 C C . ARG B 1 66 ? -5.863 18.859 -17.328 1 53.56 66 ARG B C 1
ATOM 5934 O O . ARG B 1 66 ? -6.441 19.953 -17.312 1 53.56 66 ARG B O 1
ATOM 5941 N N . ARG B 1 67 ? -6.418 17.859 -17.891 1 50.84 67 ARG B N 1
ATOM 5942 C CA . ARG B 1 67 ? -7.727 17.844 -18.531 1 50.84 67 ARG B CA 1
ATOM 5943 C C . ARG B 1 67 ? -8.852 17.938 -17.516 1 50.84 67 ARG B C 1
ATOM 5945 O O . ARG B 1 67 ? -8.805 17.297 -16.469 1 50.84 67 ARG B O 1
ATOM 5952 N N . GLY B 1 68 ? -9.914 18.812 -17.578 1 48.41 68 GLY B N 1
ATOM 5953 C CA . GLY B 1 68 ? -11.219 18.891 -16.938 1 48.41 68 GLY B CA 1
ATOM 5954 C C . GLY B 1 68 ? -11.289 19.969 -15.867 1 48.41 68 GLY B C 1
ATOM 5955 O O . GLY B 1 68 ? -12.336 20.156 -15.242 1 48.41 68 GLY B O 1
ATOM 5956 N N . ARG B 1 69 ? -10.219 20.219 -15.219 1 46.41 69 ARG B N 1
ATOM 5957 C CA . ARG B 1 69 ? -10.344 21.234 -14.18 1 46.41 69 ARG B CA 1
ATOM 5958 C C . ARG B 1 69 ? -10.523 22.625 -14.789 1 46.41 69 ARG B C 1
ATOM 5960 O O . ARG B 1 69 ? -9.82 22.984 -15.734 1 46.41 69 ARG B O 1
ATOM 5967 N N . ASP B 1 70 ? -11.633 23.094 -14.766 1 40.06 70 ASP B N 1
ATOM 5968 C CA . ASP B 1 70 ? -11.789 24.5 -15.07 1 40.06 70 ASP B CA 1
ATOM 5969 C C . ASP B 1 70 ? -10.844 25.359 -14.227 1 40.06 70 ASP B C 1
ATOM 5971 O O . ASP B 1 70 ? -11.078 25.562 -13.031 1 40.06 70 ASP B O 1
ATOM 5975 N N . ASP B 1 71 ? -9.688 25.25 -14.367 1 40.28 71 ASP B N 1
ATOM 5976 C CA . ASP B 1 71 ? -8.703 25.984 -13.594 1 40.28 71 ASP B CA 1
ATOM 5977 C C . ASP B 1 71 ? -8.961 27.484 -13.664 1 40.28 71 ASP B C 1
ATOM 5979 O O . ASP B 1 71 ? -8.695 28.125 -14.688 1 40.28 71 ASP B O 1
ATOM 5983 N N . ARG B 1 72 ? -9.945 28.016 -13.117 1 36 72 ARG B N 1
ATOM 5984 C CA . ARG B 1 72 ? -10.188 29.453 -13.047 1 36 72 ARG B CA 1
ATOM 5985 C C . ARG B 1 72 ? -8.961 30.188 -12.531 1 36 72 ARG B C 1
ATOM 5987 O O . ARG B 1 72 ? -8.922 31.422 -12.531 1 36 72 ARG B O 1
ATOM 5994 N N . TYR B 1 73 ? -8.234 29.516 -11.812 1 34.5 73 TYR B N 1
ATOM 5995 C CA . TYR B 1 73 ? -7.102 30.312 -11.352 1 34.5 73 TYR B CA 1
ATOM 5996 C C . TYR B 1 73 ? -6.211 30.719 -12.523 1 34.5 73 TYR B C 1
ATOM 5998 O O . TYR B 1 73 ? -5.262 31.5 -12.352 1 34.5 73 TYR B O 1
ATOM 6006 N N . THR B 1 74 ? -6.309 30.109 -13.641 1 34.28 74 THR B N 1
ATOM 6007 C CA . THR B 1 74 ? -5.574 30.562 -14.82 1 34.28 74 THR B CA 1
ATOM 6008 C C . THR B 1 74 ? -6.059 31.938 -15.273 1 34.28 74 THR B C 1
ATOM 6010 O O . THR B 1 74 ? -5.344 32.656 -15.984 1 34.28 74 THR B O 1
ATOM 6013 N N . GLU B 1 75 ? -7.242 32.219 -15 1 32.97 75 GLU B N 1
ATOM 6014 C CA . GLU B 1 75 ? -7.637 33.531 -15.523 1 32.97 75 GLU B CA 1
ATOM 6015 C C . GLU B 1 75 ? -6.938 34.656 -14.766 1 32.97 75 GLU B C 1
ATOM 6017 O O . GLU B 1 75 ? -6.59 35.688 -15.352 1 32.97 75 GLU B O 1
ATOM 6022 N N . ARG B 1 76 ? -6.812 34.531 -13.5 1 33.56 76 ARG B N 1
ATOM 6023 C CA . ARG B 1 76 ? -6.094 35.594 -12.844 1 33.56 76 ARG B CA 1
ATOM 6024 C C . ARG B 1 76 ? -4.613 35.562 -13.203 1 33.56 76 ARG B C 1
ATOM 6026 O O . ARG B 1 76 ? -3.963 36.625 -13.266 1 33.56 76 ARG B O 1
ATOM 6033 N N . ALA B 1 77 ? -4.027 34.406 -13.328 1 34.31 77 ALA B N 1
ATOM 6034 C CA . ALA B 1 77 ? -2.666 34.375 -13.852 1 34.31 77 ALA B CA 1
ATOM 6035 C C . ALA B 1 77 ? -2.625 34.875 -15.289 1 34.31 77 ALA B C 1
ATOM 6037 O O . ALA B 1 77 ? -1.559 35.219 -15.805 1 34.31 77 ALA B O 1
ATOM 6038 N N . ALA B 1 78 ? -3.648 34.875 -16.031 1 31.75 78 ALA B N 1
ATOM 6039 C CA . ALA B 1 78 ? -3.645 35.281 -17.422 1 31.75 78 ALA B CA 1
ATOM 6040 C C . ALA B 1 78 ? -3.412 36.781 -17.562 1 31.75 78 ALA B C 1
ATOM 6042 O O . ALA B 1 78 ? -3.162 37.281 -18.656 1 31.75 78 ALA B O 1
ATOM 6043 N N . LYS B 1 79 ? -3.852 37.594 -16.672 1 33.69 79 LYS B N 1
ATOM 6044 C CA . LYS B 1 79 ? -3.557 39 -17.016 1 33.69 79 LYS B CA 1
ATOM 6045 C C . LYS B 1 79 ? -2.062 39.281 -16.922 1 33.69 79 LYS B C 1
ATOM 6047 O O . LYS B 1 79 ? -1.643 40.438 -16.969 1 33.69 79 LYS B O 1
ATOM 6052 N N . LEU B 1 80 ? -1.279 38.406 -16.359 1 32.16 80 LEU B N 1
ATOM 6053 C CA . LEU B 1 80 ? 0.138 38.75 -16.406 1 32.16 80 LEU B CA 1
ATOM 6054 C C . LEU B 1 80 ? 0.673 38.625 -17.828 1 32.16 80 LEU B C 1
ATOM 6056 O O . LEU B 1 80 ? 0.237 37.75 -18.594 1 32.16 80 LEU B O 1
ATOM 6060 N N . PRO B 1 81 ? 1.318 39.656 -18.406 1 28.41 81 PRO B N 1
ATOM 6061 C CA . PRO B 1 81 ? 1.899 39.531 -19.75 1 28.41 81 PRO B CA 1
ATOM 6062 C C . PRO B 1 81 ? 2.537 38.156 -19.984 1 28.41 81 PRO B C 1
ATOM 6064 O O . PRO B 1 81 ? 3.312 37.688 -19.156 1 28.41 81 PRO B O 1
ATOM 6067 N N . THR B 1 82 ? 1.867 37.188 -20.469 1 30.73 82 THR B N 1
ATOM 6068 C CA . THR B 1 82 ? 2.439 35.969 -21.016 1 30.73 82 THR B CA 1
ATOM 6069 C C . THR B 1 82 ? 3.838 36.25 -21.562 1 30.73 82 THR B C 1
ATOM 6071 O O . THR B 1 82 ? 4.062 37.219 -22.281 1 30.73 82 THR B O 1
ATOM 6074 N N . VAL B 1 83 ? 4.91 36.031 -20.891 1 28.44 83 VAL B N 1
ATOM 6075 C CA . VAL B 1 83 ? 6.117 36.031 -21.703 1 28.44 83 VAL B CA 1
ATOM 6076 C C . VAL B 1 83 ? 5.758 35.781 -23.172 1 28.44 83 VAL B C 1
ATOM 6078 O O . VAL B 1 83 ? 4.727 35.188 -23.453 1 28.44 83 VAL B O 1
ATOM 6081 N N . ASP B 1 84 ? 6.445 36.5 -24.094 1 28.36 84 ASP B N 1
ATOM 6082 C CA . ASP B 1 84 ? 6.43 36.281 -25.531 1 28.36 84 ASP B CA 1
ATOM 6083 C C . ASP B 1 84 ? 6.129 34.812 -25.859 1 28.36 84 ASP B C 1
ATOM 6085 O O . ASP B 1 84 ? 6.617 33.906 -25.188 1 28.36 84 ASP B O 1
ATOM 6089 N N . GLU B 1 85 ? 5.055 34.562 -26.469 1 31.14 85 GLU B N 1
ATOM 6090 C CA . GLU B 1 85 ? 4.805 33.406 -27.312 1 31.14 85 GLU B CA 1
ATOM 6091 C C . GLU B 1 85 ? 6.109 32.844 -27.875 1 31.14 85 GLU B C 1
ATOM 6093 O O . GLU B 1 85 ? 6.801 33.531 -28.641 1 31.14 85 GLU B O 1
ATOM 6098 N N . VAL B 1 86 ? 7.027 32.312 -27.188 1 28.94 86 VAL B N 1
ATOM 6099 C CA . VAL B 1 86 ? 7.91 31.672 -28.172 1 28.94 86 VAL B CA 1
ATOM 6100 C C . VAL B 1 86 ? 7.105 31.234 -29.391 1 28.94 86 VAL B C 1
ATOM 6102 O O . VAL B 1 86 ? 6.125 30.484 -29.25 1 28.94 86 VAL B O 1
ATOM 6105 N N . PRO B 1 87 ? 7.027 32.094 -30.438 1 29.5 87 PRO B N 1
ATOM 6106 C CA . PRO B 1 87 ? 6.441 31.75 -31.734 1 29.5 87 PRO B CA 1
ATOM 6107 C C . PRO B 1 87 ? 6.625 30.281 -32.094 1 29.5 87 PRO B C 1
ATOM 6109 O O . PRO B 1 87 ? 6.535 29.906 -33.25 1 29.5 87 PRO B O 1
ATOM 6112 N N . GLY B 1 88 ? 6.98 29.297 -31.391 1 29.91 88 GLY B N 1
ATOM 6113 C CA . GLY B 1 88 ? 6.934 28.172 -32.344 1 29.91 88 GLY B CA 1
ATOM 6114 C C . GLY B 1 88 ? 5.621 28.078 -33.094 1 29.91 88 GLY B C 1
ATOM 6115 O O . GLY B 1 88 ? 4.609 28.641 -32.656 1 29.91 88 GLY B O 1
ATOM 6116 N N . LYS B 1 89 ? 5.621 27.656 -34.438 1 28.3 89 LYS B N 1
ATOM 6117 C CA . LYS B 1 89 ? 4.605 27.375 -35.438 1 28.3 89 LYS B CA 1
ATOM 6118 C C . LYS B 1 89 ? 3.35 26.781 -34.812 1 28.3 89 LYS B C 1
ATOM 6120 O O . LYS B 1 89 ? 3.439 25.938 -33.906 1 28.3 89 LYS B O 1
ATOM 6125 N N . ALA B 1 90 ? 2.064 27.328 -34.875 1 30.64 90 ALA B N 1
ATOM 6126 C CA . ALA B 1 90 ? 0.608 27.266 -34.781 1 30.64 90 ALA B CA 1
ATOM 6127 C C . ALA B 1 90 ? 0.104 25.844 -35 1 30.64 90 ALA B C 1
ATOM 6129 O O . ALA B 1 90 ? -1.104 25.609 -35.062 1 30.64 90 ALA B O 1
ATOM 6130 N N . GLY B 1 91 ? 0.771 24.953 -35.688 1 30.84 91 GLY B N 1
ATOM 6131 C CA . GLY B 1 91 ? 0.029 23.828 -36.25 1 30.84 91 GLY B CA 1
ATOM 6132 C C . GLY B 1 91 ? -0.608 22.953 -35.188 1 30.84 91 GLY B C 1
ATOM 6133 O O . GLY B 1 91 ? -1.776 22.578 -35.312 1 30.84 91 GLY B O 1
ATOM 6134 N N . GLY B 1 92 ? 0.076 21.906 -34.594 1 32.5 92 GLY B N 1
ATOM 6135 C CA . GLY B 1 92 ? -0.513 20.719 -34 1 32.5 92 GLY B CA 1
ATOM 6136 C C . GLY B 1 92 ? -1.145 20.969 -32.656 1 32.5 92 GLY B C 1
ATOM 6137 O O . GLY B 1 92 ? -0.922 22.016 -32.031 1 32.5 92 GLY B O 1
ATOM 6138 N N . GLY B 1 93 ? -2.242 20.156 -32.062 1 38.97 93 GLY B N 1
ATOM 6139 C CA . GLY B 1 93 ? -3.084 20.172 -30.875 1 38.97 93 GLY B CA 1
ATOM 6140 C C . GLY B 1 93 ? -2.34 20.578 -29.609 1 38.97 93 GLY B C 1
ATOM 6141 O O . GLY B 1 93 ? -1.679 19.75 -28.984 1 38.97 93 GLY B O 1
ATOM 6142 N N . GLY B 1 94 ? -1.806 21.672 -29.312 1 43.19 94 GLY B N 1
ATOM 6143 C CA . GLY B 1 94 ? -0.832 22.266 -28.422 1 43.19 94 GLY B CA 1
ATOM 6144 C C . GLY B 1 94 ? -1.22 22.141 -26.953 1 43.19 94 GLY B C 1
ATOM 6145 O O . GLY B 1 94 ? -2.361 22.422 -26.578 1 43.19 94 GLY B O 1
ATOM 6146 N N . LYS B 1 95 ? -0.577 21.438 -26.219 1 49.72 95 LYS B N 1
ATOM 6147 C CA . LYS B 1 95 ? -0.763 21.125 -24.812 1 49.72 95 LYS B CA 1
ATOM 6148 C C . LYS B 1 95 ? -0.78 22.406 -23.969 1 49.72 95 LYS B C 1
ATOM 6150 O O . LYS B 1 95 ? 0.095 23.25 -24.109 1 49.72 95 LYS B O 1
ATOM 6155 N N . LYS B 1 96 ? -1.887 22.906 -23.5 1 60.25 96 LYS B N 1
ATOM 6156 C CA . LYS B 1 96 ? -2.09 24 -22.547 1 60.25 96 LYS B CA 1
ATOM 6157 C C . LYS B 1 96 ? -1.269 23.781 -21.281 1 60.25 96 LYS B C 1
ATOM 6159 O O . LYS B 1 96 ? -1.146 22.641 -20.812 1 60.25 96 LYS B O 1
ATOM 6164 N N . PHE B 1 97 ? -0.246 24.844 -20.984 1 68.19 97 PHE B N 1
ATOM 6165 C CA . PHE B 1 97 ? 0.602 24.75 -19.797 1 68.19 97 PHE B CA 1
ATOM 6166 C C . PHE B 1 97 ? -0.002 25.531 -18.641 1 68.19 97 PHE B C 1
ATOM 6168 O O . PHE B 1 97 ? -0.678 26.547 -18.844 1 68.19 97 PHE B O 1
ATOM 6175 N N . LYS B 1 98 ? 0.102 25.031 -17.484 1 74.19 98 LYS B N 1
ATOM 6176 C CA . LYS B 1 98 ? -0.246 25.719 -16.234 1 74.19 98 LYS B CA 1
ATOM 6177 C C . LYS B 1 98 ? 0.998 26.266 -15.539 1 74.19 98 LYS B C 1
ATOM 6179 O O . LYS B 1 98 ? 2.016 25.562 -15.445 1 74.19 98 LYS B O 1
ATOM 6184 N N . THR B 1 99 ? 0.972 27.609 -15.258 1 79.75 99 THR B N 1
ATOM 6185 C CA . THR B 1 99 ? 2.102 28.25 -14.586 1 79.75 99 THR B CA 1
ATOM 6186 C C . THR B 1 99 ? 2.053 27.984 -13.086 1 79.75 99 THR B C 1
ATOM 6188 O O . THR B 1 99 ? 1.071 28.328 -12.422 1 79.75 99 THR B O 1
ATOM 6191 N N . LEU B 1 100 ? 3.066 27.391 -12.562 1 82.62 100 LEU B N 1
ATOM 6192 C CA . LEU B 1 100 ? 3.154 27.141 -11.133 1 82.62 100 LEU B CA 1
ATOM 6193 C C . LEU B 1 100 ? 3.891 28.266 -10.422 1 82.62 100 LEU B C 1
ATOM 6195 O O . LEU B 1 100 ? 3.561 28.625 -9.289 1 82.62 100 LEU B O 1
ATOM 6199 N N . LEU B 1 101 ? 4.945 28.766 -11.055 1 89 101 LEU B N 1
ATOM 6200 C CA . LEU B 1 101 ? 5.742 29.891 -10.562 1 89 101 LEU B CA 1
ATOM 6201 C C . LEU B 1 101 ? 6.078 30.859 -11.688 1 89 101 LEU B C 1
ATOM 6203 O O . LEU B 1 101 ? 6.34 30.438 -12.812 1 89 101 LEU B O 1
ATOM 6207 N N . SER B 1 102 ? 6.035 32.156 -11.289 1 89.88 102 SER B N 1
ATOM 6208 C CA . SER B 1 102 ? 6.305 33.156 -12.312 1 89.88 102 SER B CA 1
ATOM 6209 C C . SER B 1 102 ? 7.273 34.219 -11.797 1 89.88 102 SER B C 1
ATOM 6211 O O . SER B 1 102 ? 6.969 34.938 -10.844 1 89.88 102 SER B O 1
ATOM 6213 N N . ASN B 1 103 ? 8.359 34.312 -12.406 1 88.56 103 ASN B N 1
ATOM 6214 C CA . ASN B 1 103 ? 9.344 35.375 -12.281 1 88.56 103 ASN B CA 1
ATOM 6215 C C . ASN B 1 103 ? 9.695 35.656 -10.82 1 88.56 103 ASN B C 1
ATOM 6217 O O . ASN B 1 103 ? 9.578 36.781 -10.344 1 88.56 103 ASN B O 1
ATOM 6221 N N . VAL B 1 104 ? 10.18 34.656 -10.148 1 92.31 104 VAL B N 1
ATOM 6222 C CA . VAL B 1 104 ? 10.594 34.781 -8.758 1 92.31 104 VAL B CA 1
ATOM 6223 C C . VAL B 1 104 ? 12.047 35.219 -8.688 1 92.31 104 VAL B C 1
ATOM 6225 O O . VAL B 1 104 ? 12.953 34.5 -9.117 1 92.31 104 VAL B O 1
ATOM 6228 N N . THR B 1 105 ? 12.25 36.5 -8.273 1 94.06 105 THR B N 1
ATOM 6229 C CA . THR B 1 105 ? 13.586 37.094 -8.18 1 94.06 105 THR B CA 1
ATOM 6230 C C . THR B 1 105 ? 13.875 37.531 -6.758 1 94.06 105 THR B C 1
ATOM 6232 O O . THR B 1 105 ? 13.047 38.188 -6.125 1 94.06 105 THR B O 1
ATOM 6235 N N . GLY B 1 106 ? 14.945 37.094 -6.223 1 93.62 106 GLY B N 1
ATOM 6236 C CA . GLY B 1 106 ? 15.336 37.5 -4.879 1 93.62 106 GLY B CA 1
ATOM 6237 C C . GLY B 1 106 ? 16.594 36.781 -4.398 1 93.62 106 GLY B C 1
ATOM 6238 O O . GLY B 1 106 ? 17.141 35.938 -5.105 1 93.62 106 GLY B O 1
ATOM 6239 N N . THR B 1 107 ? 17.078 37.281 -3.244 1 94.56 107 THR B N 1
ATOM 6240 C CA . THR B 1 107 ? 18.312 36.719 -2.711 1 94.56 107 THR B CA 1
ATOM 6241 C C . THR B 1 107 ? 18.125 36.312 -1.251 1 94.56 107 THR B C 1
ATOM 6243 O O . THR B 1 107 ? 17.531 37.031 -0.465 1 94.56 107 THR B O 1
ATOM 6246 N N . ILE B 1 108 ? 18.531 35.125 -0.914 1 94.88 108 ILE B N 1
ATOM 6247 C CA . ILE B 1 108 ? 18.672 34.656 0.458 1 94.88 108 ILE B CA 1
ATOM 6248 C C . ILE B 1 108 ? 20.156 34.656 0.851 1 94.88 108 ILE B C 1
ATOM 6250 O O . ILE B 1 108 ? 20.969 33.969 0.221 1 94.88 108 ILE B O 1
ATOM 6254 N N . TYR B 1 109 ? 20.438 35.375 1.861 1 91.94 109 TYR B N 1
ATOM 6255 C CA . TYR B 1 109 ? 21.828 35.562 2.215 1 91.94 109 TYR B CA 1
ATOM 6256 C C . TYR B 1 109 ? 22.359 34.406 3.062 1 91.94 109 TYR B C 1
ATOM 6258 O O . TYR B 1 109 ? 21.578 33.656 3.623 1 91.94 109 TYR B O 1
ATOM 6266 N N . SER B 1 110 ? 23.688 34.344 3.084 1 91.06 110 SER B N 1
ATOM 6267 C CA . SER B 1 110 ? 24.344 33.312 3.879 1 91.06 110 SER B CA 1
ATOM 6268 C C . SER B 1 110 ? 24 33.469 5.359 1 91.06 110 SER B C 1
ATOM 6270 O O . SER B 1 110 ? 24.109 34.562 5.926 1 91.06 110 SER B O 1
ATOM 6272 N N . GLY B 1 111 ? 23.484 32.344 5.906 1 90 111 GLY B N 1
ATOM 6273 C CA . GLY B 1 111 ? 23.188 32.344 7.328 1 90 111 GLY B CA 1
ATOM 6274 C C . GLY B 1 111 ? 21.766 32.812 7.637 1 90 111 GLY B C 1
ATOM 6275 O O . GLY B 1 111 ? 21.391 32.938 8.805 1 90 111 GLY B O 1
ATOM 6276 N N . ASP B 1 112 ? 21.016 33 6.625 1 92.19 112 ASP B N 1
ATOM 6277 C CA . ASP B 1 112 ? 19.625 33.406 6.824 1 92.19 112 ASP B CA 1
ATOM 6278 C C . ASP B 1 112 ? 18.766 32.25 7.262 1 92.19 112 ASP B C 1
ATOM 6280 O O . ASP B 1 112 ? 19 31.109 6.871 1 92.19 112 ASP B O 1
ATOM 6284 N N . MET B 1 113 ? 17.875 32.562 8.125 1 94.12 113 MET B N 1
ATOM 6285 C CA . MET B 1 113 ? 16.703 31.719 8.352 1 94.12 113 MET B CA 1
ATOM 6286 C C . MET B 1 113 ? 15.492 32.25 7.594 1 94.12 113 MET B C 1
ATOM 6288 O O . MET B 1 113 ? 14.766 33.094 8.109 1 94.12 113 MET B O 1
ATOM 6292 N N . CYS B 1 114 ? 15.281 31.656 6.438 1 95.5 114 CYS B N 1
ATOM 6293 C CA . CYS B 1 114 ? 14.281 32.188 5.527 1 95.5 114 CYS B CA 1
ATOM 6294 C C . CYS B 1 114 ? 12.992 31.375 5.582 1 95.5 114 CYS B C 1
ATOM 6296 O O . CYS B 1 114 ? 13.016 30.156 5.441 1 95.5 114 CYS B O 1
ATOM 6298 N N . ALA B 1 115 ? 11.898 32 5.801 1 95.44 115 ALA B N 1
ATOM 6299 C CA . ALA B 1 115 ? 10.586 31.359 5.762 1 95.44 115 ALA B CA 1
ATOM 6300 C C . ALA B 1 115 ? 9.875 31.641 4.438 1 95.44 115 ALA B C 1
ATOM 6302 O O . ALA B 1 115 ? 9.828 32.781 3.98 1 95.44 115 ALA B O 1
ATOM 6303 N N . VAL B 1 116 ? 9.492 30.641 3.797 1 95.12 116 VAL B N 1
ATOM 6304 C CA . VAL B 1 116 ? 8.648 30.75 2.613 1 95.12 116 VAL B CA 1
ATOM 6305 C C . VAL B 1 116 ? 7.195 30.438 2.986 1 95.12 116 VAL B C 1
ATOM 6307 O O . VAL B 1 116 ? 6.871 29.328 3.375 1 95.12 116 VAL B O 1
ATOM 6310 N N . MET B 1 117 ? 6.387 31.438 2.879 1 91.94 117 MET B N 1
ATOM 6311 C CA . MET B 1 117 ? 5 31.297 3.305 1 91.94 117 MET B CA 1
ATOM 6312 C C . MET B 1 117 ? 4.043 31.656 2.176 1 91.94 117 MET B C 1
ATOM 6314 O O . MET B 1 117 ? 4.445 32.281 1.194 1 91.94 117 MET B O 1
ATOM 6318 N N . GLY B 1 118 ? 2.838 31.266 2.266 1 86.44 118 GLY B N 1
ATOM 6319 C CA . GLY B 1 118 ? 1.771 31.5 1.308 1 86.44 118 GLY B CA 1
ATOM 6320 C C . GLY B 1 118 ? 0.608 30.531 1.458 1 86.44 118 GLY B C 1
ATOM 6321 O O . GLY B 1 118 ? 0.721 29.516 2.148 1 86.44 118 GLY B O 1
ATOM 6322 N N . PRO B 1 119 ? -0.433 30.906 0.815 1 77.38 119 PRO B N 1
ATOM 6323 C CA . PRO B 1 119 ? -1.58 30 0.854 1 77.38 119 PRO B CA 1
ATOM 6324 C C . PRO B 1 119 ? -1.31 28.688 0.135 1 77.38 119 PRO B C 1
ATOM 6326 O O . PRO B 1 119 ? -0.27 28.531 -0.511 1 77.38 119 PRO B O 1
ATOM 6329 N N . SER B 1 120 ? -2.178 27.719 0.358 1 70.75 120 SER B N 1
ATOM 6330 C CA . SER B 1 120 ? -2.023 26.422 -0.29 1 70.75 120 SER B CA 1
ATOM 6331 C C . SER B 1 120 ? -2.01 26.562 -1.809 1 70.75 120 SER B C 1
ATOM 6333 O O . SER B 1 120 ? -2.84 27.281 -2.381 1 70.75 120 SER B O 1
ATOM 6335 N N . GLY B 1 121 ? -1.102 26.031 -2.467 1 72 121 GLY B N 1
ATOM 6336 C CA . GLY B 1 121 ? -0.987 26.078 -3.916 1 72 121 GLY B CA 1
ATOM 6337 C C . GLY B 1 121 ? -0.224 27.281 -4.418 1 72 121 GLY B C 1
ATOM 6338 O O . GLY B 1 121 ? -0.186 27.547 -5.625 1 72 121 GLY B O 1
ATOM 6339 N N . ALA B 1 122 ? 0.345 27.969 -3.459 1 78.81 122 ALA B N 1
ATOM 6340 C CA . ALA B 1 122 ? 1.041 29.188 -3.834 1 78.81 122 ALA B CA 1
ATOM 6341 C C . ALA B 1 122 ? 2.344 28.891 -4.566 1 78.81 122 ALA B C 1
ATOM 6343 O O . ALA B 1 122 ? 2.928 29.766 -5.207 1 78.81 122 ALA B O 1
ATOM 6344 N N . GLY B 1 123 ? 2.824 27.641 -4.488 1 85.5 123 GLY B N 1
ATOM 6345 C CA . GLY B 1 123 ? 4.055 27.25 -5.168 1 85.5 123 GLY B CA 1
ATOM 6346 C C . GLY B 1 123 ? 5.238 27.125 -4.234 1 85.5 123 GLY B C 1
ATOM 6347 O O . GLY B 1 123 ? 6.391 27.125 -4.676 1 85.5 123 GLY B O 1
ATOM 6348 N N . LYS B 1 124 ? 5.012 27.016 -2.941 1 88.88 124 LYS B N 1
ATOM 6349 C CA . LYS B 1 124 ? 6.082 26.953 -1.948 1 88.88 124 LYS B CA 1
ATOM 6350 C C . LYS B 1 124 ? 6.98 25.75 -2.182 1 88.88 124 LYS B C 1
ATOM 6352 O O . LYS B 1 124 ? 8.203 25.875 -2.258 1 88.88 124 LYS B O 1
ATOM 6357 N N . THR B 1 125 ? 6.32 24.562 -2.312 1 84.31 125 THR B N 1
ATOM 6358 C CA . THR B 1 125 ? 7.059 23.328 -2.51 1 84.31 125 THR B CA 1
ATOM 6359 C C . THR B 1 125 ? 7.762 23.328 -3.865 1 84.31 125 THR B C 1
ATOM 6361 O O . THR B 1 125 ? 8.883 22.828 -3.988 1 84.31 125 THR B O 1
ATOM 6364 N N . THR B 1 126 ? 7.137 23.891 -4.883 1 86.06 126 THR B N 1
ATOM 6365 C CA . THR B 1 126 ? 7.73 23.984 -6.211 1 86.06 126 THR B CA 1
ATOM 6366 C C . THR B 1 126 ? 8.992 24.828 -6.18 1 86.06 126 THR B C 1
ATOM 6368 O O . THR B 1 126 ? 10 24.5 -6.812 1 86.06 126 THR B O 1
ATOM 6371 N N . LEU B 1 127 ? 8.867 25.891 -5.457 1 91.69 127 LEU B N 1
ATOM 6372 C CA . LEU B 1 127 ? 10.023 26.766 -5.34 1 91.69 127 LEU B CA 1
ATOM 6373 C C . LEU B 1 127 ? 11.188 26.031 -4.68 1 91.69 127 LEU B C 1
ATOM 6375 O O . LEU B 1 127 ? 12.32 26.094 -5.168 1 91.69 127 LEU B O 1
ATOM 6379 N N . LEU B 1 128 ? 10.922 25.344 -3.572 1 91 128 LEU B N 1
ATOM 6380 C CA . LEU B 1 128 ? 11.961 24.609 -2.869 1 91 128 LEU B CA 1
ATOM 6381 C C . LEU B 1 128 ? 12.547 23.516 -3.756 1 91 128 LEU B C 1
ATOM 6383 O O . LEU B 1 128 ? 13.758 23.281 -3.748 1 91 128 LEU B O 1
ATOM 6387 N N . ASP B 1 129 ? 11.68 22.906 -4.527 1 87.56 129 ASP B N 1
ATOM 6388 C CA . ASP B 1 129 ? 12.125 21.812 -5.398 1 87.56 129 ASP B CA 1
ATOM 6389 C C . ASP B 1 129 ? 13.023 22.344 -6.516 1 87.56 129 ASP B C 1
ATOM 6391 O O . ASP B 1 129 ? 13.961 21.656 -6.93 1 87.56 129 ASP B O 1
ATOM 6395 N N . ILE B 1 130 ? 12.703 23.484 -7 1 89 130 ILE B N 1
ATOM 6396 C CA . ILE B 1 130 ? 13.484 24.047 -8.086 1 89 130 ILE B CA 1
ATOM 6397 C C . ILE B 1 130 ? 14.852 24.484 -7.566 1 89 130 ILE B C 1
ATOM 6399 O O . ILE B 1 130 ? 15.875 24.219 -8.195 1 89 130 ILE B O 1
ATOM 6403 N N . ILE B 1 131 ? 14.828 25.078 -6.387 1 90.88 131 ILE B N 1
ATOM 6404 C CA . ILE B 1 131 ? 16.078 25.562 -5.82 1 90.88 131 ILE B CA 1
ATOM 6405 C C . ILE B 1 131 ? 16.984 24.375 -5.477 1 90.88 131 ILE B C 1
ATOM 6407 O O . ILE B 1 131 ? 18.188 24.438 -5.688 1 90.88 131 ILE B O 1
ATOM 6411 N N . SER B 1 132 ? 16.375 23.344 -4.992 1 87.75 132 SER B N 1
ATOM 6412 C CA . SER B 1 132 ? 17.141 22.172 -4.578 1 87.75 132 SER B CA 1
ATOM 6413 C C . SER B 1 132 ? 17.359 21.219 -5.746 1 87.75 132 SER B C 1
ATOM 6415 O O . SER B 1 132 ? 17.922 20.125 -5.574 1 87.75 132 SER B O 1
ATOM 6417 N N . ARG B 1 133 ? 16.844 21.516 -6.906 1 82.94 133 ARG B N 1
ATOM 6418 C CA . ARG B 1 133 ? 17 20.734 -8.125 1 82.94 133 ARG B CA 1
ATOM 6419 C C . ARG B 1 133 ? 16.406 19.328 -7.957 1 82.94 133 ARG B C 1
ATOM 6421 O O . ARG B 1 133 ? 17.031 18.344 -8.305 1 82.94 133 ARG B O 1
ATOM 6428 N N . ARG B 1 134 ? 15.305 19.297 -7.32 1 77.38 134 ARG B N 1
ATOM 6429 C CA . ARG B 1 134 ? 14.602 18.047 -7.117 1 77.38 134 ARG B CA 1
ATOM 6430 C C . ARG B 1 134 ? 13.359 17.953 -7.992 1 77.38 134 ARG B C 1
ATOM 6432 O O . ARG B 1 134 ? 12.68 16.922 -8.023 1 77.38 134 ARG B O 1
ATOM 6439 N N . LYS B 1 135 ? 13.039 19 -8.695 1 77.38 135 LYS B N 1
ATOM 6440 C CA . LYS B 1 135 ? 11.852 19.016 -9.547 1 77.38 135 LYS B CA 1
ATOM 6441 C C . LYS B 1 135 ? 12.031 18.094 -10.75 1 77.38 135 LYS B C 1
ATOM 6443 O O . LYS B 1 135 ? 13.047 18.172 -11.445 1 77.38 135 LYS B O 1
ATOM 6448 N N . THR B 1 136 ? 11.078 17.188 -10.969 1 68.56 136 THR B N 1
ATOM 6449 C CA . THR B 1 136 ? 11.211 16.219 -12.039 1 68.56 136 THR B CA 1
ATOM 6450 C C . THR B 1 136 ? 10.281 16.547 -13.203 1 68.56 136 THR B C 1
ATOM 6452 O O . THR B 1 136 ? 10.531 16.156 -14.344 1 68.56 136 THR B O 1
ATOM 6455 N N . GLU B 1 137 ? 9.242 17.281 -12.914 1 70 137 GLU B N 1
ATOM 6456 C CA . GLU B 1 137 ? 8.258 17.562 -13.961 1 70 137 GLU B CA 1
ATOM 6457 C C . GLU B 1 137 ? 8.188 19.047 -14.273 1 70 137 GLU B C 1
ATOM 6459 O O . GLU B 1 137 ? 8.391 19.891 -13.398 1 70 137 GLU B O 1
ATOM 6464 N N . GLY B 1 138 ? 8.078 19.422 -15.523 1 75.12 138 GLY B N 1
ATOM 6465 C CA . GLY B 1 138 ? 7.828 20.797 -15.922 1 75.12 138 GLY B CA 1
ATOM 6466 C C . GLY B 1 138 ? 9.047 21.469 -16.531 1 75.12 138 GLY B C 1
ATOM 6467 O O . GLY B 1 138 ? 10.133 20.891 -16.562 1 75.12 138 GLY B O 1
ATOM 6468 N N . LYS B 1 139 ? 8.742 22.625 -17.203 1 81.88 139 LYS B N 1
ATOM 6469 C CA . LYS B 1 139 ? 9.789 23.453 -17.766 1 81.88 139 LYS B CA 1
ATOM 6470 C C . LYS B 1 139 ? 10.188 24.562 -16.797 1 81.88 139 LYS B C 1
ATOM 6472 O O . LYS B 1 139 ? 9.344 25.344 -16.344 1 81.88 139 LYS B O 1
ATOM 6477 N N . ILE B 1 140 ? 11.469 24.516 -16.391 1 87.38 140 ILE B N 1
ATOM 6478 C CA . ILE B 1 140 ? 11.977 25.5 -15.438 1 87.38 140 ILE B CA 1
ATOM 6479 C C . ILE B 1 140 ? 12.547 26.703 -16.188 1 87.38 140 ILE B C 1
ATOM 6481 O O . ILE B 1 140 ? 13.281 26.531 -17.172 1 87.38 140 ILE B O 1
ATOM 6485 N N . LEU B 1 141 ? 12.102 27.859 -15.852 1 88 141 LEU B N 1
ATOM 6486 C CA . LEU B 1 141 ? 12.602 29.109 -16.406 1 88 141 LEU B CA 1
ATOM 6487 C C . LEU B 1 141 ? 13.461 29.859 -15.391 1 88 141 LEU B C 1
ATOM 6489 O O . LEU B 1 141 ? 13.32 29.641 -14.188 1 88 141 LEU B O 1
ATOM 6493 N N . GLY B 1 142 ? 14.398 30.594 -15.852 1 88.75 142 GLY B N 1
ATOM 6494 C CA . GLY B 1 142 ? 15.242 31.391 -14.977 1 88.75 142 GLY B CA 1
ATOM 6495 C C . GLY B 1 142 ? 16.469 30.656 -14.5 1 88.75 142 GLY B C 1
ATOM 6496 O O . GLY B 1 142 ? 16.828 29.609 -15.055 1 88.75 142 GLY B O 1
ATOM 6497 N N . LYS B 1 143 ? 17.172 31.297 -13.578 1 88.62 143 LYS B N 1
ATOM 6498 C CA . LYS B 1 143 ? 18.422 30.703 -13.094 1 88.62 143 LYS B CA 1
ATOM 6499 C C . LYS B 1 143 ? 18.547 30.859 -11.578 1 88.62 143 LYS B C 1
ATOM 6501 O O . LYS B 1 143 ? 18 31.781 -10.992 1 88.62 143 LYS B O 1
ATOM 6506 N N . ASN B 1 144 ? 19.094 29.938 -11.008 1 90.19 144 ASN B N 1
ATOM 6507 C CA . ASN B 1 144 ? 19.406 29.969 -9.586 1 90.19 144 ASN B CA 1
ATOM 6508 C C . ASN B 1 144 ? 20.906 29.922 -9.344 1 90.19 144 ASN B C 1
ATOM 6510 O O . ASN B 1 144 ? 21.625 29.203 -10.055 1 90.19 144 ASN B O 1
ATOM 6514 N N . TYR B 1 145 ? 21.406 30.703 -8.461 1 88.75 145 TYR B N 1
ATOM 6515 C CA . TYR B 1 145 ? 22.828 30.797 -8.156 1 88.75 145 TYR B CA 1
ATOM 6516 C C . TYR B 1 145 ? 23.094 30.469 -6.688 1 88.75 145 TYR B C 1
ATOM 6518 O O . TYR B 1 145 ? 22.359 30.906 -5.805 1 88.75 145 TYR B O 1
ATOM 6526 N N . PHE B 1 146 ? 24.062 29.625 -6.445 1 89.38 146 PHE B N 1
ATOM 6527 C CA . PHE B 1 146 ? 24.609 29.359 -5.113 1 89.38 146 PHE B CA 1
ATOM 6528 C C . PHE B 1 146 ? 25.969 30.031 -4.934 1 89.38 146 PHE B C 1
ATOM 6530 O O . PHE B 1 146 ? 26.922 29.672 -5.609 1 89.38 146 PHE B O 1
ATOM 6537 N N . ASP B 1 147 ? 26.016 30.922 -4.062 1 87.12 147 ASP B N 1
ATOM 6538 C CA . ASP B 1 147 ? 27.234 31.688 -3.824 1 87.12 147 ASP B CA 1
ATOM 6539 C C . ASP B 1 147 ? 27.781 32.281 -5.121 1 87.12 147 ASP B C 1
ATOM 6541 O O . ASP B 1 147 ? 28.969 32.156 -5.418 1 87.12 147 ASP B O 1
ATOM 6545 N N . GLY B 1 148 ? 26.844 32.688 -5.977 1 82.19 148 GLY B N 1
ATOM 6546 C CA . GLY B 1 148 ? 27.219 33.406 -7.184 1 82.19 148 GLY B CA 1
ATOM 6547 C C . GLY B 1 148 ? 27.516 32.5 -8.359 1 82.19 148 GLY B C 1
ATOM 6548 O O . GLY B 1 148 ? 28.031 32.938 -9.383 1 82.19 148 GLY B O 1
ATOM 6549 N N . ALA B 1 149 ? 27.328 31.234 -8.203 1 83.69 149 ALA B N 1
ATOM 6550 C CA . ALA B 1 149 ? 27.531 30.297 -9.305 1 83.69 149 ALA B CA 1
ATOM 6551 C C . ALA B 1 149 ? 26.312 29.391 -9.492 1 83.69 149 ALA B C 1
ATOM 6553 O O . ALA B 1 149 ? 25.609 29.094 -8.531 1 83.69 149 ALA B O 1
ATOM 6554 N N . GLU B 1 150 ? 26.109 29 -10.703 1 83.44 150 GLU B N 1
ATOM 6555 C CA . GLU B 1 150 ? 25.047 28.047 -10.969 1 83.44 150 GLU B CA 1
ATOM 6556 C C . GLU B 1 150 ? 25.391 26.672 -10.406 1 83.44 150 GLU B C 1
ATOM 6558 O O . GLU B 1 150 ? 26.422 26.094 -10.75 1 83.44 150 GLU B O 1
ATOM 6563 N N . PRO B 1 151 ? 24.578 26.266 -9.547 1 83.38 151 PRO B N 1
ATOM 6564 C CA . PRO B 1 151 ? 24.906 25 -8.891 1 83.38 151 PRO B CA 1
ATOM 6565 C C . PRO B 1 151 ? 24.672 23.781 -9.797 1 83.38 151 PRO B C 1
ATOM 6567 O O . PRO B 1 151 ? 23.703 23.75 -10.539 1 83.38 151 PRO B O 1
ATOM 6570 N N . SER B 1 152 ? 25.641 22.844 -9.75 1 80.62 152 SER B N 1
ATOM 6571 C CA . SER B 1 152 ? 25.438 21.531 -10.359 1 80.62 152 SER B CA 1
ATOM 6572 C C . SER B 1 152 ? 24.625 20.609 -9.453 1 80.62 152 SER B C 1
ATOM 6574 O O . SER B 1 152 ? 24.5 20.875 -8.25 1 80.62 152 SER B O 1
ATOM 6576 N N . LYS B 1 153 ? 24 19.672 -9.977 1 79.5 153 LYS B N 1
ATOM 6577 C CA . LYS B 1 153 ? 23.219 18.719 -9.203 1 79.5 153 LYS B CA 1
ATOM 6578 C C . LYS B 1 153 ? 24.062 18.062 -8.117 1 79.5 153 LYS B C 1
ATOM 6580 O O . LYS B 1 153 ? 23.594 17.828 -7 1 79.5 153 LYS B O 1
ATOM 6585 N N . SER B 1 154 ? 25.266 17.781 -8.453 1 77.94 154 SER B N 1
ATOM 6586 C CA . SER B 1 154 ? 26.172 17.141 -7.508 1 77.94 154 SER B CA 1
ATOM 6587 C C . SER B 1 154 ? 26.516 18.047 -6.34 1 77.94 154 SER B C 1
ATOM 6589 O O . SER B 1 154 ? 26.609 17.609 -5.199 1 77.94 154 SER B O 1
ATOM 6591 N N . MET B 1 155 ? 26.609 19.344 -6.691 1 76.81 155 MET B N 1
ATOM 6592 C CA . MET B 1 155 ? 26.938 20.328 -5.656 1 76.81 155 MET B CA 1
ATOM 6593 C C . MET B 1 155 ? 25.766 20.5 -4.695 1 76.81 155 MET B C 1
ATOM 6595 O O . MET B 1 155 ? 25.969 20.656 -3.488 1 76.81 155 MET B O 1
ATOM 6599 N N . VAL B 1 156 ? 24.625 20.5 -5.234 1 83.31 156 VAL B N 1
ATOM 6600 C CA . VAL B 1 156 ? 23.438 20.672 -4.41 1 83.31 156 VAL B CA 1
ATOM 6601 C C . VAL B 1 156 ? 23.281 19.469 -3.469 1 83.31 156 VAL B C 1
ATOM 6603 O O . VAL B 1 156 ? 23 19.641 -2.281 1 83.31 156 VAL B O 1
ATOM 6606 N N . LYS B 1 157 ? 23.547 18.391 -3.967 1 76.81 157 LYS B N 1
ATOM 6607 C CA . LYS B 1 157 ? 23.391 17.188 -3.166 1 76.81 157 LYS B CA 1
ATOM 6608 C C . LYS B 1 157 ? 24.438 17.125 -2.066 1 76.81 157 LYS B C 1
ATOM 6610 O O . LYS B 1 157 ? 24.188 16.594 -0.981 1 76.81 157 LYS B O 1
ATOM 6615 N N . LYS B 1 158 ? 25.578 17.656 -2.377 1 75.56 158 LYS B N 1
ATOM 6616 C CA . LYS B 1 158 ? 26.688 17.562 -1.441 1 75.56 158 LYS B CA 1
ATOM 6617 C C . LYS B 1 158 ? 26.547 18.594 -0.317 1 75.56 158 LYS B C 1
ATOM 6619 O O . LYS B 1 158 ? 26.859 18.297 0.841 1 75.56 158 LYS B O 1
ATOM 6624 N N . TYR B 1 159 ? 26.109 19.734 -0.676 1 80.56 159 TYR B N 1
ATOM 6625 C CA . TYR B 1 159 ? 26.203 20.812 0.287 1 80.56 159 TYR B CA 1
ATOM 6626 C C . TYR B 1 159 ? 24.844 21.156 0.889 1 80.56 159 TYR B C 1
ATOM 6628 O O . TYR B 1 159 ? 24.766 21.906 1.86 1 80.56 159 TYR B O 1
ATOM 6636 N N . THR B 1 160 ? 23.859 20.578 0.346 1 87.44 160 THR B N 1
ATOM 6637 C CA . THR B 1 160 ? 22.516 20.906 0.843 1 87.44 160 THR B CA 1
ATOM 6638 C C . THR B 1 160 ? 21.797 19.656 1.328 1 87.44 160 THR B C 1
ATOM 6640 O O . THR B 1 160 ? 22.172 18.547 0.973 1 87.44 160 THR B O 1
ATOM 6643 N N . ALA B 1 161 ? 20.953 19.859 2.264 1 86.19 161 ALA B N 1
ATOM 6644 C CA . ALA B 1 161 ? 20.078 18.797 2.752 1 86.19 161 ALA B CA 1
ATOM 6645 C C . ALA B 1 161 ? 18.609 19.172 2.553 1 86.19 161 ALA B C 1
ATOM 6647 O O . ALA B 1 161 ? 18.25 20.344 2.594 1 86.19 161 ALA B O 1
ATOM 6648 N N . TYR B 1 162 ? 17.844 18.156 2.234 1 87.56 162 TYR B N 1
ATOM 6649 C CA . TYR B 1 162 ? 16.406 18.359 2.002 1 87.56 162 TYR B CA 1
ATOM 6650 C C . TYR B 1 162 ? 15.578 17.469 2.922 1 87.56 162 TYR B C 1
ATOM 6652 O O . TYR B 1 162 ? 15.789 16.266 2.986 1 87.56 162 TYR B O 1
ATOM 6660 N N . ILE B 1 163 ? 14.758 18.109 3.668 1 85.38 163 ILE B N 1
ATOM 6661 C CA . ILE B 1 163 ? 13.812 17.375 4.5 1 85.38 163 ILE B CA 1
ATOM 6662 C C . ILE B 1 163 ? 12.406 17.5 3.906 1 85.38 163 ILE B C 1
ATOM 6664 O O . ILE B 1 163 ? 11.875 18.594 3.77 1 85.38 163 ILE B O 1
ATOM 6668 N N . GLN B 1 164 ? 11.82 16.359 3.6 1 80.06 164 GLN B N 1
ATOM 6669 C CA . GLN B 1 164 ? 10.508 16.328 2.955 1 80.06 164 GLN B CA 1
ATOM 6670 C C . GLN B 1 164 ? 9.391 16.391 3.986 1 80.06 164 GLN B C 1
ATOM 6672 O O . GLN B 1 164 ? 9.633 16.266 5.188 1 80.06 164 GLN B O 1
ATOM 6677 N N . GLN B 1 165 ? 8.195 16.594 3.41 1 71.69 165 GLN B N 1
ATOM 6678 C CA . GLN B 1 165 ? 7.016 16.703 4.258 1 71.69 165 GLN B CA 1
ATOM 6679 C C . GLN B 1 165 ? 6.711 15.367 4.938 1 71.69 165 GLN B C 1
ATOM 6681 O O . GLN B 1 165 ? 6.434 15.328 6.137 1 71.69 165 GLN B O 1
ATOM 6686 N N . GLN B 1 166 ? 6.68 14.352 4.141 1 69.81 166 GLN B N 1
ATOM 6687 C CA . GLN B 1 166 ? 6.469 13.023 4.707 1 69.81 166 GLN B CA 1
ATOM 6688 C C . GLN B 1 166 ? 7.785 12.266 4.832 1 69.81 166 GLN B C 1
ATOM 6690 O O . GLN B 1 166 ? 8.516 12.109 3.852 1 69.81 166 GLN B O 1
ATOM 6695 N N . ASP B 1 167 ? 8.047 11.953 6.113 1 70.19 167 ASP B N 1
ATOM 6696 C CA . ASP B 1 167 ? 9.297 11.242 6.348 1 70.19 167 ASP B CA 1
ATOM 6697 C C . ASP B 1 167 ? 9.094 9.734 6.25 1 70.19 167 ASP B C 1
ATOM 6699 O O . ASP B 1 167 ? 8.039 9.219 6.629 1 70.19 167 ASP B O 1
ATOM 6703 N N . CYS B 1 168 ? 10.039 9.195 5.527 1 76.44 168 CYS B N 1
ATOM 6704 C CA . CYS B 1 168 ? 10 7.742 5.379 1 76.44 168 CYS B CA 1
ATOM 6705 C C . CYS B 1 168 ? 11.32 7.113 5.809 1 76.44 168 CYS B C 1
ATOM 6707 O O . CYS B 1 168 ? 12.375 7.453 5.273 1 76.44 168 CYS B O 1
ATOM 6709 N N . PHE B 1 169 ? 11.352 6.379 6.957 1 85.25 169 PHE B N 1
ATOM 6710 C CA . PHE B 1 169 ? 12.516 5.637 7.438 1 85.25 169 PHE B CA 1
ATOM 6711 C C . PHE B 1 169 ? 12.219 4.145 7.492 1 85.25 169 PHE B C 1
ATOM 6713 O O . PHE B 1 169 ? 11.062 3.73 7.359 1 85.25 169 PHE B O 1
ATOM 6720 N N . PHE B 1 170 ? 13.297 3.453 7.508 1 83.06 170 PHE B N 1
ATOM 6721 C CA . PHE B 1 170 ? 13.094 2.023 7.715 1 83.06 170 PHE B CA 1
ATOM 6722 C C . PHE B 1 170 ? 12.516 1.757 9.102 1 83.06 170 PHE B C 1
ATOM 6724 O O . PHE B 1 170 ? 13.133 2.078 10.109 1 83.06 170 PHE B O 1
ATOM 6731 N N . GLY B 1 171 ? 11.406 1.157 9.164 1 80.38 171 GLY B N 1
ATOM 6732 C CA . GLY B 1 171 ? 10.648 0.991 10.391 1 80.38 171 GLY B CA 1
ATOM 6733 C C . GLY B 1 171 ? 11.328 0.08 11.398 1 80.38 171 GLY B C 1
ATOM 6734 O O . GLY B 1 171 ? 11.141 0.236 12.609 1 80.38 171 GLY B O 1
ATOM 6735 N N . GLY B 1 172 ? 12.18 -0.816 10.938 1 81.12 172 GLY B N 1
ATOM 6736 C CA . GLY B 1 172 ? 12.766 -1.806 11.828 1 81.12 172 GLY B CA 1
ATOM 6737 C C . GLY B 1 172 ? 14.062 -1.342 12.469 1 81.12 172 GLY B C 1
ATOM 6738 O O . GLY B 1 172 ? 14.648 -2.057 13.281 1 81.12 172 GLY B O 1
ATOM 6739 N N . ALA B 1 173 ? 14.445 -0.15 12.172 1 88.81 173 ALA B N 1
ATOM 6740 C CA . ALA B 1 173 ? 15.648 0.42 12.781 1 88.81 173 ALA B CA 1
ATOM 6741 C C . ALA B 1 173 ? 15.289 1.388 13.906 1 88.81 173 ALA B C 1
ATOM 6743 O O . ALA B 1 173 ? 14.242 2.043 13.859 1 88.81 173 ALA B O 1
ATOM 6744 N N . THR B 1 174 ? 16.125 1.42 14.891 1 91.06 174 THR B N 1
ATOM 6745 C CA . THR B 1 174 ? 15.922 2.373 15.977 1 91.06 174 THR B CA 1
ATOM 6746 C C . THR B 1 174 ? 16.375 3.771 15.555 1 91.06 174 THR B C 1
ATOM 6748 O O . THR B 1 174 ? 17.016 3.939 14.523 1 91.06 174 THR B O 1
ATOM 6751 N N . VAL B 1 175 ? 16 4.715 16.375 1 92.88 175 VAL B N 1
ATOM 6752 C CA . VAL B 1 175 ? 16.375 6.102 16.125 1 92.88 175 VAL B CA 1
ATOM 6753 C C . VAL B 1 175 ? 17.906 6.219 16.094 1 92.88 175 VAL B C 1
ATOM 6755 O O . VAL B 1 175 ? 18.469 6.801 15.156 1 92.88 175 VAL B O 1
ATOM 6758 N N . SER B 1 176 ? 18.516 5.613 17.016 1 93.31 176 SER B N 1
ATOM 6759 C CA . SER B 1 176 ? 19.984 5.676 17.109 1 93.31 176 SER B CA 1
ATOM 6760 C C . SER B 1 176 ? 20.641 5.004 15.914 1 93.31 176 SER B C 1
ATOM 6762 O O . SER B 1 176 ? 21.609 5.52 15.367 1 93.31 176 SER B O 1
ATOM 6764 N N . GLU B 1 177 ? 20.141 3.902 15.547 1 92.25 177 GLU B N 1
ATOM 6765 C CA . GLU B 1 177 ? 20.688 3.18 14.398 1 92.25 177 GLU B CA 1
ATOM 6766 C C . GLU B 1 177 ? 20.5 3.971 13.109 1 92.25 177 GLU B C 1
ATOM 6768 O O . GLU B 1 177 ? 21.375 3.961 12.242 1 92.25 177 GLU B O 1
ATOM 6773 N N . THR B 1 178 ? 19.344 4.543 13 1 92.88 178 THR B N 1
ATOM 6774 C CA . THR B 1 178 ? 19.047 5.328 11.812 1 92.88 178 THR B CA 1
ATOM 6775 C C . THR B 1 178 ? 20.016 6.508 11.68 1 92.88 178 THR B C 1
ATOM 6777 O O . THR B 1 178 ? 20.547 6.758 10.602 1 92.88 178 THR B O 1
ATOM 6780 N N . ILE B 1 179 ? 20.25 7.188 12.797 1 94.12 179 ILE B N 1
ATOM 6781 C CA . ILE B 1 179 ? 21.141 8.344 12.789 1 94.12 179 ILE B CA 1
ATOM 6782 C C . ILE B 1 179 ? 22.578 7.879 12.586 1 94.12 179 ILE B C 1
ATOM 6784 O O . ILE B 1 179 ? 23.359 8.531 11.891 1 94.12 179 ILE B O 1
ATOM 6788 N N . LEU B 1 180 ? 22.922 6.809 13.18 1 93.44 180 LEU B N 1
ATOM 6789 C CA . LEU B 1 180 ? 24.266 6.266 13.023 1 93.44 180 LEU B CA 1
ATOM 6790 C C . LEU B 1 180 ? 24.531 5.887 11.562 1 93.44 180 LEU B C 1
ATOM 6792 O O . LEU B 1 180 ? 25.625 6.133 11.039 1 93.44 180 LEU B O 1
ATOM 6796 N N . PHE B 1 181 ? 23.641 5.258 10.891 1 93.44 181 PHE B N 1
ATOM 6797 C CA . PHE B 1 181 ? 23.766 4.918 9.484 1 93.44 181 PHE B CA 1
ATOM 6798 C C . PHE B 1 181 ? 23.984 6.168 8.641 1 93.44 181 PHE B C 1
ATOM 6800 O O . PHE B 1 181 ? 24.844 6.18 7.75 1 93.44 181 PHE B O 1
ATOM 6807 N N . ALA B 1 182 ? 23.141 7.133 8.938 1 91.62 182 ALA B N 1
ATOM 6808 C CA . ALA B 1 182 ? 23.297 8.391 8.219 1 91.62 182 ALA B CA 1
ATOM 6809 C C . ALA B 1 182 ? 24.703 8.961 8.406 1 91.62 182 ALA B C 1
ATOM 6811 O O . ALA B 1 182 ? 25.328 9.43 7.453 1 91.62 182 ALA B O 1
ATOM 6812 N N . ALA B 1 183 ? 25.188 8.906 9.609 1 91.12 183 ALA B N 1
ATOM 6813 C CA . ALA B 1 183 ? 26.531 9.414 9.922 1 91.12 183 ALA B CA 1
ATOM 6814 C C . ALA B 1 183 ? 27.609 8.625 9.18 1 91.12 183 ALA B C 1
ATOM 6816 O O . ALA B 1 183 ? 28.531 9.219 8.617 1 91.12 183 ALA B O 1
ATOM 6817 N N . MET B 1 184 ? 27.469 7.367 9.156 1 91.81 184 MET B N 1
ATOM 6818 C CA . MET B 1 184 ? 28.469 6.52 8.523 1 91.81 184 MET B CA 1
ATOM 6819 C C . MET B 1 184 ? 28.422 6.676 7.004 1 91.81 184 MET B C 1
ATOM 6821 O O . MET B 1 184 ? 29.453 6.559 6.34 1 91.81 184 MET B O 1
ATOM 6825 N N . ALA B 1 185 ? 27.266 6.953 6.488 1 90.31 185 ALA B N 1
ATOM 6826 C CA . ALA B 1 185 ? 27.094 7.051 5.039 1 90.31 185 ALA B CA 1
ATOM 6827 C C . ALA B 1 185 ? 27.547 8.422 4.527 1 90.31 185 ALA B C 1
ATOM 6829 O O . ALA B 1 185 ? 28.125 8.523 3.443 1 90.31 185 ALA B O 1
ATOM 6830 N N . LYS B 1 186 ? 27.312 9.43 5.301 1 86.5 186 LYS B N 1
ATOM 6831 C CA . LYS B 1 186 ? 27.469 10.781 4.766 1 86.5 186 LYS B CA 1
ATOM 6832 C C . LYS B 1 186 ? 28.766 11.414 5.238 1 86.5 186 LYS B C 1
ATOM 6834 O O . LYS B 1 186 ? 29.328 12.281 4.566 1 86.5 186 LYS B O 1
ATOM 6839 N N . LEU B 1 187 ? 29.203 11.039 6.371 1 85.56 187 LEU B N 1
ATOM 6840 C CA . LEU B 1 187 ? 30.422 11.633 6.887 1 85.56 187 LEU B CA 1
ATOM 6841 C C . LEU B 1 187 ? 31.656 10.969 6.27 1 85.56 187 LEU B C 1
ATOM 6843 O O . LEU B 1 187 ? 31.656 9.766 6.016 1 85.56 187 LEU B O 1
ATOM 6847 N N . PRO B 1 188 ? 32.625 11.797 5.93 1 82.19 188 PRO B N 1
ATOM 6848 C CA . PRO B 1 188 ? 33.875 11.219 5.391 1 82.19 188 PRO B CA 1
ATOM 6849 C C . PRO B 1 188 ? 34.469 10.164 6.309 1 82.19 188 PRO B C 1
ATOM 6851 O O . PRO B 1 188 ? 34.219 10.18 7.52 1 82.19 188 PRO B O 1
ATOM 6854 N N . PRO B 1 189 ? 35.188 9.289 5.617 1 83.38 189 PRO B N 1
ATOM 6855 C CA . PRO B 1 189 ? 35.781 8.211 6.41 1 83.38 189 PRO B CA 1
ATOM 6856 C C . PRO B 1 189 ? 36.719 8.719 7.512 1 83.38 189 PRO B C 1
ATOM 6858 O O . PRO B 1 189 ? 37.438 9.703 7.312 1 83.38 189 PRO B O 1
ATOM 6861 N N . GLY B 1 190 ? 36.5 8.273 8.742 1 81.69 190 GLY B N 1
ATOM 6862 C CA . GLY B 1 190 ? 37.281 8.633 9.914 1 81.69 190 GLY B CA 1
ATOM 6863 C C . GLY B 1 190 ? 37.156 7.648 11.055 1 81.69 190 GLY B C 1
ATOM 6864 O O . GLY B 1 190 ? 36.812 6.48 10.836 1 81.69 190 GLY B O 1
ATOM 6865 N N . ASP B 1 191 ? 37.469 8.125 12.18 1 84.25 191 ASP B N 1
ATOM 6866 C CA . ASP B 1 191 ? 37.344 7.297 13.375 1 84.25 191 ASP B CA 1
ATOM 6867 C C . ASP B 1 191 ? 35.906 7.039 13.742 1 84.25 191 ASP B C 1
ATOM 6869 O O . ASP B 1 191 ? 35.125 7.98 13.93 1 84.25 191 ASP B O 1
ATOM 6873 N N . PRO B 1 192 ? 35.531 5.789 13.727 1 86.56 192 PRO B N 1
ATOM 6874 C CA . PRO B 1 192 ? 34.156 5.449 14.094 1 86.56 192 PRO B CA 1
ATOM 6875 C C . PRO B 1 192 ? 33.781 6.012 15.461 1 86.56 192 PRO B C 1
ATOM 6877 O O . PRO B 1 192 ? 32.594 6.371 15.664 1 86.56 192 PRO B O 1
ATOM 6880 N N . ALA B 1 193 ? 34.719 6.133 16.281 1 89.5 193 ALA B N 1
ATOM 6881 C CA . ALA B 1 193 ? 34.438 6.664 17.609 1 89.5 193 ALA B CA 1
ATOM 6882 C C . ALA B 1 193 ? 34 8.117 17.531 1 89.5 193 ALA B C 1
ATOM 6884 O O . ALA B 1 193 ? 33.125 8.539 18.281 1 89.5 193 ALA B O 1
ATOM 6885 N N . GLU B 1 194 ? 34.594 8.781 16.656 1 89 194 GLU B N 1
ATOM 6886 C CA . GLU B 1 194 ? 34.219 10.172 16.469 1 89 194 GLU B CA 1
ATOM 6887 C C . GLU B 1 194 ? 32.781 10.289 15.914 1 89 194 GLU B C 1
ATOM 6889 O O . GLU B 1 194 ? 32.031 11.195 16.281 1 89 194 GLU B O 1
ATOM 6894 N N . LYS B 1 195 ? 32.469 9.453 15.07 1 89.5 195 LYS B N 1
ATOM 6895 C CA . LYS B 1 195 ? 31.141 9.469 14.477 1 89.5 195 LYS B CA 1
ATOM 6896 C C . LYS B 1 195 ? 30.078 9.109 15.516 1 89.5 195 LYS B C 1
ATOM 6898 O O . LYS B 1 195 ? 29 9.703 15.531 1 89.5 195 LYS B O 1
ATOM 6903 N N . HIS B 1 196 ? 30.469 8.188 16.375 1 92.44 196 HIS B N 1
ATOM 6904 C CA . HIS B 1 196 ? 29.531 7.824 17.438 1 92.44 196 HIS B CA 1
ATOM 6905 C C . HIS B 1 196 ? 29.328 8.984 18.406 1 92.44 196 HIS B C 1
ATOM 6907 O O . HIS B 1 196 ? 28.219 9.203 18.891 1 92.44 196 HIS B O 1
ATOM 6913 N N . ALA B 1 197 ? 30.344 9.641 18.594 1 91 197 ALA B N 1
ATOM 6914 C CA . ALA B 1 197 ? 30.25 10.805 19.469 1 91 197 ALA B CA 1
ATOM 6915 C C . ALA B 1 197 ? 29.375 11.891 18.859 1 91 197 ALA B C 1
ATOM 6917 O O . ALA B 1 197 ? 28.578 12.531 19.547 1 91 197 ALA B O 1
ATOM 6918 N N . LYS B 1 198 ? 29.562 12.062 17.625 1 87.88 198 LYS B N 1
ATOM 6919 C CA . LYS B 1 198 ? 28.766 13.055 16.922 1 87.88 198 LYS B CA 1
ATOM 6920 C C . LYS B 1 198 ? 27.281 12.672 16.938 1 87.88 198 LYS B C 1
ATOM 6922 O O . LYS B 1 198 ? 26.406 13.539 17.078 1 87.88 198 LYS B O 1
ATOM 6927 N N . VAL B 1 199 ? 27.047 11.445 16.766 1 92.81 199 VAL B N 1
ATOM 6928 C CA . VAL B 1 199 ? 25.688 10.938 16.781 1 92.81 199 VAL B CA 1
ATOM 6929 C C . VAL B 1 199 ? 25.062 11.18 18.156 1 92.81 199 VAL B C 1
ATOM 6931 O O . VAL B 1 199 ? 23.922 11.625 18.266 1 92.81 199 VAL B O 1
ATOM 6934 N N . ALA B 1 200 ? 25.812 10.906 19.172 1 91.62 200 ALA B N 1
ATOM 6935 C CA . ALA B 1 200 ? 25.328 11.117 20.531 1 91.62 200 ALA B CA 1
ATOM 6936 C C . ALA B 1 200 ? 25.047 12.594 20.797 1 91.62 200 ALA B C 1
ATOM 6938 O O . ALA B 1 200 ? 24.078 12.938 21.469 1 91.62 200 ALA B O 1
ATOM 6939 N N . GLU B 1 201 ? 25.859 13.359 20.234 1 86.06 201 GLU B N 1
ATOM 6940 C CA . GLU B 1 201 ? 25.703 14.797 20.391 1 86.06 201 GLU B CA 1
ATOM 6941 C C . GLU B 1 201 ? 24.406 15.281 19.719 1 86.06 201 GLU B C 1
ATOM 6943 O O . GLU B 1 201 ? 23.672 16.078 20.297 1 86.06 201 GLU B O 1
ATOM 6948 N N . VAL B 1 202 ? 24.172 14.859 18.547 1 85.81 202 VAL B N 1
ATOM 6949 C CA . VAL B 1 202 ? 23 15.297 17.797 1 85.81 202 VAL B CA 1
ATOM 6950 C C . VAL B 1 202 ? 21.734 14.781 18.453 1 85.81 202 VAL B C 1
ATOM 6952 O O . VAL B 1 202 ? 20.719 15.469 18.484 1 85.81 202 VAL B O 1
ATOM 6955 N N . ILE B 1 203 ? 21.797 13.586 18.969 1 89.31 203 ILE B N 1
ATOM 6956 C CA . ILE B 1 203 ? 20.656 13 19.672 1 89.31 203 ILE B CA 1
ATOM 6957 C C . ILE B 1 203 ? 20.328 13.836 20.906 1 89.31 203 ILE B C 1
ATOM 6959 O O . ILE B 1 203 ? 19.156 14.094 21.188 1 89.31 203 ILE B O 1
ATOM 6963 N N . ALA B 1 204 ? 21.328 14.258 21.516 1 82 204 ALA B N 1
ATOM 6964 C CA . ALA B 1 204 ? 21.141 15.094 22.688 1 82 204 ALA B CA 1
ATOM 6965 C C . ALA B 1 204 ? 20.625 16.484 22.312 1 82 204 ALA B C 1
ATOM 6967 O O . ALA B 1 204 ? 19.734 17.016 22.969 1 82 204 ALA B O 1
ATOM 6968 N N . GLN B 1 205 ? 21.172 16.969 21.234 1 74.56 205 GLN B N 1
ATOM 6969 C CA . GLN B 1 205 ? 20.797 18.297 20.781 1 74.56 205 GLN B CA 1
ATOM 6970 C C . GLN B 1 205 ? 19.328 18.359 20.391 1 74.56 205 GLN B C 1
ATOM 6972 O O . GLN B 1 205 ? 18.672 19.391 20.547 1 74.56 205 GLN B O 1
ATOM 6977 N N . LEU B 1 206 ? 18.828 17.25 19.891 1 78.38 206 LEU B N 1
ATOM 6978 C CA . LEU B 1 206 ? 17.453 17.25 19.406 1 78.38 206 LEU B CA 1
ATOM 6979 C C . LEU B 1 206 ? 16.531 16.531 20.391 1 78.38 206 LEU B C 1
ATOM 6981 O O . LEU B 1 206 ? 15.422 16.141 20.031 1 78.38 206 LEU B O 1
ATOM 6985 N N . ASN B 1 207 ? 16.969 16.266 21.594 1 75.56 207 ASN B N 1
ATOM 6986 C CA . ASN B 1 207 ? 16.188 15.648 22.672 1 75.56 207 ASN B CA 1
ATOM 6987 C C . ASN B 1 207 ? 15.594 14.312 22.234 1 75.56 207 ASN B C 1
ATOM 6989 O O . ASN B 1 207 ? 14.398 14.078 22.406 1 75.56 207 ASN B O 1
ATOM 6993 N N . LEU B 1 208 ? 16.391 13.539 21.609 1 84.12 208 LEU B N 1
ATOM 6994 C CA . LEU B 1 208 ? 15.945 12.227 21.141 1 84.12 208 LEU B CA 1
ATOM 6995 C C . LEU B 1 208 ? 16.469 11.125 22.047 1 84.12 208 LEU B C 1
ATOM 6997 O O . LEU B 1 208 ? 16.344 9.938 21.734 1 84.12 208 LEU B O 1
ATOM 7001 N N . GLN B 1 209 ? 17 11.445 23.156 1 84.06 209 GLN B N 1
ATOM 7002 C CA . GLN B 1 209 ? 17.625 10.484 24.047 1 84.06 209 GLN B CA 1
ATOM 7003 C C . GLN B 1 209 ? 16.609 9.469 24.562 1 84.06 209 GLN B C 1
ATOM 7005 O O . GLN B 1 209 ? 16.906 8.273 24.641 1 84.06 209 GLN B O 1
ATOM 7010 N N . ARG B 1 210 ? 15.43 9.906 24.766 1 75.06 210 ARG B N 1
ATOM 7011 C CA . ARG B 1 210 ? 14.406 9.047 25.344 1 75.06 210 ARG B CA 1
ATOM 7012 C C . ARG B 1 210 ? 13.93 8.008 24.328 1 75.06 210 ARG B C 1
ATOM 7014 O O . ARG B 1 210 ? 13.5 6.918 24.719 1 75.06 210 ARG B O 1
ATOM 7021 N N . CYS B 1 211 ? 13.977 8.359 23.125 1 83.38 211 CYS B N 1
ATOM 7022 C CA . CYS B 1 211 ? 13.461 7.445 22.109 1 83.38 211 CYS B CA 1
ATOM 7023 C C . CYS B 1 211 ? 14.594 6.895 21.25 1 83.38 211 CYS B C 1
ATOM 7025 O O . CYS B 1 211 ? 14.352 6.367 20.172 1 83.38 211 CYS B O 1
ATOM 7027 N N . ALA B 1 212 ? 15.75 6.977 21.75 1 89.69 212 ALA B N 1
ATOM 7028 C CA . ALA B 1 212 ? 16.922 6.586 20.969 1 89.69 212 ALA B CA 1
ATOM 7029 C C . ALA B 1 212 ? 16.859 5.105 20.609 1 89.69 212 ALA B C 1
ATOM 7031 O O . ALA B 1 212 ? 17.312 4.711 19.531 1 89.69 212 ALA B O 1
ATOM 7032 N N . ASN B 1 213 ? 16.266 4.289 21.438 1 87.94 213 ASN B N 1
ATOM 7033 C CA . ASN B 1 213 ? 16.234 2.85 21.203 1 87.94 213 ASN B CA 1
ATOM 7034 C C . ASN B 1 213 ? 14.852 2.387 20.766 1 87.94 213 ASN B C 1
ATOM 7036 O O . ASN B 1 213 ? 14.555 1.19 20.781 1 87.94 213 ASN B O 1
ATOM 7040 N N . THR B 1 214 ? 14.125 3.33 20.406 1 85.44 214 THR B N 1
ATOM 7041 C CA . THR B 1 214 ? 12.797 3.008 19.891 1 85.44 214 THR B CA 1
ATOM 7042 C C . THR B 1 214 ? 12.836 2.836 18.375 1 85.44 214 THR B C 1
ATOM 7044 O O . THR B 1 214 ? 13.57 3.539 17.688 1 85.44 214 THR B O 1
ATOM 7047 N N . TYR B 1 215 ? 12.07 1.896 17.922 1 86.81 215 TYR B N 1
ATOM 7048 C CA . TYR B 1 215 ? 11.992 1.672 16.484 1 86.81 215 TYR B CA 1
ATOM 7049 C C . TYR B 1 215 ? 11.32 2.852 15.781 1 86.81 215 TYR B C 1
ATOM 7051 O O . TYR B 1 215 ? 10.461 3.512 16.359 1 86.81 215 TYR B O 1
ATOM 7059 N N . MET B 1 216 ? 11.773 3.131 14.594 1 86.62 216 MET B N 1
ATOM 7060 C CA . MET B 1 216 ? 11.141 4.172 13.789 1 86.62 216 MET B CA 1
ATOM 7061 C C . MET B 1 216 ? 9.688 3.82 13.477 1 86.62 216 MET B C 1
ATOM 7063 O O . MET B 1 216 ? 8.805 4.676 13.57 1 86.62 216 MET B O 1
ATOM 7067 N N . GLY B 1 217 ? 9.492 2.578 13.188 1 74.88 217 GLY B N 1
ATOM 7068 C CA . GLY B 1 217 ? 8.125 2.105 13.016 1 74.88 217 GLY B CA 1
ATOM 7069 C C . GLY B 1 217 ? 7.613 2.271 11.594 1 74.88 217 GLY B C 1
ATOM 7070 O O . GLY B 1 217 ? 8.188 3.02 10.805 1 74.88 217 GLY B O 1
ATOM 7071 N N . ASN B 1 218 ? 6.664 1.438 11.219 1 68.19 218 ASN B N 1
ATOM 7072 C CA . ASN B 1 218 ? 5.883 1.492 9.984 1 68.19 218 ASN B CA 1
ATOM 7073 C C . ASN B 1 218 ? 4.453 1.016 10.211 1 68.19 218 ASN B C 1
ATOM 7075 O O . ASN B 1 218 ? 3.953 1.043 11.336 1 68.19 218 ASN B O 1
ATOM 7079 N N . ARG B 1 219 ? 3.801 0.796 9.234 1 60.91 219 ARG B N 1
ATOM 7080 C CA . ARG B 1 219 ? 2.418 0.337 9.32 1 60.91 219 ARG B CA 1
ATOM 7081 C C . ARG B 1 219 ? 2.324 -0.987 10.07 1 60.91 219 ARG B C 1
ATOM 7083 O O . ARG B 1 219 ? 1.285 -1.303 10.648 1 60.91 219 ARG B O 1
ATOM 7090 N N . LEU B 1 220 ? 3.438 -1.596 10.055 1 59.81 220 LEU B N 1
ATOM 7091 C CA . LEU B 1 220 ? 3.451 -2.922 10.664 1 59.81 220 LEU B CA 1
ATOM 7092 C C . LEU B 1 220 ? 3.984 -2.859 12.086 1 59.81 220 LEU B C 1
ATOM 7094 O O . LEU B 1 220 ? 3.545 -3.621 12.953 1 59.81 220 LEU B O 1
ATOM 7098 N N . ILE B 1 221 ? 4.922 -1.864 12.273 1 63.47 221 ILE B N 1
ATOM 7099 C CA . ILE B 1 221 ? 5.613 -1.733 13.555 1 63.47 221 ILE B CA 1
ATOM 7100 C C . ILE B 1 221 ? 5.297 -0.375 14.172 1 63.47 221 ILE B C 1
ATOM 7102 O O . ILE B 1 221 ? 5.508 0.666 13.547 1 63.47 221 ILE B O 1
ATOM 7106 N N . ARG B 1 222 ? 4.711 -0.378 15.305 1 65.25 222 ARG B N 1
ATOM 7107 C CA . ARG B 1 222 ? 4.516 0.884 16.016 1 65.25 222 ARG B CA 1
ATOM 7108 C C . ARG B 1 222 ? 5.848 1.48 16.453 1 65.25 222 ARG B C 1
ATOM 7110 O O . ARG B 1 222 ? 6.727 0.765 16.938 1 65.25 222 ARG B O 1
ATOM 7117 N N . GLY B 1 223 ? 6.098 2.658 16.016 1 76.25 223 GLY B N 1
ATOM 7118 C CA . GLY B 1 223 ? 7.379 3.277 16.312 1 76.25 223 GLY B CA 1
ATOM 7119 C C . GLY B 1 223 ? 7.242 4.648 16.953 1 76.25 223 GLY B C 1
ATOM 7120 O O . GLY B 1 223 ? 6.328 4.887 17.75 1 76.25 223 GLY B O 1
ATOM 7121 N N . VAL B 1 224 ? 8.18 5.48 16.75 1 78.31 224 VAL B N 1
ATOM 7122 C CA . VAL B 1 224 ? 8.312 6.812 17.328 1 78.31 224 VAL B CA 1
ATOM 7123 C C . VAL B 1 224 ? 7.125 7.676 16.906 1 78.31 224 VAL B C 1
ATOM 7125 O O . VAL B 1 224 ? 6.402 7.34 15.961 1 78.31 224 VAL B O 1
ATOM 7128 N N . SER B 1 225 ? 6.926 8.695 17.688 1 68.25 225 SER B N 1
ATOM 7129 C CA . SER B 1 225 ? 5.855 9.633 17.375 1 68.25 225 SER B CA 1
ATOM 7130 C C . SER B 1 225 ? 6.191 10.469 16.141 1 68.25 225 SER B C 1
ATOM 7132 O O . SER B 1 225 ? 7.332 10.453 15.672 1 68.25 225 SER B O 1
ATOM 7134 N N . GLY B 1 226 ? 5.211 11.195 15.578 1 70.44 226 GLY B N 1
ATOM 7135 C CA . GLY B 1 226 ? 5.441 12.062 14.43 1 70.44 226 GLY B CA 1
ATOM 7136 C C . GLY B 1 226 ? 6.5 13.117 14.68 1 70.44 226 GLY B C 1
ATOM 7137 O O . GLY B 1 226 ? 7.34 13.383 13.82 1 70.44 226 GLY B O 1
ATOM 7138 N N . GLY B 1 227 ? 6.441 13.75 15.859 1 70.38 227 GLY B N 1
ATOM 7139 C CA . GLY B 1 227 ? 7.438 14.75 16.219 1 70.38 227 GLY B CA 1
ATOM 7140 C C . GLY B 1 227 ? 8.836 14.18 16.328 1 70.38 227 GLY B C 1
ATOM 7141 O O . GLY B 1 227 ? 9.805 14.797 15.891 1 70.38 227 GLY B O 1
ATOM 7142 N N . GLU B 1 228 ? 8.859 13.016 16.953 1 76.31 228 GLU B N 1
ATOM 7143 C CA . GLU B 1 228 ? 10.148 12.344 17.078 1 76.31 228 GLU B CA 1
ATOM 7144 C C . GLU B 1 228 ? 10.711 11.953 15.719 1 76.31 228 GLU B C 1
ATOM 7146 O O . GLU B 1 228 ? 11.922 12.039 15.492 1 76.31 228 GLU B O 1
ATOM 7151 N N . MET B 1 229 ? 9.836 11.609 14.859 1 84.69 229 MET B N 1
ATOM 7152 C CA . MET B 1 229 ? 10.234 11.242 13.508 1 84.69 229 MET B CA 1
ATOM 7153 C C . MET B 1 229 ? 10.828 12.438 12.766 1 84.69 229 MET B C 1
ATOM 7155 O O . MET B 1 229 ? 11.852 12.32 12.102 1 84.69 229 MET B O 1
ATOM 7159 N N . LYS B 1 230 ? 10.258 13.516 12.953 1 78.44 230 LYS B N 1
ATOM 7160 C CA . LYS B 1 230 ? 10.734 14.734 12.297 1 78.44 230 LYS B CA 1
ATOM 7161 C C . LYS B 1 230 ? 12.078 15.172 12.867 1 78.44 230 LYS B C 1
ATOM 7163 O O . LYS B 1 230 ? 12.969 15.602 12.117 1 78.44 230 LYS B O 1
ATOM 7168 N N . ARG B 1 231 ? 12.188 15.109 14.156 1 80.12 231 ARG B N 1
ATOM 7169 C CA . ARG B 1 231 ? 13.453 15.477 14.781 1 80.12 231 ARG B CA 1
ATOM 7170 C C . ARG B 1 231 ? 14.57 14.531 14.359 1 80.12 231 ARG B C 1
ATOM 7172 O O . ARG B 1 231 ? 15.727 14.945 14.234 1 80.12 231 ARG B O 1
ATOM 7179 N N . THR B 1 232 ? 14.164 13.336 14.148 1 89 232 THR B N 1
ATOM 7180 C CA . THR B 1 232 ? 15.148 12.375 13.656 1 89 232 THR B CA 1
ATOM 7181 C C . THR B 1 232 ? 15.594 12.734 12.242 1 89 232 THR B C 1
ATOM 7183 O O . THR B 1 232 ? 16.781 12.633 11.906 1 89 232 THR B O 1
ATOM 7186 N N . ALA B 1 233 ? 14.648 13.094 11.43 1 87.44 233 ALA B N 1
ATOM 7187 C CA . ALA B 1 233 ? 14.977 13.523 10.078 1 87.44 233 ALA B CA 1
ATOM 7188 C C . ALA B 1 233 ? 15.938 14.711 10.086 1 87.44 233 ALA B C 1
ATOM 7190 O O . ALA B 1 233 ? 16.891 14.766 9.305 1 87.44 233 ALA B O 1
ATOM 7191 N N . VAL B 1 234 ? 15.711 15.602 10.969 1 81.56 234 VAL B N 1
ATOM 7192 C CA . VAL B 1 234 ? 16.562 16.781 11.109 1 81.56 234 VAL B CA 1
ATOM 7193 C C . VAL B 1 234 ? 17.938 16.359 11.609 1 81.56 234 VAL B C 1
ATOM 7195 O O . VAL B 1 234 ? 18.953 16.891 11.156 1 81.56 234 VAL B O 1
ATOM 7198 N N . ALA B 1 235 ? 17.891 15.461 12.523 1 86.5 235 ALA B N 1
ATOM 7199 C CA . ALA B 1 235 ? 19.156 14.961 13.055 1 86.5 235 ALA B CA 1
ATOM 7200 C C . ALA B 1 235 ? 20.016 14.367 11.945 1 86.5 235 ALA B C 1
ATOM 7202 O O . ALA B 1 235 ? 21.219 14.625 11.883 1 86.5 235 ALA B O 1
ATOM 7203 N N . CYS B 1 236 ? 19.453 13.625 11.086 1 89.44 236 CYS B N 1
ATOM 7204 C CA . CYS B 1 236 ? 20.172 13 9.984 1 89.44 236 CYS B CA 1
ATOM 7205 C C . CYS B 1 236 ? 20.734 14.055 9.047 1 89.44 236 CYS B C 1
ATOM 7207 O O . CYS B 1 236 ? 21.844 13.906 8.539 1 89.44 236 CYS B O 1
ATOM 7209 N N . ALA B 1 237 ? 19.984 15.062 8.883 1 82.38 237 ALA B N 1
ATOM 7210 C CA . ALA B 1 237 ? 20.422 16.141 7.996 1 82.38 237 ALA B CA 1
ATOM 7211 C C . ALA B 1 237 ? 21.547 16.953 8.633 1 82.38 237 ALA B C 1
ATOM 7213 O O . ALA B 1 237 ? 22.484 17.375 7.945 1 82.38 237 ALA B O 1
ATOM 7214 N N . LEU B 1 238 ? 21.516 17.078 9.875 1 79.31 238 LEU B N 1
ATOM 7215 C CA . LEU B 1 238 ? 22.453 17.922 10.609 1 79.31 238 LEU B CA 1
ATOM 7216 C C . LEU B 1 238 ? 23.812 17.25 10.719 1 79.31 238 LEU B C 1
ATOM 7218 O O . LEU B 1 238 ? 24.844 17.922 10.875 1 79.31 238 LEU B O 1
ATOM 7222 N N . LEU B 1 239 ? 23.781 16.047 10.688 1 81.44 239 LEU B N 1
ATOM 7223 C CA . LEU B 1 239 ? 25.031 15.297 10.836 1 81.44 239 LEU B CA 1
ATOM 7224 C C . LEU B 1 239 ? 26.016 15.688 9.742 1 81.44 239 LEU B C 1
ATOM 7226 O O . LEU B 1 239 ? 27.234 15.641 9.969 1 81.44 239 LEU B O 1
ATOM 7230 N N . CYS B 1 240 ? 25.469 16 8.57 1 74.25 240 CYS B N 1
ATOM 7231 C CA . CYS B 1 240 ? 26.344 16.297 7.445 1 74.25 240 CYS B CA 1
ATOM 7232 C C . CYS B 1 240 ? 26.781 17.75 7.449 1 74.25 240 CYS B C 1
ATOM 7234 O O . CYS B 1 240 ? 27.531 18.188 6.582 1 74.25 240 CYS B O 1
ATOM 7236 N N . SER B 1 241 ? 26.469 18.453 8.398 1 75.44 241 SER B N 1
ATOM 7237 C CA . SER B 1 241 ? 26.797 19.875 8.508 1 75.44 241 SER B CA 1
ATOM 7238 C C . SER B 1 241 ? 26.578 20.594 7.184 1 75.44 241 SER B C 1
ATOM 7240 O O . SER B 1 241 ? 27.484 21.219 6.648 1 75.44 241 SER B O 1
ATOM 7242 N N . PRO B 1 242 ? 25.438 20.453 6.684 1 83.12 242 PRO B N 1
ATOM 7243 C CA . PRO B 1 242 ? 25.172 21.156 5.422 1 83.12 242 PRO B CA 1
ATOM 7244 C C . PRO B 1 242 ? 25.297 22.672 5.543 1 83.12 242 PRO B C 1
ATOM 7246 O O . PRO B 1 242 ? 25.188 23.219 6.645 1 83.12 242 PRO B O 1
ATOM 7249 N N . ARG B 1 243 ? 25.656 23.234 4.375 1 87.94 243 ARG B N 1
ATOM 7250 C CA . ARG B 1 243 ? 25.766 24.688 4.352 1 87.94 243 ARG B CA 1
ATOM 7251 C C . ARG B 1 243 ? 24.391 25.344 4.156 1 87.94 243 ARG B C 1
ATOM 7253 O O . ARG B 1 243 ? 24.219 26.516 4.449 1 87.94 243 ARG B O 1
ATOM 7260 N N . CYS B 1 244 ? 23.531 24.5 3.643 1 91.31 244 CYS B N 1
ATOM 7261 C CA . CYS B 1 244 ? 22.172 24.969 3.434 1 91.31 244 CYS B CA 1
ATOM 7262 C C . CYS B 1 244 ? 21.172 23.828 3.627 1 91.31 244 CYS B C 1
ATOM 7264 O O . CYS B 1 244 ? 21.453 22.688 3.258 1 91.31 244 CYS B O 1
ATOM 7266 N N . MET B 1 245 ? 20.094 24.141 4.223 1 91.38 245 MET B N 1
ATOM 7267 C CA . MET B 1 245 ? 19.062 23.125 4.438 1 91.38 245 MET B CA 1
ATOM 7268 C C . MET B 1 245 ? 17.703 23.609 3.951 1 91.38 245 MET B C 1
ATOM 7270 O O . MET B 1 245 ? 17.328 24.75 4.207 1 91.38 245 MET B O 1
ATOM 7274 N N . PHE B 1 246 ? 17.062 22.766 3.162 1 92.75 246 PHE B N 1
ATOM 7275 C CA . PHE B 1 246 ? 15.703 23 2.715 1 92.75 246 PHE B CA 1
ATOM 7276 C C . PHE B 1 246 ? 14.719 22.141 3.5 1 92.75 246 PHE B C 1
ATOM 7278 O O . PHE B 1 246 ? 14.844 20.906 3.531 1 92.75 246 PHE B O 1
ATOM 7285 N N . LEU B 1 247 ? 13.789 22.734 4.152 1 91.38 247 LEU B N 1
ATOM 7286 C CA . LEU B 1 247 ? 12.781 22 4.91 1 91.38 247 LEU B CA 1
ATOM 7287 C C . LEU B 1 247 ? 11.383 22.281 4.367 1 91.38 247 LEU B C 1
ATOM 7289 O O . LEU B 1 247 ? 10.914 23.422 4.406 1 91.38 247 LEU B O 1
ATOM 7293 N N . ASP B 1 248 ? 10.766 21.234 3.863 1 88.25 248 ASP B N 1
ATOM 7294 C CA . ASP B 1 248 ? 9.414 21.375 3.326 1 88.25 248 ASP B CA 1
ATOM 7295 C C . ASP B 1 248 ? 8.367 21.031 4.387 1 88.25 248 ASP B C 1
ATOM 7297 O O . ASP B 1 248 ? 8.047 19.875 4.598 1 88.25 248 ASP B O 1
ATOM 7301 N N . GLU B 1 249 ? 7.844 22 4.996 1 82.88 249 GLU B N 1
ATOM 7302 C CA . GLU B 1 249 ? 6.805 21.938 6.02 1 82.88 249 GLU B CA 1
ATOM 7303 C C . GLU B 1 249 ? 7.215 21 7.156 1 82.88 249 GLU B C 1
ATOM 7305 O O . GLU B 1 249 ? 6.48 20.062 7.496 1 82.88 249 GLU B O 1
ATOM 7310 N N . PRO B 1 250 ? 8.266 21.328 7.777 1 82.12 250 PRO B N 1
ATOM 7311 C CA . PRO B 1 250 ? 8.781 20.469 8.844 1 82.12 250 PRO B CA 1
ATOM 7312 C C . PRO B 1 250 ? 7.883 20.453 10.078 1 82.12 250 PRO B C 1
ATOM 7314 O O . PRO B 1 250 ? 8.008 19.562 10.922 1 82.12 250 PRO B O 1
ATOM 7317 N N . THR B 1 251 ? 7.043 21.469 10.227 1 77.81 251 THR B N 1
ATOM 7318 C CA . THR B 1 251 ? 6.227 21.578 11.43 1 77.81 251 THR B CA 1
ATOM 7319 C C . THR B 1 251 ? 4.812 21.062 11.172 1 77.81 251 THR B C 1
ATOM 7321 O O . THR B 1 251 ? 3.953 21.125 12.055 1 77.81 251 THR B O 1
ATOM 7324 N N . SER B 1 252 ? 4.621 20.609 10 1 71.38 252 SER B N 1
ATOM 7325 C CA . SER B 1 252 ? 3.287 20.109 9.68 1 71.38 252 SER B CA 1
ATOM 7326 C C . SER B 1 252 ? 2.939 18.891 10.516 1 71.38 252 SER B C 1
ATOM 7328 O O . SER B 1 252 ? 3.768 17.984 10.695 1 71.38 252 SER B O 1
ATOM 7330 N N . GLY B 1 253 ? 1.796 18.938 11.102 1 62.59 253 GLY B N 1
ATOM 7331 C CA . GLY B 1 253 ? 1.339 17.797 11.891 1 62.59 253 GLY B CA 1
ATOM 7332 C C . GLY B 1 253 ? 1.874 17.812 13.312 1 62.59 253 GLY B C 1
ATOM 7333 O O . GLY B 1 253 ? 1.593 16.906 14.094 1 62.59 253 GLY B O 1
ATOM 7334 N N . LEU B 1 254 ? 2.734 18.859 13.578 1 68.19 254 LEU B N 1
ATOM 7335 C CA . LEU B 1 254 ? 3.287 18.984 14.922 1 68.19 254 LEU B CA 1
ATOM 7336 C C . LEU B 1 254 ? 2.518 20.016 15.727 1 68.19 254 LEU B C 1
ATOM 7338 O O . LEU B 1 254 ? 1.968 20.969 15.164 1 68.19 254 LEU B O 1
ATOM 7342 N N . ASP B 1 255 ? 2.459 19.734 17 1 66.69 255 ASP B N 1
ATOM 7343 C CA . ASP B 1 255 ? 1.877 20.766 17.844 1 66.69 255 ASP B CA 1
ATOM 7344 C C . ASP B 1 255 ? 2.832 21.938 18 1 66.69 255 ASP B C 1
ATOM 7346 O O . ASP B 1 255 ? 3.984 21.875 17.562 1 66.69 255 ASP B O 1
ATOM 7350 N N . SER B 1 256 ? 2.426 23 18.562 1 67.75 256 SER B N 1
ATOM 7351 C CA . SER B 1 256 ? 3.166 24.25 18.641 1 67.75 256 SER B CA 1
ATOM 7352 C C . SER B 1 256 ? 4.449 24.078 19.453 1 67.75 256 SER B C 1
ATOM 7354 O O . SER B 1 256 ? 5.484 24.656 19.094 1 67.75 256 SER B O 1
ATOM 7356 N N . ALA B 1 257 ? 4.277 23.281 20.5 1 66.44 257 ALA B N 1
ATOM 7357 C CA . ALA B 1 257 ? 5.461 23.109 21.344 1 66.44 257 ALA B CA 1
ATOM 7358 C C . ALA B 1 257 ? 6.555 22.359 20.594 1 66.44 257 ALA B C 1
ATOM 7360 O O . ALA B 1 257 ? 7.727 22.734 20.641 1 66.44 257 ALA B O 1
ATOM 7361 N N . MET B 1 258 ? 6.07 21.359 19.922 1 70 258 MET B N 1
ATOM 7362 C CA . MET B 1 258 ? 7.023 20.562 19.156 1 70 258 MET B CA 1
ATOM 7363 C C . MET B 1 258 ? 7.562 21.344 17.969 1 70 258 MET B C 1
ATOM 7365 O O . MET B 1 258 ? 8.742 21.25 17.625 1 70 258 MET B O 1
ATOM 7369 N N . ALA B 1 259 ? 6.719 22.031 17.359 1 77.06 259 ALA B N 1
ATOM 7370 C CA . ALA B 1 259 ? 7.148 22.875 16.25 1 77.06 259 ALA B CA 1
ATOM 7371 C C . ALA B 1 259 ? 8.203 23.891 16.703 1 77.06 259 ALA B C 1
ATOM 7373 O O . ALA B 1 259 ? 9.195 24.109 16 1 77.06 259 ALA B O 1
ATOM 7374 N N . GLN B 1 260 ? 7.961 24.516 17.859 1 78.75 260 GLN B N 1
ATOM 7375 C CA . GLN B 1 260 ? 8.906 25.484 18.406 1 78.75 260 GLN B CA 1
ATOM 7376 C C . GLN B 1 260 ? 10.25 24.828 18.719 1 78.75 260 GLN B C 1
ATOM 7378 O O . GLN B 1 260 ? 11.305 25.406 18.453 1 78.75 260 GLN B O 1
ATOM 7383 N N . GLU B 1 261 ? 10.078 23.641 19.234 1 73.19 261 GLU B N 1
ATOM 7384 C CA . GLU B 1 261 ? 11.305 22.922 19.562 1 73.19 261 GLU B CA 1
ATOM 7385 C C . GLU B 1 261 ? 12.141 22.656 18.312 1 73.19 261 GLU B C 1
ATOM 7387 O O . GLU B 1 261 ? 13.367 22.844 18.328 1 73.19 261 GLU B O 1
ATOM 7392 N N . VAL B 1 262 ? 11.562 22.234 17.328 1 78.94 262 VAL B N 1
ATOM 7393 C CA . VAL B 1 262 ? 12.25 21.922 16.078 1 78.94 262 VAL B CA 1
ATOM 7394 C C . VAL B 1 262 ? 12.906 23.172 15.508 1 78.94 262 VAL B C 1
ATOM 7396 O O . VAL B 1 262 ? 14.086 23.172 15.164 1 78.94 262 VAL B O 1
ATOM 7399 N N . ILE B 1 263 ? 12.203 24.25 15.438 1 85.81 263 ILE B N 1
ATOM 7400 C CA . ILE B 1 263 ? 12.688 25.469 14.812 1 85.81 263 ILE B CA 1
ATOM 7401 C C . ILE B 1 263 ? 13.773 26.109 15.688 1 85.81 263 ILE B C 1
ATOM 7403 O O . ILE B 1 263 ? 14.75 26.656 15.18 1 85.81 263 ILE B O 1
ATOM 7407 N N . CYS B 1 264 ? 13.539 26.047 16.984 1 78.44 264 CYS B N 1
ATOM 7408 C CA . CYS B 1 264 ? 14.555 26.594 17.891 1 78.44 264 CYS B CA 1
ATOM 7409 C C . CYS B 1 264 ? 15.867 25.828 17.75 1 78.44 264 CYS B C 1
ATOM 7411 O O . CYS B 1 264 ? 16.938 26.422 17.828 1 78.44 264 CYS B O 1
ATOM 7413 N N . ASN B 1 265 ? 15.711 24.594 17.609 1 76.69 265 ASN B N 1
ATOM 7414 C CA . ASN B 1 265 ? 16.906 23.797 17.391 1 76.69 265 ASN B CA 1
ATOM 7415 C C . ASN B 1 265 ? 17.594 24.156 16.078 1 76.69 265 ASN B C 1
ATOM 7417 O O . ASN B 1 265 ? 18.828 24.188 16 1 76.69 265 ASN B O 1
ATOM 7421 N N . LEU B 1 266 ? 16.859 24.375 15.102 1 83.19 266 LEU B N 1
ATOM 7422 C CA . LEU B 1 266 ? 17.422 24.797 13.82 1 83.19 266 LEU B CA 1
ATOM 7423 C C . LEU B 1 266 ? 18.109 26.156 13.953 1 83.19 266 LEU B C 1
ATOM 7425 O O . LEU B 1 266 ? 19.172 26.375 13.367 1 83.19 266 LEU B O 1
ATOM 7429 N N . ARG B 1 267 ? 17.484 27.016 14.664 1 85.25 267 ARG B N 1
ATOM 7430 C CA . ARG B 1 267 ? 18.047 28.344 14.883 1 85.25 267 ARG B CA 1
ATOM 7431 C C . ARG B 1 267 ? 19.375 28.266 15.625 1 85.25 267 ARG B C 1
ATOM 7433 O O . ARG B 1 267 ? 20.312 29 15.312 1 85.25 267 ARG B O 1
ATOM 7440 N N . ALA B 1 268 ? 19.328 27.438 16.562 1 76.69 268 ALA B N 1
ATOM 7441 C CA . ALA B 1 268 ? 20.562 27.219 17.312 1 76.69 268 ALA B CA 1
ATOM 7442 C C . ALA B 1 268 ? 21.688 26.75 16.391 1 76.69 268 ALA B C 1
ATOM 7444 O O . ALA B 1 268 ? 22.828 27.172 16.516 1 76.69 268 ALA B O 1
ATOM 7445 N N . LEU B 1 269 ? 21.344 25.938 15.523 1 74.56 269 LEU B N 1
ATOM 7446 C CA . LEU B 1 269 ? 22.312 25.438 14.547 1 74.56 269 LEU B CA 1
ATOM 7447 C C . LEU B 1 269 ? 22.766 26.562 13.609 1 74.56 269 LEU B C 1
ATOM 7449 O O . LEU B 1 269 ? 23.938 26.609 13.227 1 74.56 269 LEU B O 1
ATOM 7453 N N . GLN B 1 270 ? 21.844 27.344 13.234 1 84.56 270 GLN B N 1
ATOM 7454 C CA . GLN B 1 270 ? 22.141 28.484 12.367 1 84.56 270 GLN B CA 1
ATOM 7455 C C . GLN B 1 270 ? 23.125 29.422 13.031 1 84.56 270 GLN B C 1
ATOM 7457 O O . GLN B 1 270 ? 24.062 29.906 12.391 1 84.56 270 GLN B O 1
ATOM 7462 N N . VAL B 1 271 ? 22.953 29.656 14.281 1 82.12 271 VAL B N 1
ATOM 7463 C CA . VAL B 1 271 ? 23.797 30.594 15.023 1 82.12 271 VAL B CA 1
ATOM 7464 C C . VAL B 1 271 ? 25.188 29.984 15.211 1 82.12 271 VAL B C 1
ATOM 7466 O O . VAL B 1 271 ? 26.203 30.688 15.086 1 82.12 271 VAL B O 1
ATOM 7469 N N . LYS B 1 272 ? 25.188 28.719 15.414 1 76.12 272 LYS B N 1
ATOM 7470 C CA . LYS B 1 272 ? 26.438 28.047 15.703 1 76.12 272 LYS B CA 1
ATOM 7471 C C . LYS B 1 272 ? 27.25 27.797 14.43 1 76.12 272 LYS B C 1
ATOM 7473 O O . LYS B 1 272 ? 28.469 28 14.406 1 76.12 272 LYS B O 1
ATOM 7478 N N . GLN B 1 273 ? 26.562 27.359 13.414 1 75.94 273 GLN B N 1
ATOM 7479 C CA . GLN B 1 273 ? 27.281 26.875 12.234 1 75.94 273 GLN B CA 1
ATOM 7480 C C . GLN B 1 273 ? 27.125 27.844 11.062 1 75.94 273 GLN B C 1
ATOM 7482 O O . GLN B 1 273 ? 27.875 27.781 10.086 1 75.94 273 GLN B O 1
ATOM 7487 N N . GLY B 1 274 ? 26.219 28.75 11.148 1 83.12 274 GLY B N 1
ATOM 7488 C CA . GLY B 1 274 ? 25.984 29.703 10.07 1 83.12 274 GLY B CA 1
ATOM 7489 C C . GLY B 1 274 ? 25.297 29.094 8.867 1 83.12 274 GLY B C 1
ATOM 7490 O O . GLY B 1 274 ? 25.453 29.562 7.742 1 83.12 274 GLY B O 1
ATOM 7491 N N . CYS B 1 275 ? 24.625 28.031 9.062 1 88.38 275 CYS B N 1
ATOM 7492 C CA . CYS B 1 275 ? 23.906 27.344 7.996 1 88.38 275 CYS B CA 1
ATOM 7493 C C . CYS B 1 275 ? 22.719 28.172 7.523 1 88.38 275 CYS B C 1
ATOM 7495 O O . CYS B 1 275 ? 22.078 28.844 8.32 1 88.38 275 CYS B O 1
ATOM 7497 N N . THR B 1 276 ? 22.5 28.172 6.16 1 92.94 276 THR B N 1
ATOM 7498 C CA . THR B 1 276 ? 21.328 28.828 5.598 1 92.94 276 THR B CA 1
ATOM 7499 C C . THR B 1 276 ? 20.125 27.906 5.625 1 92.94 276 THR B C 1
ATOM 7501 O O . THR B 1 276 ? 20.219 26.734 5.246 1 92.94 276 THR B O 1
ATOM 7504 N N . PHE B 1 277 ? 19.047 28.375 6.145 1 93.5 277 PHE B N 1
ATOM 7505 C CA . PHE B 1 277 ? 17.844 27.578 6.215 1 93.5 277 PHE B CA 1
ATOM 7506 C C . PHE B 1 277 ? 16.734 28.188 5.363 1 93.5 277 PHE B C 1
ATOM 7508 O O . PHE B 1 277 ? 16.5 29.391 5.406 1 93.5 277 PHE B O 1
ATOM 7515 N N . VAL B 1 278 ? 16.156 27.406 4.496 1 95 278 VAL B N 1
ATOM 7516 C CA . VAL B 1 278 ? 14.938 27.766 3.764 1 95 278 VAL B CA 1
ATOM 7517 C C . VAL B 1 278 ? 13.797 26.844 4.168 1 95 278 VAL B C 1
ATOM 7519 O O . VAL B 1 278 ? 13.805 25.656 3.844 1 95 278 VAL B O 1
ATOM 7522 N N . VAL B 1 279 ? 12.836 27.359 4.824 1 93.88 279 VAL B N 1
ATOM 7523 C CA . VAL B 1 279 ? 11.789 26.562 5.438 1 93.88 279 VAL B CA 1
ATOM 7524 C C . VAL B 1 279 ? 10.422 27 4.926 1 93.88 279 VAL B C 1
ATOM 7526 O O . VAL B 1 279 ? 10.102 28.188 4.957 1 93.88 279 VAL B O 1
ATOM 7529 N N . THR B 1 280 ? 9.656 26.047 4.375 1 92.06 280 THR B N 1
ATOM 7530 C CA . THR B 1 280 ? 8.266 26.359 4.07 1 92.06 280 THR B CA 1
ATOM 7531 C C . THR B 1 280 ? 7.383 26.125 5.293 1 92.06 280 THR B C 1
ATOM 7533 O O . THR B 1 280 ? 7.477 25.094 5.953 1 92.06 280 THR B O 1
ATOM 7536 N N . ILE B 1 281 ? 6.66 27.109 5.648 1 85.81 281 ILE B N 1
ATOM 7537 C CA . ILE B 1 281 ? 5.82 27 6.836 1 85.81 281 ILE B CA 1
ATOM 7538 C C . ILE B 1 281 ? 4.422 27.547 6.527 1 85.81 281 ILE B C 1
ATOM 7540 O O . ILE B 1 281 ? 4.273 28.547 5.832 1 85.81 281 ILE B O 1
ATOM 7544 N N . HIS B 1 282 ? 3.512 26.953 6.98 1 73.94 282 HIS B N 1
ATOM 7545 C CA . HIS B 1 282 ? 2.139 27.375 6.73 1 73.94 282 HIS B CA 1
ATOM 7546 C C . HIS B 1 282 ? 1.667 28.375 7.793 1 73.94 282 HIS B C 1
ATOM 7548 O O . HIS B 1 282 ? 1.183 29.453 7.469 1 73.94 282 HIS B O 1
ATOM 7554 N N . GLN B 1 283 ? 1.6 27.953 9.023 1 71.94 283 GLN B N 1
ATOM 7555 C CA . GLN B 1 283 ? 1.096 28.797 10.094 1 71.94 283 GLN B CA 1
ATOM 7556 C C . GLN B 1 283 ? 1.924 28.641 11.359 1 71.94 283 GLN B C 1
ATOM 7558 O O . GLN B 1 283 ? 1.47 28.016 12.328 1 71.94 283 GLN B O 1
ATOM 7563 N N . PRO B 1 284 ? 2.965 29.453 11.352 1 74.25 284 PRO B N 1
ATOM 7564 C CA . PRO B 1 284 ? 3.818 29.312 12.531 1 74.25 284 PRO B CA 1
ATOM 7565 C C . PRO B 1 284 ? 3.326 30.125 13.719 1 74.25 284 PRO B C 1
ATOM 7567 O O . PRO B 1 284 ? 2.678 31.156 13.531 1 74.25 284 PRO B O 1
ATOM 7570 N N . ALA B 1 285 ? 3.584 29.609 14.875 1 76.25 285 ALA B N 1
ATOM 7571 C CA . ALA B 1 285 ? 3.395 30.406 16.094 1 76.25 285 ALA B CA 1
ATOM 7572 C C . ALA B 1 285 ? 4.297 31.641 16.094 1 76.25 285 ALA B C 1
ATOM 7574 O O . ALA B 1 285 ? 5.273 31.688 15.336 1 76.25 285 ALA B O 1
ATOM 7575 N N . PRO B 1 286 ? 3.945 32.656 16.781 1 77.44 286 PRO B N 1
ATOM 7576 C CA . PRO B 1 286 ? 4.738 33.875 16.781 1 77.44 286 PRO B CA 1
ATOM 7577 C C . PRO B 1 286 ? 6.207 33.625 17.125 1 77.44 286 PRO B C 1
ATOM 7579 O O . PRO B 1 286 ? 7.094 34.219 16.516 1 77.44 286 PRO B O 1
ATOM 7582 N N . VAL B 1 287 ? 6.359 32.75 18.094 1 76.94 287 VAL B N 1
ATOM 7583 C CA . VAL B 1 287 ? 7.73 32.469 18.516 1 76.94 287 VAL B CA 1
ATOM 7584 C C . VAL B 1 287 ? 8.508 31.828 17.359 1 76.94 287 VAL B C 1
ATOM 7586 O O . VAL B 1 287 ? 9.688 32.125 17.156 1 76.94 287 VAL B O 1
ATOM 7589 N N . VAL B 1 288 ? 7.863 31.031 16.672 1 84.94 288 VAL B N 1
ATOM 7590 C CA . VAL B 1 288 ? 8.477 30.375 15.523 1 84.94 288 VAL B CA 1
ATOM 7591 C C . VAL B 1 288 ? 8.711 31.375 14.398 1 84.94 288 VAL B C 1
ATOM 7593 O O . VAL B 1 288 ? 9.766 31.359 13.758 1 84.94 288 VAL B O 1
ATOM 7596 N N . PHE B 1 289 ? 7.754 32.219 14.227 1 87.25 289 PHE B N 1
ATOM 7597 C CA . PHE B 1 289 ? 7.863 33.219 13.18 1 87.25 289 PHE B CA 1
ATOM 7598 C C . PHE B 1 289 ? 9.031 34.156 13.445 1 87.25 289 PHE B C 1
ATOM 7600 O O . PHE B 1 289 ? 9.727 34.562 12.516 1 87.25 289 PHE B O 1
ATOM 7607 N N . ASP B 1 290 ? 9.25 34.469 14.664 1 86.19 290 ASP B N 1
ATOM 7608 C CA . ASP B 1 290 ? 10.297 35.406 15.062 1 86.19 290 ASP B CA 1
ATOM 7609 C C . ASP B 1 290 ? 11.68 34.812 14.82 1 86.19 290 ASP B C 1
ATOM 7611 O O . ASP B 1 290 ? 12.672 35.531 14.781 1 86.19 290 ASP B O 1
ATOM 7615 N N . ALA B 1 291 ? 11.711 33.562 14.688 1 89.12 291 ALA B N 1
ATOM 7616 C CA . ALA B 1 291 ? 12.992 32.906 14.453 1 89.12 291 ALA B CA 1
ATOM 7617 C C . ALA B 1 291 ? 13.492 33.156 13.039 1 89.12 291 ALA B C 1
ATOM 7619 O O . ALA B 1 291 ? 14.688 33.031 12.758 1 89.12 291 ALA B O 1
ATOM 7620 N N . PHE B 1 292 ? 12.664 33.594 12.188 1 93 292 PHE B N 1
ATOM 7621 C CA . PHE B 1 292 ? 13.031 33.812 10.797 1 93 292 PHE B CA 1
ATOM 7622 C C . PHE B 1 292 ? 13.406 35.281 10.547 1 93 292 PHE B C 1
ATOM 7624 O O . PHE B 1 292 ? 12.625 36.188 10.844 1 93 292 PHE B O 1
ATOM 7631 N N . ASN B 1 293 ? 14.539 35.5 10.031 1 92.38 293 ASN B N 1
ATOM 7632 C CA . ASN B 1 293 ? 14.992 36.875 9.758 1 92.38 293 ASN B CA 1
ATOM 7633 C C . ASN B 1 293 ? 14.648 37.312 8.336 1 92.38 293 ASN B C 1
ATOM 7635 O O . ASN B 1 293 ? 14.703 38.5 8.016 1 92.38 293 ASN B O 1
ATOM 7639 N N . ARG B 1 294 ? 14.344 36.375 7.488 1 94.81 294 ARG B N 1
ATOM 7640 C CA . ARG B 1 294 ? 13.938 36.656 6.113 1 94.81 294 ARG B CA 1
ATOM 7641 C C . ARG B 1 294 ? 12.594 36 5.797 1 94.81 294 ARG B C 1
ATOM 7643 O O . ARG B 1 294 ? 12.297 34.906 6.277 1 94.81 294 ARG B O 1
ATOM 7650 N N . LEU B 1 295 ? 11.82 36.688 4.961 1 95.75 295 LEU B N 1
ATOM 7651 C CA . LEU B 1 295 ? 10.477 36.188 4.664 1 95.75 295 LEU B CA 1
ATOM 7652 C C . LEU B 1 295 ? 10.172 36.312 3.174 1 95.75 295 LEU B C 1
ATOM 7654 O O . LEU B 1 295 ? 10.445 37.344 2.557 1 95.75 295 LEU B O 1
ATOM 7658 N N . VAL B 1 296 ? 9.758 35.25 2.6 1 96.12 296 VAL B N 1
ATOM 7659 C CA . VAL B 1 296 ? 9.266 35.219 1.227 1 96.12 296 VAL B CA 1
ATOM 7660 C C . VAL B 1 296 ? 7.789 34.844 1.219 1 96.12 296 VAL B C 1
ATOM 7662 O O . VAL B 1 296 ? 7.398 33.781 1.744 1 96.12 296 VAL B O 1
ATOM 7665 N N . LEU B 1 297 ? 6.984 35.719 0.676 1 95.06 297 LEU B N 1
ATOM 7666 C CA . LEU B 1 297 ? 5.559 35.438 0.558 1 95.06 297 LEU B CA 1
ATOM 7667 C C . LEU B 1 297 ? 5.172 35.188 -0.895 1 95.06 297 LEU B C 1
ATOM 7669 O O . LEU B 1 297 ? 5.379 36.062 -1.757 1 95.06 297 LEU B O 1
ATOM 7673 N N . LEU B 1 298 ? 4.668 34 -1.075 1 92.31 298 LEU B N 1
ATOM 7674 C CA . LEU B 1 298 ? 4.211 33.625 -2.404 1 92.31 298 LEU B CA 1
ATOM 7675 C C . LEU B 1 298 ? 2.689 33.562 -2.461 1 92.31 298 LEU B C 1
ATOM 7677 O O . LEU B 1 298 ? 2.039 33.156 -1.495 1 92.31 298 LEU B O 1
ATOM 7681 N N . ASN B 1 299 ? 2.209 34.062 -3.52 1 86.62 299 ASN B N 1
ATOM 7682 C CA . ASN B 1 299 ? 0.777 33.969 -3.793 1 86.62 299 ASN B CA 1
ATOM 7683 C C . ASN B 1 299 ? 0.501 33.656 -5.262 1 86.62 299 ASN B C 1
ATOM 7685 O O . ASN B 1 299 ? 0.934 34.406 -6.148 1 86.62 299 ASN B O 1
ATOM 7689 N N . ILE B 1 300 ? -0.208 32.625 -5.559 1 79.81 300 ILE B N 1
ATOM 7690 C CA . ILE B 1 300 ? -0.616 32.156 -6.887 1 79.81 300 ILE B CA 1
ATOM 7691 C C . ILE B 1 300 ? 0.606 32.062 -7.797 1 79.81 300 ILE B C 1
ATOM 7693 O O . ILE B 1 300 ? 0.58 32.531 -8.938 1 79.81 300 ILE B O 1
ATOM 7697 N N . GLY B 1 301 ? 1.695 31.703 -7.238 1 86.94 301 GLY B N 1
ATOM 7698 C CA . GLY B 1 301 ? 2.9 31.469 -8.016 1 86.94 301 GLY B CA 1
ATOM 7699 C C . GLY B 1 301 ? 3.734 32.719 -8.227 1 86.94 301 GLY B C 1
ATOM 7700 O O . GLY B 1 301 ? 4.703 32.688 -8.992 1 86.94 301 GLY B O 1
ATOM 7701 N N . ARG B 1 302 ? 3.361 33.812 -7.633 1 90.62 302 ARG B N 1
ATOM 7702 C CA . ARG B 1 302 ? 4.078 35.094 -7.766 1 90.62 302 ARG B CA 1
ATOM 7703 C C . ARG B 1 302 ? 4.496 35.625 -6.402 1 90.62 302 ARG B C 1
ATOM 7705 O O . ARG B 1 302 ? 3.984 35.188 -5.371 1 90.62 302 ARG B O 1
ATOM 7712 N N . LEU B 1 303 ? 5.375 36.562 -6.453 1 94.19 303 LEU B N 1
ATOM 7713 C CA . LEU B 1 303 ? 5.887 37.125 -5.207 1 94.19 303 LEU B CA 1
ATOM 7714 C C . LEU B 1 303 ? 4.984 38.25 -4.707 1 94.19 303 LEU B C 1
ATOM 7716 O O . LEU B 1 303 ? 4.656 39.188 -5.457 1 94.19 303 LEU B O 1
ATOM 7720 N N . ALA B 1 304 ? 4.645 38.188 -3.48 1 93.62 304 ALA B N 1
ATOM 7721 C CA . ALA B 1 304 ? 3.906 39.25 -2.822 1 93.62 304 ALA B CA 1
ATOM 7722 C C . ALA B 1 304 ? 4.816 40.062 -1.896 1 93.62 304 ALA B C 1
ATOM 7724 O O . ALA B 1 304 ? 4.512 41.188 -1.554 1 93.62 304 ALA B O 1
ATOM 7725 N N . TYR B 1 305 ? 5.84 39.438 -1.492 1 95 305 TYR B N 1
ATOM 7726 C CA . TYR B 1 305 ? 6.797 40.062 -0.596 1 95 305 TYR B CA 1
ATOM 7727 C C . TYR B 1 305 ? 8.102 39.281 -0.544 1 95 305 TYR B C 1
ATOM 7729 O O . TYR B 1 305 ? 8.102 38.062 -0.539 1 95 305 TYR B O 1
ATOM 7737 N N . TRP B 1 306 ? 9.18 39.875 -0.626 1 96.12 306 TRP B N 1
ATOM 7738 C CA . TRP B 1 306 ? 10.508 39.344 -0.383 1 96.12 306 TRP B CA 1
ATOM 7739 C C . TRP B 1 306 ? 11.375 40.344 0.375 1 96.12 306 TRP B C 1
ATOM 7741 O O . TRP B 1 306 ? 11.82 41.344 -0.189 1 96.12 306 TRP B O 1
ATOM 7751 N N . GLY B 1 307 ? 11.633 40.031 1.62 1 94.38 307 GLY B N 1
ATOM 7752 C CA . GLY B 1 307 ? 12.383 40.969 2.43 1 94.38 307 GLY B CA 1
ATOM 7753 C C . GLY B 1 307 ? 12.633 40.469 3.846 1 94.38 307 GLY B C 1
ATOM 7754 O O . GLY B 1 307 ? 12.586 39.281 4.109 1 94.38 307 GLY B O 1
ATOM 7755 N N . PRO B 1 308 ? 13 41.406 4.676 1 93.5 308 PRO B N 1
ATOM 7756 C CA . PRO B 1 308 ? 13.219 41.031 6.074 1 93.5 308 PRO B CA 1
ATOM 7757 C C . PRO B 1 308 ? 11.945 40.531 6.758 1 93.5 308 PRO B C 1
ATOM 7759 O O . PRO B 1 308 ? 10.844 40.938 6.398 1 93.5 308 PRO B O 1
ATOM 7762 N N . GLY B 1 309 ? 12.164 39.625 7.668 1 91.56 309 GLY B N 1
ATOM 7763 C CA . GLY B 1 309 ? 11.039 39.094 8.406 1 91.56 309 GLY B CA 1
ATOM 7764 C C . GLY B 1 309 ? 10.625 39.938 9.586 1 91.56 309 GLY B C 1
ATOM 7765 O O . GLY B 1 309 ? 10.781 41.156 9.555 1 91.56 309 GLY B O 1
ATOM 7766 N N . ARG B 1 310 ? 9.922 39.375 10.508 1 85.19 310 ARG B N 1
ATOM 7767 C CA . ARG B 1 310 ? 9.5 39.938 11.773 1 85.19 310 ARG B CA 1
ATOM 7768 C C . ARG B 1 310 ? 8.5 41.062 11.555 1 85.19 310 ARG B C 1
ATOM 7770 O O . ARG B 1 310 ? 7.438 40.875 10.969 1 85.19 310 ARG B O 1
ATOM 7777 N N . SER B 1 311 ? 8.891 42.406 11.758 1 84.62 311 SER B N 1
ATOM 7778 C CA . SER B 1 311 ? 7.91 43.469 11.742 1 84.62 311 SER B CA 1
ATOM 7779 C C . SER B 1 311 ? 7.906 44.219 10.398 1 84.62 311 SER B C 1
ATOM 7781 O O . SER B 1 311 ? 6.961 44.938 10.078 1 84.62 311 SER B O 1
ATOM 7783 N N . ALA B 1 312 ? 8.859 43.938 9.5 1 88.44 312 ALA B N 1
ATOM 7784 C CA . ALA B 1 312 ? 9.016 44.656 8.242 1 88.44 312 ALA B CA 1
ATOM 7785 C C . ALA B 1 312 ? 7.824 44.406 7.32 1 88.44 312 ALA B C 1
ATOM 7787 O O . ALA B 1 312 ? 7.328 45.344 6.688 1 88.44 312 ALA B O 1
ATOM 7788 N N . PRO B 1 313 ? 7.359 43.219 7.273 1 92 313 PRO B N 1
ATOM 7789 C CA . PRO B 1 313 ? 6.223 43 6.387 1 92 313 PRO B CA 1
ATOM 7790 C C . PRO B 1 313 ? 4.961 43.719 6.828 1 92 313 PRO B C 1
ATOM 7792 O O . PRO B 1 313 ? 4.098 44.031 6 1 92 313 PRO B O 1
ATOM 7795 N N . LEU B 1 314 ? 4.832 44 8.078 1 90.31 314 LEU B N 1
ATOM 7796 C CA . LEU B 1 314 ? 3.652 44.719 8.586 1 90.31 314 LEU B CA 1
ATOM 7797 C C . LEU B 1 314 ? 3.553 46.125 7.996 1 90.31 314 LEU B C 1
ATOM 7799 O O . LEU B 1 314 ? 2.471 46.531 7.59 1 90.31 314 LEU B O 1
ATOM 7803 N N . GLU B 1 315 ? 4.688 46.75 7.973 1 89.44 315 GLU B N 1
ATOM 7804 C CA . GLU B 1 315 ? 4.723 48.094 7.398 1 89.44 315 GLU B CA 1
ATOM 7805 C C . GLU B 1 315 ? 4.441 48.062 5.902 1 89.44 315 GLU B C 1
ATOM 7807 O O . GLU B 1 315 ? 3.768 48.938 5.371 1 89.44 315 GLU B O 1
ATOM 7812 N N . PHE B 1 316 ? 4.941 47.125 5.262 1 92.94 316 PHE B N 1
ATOM 7813 C CA . PHE B 1 316 ? 4.777 47 3.818 1 92.94 316 PHE B CA 1
ATOM 7814 C C . PHE B 1 316 ? 3.309 46.812 3.457 1 92.94 316 PHE B C 1
ATOM 7816 O O . PHE B 1 316 ? 2.809 47.406 2.512 1 92.94 316 PHE B O 1
ATOM 7823 N N . PHE B 1 317 ? 2.629 46.031 4.145 1 91.81 317 PHE B N 1
ATOM 7824 C CA . PHE B 1 317 ? 1.233 45.75 3.836 1 91.81 317 PHE B CA 1
ATOM 7825 C C . PHE B 1 317 ? 0.324 46.844 4.375 1 91.81 317 PHE B C 1
ATOM 7827 O O . PHE B 1 317 ? -0.741 47.125 3.814 1 91.81 317 PHE B O 1
ATOM 7834 N N . ALA B 1 318 ? 0.741 47.406 5.484 1 89.81 318 ALA B N 1
ATOM 7835 C CA . ALA B 1 318 ? -0.006 48.562 5.984 1 89.81 318 ALA B CA 1
ATOM 7836 C C . ALA B 1 318 ? -0.042 49.688 4.945 1 89.81 318 ALA B C 1
ATOM 7838 O O . ALA B 1 318 ? -1.051 50.375 4.812 1 89.81 318 ALA B O 1
ATOM 7839 N N . ALA B 1 319 ? 1.005 49.844 4.207 1 88.25 319 ALA B N 1
ATOM 7840 C CA . ALA B 1 319 ? 1.107 50.875 3.17 1 88.25 319 ALA B CA 1
ATOM 7841 C C . ALA B 1 319 ? 0.143 50.594 2.023 1 88.25 319 ALA B C 1
ATOM 7843 O O . ALA B 1 319 ? -0.244 51.5 1.289 1 88.25 319 ALA B O 1
ATOM 7844 N N . GLN B 1 320 ? -0.273 49.375 1.902 1 88 320 GLN B N 1
ATOM 7845 C CA . GLN B 1 320 ? -1.197 48.969 0.844 1 88 320 GLN B CA 1
ATOM 7846 C C . GLN B 1 320 ? -2.646 49.062 1.318 1 88 320 GLN B C 1
ATOM 7848 O O . GLN B 1 320 ? -3.57 48.75 0.562 1 88 320 GLN B O 1
ATOM 7853 N N . GLY B 1 321 ? -2.811 49.375 2.525 1 85.12 321 GLY B N 1
ATOM 7854 C CA . GLY B 1 321 ? -4.164 49.562 3.029 1 85.12 321 GLY B CA 1
ATOM 7855 C C . GLY B 1 321 ? -4.621 48.406 3.906 1 85.12 321 GLY B C 1
ATOM 7856 O O . GLY B 1 321 ? -5.816 48.281 4.184 1 85.12 321 GLY B O 1
ATOM 7857 N N . PHE B 1 322 ? -3.684 47.562 4.238 1 87.81 322 PHE B N 1
ATOM 7858 C CA . PHE B 1 322 ? -4.039 46.438 5.098 1 87.81 322 PHE B CA 1
ATOM 7859 C C . PHE B 1 322 ? -3.271 46.5 6.414 1 87.81 322 PHE B C 1
ATOM 7861 O O . PHE B 1 322 ? -2.291 45.781 6.602 1 87.81 322 PHE B O 1
ATOM 7868 N N . PRO B 1 323 ? -3.768 47.281 7.348 1 85.69 323 PRO B N 1
ATOM 7869 C CA . PRO B 1 323 ? -3.049 47.406 8.617 1 85.69 323 PRO B CA 1
ATOM 7870 C C . PRO B 1 323 ? -3.166 46.156 9.492 1 85.69 323 PRO B C 1
ATOM 7872 O O . PRO B 1 323 ? -4.129 45.406 9.367 1 85.69 323 PRO B O 1
ATOM 7875 N N . TYR B 1 324 ? -2.141 46 10.32 1 84.75 324 TYR B N 1
ATOM 7876 C CA . TYR B 1 324 ? -2.072 44.875 11.234 1 84.75 324 TYR B CA 1
ATOM 7877 C C . TYR B 1 324 ? -3.252 44.875 12.203 1 84.75 324 TYR B C 1
ATOM 7879 O O . TYR B 1 324 ? -3.605 45.906 12.75 1 84.75 324 TYR B O 1
ATOM 7887 N N . ARG B 1 325 ? -3.92 43.75 12.352 1 75.31 325 ARG B N 1
ATOM 7888 C CA . ARG B 1 325 ? -5.023 43.562 13.289 1 75.31 325 ARG B CA 1
ATOM 7889 C C . ARG B 1 325 ? -4.527 43.031 14.625 1 75.31 325 ARG B C 1
ATOM 7891 O O . ARG B 1 325 ? -3.918 41.969 14.68 1 75.31 325 ARG B O 1
ATOM 7898 N N . GLN B 1 326 ? -4.824 43.688 15.664 1 69.81 326 GLN B N 1
ATOM 7899 C CA . GLN B 1 326 ? -4.379 43.281 17 1 69.81 326 GLN B CA 1
ATOM 7900 C C . GLN B 1 326 ? -4.984 41.938 17.391 1 69.81 326 GLN B C 1
ATOM 7902 O O . GLN B 1 326 ? -6.148 41.688 17.094 1 69.81 326 GLN B O 1
ATOM 7907 N N . GLY B 1 327 ? -4.203 41.031 17.953 1 66.56 327 GLY B N 1
ATOM 7908 C CA . GLY B 1 327 ? -4.676 39.719 18.391 1 66.56 327 GLY B CA 1
ATOM 7909 C C . GLY B 1 327 ? -4.277 38.594 17.453 1 66.56 327 GLY B C 1
ATOM 7910 O O . GLY B 1 327 ? -4.355 37.406 17.828 1 66.56 327 GLY B O 1
ATOM 7911 N N . TYR B 1 328 ? -3.893 39.062 16.219 1 72.62 328 TYR B N 1
ATOM 7912 C CA . TYR B 1 328 ? -3.451 38.062 15.266 1 72.62 328 TYR B CA 1
ATOM 7913 C C . TYR B 1 328 ? -1.949 37.812 15.375 1 72.62 328 TYR B C 1
ATOM 7915 O O . TYR B 1 328 ? -1.193 38.75 15.703 1 72.62 328 TYR B O 1
ATOM 7923 N N . ASN B 1 329 ? -1.69 36.562 15.172 1 78.12 329 ASN B N 1
ATOM 7924 C CA . ASN B 1 329 ? -0.282 36.281 14.898 1 78.12 329 ASN B CA 1
ATOM 7925 C C . ASN B 1 329 ? 0.15 36.844 13.555 1 78.12 329 ASN B C 1
ATOM 7927 O O . ASN B 1 329 ? -0.636 36.875 12.602 1 78.12 329 ASN B O 1
ATOM 7931 N N . VAL B 1 330 ? 1.306 37.438 13.5 1 81.56 330 VAL B N 1
ATOM 7932 C CA . VAL B 1 330 ? 1.793 38.125 12.305 1 81.56 330 VAL B CA 1
ATOM 7933 C C . VAL B 1 330 ? 1.656 37.188 11.094 1 81.56 330 VAL B C 1
ATOM 7935 O O . VAL B 1 330 ? 1.195 37.625 10.031 1 81.56 330 VAL B O 1
ATOM 7938 N N . ALA B 1 331 ? 2.057 35.969 11.273 1 82.88 331 ALA B N 1
ATOM 7939 C CA . ALA B 1 331 ? 2 35 10.164 1 82.88 331 ALA B CA 1
ATOM 7940 C C . ALA B 1 331 ? 0.565 34.812 9.695 1 82.88 331 ALA B C 1
ATOM 7942 O O . ALA B 1 331 ? 0.307 34.719 8.492 1 82.88 331 ALA B O 1
ATOM 7943 N N . GLU B 1 332 ? -0.291 34.719 10.617 1 78 332 GLU B N 1
ATOM 7944 C CA . GLU B 1 332 ? -1.705 34.562 10.289 1 78 332 GLU B CA 1
ATOM 7945 C C . GLU B 1 332 ? -2.26 35.781 9.586 1 78 332 GLU B C 1
ATOM 7947 O O . GLU B 1 332 ? -3.053 35.656 8.648 1 78 332 GLU B O 1
ATOM 7952 N N . TYR B 1 333 ? -1.85 36.844 10.133 1 80.56 333 TYR B N 1
ATOM 7953 C CA . TYR B 1 333 ? -2.26 38.125 9.531 1 80.56 333 TYR B CA 1
ATOM 7954 C C . TYR B 1 333 ? -1.829 38.188 8.07 1 80.56 333 TYR B C 1
ATOM 7956 O O . TYR B 1 333 ? -2.613 38.594 7.207 1 80.56 333 TYR B O 1
ATOM 7964 N N . LEU B 1 334 ? -0.663 37.812 7.777 1 86.31 334 LEU B N 1
ATOM 7965 C CA . LEU B 1 334 ? -0.111 37.906 6.43 1 86.31 334 LEU B CA 1
ATOM 7966 C C . LEU B 1 334 ? -0.844 36.969 5.484 1 86.31 334 LEU B C 1
ATOM 7968 O O . LEU B 1 334 ? -1.204 37.344 4.367 1 86.31 334 LEU B O 1
ATOM 7972 N N . ILE B 1 335 ? -1.043 35.781 5.906 1 81.69 335 ILE B N 1
ATOM 7973 C CA . ILE B 1 335 ? -1.687 34.781 5.062 1 81.69 335 ILE B CA 1
ATOM 7974 C C . ILE B 1 335 ? -3.145 35.156 4.824 1 81.69 335 ILE B C 1
ATOM 7976 O O . ILE B 1 335 ? -3.664 35 3.717 1 81.69 335 ILE B O 1
ATOM 7980 N N . ASP B 1 336 ? -3.781 35.625 5.871 1 76.94 336 ASP B N 1
ATOM 7981 C CA . ASP B 1 336 ? -5.168 36.062 5.75 1 76.94 336 ASP B CA 1
ATOM 7982 C C . ASP B 1 336 ? -5.293 37.219 4.777 1 76.94 336 ASP B C 1
ATOM 7984 O O . ASP B 1 336 ? -6.262 37.312 4.02 1 76.94 336 ASP B O 1
ATOM 7988 N N . THR B 1 337 ? -4.379 38.094 4.914 1 81.44 337 THR B N 1
ATOM 7989 C CA . THR B 1 337 ? -4.367 39.25 4.031 1 81.44 337 THR B CA 1
ATOM 7990 C C . THR B 1 337 ? -4.199 38.812 2.576 1 81.44 337 THR B C 1
ATOM 7992 O O . THR B 1 337 ? -4.867 39.344 1.687 1 81.44 337 THR B O 1
ATOM 7995 N N . LEU B 1 338 ? -3.303 37.875 2.334 1 82.81 338 LEU B N 1
ATOM 7996 C CA . LEU B 1 338 ? -3.039 37.406 0.978 1 82.81 338 LEU B CA 1
ATOM 7997 C C . LEU B 1 338 ? -4.246 36.656 0.415 1 82.81 338 LEU B C 1
ATOM 7999 O O . LEU B 1 338 ? -4.465 36.656 -0.799 1 82.81 338 LEU B O 1
ATOM 8003 N N . SER B 1 339 ? -4.945 36 1.307 1 72.06 339 SER B N 1
ATOM 8004 C CA . SER B 1 339 ? -6.098 35.219 0.869 1 72.06 339 SER B CA 1
ATOM 8005 C C . SER B 1 339 ? -7.344 36.094 0.746 1 72.06 339 SER B C 1
ATOM 8007 O O . SER B 1 339 ? -8.422 35.594 0.399 1 72.06 339 SER B O 1
ATOM 8009 N N . HIS B 1 340 ? -7.203 37.344 1.122 1 61.03 340 HIS B N 1
ATOM 8010 C CA . HIS B 1 340 ? -8.344 38.25 1.126 1 61.03 340 HIS B CA 1
ATOM 8011 C C . HIS B 1 340 ? -8.93 38.406 -0.274 1 61.03 340 HIS B C 1
ATOM 8013 O O . HIS B 1 340 ? -8.195 38.656 -1.235 1 61.03 340 HIS B O 1
ATOM 8019 N N . HIS B 1 341 ? -10.086 37.844 -0.525 1 55.22 341 HIS B N 1
ATOM 8020 C CA . HIS B 1 341 ? -10.836 38.062 -1.754 1 55.22 341 HIS B CA 1
ATOM 8021 C C . HIS B 1 341 ? -11.836 39.219 -1.588 1 55.22 341 HIS B C 1
ATOM 8023 O O . HIS B 1 341 ? -12.539 39.281 -0.581 1 55.22 341 HIS B O 1
ATOM 8029 N N . ASP B 1 342 ? -11.555 40.469 -2.217 1 45.31 342 ASP B N 1
ATOM 8030 C CA . ASP B 1 342 ? -12.531 41.531 -2.18 1 45.31 342 ASP B CA 1
ATOM 8031 C C . ASP B 1 342 ? -13.914 41.031 -2.607 1 45.31 342 ASP B C 1
ATOM 8033 O O . ASP B 1 342 ? -14.07 40.469 -3.691 1 45.31 342 ASP B O 1
ATOM 8037 N N . GLU B 1 343 ? -14.773 40.875 -1.694 1 43.06 343 GLU B N 1
ATOM 8038 C CA . GLU B 1 343 ? -16.156 40.5 -1.945 1 43.06 343 GLU B CA 1
ATOM 8039 C C . GLU B 1 343 ? -16.766 41.312 -3.078 1 43.06 343 GLU B C 1
ATOM 8041 O O . GLU B 1 343 ? -17.609 40.812 -3.822 1 43.06 343 GLU B O 1
ATOM 8046 N N . GLU B 1 344 ? -16.625 42.625 -3.08 1 41.62 344 GLU B N 1
ATOM 8047 C CA . GLU B 1 344 ? -17.297 43.5 -4.027 1 41.62 344 GLU B CA 1
ATOM 8048 C C . GLU B 1 344 ? -16.797 43.25 -5.449 1 41.62 344 GLU B C 1
ATOM 8050 O O . GLU B 1 344 ? -17.578 43.281 -6.398 1 41.62 344 GLU B O 1
ATOM 8055 N N . THR B 1 345 ? -15.586 43.281 -5.648 1 43.34 345 THR B N 1
ATOM 8056 C CA . THR B 1 345 ? -15.094 43.188 -7.023 1 43.34 345 THR B CA 1
ATOM 8057 C C . THR B 1 345 ? -14.781 41.75 -7.41 1 43.34 345 THR B C 1
ATOM 8059 O O . THR B 1 345 ? -14.555 41.469 -8.586 1 43.34 345 THR B O 1
ATOM 8062 N N . GLY B 1 346 ? -15.148 40.781 -6.551 1 46.94 346 GLY B N 1
ATOM 8063 C CA . GLY B 1 346 ? -14.922 39.375 -6.832 1 46.94 346 GLY B CA 1
ATOM 8064 C C . GLY B 1 346 ? -13.461 39.031 -7.031 1 46.94 346 GLY B C 1
ATOM 8065 O O . GLY B 1 346 ? -13.109 37.875 -7.273 1 46.94 346 GLY B O 1
ATOM 8066 N N . GLY B 1 347 ? -12.578 40.125 -7.211 1 52.66 347 GLY B N 1
ATOM 8067 C CA . GLY B 1 347 ? -11.18 39.938 -7.57 1 52.66 347 GLY B CA 1
ATOM 8068 C C . GLY B 1 347 ? -10.227 40.156 -6.414 1 52.66 347 GLY B C 1
ATOM 8069 O O . GLY B 1 347 ? -10.602 40.781 -5.414 1 52.66 347 GLY B O 1
ATOM 8070 N N . GLY B 1 348 ? -9.234 39.406 -6.047 1 62.12 348 GLY B N 1
ATOM 8071 C CA . GLY B 1 348 ? -8.227 39.531 -5.012 1 62.12 348 GLY B CA 1
ATOM 8072 C C . GLY B 1 348 ? -7.328 40.75 -5.207 1 62.12 348 GLY B C 1
ATOM 8073 O O . GLY B 1 348 ? -7.289 41.312 -6.297 1 62.12 348 GLY B O 1
ATOM 8074 N N . HIS B 1 349 ? -7.09 41.656 -4.074 1 73.69 349 HIS B N 1
ATOM 8075 C CA . HIS B 1 349 ? -6.066 42.719 -4.125 1 73.69 349 HIS B CA 1
ATOM 8076 C C . HIS B 1 349 ? -4.805 42.188 -4.812 1 73.69 349 HIS B C 1
ATOM 8078 O O . HIS B 1 349 ? -4.414 41.031 -4.641 1 73.69 349 HIS B O 1
ATOM 8084 N N . ASP B 1 350 ? -4.359 42.938 -5.828 1 82.06 350 ASP B N 1
ATOM 8085 C CA . ASP B 1 350 ? -3.17 42.562 -6.574 1 82.06 350 ASP B CA 1
ATOM 8086 C C . ASP B 1 350 ? -1.903 42.812 -5.758 1 82.06 350 ASP B C 1
ATOM 8088 O O . ASP B 1 350 ? -1.123 43.719 -6.066 1 82.06 350 ASP B O 1
ATOM 8092 N N . PHE B 1 351 ? -1.652 42.062 -4.789 1 87.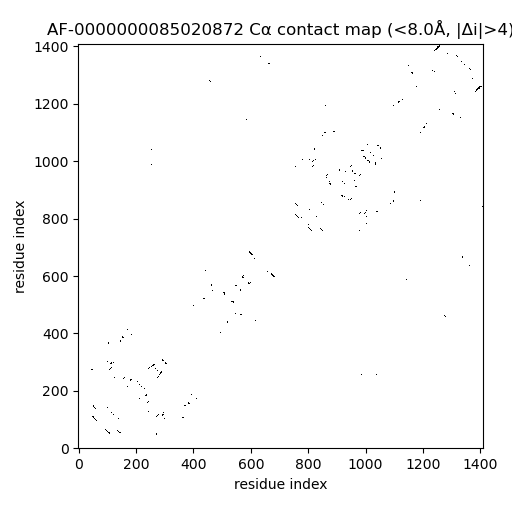38 351 PHE B N 1
ATOM 8093 C CA . PHE B 1 351 ? -0.48 42.156 -3.93 1 87.38 351 PHE B CA 1
ATOM 8094 C C . PHE B 1 351 ? 0.801 41.969 -4.734 1 87.38 351 PHE B C 1
ATOM 8096 O O . PHE B 1 351 ? 1.808 42.656 -4.469 1 87.38 351 PHE B O 1
ATOM 8103 N N . GLU B 1 352 ? 0.752 41.188 -5.734 1 88.25 352 GLU B N 1
ATOM 8104 C CA . GLU B 1 352 ? 1.915 40.875 -6.559 1 88.25 352 GLU B CA 1
ATOM 8105 C C . GLU B 1 352 ? 2.303 42.062 -7.449 1 88.25 352 GLU B C 1
ATOM 8107 O O . GLU B 1 352 ? 3.488 42.344 -7.629 1 88.25 352 GLU B O 1
ATOM 8112 N N . GLY B 1 353 ? 1.255 42.656 -7.961 1 86.38 353 GLY B N 1
ATOM 8113 C CA . GLY B 1 353 ? 1.514 43.844 -8.75 1 86.38 353 GLY B CA 1
ATOM 8114 C C . GLY B 1 353 ? 2.115 44.969 -7.945 1 86.38 353 GLY B C 1
ATOM 8115 O O . GLY B 1 353 ? 2.996 45.688 -8.43 1 86.38 353 GLY B O 1
ATOM 8116 N N . TYR B 1 354 ? 1.563 45.125 -6.746 1 90.19 354 TYR B N 1
ATOM 8117 C CA . TYR B 1 354 ? 2.111 46.156 -5.871 1 90.19 354 TYR B CA 1
ATOM 8118 C C . TYR B 1 354 ? 3.572 45.875 -5.543 1 90.19 354 TYR B C 1
ATOM 8120 O O . TYR B 1 354 ? 4.406 46.781 -5.559 1 90.19 354 TYR B O 1
ATOM 8128 N N . TYR B 1 355 ? 3.883 44.688 -5.215 1 92.56 355 TYR B N 1
ATOM 8129 C CA . TYR B 1 355 ? 5.266 44.344 -4.922 1 92.56 355 TYR B CA 1
ATOM 8130 C C . TYR B 1 355 ? 6.168 44.625 -6.113 1 92.56 355 TYR B C 1
ATOM 8132 O O . TYR B 1 355 ? 7.277 45.125 -5.953 1 92.56 355 TYR B O 1
ATOM 8140 N N . ALA B 1 356 ? 5.723 44.25 -7.289 1 90.69 356 ALA B N 1
ATOM 8141 C CA . ALA B 1 356 ? 6.508 44.438 -8.508 1 90.69 356 ALA B CA 1
ATOM 8142 C C . ALA B 1 356 ? 6.852 45.906 -8.742 1 90.69 356 ALA B C 1
ATOM 8144 O O . ALA B 1 356 ? 7.898 46.219 -9.312 1 90.69 356 ALA B O 1
ATOM 8145 N N . ARG B 1 357 ? 6.016 46.781 -8.242 1 91.06 357 ARG B N 1
ATOM 8146 C CA . ARG B 1 357 ? 6.215 48.219 -8.461 1 91.06 357 ARG B CA 1
ATOM 8147 C C . ARG B 1 357 ? 6.844 48.875 -7.23 1 91.06 357 ARG B C 1
ATOM 8149 O O . ARG B 1 357 ? 7.195 50.062 -7.262 1 91.06 357 ARG B O 1
ATOM 8156 N N . SER B 1 358 ? 7.117 48.156 -6.262 1 92.62 358 SER B N 1
ATOM 8157 C CA . SER B 1 358 ? 7.598 48.688 -4.996 1 92.62 358 SER B CA 1
ATOM 8158 C C . SER B 1 358 ? 9.102 48.938 -5.031 1 92.62 358 SER B C 1
ATOM 8160 O O . SER B 1 358 ? 9.797 48.406 -5.902 1 92.62 358 SER B O 1
ATOM 8162 N N . LYS B 1 359 ? 9.562 49.719 -4.113 1 91.88 359 LYS B N 1
ATOM 8163 C CA . LYS B 1 359 ? 10.992 49.969 -3.943 1 91.88 359 LYS B CA 1
ATOM 8164 C C . LYS B 1 359 ? 11.727 48.719 -3.49 1 91.88 359 LYS B C 1
ATOM 8166 O O . LYS B 1 359 ? 12.875 48.5 -3.873 1 91.88 359 LYS B O 1
ATOM 8171 N N . LEU B 1 360 ? 10.984 47.969 -2.75 1 92.94 360 LEU B N 1
ATOM 8172 C CA . LEU B 1 360 ? 11.57 46.719 -2.246 1 92.94 360 LEU B CA 1
ATOM 8173 C C . LEU B 1 360 ? 11.93 45.781 -3.393 1 92.94 360 LEU B C 1
ATOM 8175 O O . LEU B 1 360 ? 12.992 45.156 -3.377 1 92.94 360 LEU B O 1
ATOM 8179 N N . CYS B 1 361 ? 11.062 45.656 -4.309 1 93.81 361 CYS B N 1
ATOM 8180 C CA . CYS B 1 361 ? 11.32 44.812 -5.473 1 93.81 361 CYS B CA 1
ATOM 8181 C C . CYS B 1 361 ? 12.5 45.312 -6.277 1 93.81 361 CYS B C 1
ATOM 8183 O O . CYS B 1 361 ? 13.328 44.562 -6.754 1 93.81 361 CYS B O 1
ATOM 8185 N N . GLU B 1 362 ? 12.578 46.625 -6.43 1 93.12 362 GLU B N 1
ATOM 8186 C CA . GLU B 1 362 ? 13.672 47.25 -7.168 1 93.12 362 GLU B CA 1
ATOM 8187 C C . GLU B 1 362 ? 15.016 47 -6.488 1 93.12 362 GLU B C 1
ATOM 8189 O O . GLU B 1 362 ? 16.016 46.719 -7.156 1 93.12 362 GLU B O 1
ATOM 8194 N N . GLU B 1 363 ? 14.945 47.094 -5.223 1 93.06 363 GLU B N 1
ATOM 8195 C CA . GLU B 1 363 ? 16.156 46.812 -4.461 1 93.06 363 GLU B CA 1
ATOM 8196 C C . GLU B 1 363 ? 16.594 45.375 -4.598 1 93.06 363 GLU B C 1
ATOM 8198 O O . GLU B 1 363 ? 17.797 45.094 -4.734 1 93.06 363 GLU B O 1
ATOM 8203 N N . ASN B 1 364 ? 15.68 44.469 -4.461 1 93.81 364 ASN B N 1
ATOM 8204 C CA . ASN B 1 364 ? 15.992 43.062 -4.625 1 93.81 364 ASN B CA 1
ATOM 8205 C C . ASN B 1 364 ? 16.516 42.75 -6.027 1 93.81 364 ASN B C 1
ATOM 8207 O O . ASN B 1 364 ? 17.453 41.969 -6.184 1 93.81 364 ASN B O 1
ATOM 8211 N N . ALA B 1 365 ? 15.891 43.344 -7.023 1 93.06 365 ALA B N 1
ATOM 8212 C CA . ALA B 1 365 ? 16.312 43.156 -8.414 1 93.06 365 ALA B CA 1
ATOM 8213 C C . ALA B 1 365 ? 17.734 43.688 -8.625 1 93.06 365 ALA B C 1
ATOM 8215 O O . ALA B 1 365 ? 18.516 43.094 -9.383 1 93.06 365 ALA B O 1
ATOM 8216 N N . ALA B 1 366 ? 18 44.75 -8.016 1 92.44 366 ALA B N 1
ATOM 8217 C CA . ALA B 1 366 ? 19.328 45.344 -8.133 1 92.44 366 ALA B CA 1
ATOM 8218 C C . ALA B 1 366 ? 20.391 44.438 -7.531 1 92.44 366 ALA B C 1
ATOM 8220 O O . ALA B 1 366 ? 21.469 44.281 -8.102 1 92.44 366 ALA B O 1
ATOM 8221 N N . THR B 1 367 ? 20.062 43.938 -6.371 1 91.81 367 THR B N 1
ATOM 8222 C CA . THR B 1 367 ? 20.984 43 -5.715 1 91.81 367 THR B CA 1
ATOM 8223 C C . THR B 1 367 ? 21.234 41.781 -6.582 1 91.81 367 THR B C 1
ATOM 8225 O O . THR B 1 367 ? 22.375 41.312 -6.68 1 91.81 367 THR B O 1
ATOM 8228 N N . VAL B 1 368 ? 20.219 41.281 -7.172 1 92.81 368 VAL B N 1
ATOM 8229 C CA . VAL B 1 368 ? 20.328 40.094 -8.023 1 92.81 368 VAL B CA 1
ATOM 8230 C C . VAL B 1 368 ? 21.172 40.406 -9.258 1 92.81 368 VAL B C 1
ATOM 8232 O O . VAL B 1 368 ? 22.031 39.625 -9.664 1 92.81 368 VAL B O 1
ATOM 8235 N N . ARG B 1 369 ? 20.969 41.562 -9.852 1 90.81 369 ARG B N 1
ATOM 8236 C CA . ARG B 1 369 ? 21.734 42 -11.023 1 90.81 369 ARG B CA 1
ATOM 8237 C C . ARG B 1 369 ? 23.219 42.125 -10.703 1 90.81 369 ARG B C 1
ATOM 8239 O O . ARG B 1 369 ? 24.062 41.75 -11.523 1 90.81 369 ARG B O 1
ATOM 8246 N N . GLU B 1 370 ? 23.422 42.594 -9.562 1 88.31 370 GLU B N 1
ATOM 8247 C CA . GLU B 1 370 ? 24.812 42.719 -9.141 1 88.31 370 GLU B CA 1
ATOM 8248 C C . GLU B 1 370 ? 25.484 41.344 -9.008 1 88.31 370 GLU B C 1
ATOM 8250 O O . GLU B 1 370 ? 26.641 41.188 -9.398 1 88.31 370 GLU B O 1
ATOM 8255 N N . THR B 1 371 ? 24.75 40.5 -8.398 1 85.88 371 THR B N 1
ATOM 8256 C CA . THR B 1 371 ? 25.281 39.156 -8.219 1 85.88 371 THR B CA 1
ATOM 8257 C C . THR B 1 371 ? 25.484 38.469 -9.57 1 85.88 371 THR B C 1
ATOM 8259 O O . THR B 1 371 ? 26.484 37.781 -9.773 1 85.88 371 THR B O 1
ATOM 8262 N N . VAL B 1 372 ? 24.531 38.594 -10.461 1 86.31 372 VAL B N 1
ATOM 8263 C CA . VAL B 1 372 ? 24.594 37.938 -11.773 1 86.31 372 VAL B CA 1
ATOM 8264 C C . VAL B 1 372 ? 25.75 38.531 -12.578 1 86.31 372 VAL B C 1
ATOM 8266 O O . VAL B 1 372 ? 26.469 37.812 -13.266 1 86.31 372 VAL B O 1
ATOM 8269 N N . GLU B 1 373 ? 25.922 39.812 -12.523 1 84.5 373 GLU B N 1
ATOM 8270 C CA . GLU B 1 373 ? 27.016 40.469 -13.227 1 84.5 373 GLU B CA 1
ATOM 8271 C C . GLU B 1 373 ? 28.375 40.031 -12.688 1 84.5 373 GLU B C 1
ATOM 8273 O O . GLU B 1 373 ? 29.328 39.875 -13.445 1 84.5 373 GLU B O 1
ATOM 8278 N N . ALA B 1 374 ? 28.344 39.875 -11.445 1 81 374 ALA B N 1
ATOM 8279 C CA . ALA B 1 374 ? 29.578 39.375 -10.828 1 81 374 ALA B CA 1
ATOM 8280 C C . ALA B 1 374 ? 29.906 37.969 -11.289 1 81 374 ALA B C 1
ATOM 8282 O O . ALA B 1 374 ? 31.078 37.625 -11.477 1 81 374 ALA B O 1
ATOM 8283 N N . CYS B 1 375 ? 28.938 37.188 -11.359 1 77.31 375 CYS B N 1
ATOM 8284 C CA . CYS B 1 375 ? 29.109 35.812 -11.82 1 77.31 375 CYS B CA 1
ATOM 8285 C C . CYS B 1 375 ? 29.594 35.781 -13.266 1 77.31 375 CYS B C 1
ATOM 8287 O O . CYS B 1 375 ? 30.469 35 -13.617 1 77.31 375 CYS B O 1
ATOM 8289 N N . ASP B 1 376 ? 28.953 36.594 -14.164 1 73.38 376 ASP B N 1
ATOM 8290 C CA . ASP B 1 376 ? 29.297 36.625 -15.578 1 73.38 376 ASP B CA 1
ATOM 8291 C C . ASP B 1 376 ? 30.719 37.156 -15.797 1 73.38 376 ASP B C 1
ATOM 8293 O O . ASP B 1 376 ? 31.391 36.781 -16.75 1 73.38 376 ASP B O 1
ATOM 8297 N N . SER B 1 377 ? 31.141 38.156 -15 1 68.38 377 SER B N 1
ATOM 8298 C CA . SER B 1 377 ? 32.469 38.75 -15.148 1 68.38 377 SER B CA 1
ATOM 8299 C C . SER B 1 377 ? 33.562 37.844 -14.562 1 68.38 377 SER B C 1
ATOM 8301 O O . SER B 1 377 ? 34.75 38.156 -14.68 1 68.38 377 SER B O 1
ATOM 8303 N N . GLY B 1 378 ? 33.281 36.594 -14.211 1 60.81 378 GLY B N 1
ATOM 8304 C CA . GLY B 1 378 ? 34.25 35.656 -13.703 1 60.81 378 GLY B CA 1
ATOM 8305 C C . GLY B 1 378 ? 34.688 35.938 -12.281 1 60.81 378 GLY B C 1
ATOM 8306 O O . GLY B 1 378 ? 35.656 35.344 -11.773 1 60.81 378 GLY B O 1
ATOM 8307 N N . LEU B 1 379 ? 34.406 37 -11.742 1 51.31 379 LEU B N 1
ATOM 8308 C CA . LEU B 1 379 ? 34.812 37.406 -10.406 1 51.31 379 LEU B CA 1
ATOM 8309 C C . LEU B 1 379 ? 34.125 36.594 -9.336 1 51.31 379 LEU B C 1
ATOM 8311 O O . LEU B 1 379 ? 34.25 36.875 -8.141 1 51.31 379 LEU B O 1
ATOM 8315 N N . ALA B 1 380 ? 33.406 35.781 -9.703 1 51.88 380 ALA B N 1
ATOM 8316 C CA . ALA B 1 380 ? 32.625 35 -8.75 1 51.88 380 ALA B CA 1
ATOM 8317 C C . ALA B 1 380 ? 33.531 34.438 -7.66 1 51.88 380 ALA B C 1
ATOM 8319 O O . ALA B 1 380 ? 34.625 33.938 -7.938 1 51.88 380 ALA B O 1
ATOM 8320 N N . VAL B 1 381 ? 33.5 34.938 -6.543 1 47.03 381 VAL B N 1
ATOM 8321 C CA . VAL B 1 381 ? 34.156 34.531 -5.301 1 47.03 381 VAL B CA 1
ATOM 8322 C C . VAL B 1 381 ? 34.344 33 -5.27 1 47.03 381 VAL B C 1
ATOM 8324 O O . VAL B 1 381 ? 33.406 32.281 -5.637 1 47.03 381 VAL B O 1
ATOM 8327 N N . ASP B 1 382 ? 35.625 32.562 -5.48 1 43.12 382 ASP B N 1
ATOM 8328 C CA . ASP B 1 382 ? 36.094 31.188 -5.203 1 43.12 382 ASP B CA 1
ATOM 8329 C C . ASP B 1 382 ? 35.312 30.594 -4.023 1 43.12 382 ASP B C 1
ATOM 8331 O O . ASP B 1 382 ? 35.781 30.672 -2.879 1 43.12 382 ASP B O 1
ATOM 8335 N N . SER B 1 383 ? 34.156 30.875 -3.867 1 46.53 383 SER B N 1
ATOM 8336 C CA . SER B 1 383 ? 33.594 30.219 -2.707 1 46.53 383 SER B CA 1
ATOM 8337 C C . SER B 1 383 ? 33.812 28.703 -2.756 1 46.53 383 SER B C 1
ATOM 8339 O O . SER B 1 383 ? 34.031 28.141 -3.832 1 46.53 383 SER B O 1
ATOM 8341 N N . GLY B 1 384 ? 34.531 28.219 -1.786 1 45.28 384 GLY B N 1
ATOM 8342 C CA . GLY B 1 384 ? 34.875 26.828 -1.523 1 45.28 384 GLY B CA 1
ATOM 8343 C C . GLY B 1 384 ? 33.938 25.844 -2.207 1 45.28 384 GLY B C 1
ATOM 8344 O O . GLY B 1 384 ? 34.188 24.625 -2.158 1 45.28 384 GLY B O 1
ATOM 8345 N N . ILE B 1 385 ? 32.75 26.203 -2.486 1 49 385 ILE B N 1
ATOM 8346 C CA . ILE B 1 385 ? 31.828 25.266 -3.141 1 49 385 ILE B CA 1
ATOM 8347 C C . ILE B 1 385 ? 32.312 24.984 -4.562 1 49 385 ILE B C 1
ATOM 8349 O O . ILE B 1 385 ? 32.219 23.859 -5.055 1 49 385 ILE B O 1
ATOM 8353 N N . HIS B 1 386 ? 32.875 26.016 -5.426 1 45.62 386 HIS B N 1
ATOM 8354 C CA . HIS B 1 386 ? 33.188 25.891 -6.84 1 45.62 386 HIS B CA 1
ATOM 8355 C C . HIS B 1 386 ? 34.594 25.328 -7.039 1 45.62 386 HIS B C 1
ATOM 8357 O O . HIS B 1 386 ? 34.969 24.953 -8.156 1 45.62 386 HIS B O 1
ATOM 8363 N N . ALA B 1 387 ? 35.625 25.922 -6.316 1 37 387 ALA B N 1
ATOM 8364 C CA . ALA B 1 387 ? 37 25.531 -6.699 1 37 387 ALA B CA 1
ATOM 8365 C C . ALA B 1 387 ? 37.094 24.016 -6.844 1 37 387 ALA B C 1
ATOM 8367 O O . ALA B 1 387 ? 37.938 23.516 -7.586 1 37 387 ALA B O 1
ATOM 8368 N N . ASP B 1 388 ? 36.719 23.297 -5.855 1 36.94 388 ASP B N 1
ATOM 8369 C CA . ASP B 1 388 ? 36.875 21.844 -5.91 1 36.94 388 ASP B CA 1
ATOM 8370 C C . ASP B 1 388 ? 35.812 21.188 -6.793 1 36.94 388 ASP B C 1
ATOM 8372 O O . ASP B 1 388 ? 34.969 20.469 -6.297 1 36.94 388 ASP B O 1
ATOM 8376 N N . GLY B 1 389 ? 35.188 21.766 -7.676 1 39.59 389 GLY B N 1
ATOM 8377 C CA . GLY B 1 389 ? 34.219 21.328 -8.641 1 39.59 389 GLY B CA 1
ATOM 8378 C C . GLY B 1 389 ? 34.375 19.891 -9.07 1 39.59 389 GLY B C 1
ATOM 8379 O O . GLY B 1 389 ? 33.406 19.156 -9.211 1 39.59 389 GLY B O 1
ATOM 8380 N N . LYS B 1 390 ? 35.5 19.734 -10.102 1 40.06 390 LYS B N 1
ATOM 8381 C CA . LYS B 1 390 ? 35.625 18.5 -10.883 1 40.06 390 LYS B CA 1
ATOM 8382 C C . LYS B 1 390 ? 35.625 17.281 -9.977 1 40.06 390 LYS B C 1
ATOM 8384 O O . LYS B 1 390 ? 35.312 16.172 -10.43 1 40.06 390 LYS B O 1
ATOM 8389 N N . GLY B 1 391 ? 36.562 17.031 -9.008 1 42.44 391 GLY B N 1
ATOM 8390 C CA . GLY B 1 391 ? 37.031 15.719 -8.547 1 42.44 391 GLY B CA 1
ATOM 8391 C C . GLY B 1 391 ? 36.219 15.203 -7.359 1 42.44 391 GLY B C 1
ATOM 8392 O O . GLY B 1 391 ? 36.469 14.094 -6.879 1 42.44 391 GLY B O 1
ATOM 8393 N N . LYS B 1 392 ? 35.719 16.062 -6.395 1 52.56 392 LYS B N 1
ATOM 8394 C CA . LYS B 1 392 ? 35.344 15.359 -5.16 1 52.56 392 LYS B CA 1
ATOM 8395 C C . LYS B 1 392 ? 33.969 14.75 -5.258 1 52.56 392 LYS B C 1
ATOM 8397 O O . LYS B 1 392 ? 33.031 15.398 -5.742 1 52.56 392 LYS B O 1
ATOM 8402 N N . SER B 1 393 ? 33.844 13.555 -5.25 1 62.94 393 SER B N 1
ATOM 8403 C CA . SER B 1 393 ? 32.688 12.641 -5.355 1 62.94 393 SER B CA 1
ATOM 8404 C C . SER B 1 393 ? 31.562 13.055 -4.426 1 62.94 393 SER B C 1
ATOM 8406 O O . SER B 1 393 ? 31.797 13.547 -3.322 1 62.94 393 SER B O 1
ATOM 8408 N N . LYS B 1 394 ? 30.375 13.359 -4.965 1 71.12 394 LYS B N 1
ATOM 8409 C CA . LYS B 1 394 ? 29.172 13.625 -4.191 1 71.12 394 LYS B CA 1
ATOM 8410 C C . LYS B 1 394 ? 29.016 12.617 -3.055 1 71.12 394 LYS B C 1
ATOM 8412 O O . LYS B 1 394 ? 28.297 12.875 -2.084 1 71.12 394 LYS B O 1
ATOM 8417 N N . TYR B 1 395 ? 29.859 11.641 -3.219 1 78.06 395 TYR B N 1
ATOM 8418 C CA . TYR B 1 395 ? 29.75 10.609 -2.195 1 78.06 395 TYR B CA 1
ATOM 8419 C C . TYR B 1 395 ? 30.938 10.641 -1.256 1 78.06 395 TYR B C 1
ATOM 8421 O O . TYR B 1 395 ? 32.062 10.852 -1.692 1 78.06 395 TYR B O 1
ATOM 8429 N N . ALA B 1 396 ? 30.672 10.492 -0.018 1 76.06 396 ALA B N 1
ATOM 8430 C CA . ALA B 1 396 ? 31.703 10.57 1.019 1 76.06 396 ALA B CA 1
ATOM 8431 C C . ALA B 1 396 ? 32.562 9.32 1.02 1 76.06 396 ALA B C 1
ATOM 8433 O O . ALA B 1 396 ? 33.75 9.375 1.376 1 76.06 396 ALA B O 1
ATOM 8434 N N . ASN B 1 397 ? 31.984 8.172 0.609 1 82.62 397 ASN B N 1
ATOM 8435 C CA . ASN B 1 397 ? 32.656 6.887 0.732 1 82.62 397 ASN B CA 1
ATOM 8436 C C . ASN B 1 397 ? 33.031 6.309 -0.633 1 82.62 397 ASN B C 1
ATOM 8438 O O . ASN B 1 397 ? 32.375 6.625 -1.635 1 82.62 397 ASN B O 1
ATOM 8442 N N . ASN B 1 398 ? 34.031 5.555 -0.601 1 87.94 398 ASN B N 1
ATOM 8443 C CA . ASN B 1 398 ? 34.344 4.746 -1.776 1 87.94 398 ASN B CA 1
ATOM 8444 C C . ASN B 1 398 ? 33.375 3.566 -1.911 1 87.94 398 ASN B C 1
ATOM 8446 O O . ASN B 1 398 ? 32.562 3.307 -1.012 1 87.94 398 ASN B O 1
ATOM 8450 N N . LEU B 1 399 ? 33.469 2.92 -2.955 1 90.69 399 LEU B N 1
ATOM 8451 C CA . LEU B 1 399 ? 32.5 1.875 -3.27 1 90.69 399 LEU B CA 1
ATOM 8452 C C . LEU B 1 399 ? 32.562 0.748 -2.244 1 90.69 399 LEU B C 1
ATOM 8454 O O . LEU B 1 399 ? 31.516 0.282 -1.76 1 90.69 399 LEU B O 1
ATOM 8458 N N . SER B 1 400 ? 33.75 0.272 -1.937 1 93.06 400 SER B N 1
ATOM 8459 C CA . SER B 1 400 ? 33.906 -0.843 -1.008 1 93.06 400 SER B CA 1
ATOM 8460 C C . SER B 1 400 ? 33.438 -0.458 0.396 1 93.06 400 SER B C 1
ATOM 8462 O O . SER B 1 400 ? 32.781 -1.242 1.077 1 93.06 400 SER B O 1
ATOM 8464 N N . ARG B 1 401 ? 33.781 0.717 0.813 1 91.81 401 ARG B N 1
ATOM 8465 C CA . ARG B 1 401 ? 33.344 1.179 2.133 1 91.81 401 ARG B CA 1
ATOM 8466 C C . ARG B 1 401 ? 31.844 1.419 2.178 1 91.81 401 ARG B C 1
ATOM 8468 O O . ARG B 1 401 ? 31.203 1.135 3.186 1 91.81 401 ARG B O 1
ATOM 8475 N N . GLU B 1 402 ? 31.422 1.997 1.138 1 93.56 402 GLU B N 1
ATOM 8476 C CA . GLU B 1 402 ? 29.984 2.213 1.032 1 93.56 402 GLU B CA 1
ATOM 8477 C C . GLU B 1 402 ? 29.219 0.902 1.182 1 93.56 402 GLU B C 1
ATOM 8479 O O . GLU B 1 402 ? 28.203 0.845 1.885 1 93.56 402 GLU B O 1
ATOM 8484 N N . LEU B 1 403 ? 29.734 -0.109 0.529 1 94.81 403 LEU B N 1
ATOM 8485 C CA . LEU B 1 403 ? 29.109 -1.427 0.61 1 94.81 403 LEU B CA 1
ATOM 8486 C C . LEU B 1 403 ? 29.156 -1.962 2.037 1 94.81 403 LEU B C 1
ATOM 8488 O O . LEU B 1 403 ? 28.172 -2.508 2.531 1 94.81 403 LEU B O 1
ATOM 8492 N N . TRP B 1 404 ? 30.266 -1.801 2.605 1 93.94 404 TRP B N 1
ATOM 8493 C CA . TRP B 1 404 ? 30.422 -2.281 3.975 1 93.94 404 TRP B CA 1
ATOM 8494 C C . TRP B 1 404 ? 29.469 -1.548 4.918 1 93.94 404 TRP B C 1
ATOM 8496 O O . TRP B 1 404 ? 28.875 -2.156 5.816 1 93.94 404 TRP B O 1
ATOM 8506 N N . VAL B 1 405 ? 29.312 -0.235 4.758 1 93.12 405 VAL B N 1
ATOM 8507 C CA . VAL B 1 405 ? 28.438 0.58 5.59 1 93.12 405 VAL B CA 1
ATOM 8508 C C . VAL B 1 405 ? 27 0.128 5.414 1 93.12 405 VAL B C 1
ATOM 8510 O O . VAL B 1 405 ? 26.25 -0.019 6.391 1 93.12 405 VAL B O 1
ATOM 8513 N N . LEU B 1 406 ? 26.656 -0.13 4.199 1 94.75 406 LEU B N 1
ATOM 8514 C CA . LEU B 1 406 ? 25.297 -0.559 3.916 1 94.75 406 LEU B CA 1
ATOM 8515 C C . LEU B 1 406 ? 25.016 -1.935 4.516 1 94.75 406 LEU B C 1
ATOM 8517 O O . LEU B 1 406 ? 23.938 -2.18 5.047 1 94.75 406 LEU B O 1
ATOM 8521 N N . LEU B 1 407 ? 25.984 -2.795 4.453 1 94.06 407 LEU B N 1
ATOM 8522 C CA . LEU B 1 407 ? 25.812 -4.145 4.984 1 94.06 407 LEU B CA 1
ATOM 8523 C C . LEU B 1 407 ? 25.734 -4.121 6.508 1 94.06 407 LEU B C 1
ATOM 8525 O O . LEU B 1 407 ? 24.875 -4.785 7.098 1 94.06 407 LEU B O 1
ATOM 8529 N N . ARG B 1 408 ? 26.5 -3.303 7.082 1 91.19 408 ARG B N 1
ATOM 8530 C CA . ARG B 1 408 ? 26.641 -3.34 8.531 1 91.19 408 ARG B CA 1
ATOM 8531 C C . ARG B 1 408 ? 25.562 -2.512 9.211 1 91.19 408 ARG B C 1
ATOM 8533 O O . ARG B 1 408 ? 25.016 -2.916 10.25 1 91.19 408 ARG B O 1
ATOM 8540 N N . TYR B 1 409 ? 25.25 -1.359 8.672 1 90.12 409 TYR B N 1
ATOM 8541 C CA . TYR B 1 409 ? 24.438 -0.421 9.43 1 90.12 409 TYR B CA 1
ATOM 8542 C C . TYR B 1 409 ? 23.016 -0.362 8.859 1 90.12 409 TYR B C 1
ATOM 8544 O O . TYR B 1 409 ? 22.094 0.113 9.531 1 90.12 409 TYR B O 1
ATOM 8552 N N . LYS B 1 410 ? 22.828 -0.749 7.684 1 88.81 410 LYS B N 1
ATOM 8553 C CA . LYS B 1 410 ? 21.484 -0.812 7.133 1 88.81 410 LYS B CA 1
ATOM 8554 C C . LYS B 1 410 ? 21 -2.256 7.031 1 88.81 410 LYS B C 1
ATOM 8556 O O . LYS B 1 410 ? 19.844 -2.555 7.379 1 88.81 410 LYS B O 1
ATOM 8561 N N . GLY B 1 411 ? 21.859 -3.17 6.617 1 87.81 411 GLY B N 1
ATOM 8562 C CA . GLY B 1 411 ? 21.5 -4.562 6.395 1 87.81 411 GLY B CA 1
ATOM 8563 C C . GLY B 1 411 ? 21.312 -5.344 7.68 1 87.81 411 GLY B C 1
ATOM 8564 O O . GLY B 1 411 ? 20.375 -6.121 7.812 1 87.81 411 GLY B O 1
ATOM 8565 N N . LEU B 1 412 ? 22.141 -5.125 8.625 1 85.5 412 LEU B N 1
ATOM 8566 C CA . LEU B 1 412 ? 22.125 -5.914 9.852 1 85.5 412 LEU B CA 1
ATOM 8567 C C . LEU B 1 412 ? 20.875 -5.613 10.68 1 85.5 412 LEU B C 1
ATOM 8569 O O . LEU B 1 412 ? 20.234 -6.527 11.188 1 85.5 412 LEU B O 1
ATOM 8573 N N . PRO B 1 413 ? 20.516 -4.258 10.828 1 82.94 413 PRO B N 1
ATOM 8574 C CA . PRO B 1 413 ? 19.266 -4.004 11.555 1 82.94 413 PRO B CA 1
ATOM 8575 C C . PRO B 1 413 ? 18.047 -4.621 10.875 1 82.94 413 PRO B C 1
ATOM 8577 O O . PRO B 1 413 ? 17.109 -5.047 11.547 1 82.94 413 PRO B O 1
ATOM 8580 N N . ARG B 1 414 ? 18.047 -4.754 9.672 1 79.94 414 ARG B N 1
ATOM 8581 C CA . ARG B 1 414 ? 16.969 -5.375 8.922 1 79.94 414 ARG B CA 1
ATOM 8582 C C . ARG B 1 414 ? 16.891 -6.871 9.195 1 79.94 414 ARG B C 1
ATOM 8584 O O . ARG B 1 414 ? 15.805 -7.441 9.305 1 79.94 414 ARG B O 1
ATOM 8591 N N . ALA B 1 415 ? 18.016 -7.453 9.281 1 77.94 415 ALA B N 1
ATOM 8592 C CA . ALA B 1 415 ? 18.094 -8.898 9.469 1 77.94 415 ALA B CA 1
ATOM 8593 C C . ALA B 1 415 ? 17.672 -9.297 10.875 1 77.94 415 ALA B C 1
ATOM 8595 O O . ALA B 1 415 ? 17.219 -10.422 11.109 1 77.94 415 ALA B O 1
ATOM 8596 N N . LYS B 1 416 ? 17.734 -8.359 11.773 1 74.81 416 LYS B N 1
ATOM 8597 C CA . LYS B 1 416 ? 17.453 -8.648 13.18 1 74.81 416 LYS B CA 1
ATOM 8598 C C . LYS B 1 416 ? 15.953 -8.578 13.453 1 74.81 416 LYS B C 1
ATOM 8600 O O . LYS B 1 416 ? 15.469 -9.172 14.422 1 74.81 416 LYS B O 1
ATOM 8605 N N . HIS B 1 417 ? 15.227 -7.945 12.57 1 72.25 417 HIS B N 1
ATOM 8606 C CA . HIS B 1 417 ? 13.797 -7.836 12.828 1 72.25 417 HIS B CA 1
ATOM 8607 C C . HIS B 1 417 ? 13.07 -9.133 12.484 1 72.25 417 HIS B C 1
ATOM 8609 O O . HIS B 1 417 ? 13.227 -9.664 11.383 1 72.25 417 HIS B O 1
ATOM 8615 N N . PRO B 1 418 ? 12.461 -9.68 13.422 1 65.31 418 PRO B N 1
ATOM 8616 C CA . PRO B 1 418 ? 11.891 -11.016 13.266 1 65.31 418 PRO B CA 1
ATOM 8617 C C . PRO B 1 418 ? 10.805 -11.07 12.195 1 65.31 418 PRO B C 1
ATOM 8619 O O . PRO B 1 418 ? 10.539 -12.133 11.625 1 65.31 418 PRO B O 1
ATOM 8622 N N . LEU B 1 419 ? 10.164 -9.969 11.969 1 62.34 419 LEU B N 1
ATOM 8623 C CA . LEU B 1 419 ? 9.016 -10.016 11.078 1 62.34 419 LEU B CA 1
ATOM 8624 C C . LEU B 1 419 ? 9.461 -10.305 9.641 1 62.34 419 LEU B C 1
ATOM 8626 O O . LEU B 1 419 ? 8.695 -10.875 8.859 1 62.34 419 LEU B O 1
ATOM 8630 N N . PHE B 1 420 ? 10.711 -10.164 9.398 1 65.44 420 PHE B N 1
ATOM 8631 C CA . PHE B 1 420 ? 11 -10.281 7.977 1 65.44 420 PHE B CA 1
ATOM 8632 C C . PHE B 1 420 ? 11.758 -11.57 7.68 1 65.44 420 PHE B C 1
ATOM 8634 O O . PHE B 1 420 ? 11.242 -12.453 6.988 1 65.44 420 PHE B O 1
ATOM 8641 N N . ILE B 1 421 ? 12.891 -11.906 8.297 1 70.62 421 ILE B N 1
ATOM 8642 C CA . ILE B 1 421 ? 13.758 -12.984 7.84 1 70.62 421 ILE B CA 1
ATOM 8643 C C . ILE B 1 421 ? 13.367 -14.289 8.531 1 70.62 421 ILE B C 1
ATOM 8645 O O . ILE B 1 421 ? 13.195 -15.32 7.879 1 70.62 421 ILE B O 1
ATOM 8649 N N . SER B 1 422 ? 13.023 -14.25 9.812 1 76.5 422 SER B N 1
ATOM 8650 C CA . SER B 1 422 ? 12.719 -15.469 10.547 1 76.5 422 SER B CA 1
ATOM 8651 C C . SER B 1 422 ? 11.375 -16.047 10.133 1 76.5 422 SER B C 1
ATOM 8653 O O . SER B 1 422 ? 11.219 -17.266 10.016 1 76.5 422 SER B O 1
ATOM 8655 N N . LEU B 1 423 ? 10.531 -15.172 9.828 1 77.25 423 LEU B N 1
ATOM 8656 C CA . LEU B 1 423 ? 9.203 -15.625 9.414 1 77.25 423 LEU B CA 1
ATOM 8657 C C . LEU B 1 423 ? 9.266 -16.281 8.031 1 77.25 423 LEU B C 1
ATOM 8659 O O . LEU B 1 423 ? 8.57 -17.266 7.781 1 77.25 423 LEU B O 1
ATOM 8663 N N . ARG B 1 424 ? 10.117 -15.852 7.238 1 82.5 424 ARG B N 1
ATOM 8664 C CA . ARG B 1 424 ? 10.242 -16.406 5.891 1 82.5 424 ARG B CA 1
ATOM 8665 C C . ARG B 1 424 ? 10.852 -17.797 5.93 1 82.5 424 ARG B C 1
ATOM 8667 O O . ARG B 1 424 ? 10.398 -18.703 5.219 1 82.5 424 ARG B O 1
ATOM 8674 N N . VAL B 1 425 ? 11.891 -17.969 6.727 1 85.19 425 VAL B N 1
ATOM 8675 C CA . VAL B 1 425 ? 12.531 -19.266 6.855 1 85.19 425 VAL B CA 1
ATOM 8676 C C . VAL B 1 425 ? 11.539 -20.281 7.406 1 85.19 425 VAL B C 1
ATOM 8678 O O . VAL B 1 425 ? 11.422 -21.391 6.887 1 85.19 425 VAL B O 1
ATOM 8681 N N . PHE B 1 426 ? 10.836 -19.828 8.352 1 86.75 426 PHE B N 1
ATOM 8682 C CA . PHE B 1 426 ? 9.836 -20.703 8.953 1 86.75 426 PHE B CA 1
ATOM 8683 C C . PHE B 1 426 ? 8.758 -21.078 7.938 1 86.75 426 PHE B C 1
ATOM 8685 O O . PHE B 1 426 ? 8.344 -22.234 7.859 1 86.75 426 PHE B O 1
ATOM 8692 N N . LEU B 1 427 ? 8.391 -20.141 7.18 1 86.12 427 LEU B N 1
ATOM 8693 C CA . LEU B 1 427 ? 7.332 -20.359 6.195 1 86.12 427 LEU B CA 1
ATOM 8694 C C . LEU B 1 427 ? 7.773 -21.359 5.133 1 86.12 427 LEU B C 1
ATOM 8696 O O . LEU B 1 427 ? 6.996 -22.219 4.719 1 86.12 427 LEU B O 1
ATOM 8700 N N . TYR B 1 428 ? 8.984 -21.344 4.66 1 89.44 428 TYR B N 1
ATOM 8701 C CA . TYR B 1 428 ? 9.469 -22.266 3.639 1 89.44 428 TYR B CA 1
ATOM 8702 C C . TYR B 1 428 ? 9.625 -23.672 4.203 1 89.44 428 TYR B C 1
ATOM 8704 O O . TYR B 1 428 ? 9.406 -24.656 3.498 1 89.44 428 TYR B O 1
ATOM 8712 N N . ILE B 1 429 ? 9.977 -23.719 5.477 1 90.62 429 ILE B N 1
ATOM 8713 C CA . ILE B 1 429 ? 10.055 -25.031 6.121 1 90.62 429 ILE B CA 1
ATOM 8714 C C . ILE B 1 429 ? 8.656 -25.625 6.234 1 90.62 429 ILE B C 1
ATOM 8716 O O . ILE B 1 429 ? 8.453 -26.797 5.926 1 90.62 429 ILE B O 1
ATOM 8720 N N . LEU B 1 430 ? 7.797 -24.781 6.617 1 88.88 430 LEU B N 1
ATOM 8721 C CA . LEU B 1 430 ? 6.41 -25.219 6.746 1 88.88 430 LEU B CA 1
ATOM 8722 C C . LEU B 1 430 ? 5.848 -25.641 5.395 1 88.88 430 LEU B C 1
ATOM 8724 O O . LEU B 1 430 ? 5.148 -26.656 5.297 1 88.88 430 LEU B O 1
ATOM 8728 N N . LEU B 1 431 ? 6.152 -24.984 4.414 1 90.12 431 LEU B N 1
ATOM 8729 C CA . LEU B 1 431 ? 5.668 -25.297 3.074 1 90.12 431 LEU B CA 1
ATOM 8730 C C . LEU B 1 431 ? 6.297 -26.594 2.555 1 90.12 431 LEU B C 1
ATOM 8732 O O . LEU B 1 431 ? 5.621 -27.406 1.929 1 90.12 431 LEU B O 1
ATOM 8736 N N . ALA B 1 432 ? 7.59 -26.719 2.811 1 93.62 432 ALA B N 1
ATOM 8737 C CA . ALA B 1 432 ? 8.266 -27.953 2.434 1 93.62 432 ALA B CA 1
ATOM 8738 C C . ALA B 1 432 ? 7.656 -29.156 3.156 1 93.62 432 ALA B C 1
ATOM 8740 O O . ALA B 1 432 ? 7.469 -30.219 2.561 1 93.62 432 ALA B O 1
ATOM 8741 N N . ALA B 1 433 ? 7.305 -28.938 4.387 1 92 433 ALA B N 1
ATOM 8742 C CA . ALA B 1 433 ? 6.684 -30 5.164 1 92 433 ALA B CA 1
ATOM 8743 C C . ALA B 1 433 ? 5.297 -30.344 4.629 1 92 433 ALA B C 1
ATOM 8745 O O . ALA B 1 433 ? 4.934 -31.516 4.52 1 92 433 ALA B O 1
ATOM 8746 N N . LEU B 1 434 ? 4.68 -29.328 4.305 1 88.88 434 LEU B N 1
ATOM 8747 C CA . LEU B 1 434 ? 3.338 -29.516 3.768 1 88.88 434 LEU B CA 1
ATOM 8748 C C . LEU B 1 434 ? 3.389 -30.25 2.43 1 88.88 434 LEU B C 1
ATOM 8750 O O . LEU B 1 434 ? 2.658 -31.219 2.219 1 88.88 434 LEU B O 1
ATOM 8754 N N . LEU B 1 435 ? 4.191 -29.875 1.522 1 89.06 435 LEU B N 1
ATOM 8755 C CA . LEU B 1 435 ? 4.332 -30.531 0.223 1 89.06 435 LEU B CA 1
ATOM 8756 C C . LEU B 1 435 ? 4.82 -31.953 0.383 1 89.06 435 LEU B C 1
ATOM 8758 O O . LEU B 1 435 ? 4.336 -32.875 -0.302 1 89.06 435 LEU B O 1
ATOM 8762 N N . SER B 1 436 ? 5.734 -32.125 1.316 1 90.31 436 SER B N 1
ATOM 8763 C CA . SER B 1 436 ? 6.305 -33.469 1.532 1 90.31 436 SER B CA 1
ATOM 8764 C C . SER B 1 436 ? 5.273 -34.406 2.127 1 90.31 436 SER B C 1
ATOM 8766 O O . SER B 1 436 ? 5.352 -35.625 1.92 1 90.31 436 SER B O 1
ATOM 8768 N N . SER B 1 437 ? 4.383 -33.844 2.816 1 88.56 437 SER B N 1
ATOM 8769 C CA . SER B 1 437 ? 3.354 -34.688 3.412 1 88.56 437 SER B CA 1
ATOM 8770 C C . SER B 1 437 ? 2.463 -35.312 2.344 1 88.56 437 SER B C 1
ATOM 8772 O O . SER B 1 437 ? 1.922 -36.406 2.539 1 88.56 437 SER B O 1
ATOM 8774 N N . PHE B 1 438 ? 2.348 -34.75 1.171 1 85.38 438 PHE B N 1
ATOM 8775 C CA . PHE B 1 438 ? 1.579 -35.281 0.057 1 85.38 438 PHE B CA 1
ATOM 8776 C C . PHE B 1 438 ? 2.344 -36.406 -0.633 1 85.38 438 PHE B C 1
ATOM 8778 O O . PHE B 1 438 ? 1.738 -37.344 -1.188 1 85.38 438 PHE B O 1
ATOM 8785 N N . PHE B 1 439 ? 3.65 -36.312 -0.615 1 86.56 439 PHE B N 1
ATOM 8786 C CA . PHE B 1 439 ? 4.492 -37.219 -1.382 1 86.56 439 PHE B CA 1
ATOM 8787 C C . PHE B 1 439 ? 5.453 -37.969 -0.465 1 86.56 439 PHE B C 1
ATOM 8789 O O . PHE B 1 439 ? 6.598 -38.219 -0.839 1 86.56 439 PHE B O 1
ATOM 8796 N N . TYR B 1 440 ? 4.941 -38.25 0.649 1 86 440 TYR B N 1
ATOM 8797 C CA . TYR B 1 440 ? 5.832 -38.844 1.635 1 86 440 TYR B CA 1
ATOM 8798 C C . TYR B 1 440 ? 6.285 -40.219 1.189 1 86 440 TYR B C 1
ATOM 8800 O O . TYR B 1 440 ? 5.461 -41.062 0.799 1 86 440 TYR B O 1
ATOM 8808 N N . SER B 1 441 ? 7.535 -40.469 1.086 1 82.81 441 SER B N 1
ATOM 8809 C CA . SER B 1 441 ? 8.195 -41.75 0.787 1 82.81 441 SER B CA 1
ATOM 8810 C C . SER B 1 441 ? 7.59 -42.406 -0.452 1 82.81 441 SER B C 1
ATOM 8812 O O . SER B 1 441 ? 7.008 -43.469 -0.367 1 82.81 441 SER B O 1
ATOM 8814 N N . GLN B 1 442 ? 7.879 -41.812 -1.598 1 79.19 442 GLN B N 1
ATOM 8815 C CA . GLN B 1 442 ? 7.34 -42.312 -2.861 1 79.19 442 GLN B CA 1
ATOM 8816 C C . GLN B 1 442 ? 8.039 -43.594 -3.285 1 79.19 442 GLN B C 1
ATOM 8818 O O . GLN B 1 442 ? 9.25 -43.75 -3.1 1 79.19 442 GLN B O 1
ATOM 8823 N N . ASP B 1 443 ? 7.188 -44.438 -3.684 1 75.25 443 ASP B N 1
ATOM 8824 C CA . ASP B 1 443 ? 7.75 -45.688 -4.152 1 75.25 443 ASP B CA 1
ATOM 8825 C C . ASP B 1 443 ? 8.445 -45.531 -5.5 1 75.25 443 ASP B C 1
ATOM 8827 O O . ASP B 1 443 ? 8.328 -44.469 -6.133 1 75.25 443 ASP B O 1
ATOM 8831 N N . ARG B 1 444 ? 9.305 -46.438 -5.855 1 77 444 ARG B N 1
ATOM 8832 C CA . ARG B 1 444 ? 10.109 -46.344 -7.07 1 77 444 ARG B CA 1
ATOM 8833 C C . ARG B 1 444 ? 9.469 -47.125 -8.211 1 77 444 ARG B C 1
ATOM 8835 O O . ARG B 1 444 ? 10.164 -47.656 -9.078 1 77 444 ARG B O 1
ATOM 8842 N N . GLN B 1 445 ? 8.094 -47.125 -8.07 1 74.25 445 GLN B N 1
ATOM 8843 C CA . GLN B 1 445 ? 7.328 -47.656 -9.203 1 74.25 445 GLN B CA 1
ATOM 8844 C C . GLN B 1 445 ? 7.012 -46.531 -10.203 1 74.25 445 GLN B C 1
ATOM 8846 O O . GLN B 1 445 ? 7.344 -45.375 -9.969 1 74.25 445 GLN B O 1
ATOM 8851 N N . LEU B 1 446 ? 6.488 -46.906 -11.281 1 70.88 446 LEU B N 1
ATOM 8852 C CA . LEU B 1 446 ? 6.262 -45.938 -12.344 1 70.88 446 LEU B CA 1
ATOM 8853 C C . LEU B 1 446 ? 5.367 -44.781 -11.852 1 70.88 446 LEU B C 1
ATOM 8855 O O . LEU B 1 446 ? 5.621 -43.625 -12.156 1 70.88 446 LEU B O 1
ATOM 8859 N N . THR B 1 447 ? 4.281 -45.125 -11.094 1 71.25 447 THR B N 1
ATOM 8860 C CA . THR B 1 447 ? 3.4 -44.094 -10.562 1 71.25 447 THR B CA 1
ATOM 8861 C C . THR B 1 447 ? 4.156 -43.188 -9.602 1 71.25 447 THR B C 1
ATOM 8863 O O . THR B 1 447 ? 3.971 -41.969 -9.617 1 71.25 447 THR B O 1
ATOM 8866 N N . GLY B 1 448 ? 4.93 -43.75 -8.812 1 78.38 448 GLY B N 1
ATOM 8867 C CA . GLY B 1 448 ? 5.742 -43 -7.887 1 78.38 448 GLY B CA 1
ATOM 8868 C C . GLY B 1 448 ? 6.762 -42.094 -8.586 1 78.38 448 GLY B C 1
ATOM 8869 O O . GLY B 1 448 ? 7.035 -41 -8.133 1 78.38 448 GLY B O 1
ATOM 8870 N N . ILE B 1 449 ? 7.32 -42.656 -9.711 1 82.69 449 ILE B N 1
ATOM 8871 C CA . ILE B 1 449 ? 8.297 -41.875 -10.477 1 82.69 449 ILE B CA 1
ATOM 8872 C C . ILE B 1 449 ? 7.629 -40.625 -11.062 1 82.69 449 ILE B C 1
ATOM 8874 O O . ILE B 1 449 ? 8.18 -39.531 -10.992 1 82.69 449 ILE B O 1
ATOM 8878 N N . PHE B 1 450 ? 6.406 -40.75 -11.508 1 78.88 450 PHE B N 1
ATOM 8879 C CA . PHE B 1 450 ? 5.711 -39.594 -12.086 1 78.88 450 PHE B CA 1
ATOM 8880 C C . PHE B 1 450 ? 5.324 -38.594 -11.008 1 78.88 450 PHE B C 1
ATOM 8882 O O . PHE B 1 450 ? 5.352 -37.375 -11.234 1 78.88 450 PHE B O 1
ATOM 8889 N N . ASN B 1 451 ? 4.949 -39.156 -9.875 1 82.75 451 ASN B N 1
ATOM 8890 C CA . ASN B 1 451 ? 4.672 -38.281 -8.758 1 82.75 451 ASN B CA 1
ATOM 8891 C C . ASN B 1 451 ? 5.91 -37.469 -8.359 1 82.75 451 ASN B C 1
ATOM 8893 O O . ASN B 1 451 ? 5.805 -36.281 -8.039 1 82.75 451 ASN B O 1
ATOM 8897 N N . THR B 1 452 ? 7.016 -38.156 -8.438 1 89.69 452 THR B N 1
ATOM 8898 C CA . THR B 1 452 ? 8.266 -37.5 -8.094 1 89.69 452 THR B CA 1
ATOM 8899 C C . THR B 1 452 ? 8.586 -36.406 -9.109 1 89.69 452 THR B C 1
ATOM 8901 O O . THR B 1 452 ? 9.055 -35.312 -8.734 1 89.69 452 THR B O 1
ATOM 8904 N N . VAL B 1 453 ? 8.344 -36.688 -10.414 1 89.56 453 VAL B N 1
ATOM 8905 C CA . VAL B 1 453 ? 8.555 -35.688 -11.453 1 89.56 453 VAL B CA 1
ATOM 8906 C C . VAL B 1 453 ? 7.68 -34.469 -11.18 1 89.56 453 VAL B C 1
ATOM 8908 O O . VAL B 1 453 ? 8.148 -33.312 -11.266 1 89.56 453 VAL B O 1
ATOM 8911 N N . GLY B 1 454 ? 6.453 -34.688 -10.781 1 87.81 454 GLY B N 1
ATOM 8912 C CA . GLY B 1 454 ? 5.516 -33.625 -10.492 1 87.81 454 GLY B CA 1
ATOM 8913 C C . GLY B 1 454 ? 5.93 -32.75 -9.312 1 87.81 454 GLY B C 1
ATOM 8914 O O . GLY B 1 454 ? 5.902 -31.531 -9.391 1 87.81 454 GLY B O 1
ATOM 8915 N N . ILE B 1 455 ? 6.34 -33.375 -8.25 1 91.06 455 ILE B N 1
ATOM 8916 C CA . ILE B 1 455 ? 6.68 -32.594 -7.051 1 91.06 455 ILE B CA 1
ATOM 8917 C C . ILE B 1 455 ? 7.973 -31.828 -7.281 1 91.06 455 ILE B C 1
ATOM 8919 O O . ILE B 1 455 ? 8.141 -30.719 -6.766 1 91.06 455 ILE B O 1
ATOM 8923 N N . LEU B 1 456 ? 8.891 -32.406 -8.07 1 94.56 456 LEU B N 1
ATOM 8924 C CA . LEU B 1 456 ? 10.125 -31.703 -8.375 1 94.56 456 LEU B CA 1
ATOM 8925 C C . LEU B 1 456 ? 9.828 -30.453 -9.211 1 94.56 456 LEU B C 1
ATOM 8927 O O . LEU B 1 456 ? 10.492 -29.422 -9.055 1 94.56 456 LEU B O 1
ATOM 8931 N N . PHE B 1 457 ? 8.836 -30.562 -10.047 1 93.69 457 PHE B N 1
ATOM 8932 C CA . PHE B 1 457 ? 8.445 -29.391 -10.828 1 93.69 457 PHE B CA 1
ATOM 8933 C C . PHE B 1 457 ? 7.816 -28.328 -9.93 1 93.69 457 PHE B C 1
ATOM 8935 O O . PHE B 1 457 ? 8.125 -27.141 -10.055 1 93.69 457 PHE B O 1
ATOM 8942 N N . ILE B 1 458 ? 6.984 -28.734 -9.039 1 91.88 458 ILE B N 1
ATOM 8943 C CA . ILE B 1 458 ? 6.309 -27.812 -8.125 1 91.88 458 ILE B CA 1
ATOM 8944 C C . ILE B 1 458 ? 7.332 -27.141 -7.219 1 91.88 458 ILE B C 1
ATOM 8946 O O . ILE B 1 458 ? 7.207 -25.953 -6.906 1 91.88 458 ILE B O 1
ATOM 8950 N N . ALA B 1 459 ? 8.305 -27.906 -6.793 1 93.56 459 ALA B N 1
ATOM 8951 C CA . ALA B 1 459 ? 9.352 -27.359 -5.934 1 93.56 459 ALA B CA 1
ATOM 8952 C C . ALA B 1 459 ? 10.094 -26.219 -6.617 1 93.56 459 ALA B C 1
ATOM 8954 O O . ALA B 1 459 ? 10.594 -25.312 -5.949 1 93.56 459 ALA B O 1
ATOM 8955 N N . VAL B 1 460 ? 10.148 -26.266 -7.93 1 95.12 460 VAL B N 1
ATOM 8956 C CA . VAL B 1 460 ? 10.875 -25.234 -8.672 1 95.12 460 VAL B CA 1
ATOM 8957 C C . VAL B 1 460 ? 9.953 -24.047 -8.938 1 95.12 460 VAL B C 1
ATOM 8959 O O . VAL B 1 460 ? 10.391 -22.891 -8.883 1 95.12 460 VAL B O 1
ATOM 8962 N N . ILE B 1 461 ? 8.68 -24.297 -9.172 1 92.88 461 ILE B N 1
ATOM 8963 C CA . ILE B 1 461 ? 7.785 -23.219 -9.594 1 92.88 461 ILE B CA 1
ATOM 8964 C C . ILE B 1 461 ? 7.301 -22.438 -8.375 1 92.88 461 ILE B C 1
ATOM 8966 O O . ILE B 1 461 ? 7.074 -21.234 -8.445 1 92.88 461 ILE B O 1
ATOM 8970 N N . LEU B 1 462 ? 7.129 -23.078 -7.246 1 91.88 462 LEU B N 1
ATOM 8971 C CA . LEU B 1 462 ? 6.52 -22.484 -6.062 1 91.88 462 LEU B CA 1
ATOM 8972 C C . LEU B 1 462 ? 7.289 -21.234 -5.617 1 91.88 462 LEU B C 1
ATOM 8974 O O . LEU B 1 462 ? 6.695 -20.172 -5.41 1 91.88 462 LEU B O 1
ATOM 8978 N N . PRO B 1 463 ? 8.625 -21.344 -5.52 1 92.5 463 PRO B N 1
ATOM 8979 C CA . PRO B 1 463 ? 9.352 -20.125 -5.109 1 92.5 463 PRO B CA 1
ATOM 8980 C C . PRO B 1 463 ? 9.18 -18.969 -6.09 1 92.5 463 PRO B C 1
ATOM 8982 O O . PRO B 1 463 ? 9.234 -17.812 -5.691 1 92.5 463 PRO B O 1
ATOM 8985 N N . CYS B 1 464 ? 8.938 -19.266 -7.312 1 91.81 464 CYS B N 1
ATOM 8986 C CA . CYS B 1 464 ? 8.75 -18.219 -8.297 1 91.81 464 CYS B CA 1
ATOM 8987 C C . CYS B 1 464 ? 7.426 -17.484 -8.078 1 91.81 464 CYS B C 1
ATOM 8989 O O . CYS B 1 464 ? 7.34 -16.281 -8.25 1 91.81 464 CYS B O 1
ATOM 8991 N N . PHE B 1 465 ? 6.473 -18.234 -7.688 1 88.5 465 PHE B N 1
ATOM 8992 C CA . PHE B 1 465 ? 5.195 -17.609 -7.375 1 88.5 465 PHE B CA 1
ATOM 8993 C C . PHE B 1 465 ? 5.27 -16.859 -6.047 1 88.5 465 PHE B C 1
ATOM 8995 O O . PHE B 1 465 ? 4.625 -15.82 -5.871 1 88.5 465 PHE B O 1
ATOM 9002 N N . MET B 1 466 ? 6.082 -17.344 -5.164 1 90.44 466 MET B N 1
ATOM 9003 C CA . MET B 1 466 ? 6.27 -16.719 -3.857 1 90.44 466 MET B CA 1
ATOM 9004 C C . MET B 1 466 ? 7.125 -15.461 -3.973 1 90.44 466 MET B C 1
ATOM 9006 O O . MET B 1 466 ? 7.301 -14.727 -2.994 1 90.44 466 MET B O 1
ATOM 9010 N N . ALA B 1 467 ? 7.629 -15.234 -5.191 1 92.94 467 ALA B N 1
ATOM 9011 C CA . ALA B 1 467 ? 8.43 -14.031 -5.418 1 92.94 467 ALA B CA 1
ATOM 9012 C C . ALA B 1 467 ? 7.621 -12.773 -5.117 1 92.94 467 ALA B C 1
ATOM 9014 O O . ALA B 1 467 ? 8.188 -11.688 -4.969 1 92.94 467 ALA B O 1
ATOM 9015 N N . GLN B 1 468 ? 6.332 -12.953 -4.965 1 89.88 468 GLN B N 1
ATOM 9016 C CA . GLN B 1 468 ? 5.449 -11.836 -4.637 1 89.88 468 GLN B CA 1
ATOM 9017 C C . GLN B 1 468 ? 5.82 -11.219 -3.291 1 89.88 468 GLN B C 1
ATOM 9019 O O . GLN B 1 468 ? 5.645 -10.023 -3.086 1 89.88 468 GLN B O 1
ATOM 9024 N N . VAL B 1 469 ? 6.359 -11.977 -2.416 1 87.56 469 VAL B N 1
ATOM 9025 C CA . VAL B 1 469 ? 6.777 -11.484 -1.108 1 87.56 469 VAL B CA 1
ATOM 9026 C C . VAL B 1 469 ? 7.879 -10.438 -1.279 1 87.56 469 VAL B C 1
ATOM 9028 O O . VAL B 1 469 ? 7.871 -9.406 -0.606 1 87.56 469 VAL B O 1
ATOM 9031 N N . PHE B 1 470 ? 8.781 -10.703 -2.186 1 91.12 470 PHE B N 1
ATOM 9032 C CA . PHE B 1 470 ? 9.891 -9.789 -2.426 1 91.12 470 PHE B CA 1
ATOM 9033 C C . PHE B 1 470 ? 9.414 -8.531 -3.133 1 91.12 470 PHE B C 1
ATOM 9035 O O . PHE B 1 470 ? 9.969 -7.449 -2.928 1 91.12 470 PHE B O 1
ATOM 9042 N N . VAL B 1 471 ? 8.359 -8.719 -3.908 1 92.12 471 VAL B N 1
ATOM 9043 C CA . VAL B 1 471 ? 7.77 -7.547 -4.555 1 92.12 471 VAL B CA 1
ATOM 9044 C C . VAL B 1 471 ? 7.23 -6.59 -3.498 1 92.12 471 VAL B C 1
ATOM 9046 O O . VAL B 1 471 ? 7.496 -5.383 -3.551 1 92.12 471 VAL B O 1
ATOM 9049 N N . GLU B 1 472 ? 6.547 -7.098 -2.535 1 87.06 472 GLU B N 1
ATOM 9050 C CA . GLU B 1 472 ? 5.953 -6.27 -1.489 1 87.06 472 GLU B CA 1
ATOM 9051 C C . GLU B 1 472 ? 7.027 -5.633 -0.611 1 87.06 472 GLU B C 1
ATOM 9053 O O . GLU B 1 472 ? 6.906 -4.473 -0.216 1 87.06 472 GLU B O 1
ATOM 9058 N N . GLU B 1 473 ? 8.023 -6.383 -0.344 1 84.5 473 GLU B N 1
ATOM 9059 C CA . GLU B 1 473 ? 9.117 -5.863 0.472 1 84.5 473 GLU B CA 1
ATOM 9060 C C . GLU B 1 473 ? 9.844 -4.723 -0.238 1 84.5 473 GLU B C 1
ATOM 9062 O O . GLU B 1 473 ? 10.227 -3.738 0.395 1 84.5 473 GLU B O 1
ATOM 9067 N N . MET B 1 474 ? 10.008 -4.902 -1.467 1 89.19 474 MET B N 1
ATOM 9068 C CA . MET B 1 474 ? 10.742 -3.904 -2.24 1 89.19 474 MET B CA 1
ATOM 9069 C C . MET B 1 474 ? 9.938 -2.617 -2.369 1 89.19 474 MET B C 1
ATOM 9071 O O . MET B 1 474 ? 10.508 -1.527 -2.445 1 89.19 474 MET B O 1
ATOM 9075 N N . LYS B 1 475 ? 8.648 -2.746 -2.361 1 83.69 475 LYS B N 1
ATOM 9076 C CA . LYS B 1 475 ? 7.812 -1.553 -2.428 1 83.69 475 LYS B CA 1
ATOM 9077 C C . LYS B 1 475 ? 8.055 -0.643 -1.228 1 83.69 475 LYS B C 1
ATOM 9079 O O . LYS B 1 475 ? 8.141 0.578 -1.375 1 83.69 475 LYS B O 1
ATOM 9084 N N . PHE B 1 476 ? 8.188 -1.199 -0.154 1 78.44 476 PHE B N 1
ATOM 9085 C CA . PHE B 1 476 ? 8.461 -0.435 1.058 1 78.44 476 PHE B CA 1
ATOM 9086 C C . PHE B 1 476 ? 9.875 0.131 1.033 1 78.44 476 PHE B C 1
ATOM 9088 O O . PHE B 1 476 ? 10.102 1.28 1.423 1 78.44 476 PHE B O 1
ATOM 9095 N N . ASP B 1 477 ? 10.742 -0.68 0.549 1 86.19 477 ASP B N 1
ATOM 9096 C CA . ASP B 1 477 ? 12.148 -0.289 0.529 1 86.19 477 ASP B CA 1
ATOM 9097 C C . ASP B 1 477 ? 12.398 0.819 -0.492 1 86.19 477 ASP B C 1
ATOM 9099 O O . ASP B 1 477 ? 13.312 1.629 -0.328 1 86.19 477 ASP B O 1
ATOM 9103 N N . ARG B 1 478 ? 11.633 0.757 -1.474 1 86.94 478 ARG B N 1
ATOM 9104 C CA . ARG B 1 478 ? 11.82 1.721 -2.553 1 86.94 478 ARG B CA 1
ATOM 9105 C C . ARG B 1 478 ? 11.555 3.143 -2.07 1 86.94 478 ARG B C 1
ATOM 9107 O O . ARG B 1 478 ? 12.227 4.086 -2.494 1 86.94 478 ARG B O 1
ATOM 9114 N N . GLU B 1 479 ? 10.641 3.34 -1.235 1 81.88 479 GLU B N 1
ATOM 9115 C CA . GLU B 1 479 ? 10.344 4.664 -0.7 1 81.88 479 GLU B CA 1
ATOM 9116 C C . GLU B 1 479 ? 11.523 5.203 0.109 1 81.88 479 GLU B C 1
ATOM 9118 O O . GLU B 1 479 ? 11.891 6.371 -0.026 1 81.88 479 GLU B O 1
ATOM 9123 N N . VAL B 1 480 ? 12.07 4.387 0.914 1 87.25 480 VAL B N 1
ATOM 9124 C CA . VAL B 1 480 ? 13.219 4.77 1.727 1 87.25 480 VAL B CA 1
ATOM 9125 C C . VAL B 1 480 ? 14.43 4.992 0.829 1 87.25 480 VAL B C 1
ATOM 9127 O O . VAL B 1 480 ? 15.188 5.945 1.026 1 87.25 480 VAL B O 1
ATOM 9130 N N . TYR B 1 481 ? 14.594 4.168 -0.166 1 90.06 481 TYR B N 1
ATOM 9131 C CA . TYR B 1 481 ? 15.711 4.258 -1.1 1 90.06 481 TYR B CA 1
ATOM 9132 C C . TYR B 1 481 ? 15.68 5.57 -1.869 1 90.06 481 TYR B C 1
ATOM 9134 O O . TYR B 1 481 ? 16.703 6.227 -2.039 1 90.06 481 TYR B O 1
ATOM 9142 N N . THR B 1 482 ? 14.547 5.93 -2.332 1 83.19 482 THR B N 1
ATOM 9143 C CA . THR B 1 482 ? 14.43 7.133 -3.145 1 83.19 482 THR B CA 1
ATOM 9144 C C . THR B 1 482 ? 14.859 8.367 -2.354 1 83.19 482 THR B C 1
ATOM 9146 O O . THR B 1 482 ? 15.555 9.234 -2.879 1 83.19 482 THR B O 1
ATOM 9149 N N . ARG B 1 483 ? 14.469 8.414 -1.159 1 81.5 483 ARG B N 1
ATOM 9150 C CA . ARG B 1 483 ? 14.867 9.531 -0.304 1 81.5 483 ARG B CA 1
ATOM 9151 C C . ARG B 1 483 ? 16.375 9.547 -0.095 1 81.5 483 ARG B C 1
ATOM 9153 O O . ARG B 1 483 ? 17.016 10.586 -0.269 1 81.5 483 ARG B O 1
ATOM 9160 N N . GLU B 1 484 ? 16.922 8.414 0.197 1 86.62 484 GLU B N 1
ATOM 9161 C CA . GLU B 1 484 ? 18.359 8.32 0.478 1 86.62 484 GLU B CA 1
ATOM 9162 C C . GLU B 1 484 ? 19.188 8.539 -0.786 1 86.62 484 GLU B C 1
ATOM 9164 O O . GLU B 1 484 ? 20.281 9.109 -0.728 1 86.62 484 GLU B O 1
ATOM 9169 N N . PHE B 1 485 ? 18.609 8.047 -1.827 1 84.25 485 PHE B N 1
ATOM 9170 C CA . PHE B 1 485 ? 19.281 8.227 -3.107 1 84.25 485 PHE B CA 1
ATOM 9171 C C . PHE B 1 485 ? 19.344 9.695 -3.496 1 84.25 485 PHE B C 1
ATOM 9173 O O . PHE B 1 485 ? 20.359 10.18 -3.973 1 84.25 485 PHE B O 1
ATOM 9180 N N . ASN B 1 486 ? 18.312 10.398 -3.262 1 78.5 486 ASN B N 1
ATOM 9181 C CA . ASN B 1 486 ? 18.25 11.82 -3.586 1 78.5 486 ASN B CA 1
ATOM 9182 C C . ASN B 1 486 ? 19.156 12.641 -2.672 1 78.5 486 ASN B C 1
ATOM 9184 O O . ASN B 1 486 ? 19.672 13.695 -3.07 1 78.5 486 ASN B O 1
ATOM 9188 N N . ASP B 1 487 ? 19.375 12.109 -1.509 1 81.19 487 ASP B N 1
ATOM 9189 C CA . ASP B 1 487 ? 20.25 12.797 -0.56 1 81.19 487 ASP B CA 1
ATOM 9190 C C . ASP B 1 487 ? 21.688 12.328 -0.699 1 81.19 487 ASP B C 1
ATOM 9192 O O . ASP B 1 487 ? 22.547 12.672 0.126 1 81.19 487 ASP B O 1
ATOM 9196 N N . ALA B 1 488 ? 21.984 11.438 -1.69 1 82.31 488 ALA B N 1
ATOM 9197 C CA . ALA B 1 488 ? 23.328 10.984 -2.047 1 82.31 488 ALA B CA 1
ATOM 9198 C C . ALA B 1 488 ? 23.984 10.234 -0.89 1 82.31 488 ALA B C 1
ATOM 9200 O O . ALA B 1 488 ? 25.141 10.5 -0.538 1 82.31 488 ALA B O 1
ATOM 9201 N N . TYR B 1 489 ? 23.188 9.43 -0.246 1 86.25 489 TYR B N 1
ATOM 9202 C CA . TYR B 1 489 ? 23.75 8.555 0.781 1 86.25 489 TYR B CA 1
ATOM 9203 C C . TYR B 1 489 ? 24.703 7.539 0.173 1 86.25 489 TYR B C 1
ATOM 9205 O O . TYR B 1 489 ? 25.781 7.305 0.706 1 86.25 489 TYR B O 1
ATOM 9213 N N . TYR B 1 490 ? 24.25 6.957 -0.846 1 90.38 490 TYR B N 1
ATOM 9214 C CA . TYR B 1 490 ? 24.969 5.891 -1.528 1 90.38 490 TYR B CA 1
ATOM 9215 C C . TYR B 1 490 ? 24.594 5.832 -3.004 1 90.38 490 TYR B C 1
ATOM 9217 O O . TYR B 1 490 ? 23.656 6.504 -3.438 1 90.38 490 TYR B O 1
ATOM 9225 N N . ARG B 1 491 ? 25.438 5.117 -3.684 1 91.56 491 ARG B N 1
ATOM 9226 C CA . ARG B 1 491 ? 25.188 4.91 -5.105 1 91.56 491 ARG B CA 1
ATOM 9227 C C . ARG B 1 491 ? 24.188 3.779 -5.324 1 91.56 491 ARG B C 1
ATOM 9229 O O . ARG B 1 491 ? 24.016 2.92 -4.457 1 91.56 491 ARG B O 1
ATOM 9236 N N . ALA B 1 492 ? 23.484 3.824 -6.5 1 92.62 492 ALA B N 1
ATOM 9237 C CA . ALA B 1 492 ? 22.484 2.814 -6.82 1 92.62 492 ALA B CA 1
ATOM 9238 C C . ALA B 1 492 ? 23.109 1.424 -6.898 1 92.62 492 ALA B C 1
ATOM 9240 O O . ALA B 1 492 ? 22.516 0.443 -6.441 1 92.62 492 ALA B O 1
ATOM 9241 N N . GLY B 1 493 ? 24.281 1.326 -7.461 1 94.56 493 GLY B N 1
ATOM 9242 C CA . GLY B 1 493 ? 24.953 0.043 -7.594 1 94.56 493 GLY B CA 1
ATOM 9243 C C . GLY B 1 493 ? 25.312 -0.593 -6.262 1 94.56 493 GLY B C 1
ATOM 9244 O O . GLY B 1 493 ? 25.141 -1.802 -6.082 1 94.56 493 GLY B O 1
ATOM 9245 N N . THR B 1 494 ? 25.766 0.184 -5.332 1 94.69 494 THR B N 1
ATOM 9246 C CA . THR B 1 494 ? 26.125 -0.338 -4.02 1 94.69 494 THR B CA 1
ATOM 9247 C C . THR B 1 494 ? 24.891 -0.759 -3.244 1 94.69 494 THR B C 1
ATOM 9249 O O . THR B 1 494 ? 24.938 -1.703 -2.451 1 94.69 494 THR B O 1
ATOM 9252 N N . TYR B 1 495 ? 23.875 -0.017 -3.521 1 94.88 495 TYR B N 1
ATOM 9253 C CA . TYR B 1 495 ? 22.625 -0.405 -2.889 1 94.88 495 TYR B CA 1
ATOM 9254 C C . TYR B 1 495 ? 22.172 -1.783 -3.361 1 94.88 495 TYR B C 1
ATOM 9256 O O . TYR B 1 495 ? 21.812 -2.639 -2.547 1 94.88 495 TYR B O 1
ATOM 9264 N N . VAL B 1 496 ? 22.172 -1.979 -4.652 1 96.25 496 VAL B N 1
ATOM 9265 C CA . VAL B 1 496 ? 21.75 -3.244 -5.242 1 96.25 496 VAL B CA 1
ATOM 9266 C C . VAL B 1 496 ? 22.609 -4.383 -4.707 1 96.25 496 VAL B C 1
ATOM 9268 O O . VAL B 1 496 ? 22.094 -5.418 -4.285 1 96.25 496 VAL B O 1
ATOM 9271 N N . ALA B 1 497 ? 23.859 -4.172 -4.691 1 96 497 ALA B N 1
ATOM 9272 C CA . ALA B 1 497 ? 24.781 -5.191 -4.191 1 96 497 ALA B CA 1
ATOM 9273 C C . ALA B 1 497 ? 24.531 -5.492 -2.721 1 96 497 ALA B C 1
ATOM 9275 O O . ALA B 1 497 ? 24.5 -6.656 -2.314 1 96 497 ALA B O 1
ATOM 9276 N N . ALA B 1 498 ? 24.328 -4.441 -1.965 1 94.5 498 ALA B N 1
ATOM 9277 C CA . ALA B 1 498 ? 24.094 -4.617 -0.534 1 94.5 498 ALA B CA 1
ATOM 9278 C C . ALA B 1 498 ? 22.781 -5.352 -0.284 1 94.5 498 ALA B C 1
ATOM 9280 O O . ALA B 1 498 ? 22.703 -6.211 0.597 1 94.5 498 ALA B O 1
ATOM 9281 N N . ARG B 1 499 ? 21.812 -4.973 -1.077 1 92.81 499 ARG B N 1
ATOM 9282 C CA . ARG B 1 499 ? 20.516 -5.598 -0.911 1 92.81 499 ARG B CA 1
ATOM 9283 C C . ARG B 1 499 ? 20.578 -7.09 -1.219 1 92.81 499 ARG B C 1
ATOM 9285 O O . ARG B 1 499 ? 19.969 -7.902 -0.519 1 92.81 499 ARG B O 1
ATOM 9292 N N . ILE B 1 500 ? 21.281 -7.465 -2.215 1 94.88 500 ILE B N 1
ATOM 9293 C CA . ILE B 1 500 ? 21.422 -8.859 -2.623 1 94.88 500 ILE B CA 1
ATOM 9294 C C . ILE B 1 500 ? 22.281 -9.609 -1.607 1 94.88 500 ILE B C 1
ATOM 9296 O O . ILE B 1 500 ? 21.891 -10.688 -1.145 1 94.88 500 ILE B O 1
ATOM 9300 N N . LEU B 1 501 ? 23.391 -9.039 -1.21 1 93.94 501 LEU B N 1
ATOM 9301 C CA . LEU B 1 501 ? 24.328 -9.703 -0.313 1 93.94 501 LEU B CA 1
ATOM 9302 C C . LEU B 1 501 ? 23.703 -9.906 1.066 1 93.94 501 LEU B C 1
ATOM 9304 O O . LEU B 1 501 ? 24 -10.898 1.74 1 93.94 501 LEU B O 1
ATOM 9308 N N . THR B 1 502 ? 22.906 -8.977 1.504 1 90.75 502 THR B N 1
ATOM 9309 C CA . THR B 1 502 ? 22.25 -9.102 2.799 1 90.75 502 THR B CA 1
ATOM 9310 C C . THR B 1 502 ? 21.266 -10.273 2.795 1 90.75 502 THR B C 1
ATOM 9312 O O . THR B 1 502 ? 21.047 -10.914 3.826 1 90.75 502 THR B O 1
ATOM 9315 N N . GLU B 1 503 ? 20.75 -10.602 1.646 1 91 503 GLU B N 1
ATOM 9316 C CA . GLU B 1 503 ? 19.719 -11.641 1.546 1 91 503 GLU B CA 1
ATOM 9317 C C . GLU B 1 503 ? 20.344 -13.016 1.36 1 91 503 GLU B C 1
ATOM 9319 O O . GLU B 1 503 ? 19.719 -14.039 1.658 1 91 503 GLU B O 1
ATOM 9324 N N . ILE B 1 504 ? 21.562 -13.156 0.874 1 92.56 504 ILE B N 1
ATOM 9325 C CA . ILE B 1 504 ? 22.188 -14.398 0.437 1 92.56 504 ILE B CA 1
ATOM 9326 C C . ILE B 1 504 ? 22.219 -15.391 1.597 1 92.56 504 ILE B C 1
ATOM 9328 O O . ILE B 1 504 ? 21.812 -16.547 1.444 1 92.56 504 ILE B O 1
ATOM 9332 N N . PRO B 1 505 ? 22.625 -14.961 2.826 1 89.69 505 PRO B N 1
ATOM 9333 C CA . PRO B 1 505 ? 22.641 -15.938 3.916 1 89.69 505 PRO B CA 1
ATOM 9334 C C . PRO B 1 505 ? 21.266 -16.484 4.258 1 89.69 505 PRO B C 1
ATOM 9336 O O . PRO B 1 505 ? 21.109 -17.656 4.578 1 89.69 505 PRO B O 1
ATOM 9339 N N . TYR B 1 506 ? 20.359 -15.766 4.133 1 88.25 506 TYR B N 1
ATOM 9340 C CA . TYR B 1 506 ? 19.016 -16.203 4.484 1 88.25 506 TYR B CA 1
ATOM 9341 C C . TYR B 1 506 ? 18.406 -17.031 3.369 1 88.25 506 TYR B C 1
ATOM 9343 O O . TYR B 1 506 ? 17.578 -17.922 3.629 1 88.25 506 TYR B O 1
ATOM 9351 N N . LEU B 1 507 ? 18.734 -16.688 2.164 1 92.25 507 LEU B N 1
ATOM 9352 C CA . LEU B 1 507 ? 18.312 -17.516 1.046 1 92.25 507 LEU B CA 1
ATOM 9353 C C . LEU B 1 507 ? 18.922 -18.922 1.154 1 92.25 507 LEU B C 1
ATOM 9355 O O . LEU B 1 507 ? 18.266 -19.906 0.834 1 92.25 507 LEU B O 1
ATOM 9359 N N . PHE B 1 508 ? 20.141 -18.906 1.616 1 93.38 508 PHE B N 1
ATOM 9360 C CA . PHE B 1 508 ? 20.828 -20.188 1.781 1 93.38 508 PHE B CA 1
ATOM 9361 C C . PHE B 1 508 ? 20.172 -21.016 2.885 1 93.38 508 PHE B C 1
ATOM 9363 O O . PHE B 1 508 ? 19.969 -22.219 2.734 1 93.38 508 PHE B O 1
ATOM 9370 N N . LEU B 1 509 ? 19.781 -20.328 3.883 1 91.5 509 LEU B N 1
ATOM 9371 C CA . LEU B 1 509 ? 19.141 -21.016 4.992 1 91.5 509 LEU B CA 1
ATOM 9372 C C . LEU B 1 509 ? 17.734 -21.484 4.605 1 91.5 509 LEU B C 1
ATOM 9374 O O . LEU B 1 509 ? 17.359 -22.625 4.879 1 91.5 509 LEU B O 1
ATOM 9378 N N . SER B 1 510 ? 17 -20.609 3.998 1 92.56 510 SER B N 1
ATOM 9379 C CA . SER B 1 510 ? 15.641 -20.969 3.594 1 92.56 510 SER B CA 1
ATOM 9380 C C . SER B 1 510 ? 15.656 -22.016 2.486 1 92.56 510 SER B C 1
ATOM 9382 O O . SER B 1 510 ? 14.914 -23 2.549 1 92.56 510 SER B O 1
ATOM 9384 N N . GLY B 1 511 ? 16.531 -21.812 1.459 1 94 511 GLY B N 1
ATOM 9385 C CA . GLY B 1 511 ? 16.641 -22.781 0.382 1 94 511 GLY B CA 1
ATOM 9386 C C . GLY B 1 511 ? 17.172 -24.125 0.842 1 94 511 GLY B C 1
ATOM 9387 O O . GLY B 1 511 ? 16.688 -25.172 0.409 1 94 511 GLY B O 1
ATOM 9388 N N . GLY B 1 512 ? 18.141 -24.047 1.71 1 95.38 512 GLY B N 1
ATOM 9389 C CA . GLY B 1 512 ? 18.703 -25.281 2.248 1 95.38 512 GLY B CA 1
ATOM 9390 C C . GLY B 1 512 ? 17.703 -26.062 3.088 1 95.38 512 GLY B C 1
ATOM 9391 O O . GLY B 1 512 ? 17.594 -27.281 2.947 1 95.38 512 GLY B O 1
ATOM 9392 N N . ALA B 1 513 ? 17.047 -25.391 3.965 1 94.75 513 ALA B N 1
ATOM 9393 C CA . ALA B 1 513 ? 16.047 -26.062 4.793 1 94.75 513 ALA B CA 1
ATOM 9394 C C . ALA B 1 513 ? 14.906 -26.609 3.939 1 94.75 513 ALA B C 1
ATOM 9396 O O . ALA B 1 513 ? 14.453 -27.734 4.156 1 94.75 513 ALA B O 1
ATOM 9397 N N . PHE B 1 514 ? 14.453 -25.844 3.02 1 96.25 514 PHE B N 1
ATOM 9398 C CA . PHE B 1 514 ? 13.406 -26.266 2.092 1 96.25 514 PHE B CA 1
ATOM 9399 C C . PHE B 1 514 ? 13.82 -27.516 1.327 1 96.25 514 PHE B C 1
ATOM 940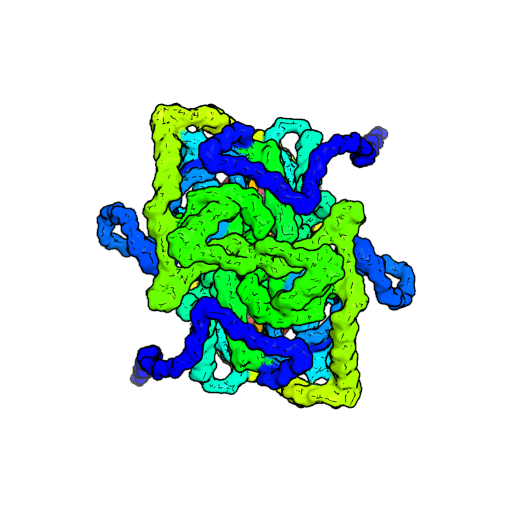1 O O . PHE B 1 514 ? 13.062 -28.484 1.251 1 96.25 514 PHE B O 1
ATOM 9408 N N . ALA B 1 515 ? 15.023 -27.531 0.81 1 97.06 515 ALA B N 1
ATOM 9409 C CA . ALA B 1 515 ? 15.555 -28.641 0.03 1 97.06 515 ALA B CA 1
ATOM 9410 C C . ALA B 1 515 ? 15.75 -29.891 0.903 1 97.06 515 ALA B C 1
ATOM 9412 O O . ALA B 1 515 ? 15.438 -31 0.488 1 97.06 515 ALA B O 1
ATOM 9413 N N . ALA B 1 516 ? 16.25 -29.672 2.096 1 96.56 516 ALA B N 1
ATOM 9414 C CA . ALA B 1 516 ? 16.531 -30.797 2.986 1 96.56 516 ALA B CA 1
ATOM 9415 C C . ALA B 1 516 ? 15.25 -31.516 3.391 1 96.56 516 ALA B C 1
ATOM 9417 O O . ALA B 1 516 ? 15.188 -32.75 3.357 1 96.56 516 ALA B O 1
ATOM 9418 N N . VAL B 1 517 ? 14.297 -30.766 3.703 1 95.88 517 VAL B N 1
ATOM 9419 C CA . VAL B 1 517 ? 13.031 -31.359 4.121 1 95.88 517 VAL B CA 1
ATOM 9420 C C . VAL B 1 517 ? 12.398 -32.094 2.943 1 95.88 517 VAL B C 1
ATOM 9422 O O . VAL B 1 517 ? 12 -33.25 3.07 1 95.88 517 VAL B O 1
ATOM 9425 N N . LEU B 1 518 ? 12.359 -31.5 1.823 1 95.56 518 LEU B N 1
ATOM 9426 C CA . LEU B 1 518 ? 11.742 -32.094 0.645 1 95.56 518 LEU B CA 1
ATOM 9427 C C . LEU B 1 518 ? 12.5 -33.344 0.203 1 95.56 518 LEU B C 1
ATOM 9429 O O . LEU B 1 518 ? 11.898 -34.375 -0.044 1 95.56 518 LEU B O 1
ATOM 9433 N N . TYR B 1 519 ? 13.82 -33.25 0.149 1 96.06 519 TYR B N 1
ATOM 9434 C CA . TYR B 1 519 ? 14.68 -34.312 -0.391 1 96.06 519 TYR B CA 1
ATOM 9435 C C . TYR B 1 519 ? 14.547 -35.594 0.414 1 96.06 519 TYR B C 1
ATOM 9437 O O . TYR B 1 519 ? 14.32 -36.656 -0.153 1 96.06 519 TYR B O 1
ATOM 9445 N N . TRP B 1 520 ? 14.539 -35.5 1.688 1 94.88 520 TRP B N 1
ATOM 9446 C CA . TRP B 1 520 ? 14.578 -36.688 2.529 1 94.88 520 TRP B CA 1
ATOM 9447 C C . TRP B 1 520 ? 13.172 -37.188 2.824 1 94.88 520 TRP B C 1
ATOM 9449 O O . TRP B 1 520 ? 12.953 -38.406 2.936 1 94.88 520 TRP B O 1
ATOM 9459 N N . CYS B 1 521 ? 12.219 -36.344 2.885 1 92.75 521 CYS B N 1
ATOM 9460 C CA . CYS B 1 521 ? 10.852 -36.781 3.16 1 92.75 521 CYS B CA 1
ATOM 9461 C C . CYS B 1 521 ? 10.242 -37.469 1.944 1 92.75 521 CYS B C 1
ATOM 9463 O O . CYS B 1 521 ? 9.469 -38.406 2.086 1 92.75 521 CYS B O 1
ATOM 9465 N N . ILE B 1 522 ? 10.531 -37 0.731 1 91.81 522 ILE B N 1
ATOM 9466 C CA . ILE B 1 522 ? 9.992 -37.625 -0.489 1 91.81 522 ILE B CA 1
ATOM 9467 C C . ILE B 1 522 ? 10.703 -38.938 -0.771 1 91.81 522 ILE B C 1
ATOM 9469 O O . ILE B 1 522 ? 10.117 -39.844 -1.365 1 91.81 522 ILE B O 1
ATOM 9473 N N . GLY B 1 523 ? 11.898 -39.094 -0.344 1 91.75 523 GLY B N 1
ATOM 9474 C CA . GLY B 1 523 ? 12.672 -40.281 -0.552 1 91.75 523 GLY B CA 1
ATOM 9475 C C . GLY B 1 523 ? 13.453 -40.281 -1.854 1 91.75 523 GLY B C 1
ATOM 9476 O O . GLY B 1 523 ? 13.438 -41.281 -2.592 1 91.75 523 GLY B O 1
ATOM 9477 N N . LEU B 1 524 ? 14.086 -39.188 -2.176 1 93.31 524 LEU B N 1
ATOM 9478 C CA . LEU B 1 524 ? 14.906 -39.094 -3.377 1 93.31 524 LEU B CA 1
ATOM 9479 C C . LEU B 1 524 ? 16.188 -39.906 -3.217 1 93.31 524 LEU B C 1
ATOM 9481 O O . LEU B 1 524 ? 16.359 -40.625 -2.232 1 93.31 524 LEU B O 1
ATOM 9485 N N . ASN B 1 525 ? 17.016 -39.875 -4.211 1 91.19 525 ASN B N 1
ATOM 9486 C CA . ASN B 1 525 ? 18.234 -40.688 -4.223 1 91.19 525 ASN B CA 1
ATOM 9487 C C . ASN B 1 525 ? 19.078 -40.438 -2.977 1 91.19 525 ASN B C 1
ATOM 9489 O O . ASN B 1 525 ? 19.344 -39.281 -2.613 1 91.19 525 ASN B O 1
ATOM 9493 N N . ASP B 1 526 ? 19.562 -41.469 -2.289 1 89.12 526 ASP B N 1
ATOM 9494 C CA . ASP B 1 526 ? 20.234 -41.375 -0.999 1 89.12 526 ASP B CA 1
ATOM 9495 C C . ASP B 1 526 ? 21.688 -40.969 -1.171 1 89.12 526 ASP B C 1
ATOM 9497 O O . ASP B 1 526 ? 22.438 -40.844 -0.191 1 89.12 526 ASP B O 1
ATOM 9501 N N . ASP B 1 527 ? 22.156 -40.594 -2.322 1 92.94 527 ASP B N 1
ATOM 9502 C CA . ASP B 1 527 ? 23.516 -40.156 -2.557 1 92.94 527 ASP B CA 1
ATOM 9503 C C . ASP B 1 527 ? 23.734 -38.75 -2.051 1 92.94 527 ASP B C 1
ATOM 9505 O O . ASP B 1 527 ? 22.953 -37.844 -2.387 1 92.94 527 ASP B O 1
ATOM 9509 N N . LEU B 1 528 ? 24.719 -38.5 -1.245 1 94.12 528 LEU B N 1
ATOM 9510 C CA . LEU B 1 528 ? 24.984 -37.188 -0.621 1 94.12 528 LEU B CA 1
ATOM 9511 C C . LEU B 1 528 ? 25.391 -36.156 -1.664 1 94.12 528 LEU B C 1
ATOM 9513 O O . LEU B 1 528 ? 25.125 -34.969 -1.502 1 94.12 528 LEU B O 1
ATOM 9517 N N . GLU B 1 529 ? 26.094 -36.594 -2.715 1 95.44 529 GLU B N 1
ATOM 9518 C CA . GLU B 1 529 ? 26.453 -35.656 -3.781 1 95.44 529 GLU B CA 1
ATOM 9519 C C . GLU B 1 529 ? 25.219 -35.125 -4.508 1 95.44 529 GLU B C 1
ATOM 9521 O O . GLU B 1 529 ? 25.156 -33.969 -4.867 1 95.44 529 GLU B O 1
ATOM 9526 N N . ARG B 1 530 ? 24.266 -36.062 -4.723 1 96.62 530 ARG B N 1
ATOM 9527 C CA . ARG B 1 530 ? 23.031 -35.656 -5.371 1 96.62 530 ARG B CA 1
ATOM 9528 C C . ARG B 1 530 ? 22.203 -34.719 -4.465 1 96.62 530 ARG B C 1
ATOM 9530 O O . ARG B 1 530 ? 21.547 -33.812 -4.941 1 96.62 530 ARG B O 1
ATOM 9537 N N . PHE B 1 531 ? 22.312 -35.031 -3.172 1 97.5 531 PHE B N 1
ATOM 9538 C CA . PHE B 1 531 ? 21.641 -34.156 -2.215 1 97.5 531 PHE B CA 1
ATOM 9539 C C . PHE B 1 531 ? 22.25 -32.75 -2.232 1 97.5 531 PHE B C 1
ATOM 9541 O O . PHE B 1 531 ? 21.531 -31.766 -2.266 1 97.5 531 PHE B O 1
ATOM 9548 N N . GLY B 1 532 ? 23.562 -32.656 -2.158 1 97.31 532 GLY B N 1
ATOM 9549 C CA . GLY B 1 532 ? 24.25 -31.391 -2.225 1 97.31 532 GLY B CA 1
ATOM 9550 C C . GLY B 1 532 ? 23.922 -30.594 -3.479 1 97.31 532 GLY B C 1
ATOM 9551 O O . GLY B 1 532 ? 23.75 -29.375 -3.426 1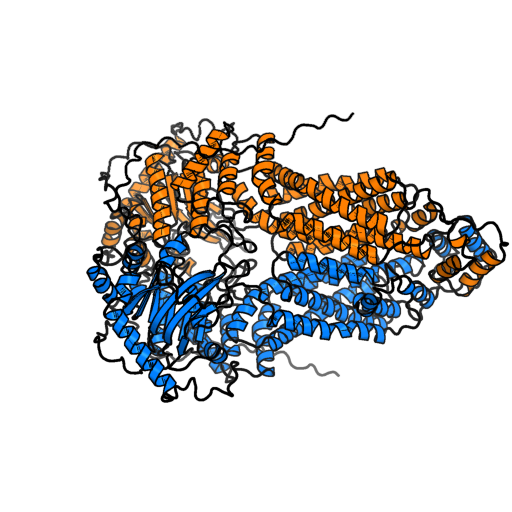 97.31 532 GLY B O 1
ATOM 9552 N N . PHE B 1 533 ? 23.828 -31.344 -4.637 1 97.81 533 PHE B N 1
ATOM 9553 C CA . PHE B 1 533 ? 23.484 -30.688 -5.891 1 97.81 533 PHE B CA 1
ATOM 9554 C C . PHE B 1 533 ? 22.062 -30.141 -5.836 1 97.81 533 PHE B C 1
ATOM 9556 O O . PHE B 1 533 ? 21.797 -29.047 -6.34 1 97.81 533 PHE B O 1
ATOM 9563 N N . PHE B 1 534 ? 21.156 -30.938 -5.262 1 98.12 534 PHE B N 1
ATOM 9564 C CA . PHE B 1 534 ? 19.766 -30.484 -5.129 1 98.12 534 PHE B CA 1
ATOM 9565 C C . PHE B 1 534 ? 19.688 -29.219 -4.281 1 98.12 534 PHE B C 1
ATOM 9567 O O . PHE B 1 534 ? 18.938 -28.297 -4.605 1 98.12 534 PHE B O 1
ATOM 9574 N N . VAL B 1 535 ? 20.438 -29.141 -3.227 1 97.81 535 VAL B N 1
ATOM 9575 C CA . VAL B 1 535 ? 20.469 -27.969 -2.357 1 97.81 535 VAL B CA 1
ATOM 9576 C C . VAL B 1 535 ? 21.016 -26.766 -3.135 1 97.81 535 VAL B C 1
ATOM 9578 O O . VAL B 1 535 ? 20.453 -25.672 -3.055 1 97.81 535 VAL B O 1
ATOM 9581 N N . LEU B 1 536 ? 22.016 -26.969 -3.865 1 97.94 536 LEU B N 1
ATOM 9582 C CA . LEU B 1 536 ? 22.625 -25.906 -4.656 1 97.94 536 LEU B CA 1
ATOM 9583 C C . LEU B 1 536 ? 21.641 -25.406 -5.715 1 97.94 536 LEU B C 1
ATOM 9585 O O . LEU B 1 536 ? 21.5 -24.188 -5.906 1 97.94 536 LEU B O 1
ATOM 9589 N N . ALA B 1 537 ? 21.016 -26.359 -6.434 1 98.12 537 ALA B N 1
ATOM 9590 C CA . ALA B 1 537 ? 20.062 -25.984 -7.469 1 98.12 537 ALA B CA 1
ATOM 9591 C C . ALA B 1 537 ? 18.891 -25.203 -6.875 1 98.12 537 ALA B C 1
ATOM 9593 O O . ALA B 1 537 ? 18.422 -24.234 -7.469 1 98.12 537 ALA B O 1
ATOM 9594 N N . THR B 1 538 ? 18.422 -25.656 -5.711 1 97.75 538 THR B N 1
ATOM 9595 C CA . THR B 1 538 ? 17.328 -24.953 -5.039 1 97.75 538 THR B CA 1
ATOM 9596 C C . THR B 1 538 ? 17.766 -23.547 -4.605 1 97.75 538 THR B C 1
ATOM 9598 O O . THR B 1 538 ? 17 -22.594 -4.707 1 97.75 538 THR B O 1
ATOM 9601 N N . PHE B 1 539 ? 18.938 -23.438 -4.148 1 97.12 539 PHE B N 1
ATOM 9602 C CA . PHE B 1 539 ? 19.484 -22.141 -3.764 1 97.12 539 PHE B CA 1
ATOM 9603 C C . PHE B 1 539 ? 19.531 -21.203 -4.957 1 97.12 539 PHE B C 1
ATOM 9605 O O . PHE B 1 539 ? 19.125 -20.047 -4.852 1 97.12 539 PHE B O 1
ATOM 9612 N N . VAL B 1 540 ? 20.031 -21.703 -6.066 1 97.69 540 VAL B N 1
ATOM 9613 C CA . VAL B 1 540 ? 20.109 -20.891 -7.277 1 97.69 540 VAL B CA 1
ATOM 9614 C C . VAL B 1 540 ? 18.703 -20.469 -7.707 1 97.69 540 VAL B C 1
ATOM 9616 O O . VAL B 1 540 ? 18.484 -19.312 -8.07 1 97.69 540 VAL B O 1
ATOM 9619 N N . ASN B 1 541 ? 17.781 -21.391 -7.637 1 97.75 541 ASN B N 1
ATOM 9620 C CA . ASN B 1 541 ? 16.391 -21.094 -7.984 1 97.75 541 ASN B CA 1
ATOM 9621 C C . ASN B 1 541 ? 15.805 -20.016 -7.078 1 97.75 541 ASN B C 1
ATOM 9623 O O . ASN B 1 541 ? 15.094 -19.125 -7.543 1 97.75 541 ASN B O 1
ATOM 9627 N N . PHE B 1 542 ? 16.078 -20.125 -5.809 1 97.25 542 PHE B N 1
ATOM 9628 C CA . PHE B 1 542 ? 15.602 -19.141 -4.844 1 97.25 542 PHE B CA 1
ATOM 9629 C C . PHE B 1 542 ? 16.203 -17.766 -5.129 1 97.25 542 PHE B C 1
ATOM 9631 O O . PHE B 1 542 ? 15.508 -16.75 -5.02 1 97.25 542 PHE B O 1
ATOM 9638 N N . ALA B 1 543 ? 17.438 -17.781 -5.449 1 97.62 543 ALA B N 1
ATOM 9639 C CA . ALA B 1 543 ? 18.109 -16.531 -5.777 1 97.62 543 ALA B CA 1
ATOM 9640 C C . ALA B 1 543 ? 17.469 -15.867 -7.004 1 97.62 543 ALA B C 1
ATOM 9642 O O . ALA B 1 543 ? 17.25 -14.656 -7.02 1 97.62 543 ALA B O 1
ATOM 9643 N N . ILE B 1 544 ? 17.203 -16.672 -7.969 1 97.88 544 ILE B N 1
ATOM 9644 C CA . ILE B 1 544 ? 16.578 -16.141 -9.188 1 97.88 544 ILE B CA 1
ATOM 9645 C C . ILE B 1 544 ? 15.188 -15.609 -8.867 1 97.88 544 ILE B C 1
ATOM 9647 O O . ILE B 1 544 ? 14.82 -14.523 -9.32 1 97.88 544 ILE B O 1
ATOM 9651 N N . ALA B 1 545 ? 14.43 -16.375 -8.125 1 96.5 545 ALA B N 1
ATOM 9652 C CA . ALA B 1 545 ? 13.086 -15.945 -7.746 1 96.5 545 ALA B CA 1
ATOM 9653 C C . ALA B 1 545 ? 13.125 -14.609 -7.016 1 96.5 545 ALA B C 1
ATOM 9655 O O . ALA B 1 545 ? 12.297 -13.727 -7.273 1 96.5 545 ALA B O 1
ATOM 9656 N N . MET B 1 546 ? 13.992 -14.438 -6.105 1 95.75 546 MET B N 1
ATOM 9657 C CA . MET B 1 546 ? 14.148 -13.18 -5.379 1 95.75 546 MET B CA 1
ATOM 9658 C C . MET B 1 546 ? 14.453 -12.031 -6.336 1 95.75 546 MET B C 1
ATOM 9660 O O . MET B 1 546 ? 13.82 -10.969 -6.258 1 95.75 546 MET B O 1
ATOM 9664 N N . LEU B 1 547 ? 15.391 -12.312 -7.227 1 97.81 547 LEU B N 1
ATOM 9665 C CA . LEU B 1 547 ? 15.812 -11.266 -8.156 1 97.81 547 LEU B CA 1
ATOM 9666 C C . LEU B 1 547 ? 14.68 -10.906 -9.109 1 97.81 547 LEU B C 1
ATOM 9668 O O . LEU B 1 547 ? 14.547 -9.742 -9.508 1 97.81 547 LEU B O 1
ATOM 9672 N N . VAL B 1 548 ? 13.891 -11.891 -9.5 1 97.12 548 VAL B N 1
ATOM 9673 C CA . VAL B 1 548 ? 12.719 -11.609 -10.328 1 97.12 548 VAL B CA 1
ATOM 9674 C C . VAL B 1 548 ? 11.766 -10.68 -9.578 1 97.12 548 VAL B C 1
ATOM 9676 O O . VAL B 1 548 ? 11.281 -9.695 -10.133 1 97.12 548 VAL B O 1
ATOM 9679 N N . GLY B 1 549 ? 11.523 -10.977 -8.328 1 95.5 549 GLY B N 1
ATOM 9680 C CA . GLY B 1 549 ? 10.672 -10.125 -7.516 1 95.5 549 GLY B CA 1
ATOM 9681 C C . GLY B 1 549 ? 11.188 -8.703 -7.402 1 95.5 549 GLY B C 1
ATOM 9682 O O . GLY B 1 549 ? 10.438 -7.746 -7.609 1 95.5 549 GLY B O 1
ATOM 9683 N N . PHE B 1 550 ? 12.484 -8.555 -7.117 1 96.19 550 PHE B N 1
ATOM 9684 C CA . PHE B 1 550 ? 13.086 -7.234 -6.973 1 96.19 550 PHE B CA 1
ATOM 9685 C C . PHE B 1 550 ? 13.047 -6.473 -8.289 1 96.19 550 PHE B C 1
ATOM 9687 O O . PHE B 1 550 ? 12.773 -5.27 -8.312 1 96.19 550 PHE B O 1
ATOM 9694 N N . THR B 1 551 ? 13.297 -7.168 -9.391 1 96.31 551 THR B N 1
ATOM 9695 C CA . THR B 1 551 ? 13.328 -6.535 -10.703 1 96.31 551 THR B CA 1
ATOM 9696 C C . THR B 1 551 ? 11.945 -6.039 -11.102 1 96.31 551 THR B C 1
ATOM 9698 O O . THR B 1 551 ? 11.797 -4.914 -11.586 1 96.31 551 THR B O 1
ATOM 9701 N N . ILE B 1 552 ? 10.961 -6.832 -10.852 1 95.38 552 ILE B N 1
ATOM 9702 C CA . ILE B 1 552 ? 9.594 -6.453 -11.219 1 95.38 552 ILE B CA 1
ATOM 9703 C C . ILE B 1 552 ? 9.141 -5.289 -10.344 1 95.38 552 ILE B C 1
ATOM 9705 O O . ILE B 1 552 ? 8.555 -4.32 -10.844 1 95.38 552 ILE B O 1
ATOM 9709 N N . ALA B 1 553 ? 9.398 -5.32 -9.133 1 93.12 553 ALA B N 1
ATOM 9710 C CA . ALA B 1 553 ? 8.984 -4.281 -8.195 1 93.12 553 ALA B CA 1
ATOM 9711 C C . ALA B 1 553 ? 9.68 -2.957 -8.5 1 93.12 553 ALA B C 1
ATOM 9713 O O . ALA B 1 553 ? 9.102 -1.885 -8.312 1 93.12 553 ALA B O 1
ATOM 9714 N N . SER B 1 554 ? 10.953 -3.014 -8.898 1 93.25 554 SER B N 1
ATOM 9715 C CA . SER B 1 554 ? 11.711 -1.796 -9.172 1 93.25 554 SER B CA 1
ATOM 9716 C C . SER B 1 554 ? 11.414 -1.257 -10.562 1 93.25 554 SER B C 1
ATOM 9718 O O . SER B 1 554 ? 11.453 -0.046 -10.789 1 93.25 554 SER B O 1
ATOM 9720 N N . GLY B 1 555 ? 11.055 -2.105 -11.477 1 92.56 555 GLY B N 1
ATOM 9721 C CA . GLY B 1 555 ? 10.875 -1.695 -12.859 1 92.56 555 GLY B CA 1
ATOM 9722 C C . GLY B 1 555 ? 9.469 -1.23 -13.164 1 92.56 555 GLY B C 1
ATOM 9723 O O . GLY B 1 555 ? 9.242 -0.486 -14.125 1 92.56 555 GLY B O 1
ATOM 9724 N N . ILE B 1 556 ? 8.539 -1.707 -12.406 1 90 556 ILE B N 1
ATOM 9725 C CA . ILE B 1 556 ? 7.145 -1.376 -12.68 1 90 556 ILE B CA 1
ATOM 9726 C C . ILE B 1 556 ? 6.574 -0.55 -11.523 1 90 556 ILE B C 1
ATOM 9728 O O . ILE B 1 556 ? 6.535 -1.012 -10.383 1 90 556 ILE B O 1
ATOM 9732 N N . ALA B 1 557 ? 6.078 0.656 -11.891 1 82.06 557 ALA B N 1
ATOM 9733 C CA . ALA B 1 557 ? 5.559 1.579 -10.883 1 82.06 557 ALA B CA 1
ATOM 9734 C C . ALA B 1 557 ? 4.117 1.236 -10.516 1 82.06 557 ALA B C 1
ATOM 9736 O O . ALA B 1 557 ? 3.391 0.638 -11.312 1 82.06 557 ALA B O 1
ATOM 9737 N N . GLY B 1 558 ? 3.795 1.476 -9.234 1 76.06 558 GLY B N 1
ATOM 9738 C CA . GLY B 1 558 ? 2.412 1.318 -8.82 1 76.06 558 GLY B CA 1
ATOM 9739 C C . GLY B 1 558 ? 2.188 0.101 -7.938 1 76.06 558 GLY B C 1
ATOM 9740 O O . GLY B 1 558 ? 3.096 -0.714 -7.758 1 76.06 558 GLY B O 1
ATOM 9741 N N . GLU B 1 559 ? 0.998 -0.042 -7.441 1 75.94 559 GLU B N 1
ATOM 9742 C CA . GLU B 1 559 ? 0.663 -1.135 -6.531 1 75.94 559 GLU B CA 1
ATOM 9743 C C . GLU B 1 559 ? 0.063 -2.316 -7.289 1 75.94 559 GLU B C 1
ATOM 9745 O O . GLU B 1 559 ? 0.33 -3.473 -6.957 1 75.94 559 GLU B O 1
ATOM 9750 N N . VAL B 1 560 ? -0.595 -2.121 -8.398 1 76.56 560 VAL B N 1
ATOM 9751 C CA . VAL B 1 560 ? -1.324 -3.17 -9.102 1 76.56 560 VAL B CA 1
ATOM 9752 C C . VAL B 1 560 ? -0.465 -3.727 -10.234 1 76.56 560 VAL B C 1
ATOM 9754 O O . VAL B 1 560 ? -0.556 -4.91 -10.57 1 76.56 560 VAL B O 1
ATOM 9757 N N . GLY B 1 561 ? 0.421 -2.918 -10.781 1 83.06 561 GLY B N 1
ATOM 9758 C CA . GLY B 1 561 ? 1.228 -3.309 -11.93 1 83.06 561 GLY B CA 1
ATOM 9759 C C . GLY B 1 561 ? 2.045 -4.562 -11.68 1 83.06 561 GLY B C 1
ATOM 9760 O O . GLY B 1 561 ? 1.899 -5.559 -12.398 1 83.06 561 GLY B O 1
ATOM 9761 N N . PRO B 1 562 ? 2.838 -4.539 -10.641 1 88.25 562 PRO B N 1
ATOM 9762 C CA . PRO B 1 562 ? 3.662 -5.719 -10.367 1 88.25 562 PRO B CA 1
ATOM 9763 C C . PRO B 1 562 ? 2.83 -6.965 -10.07 1 88.25 562 PRO B C 1
ATOM 9765 O O . PRO B 1 562 ? 3.252 -8.086 -10.383 1 88.25 562 PRO B O 1
ATOM 9768 N N . ALA B 1 563 ? 1.616 -6.812 -9.547 1 83.88 563 ALA B N 1
ATOM 9769 C CA . ALA B 1 563 ? 0.739 -7.93 -9.203 1 83.88 563 ALA B CA 1
ATOM 9770 C C . ALA B 1 563 ? 0.218 -8.625 -10.461 1 83.88 563 ALA B C 1
ATOM 9772 O O . ALA B 1 563 ? -0.158 -9.797 -10.414 1 83.88 563 ALA B O 1
ATOM 9773 N N . VAL B 1 564 ? 0.206 -7.891 -11.531 1 84.44 564 VAL B N 1
ATOM 9774 C CA . VAL B 1 564 ? -0.272 -8.445 -12.797 1 84.44 564 VAL B CA 1
ATOM 9775 C C . VAL B 1 564 ? 0.894 -9.07 -13.555 1 84.44 564 VAL B C 1
ATOM 9777 O O . VAL B 1 564 ? 0.768 -10.164 -14.109 1 84.44 564 VAL B O 1
ATOM 9780 N N . VAL B 1 565 ? 2.018 -8.453 -13.5 1 90.38 565 VAL B N 1
ATOM 9781 C CA . VAL B 1 565 ? 3.137 -8.828 -14.352 1 90.38 565 VAL B CA 1
ATOM 9782 C C . VAL B 1 565 ? 3.805 -10.086 -13.812 1 90.38 565 VAL B C 1
ATOM 9784 O O . VAL B 1 565 ? 4.199 -10.969 -14.578 1 90.38 565 VAL B O 1
ATOM 9787 N N . LEU B 1 566 ? 3.891 -10.242 -12.508 1 92.69 566 LEU B N 1
ATOM 9788 C CA . LEU B 1 566 ? 4.629 -11.359 -11.922 1 92.69 566 LEU B CA 1
ATOM 9789 C C . LEU B 1 566 ? 3.967 -12.688 -12.266 1 92.69 566 LEU B C 1
ATOM 9791 O O . LEU B 1 566 ? 4.621 -13.602 -12.773 1 92.69 566 LEU B O 1
ATOM 9795 N N . PRO B 1 567 ? 2.648 -12.805 -12.086 1 89 567 PRO B N 1
ATOM 9796 C CA . PRO B 1 567 ? 2.027 -14.086 -12.43 1 89 567 PRO B CA 1
ATOM 9797 C C . PRO B 1 567 ? 2.117 -14.398 -13.922 1 89 567 PRO B C 1
ATOM 9799 O O . PRO B 1 567 ? 2.268 -15.562 -14.305 1 89 567 PRO B O 1
ATOM 9802 N N . ILE B 1 568 ? 2.02 -13.375 -14.727 1 88.5 568 ILE B N 1
ATOM 9803 C CA . ILE B 1 568 ? 2.129 -13.586 -16.172 1 88.5 568 ILE B CA 1
ATOM 9804 C C . ILE B 1 568 ? 3.529 -14.086 -16.516 1 88.5 568 ILE B C 1
ATOM 9806 O O . ILE B 1 568 ? 3.684 -15.07 -17.234 1 88.5 568 ILE B O 1
ATOM 9810 N N . TYR B 1 569 ? 4.52 -13.438 -15.992 1 92.69 569 TYR B N 1
ATOM 9811 C CA . TYR B 1 569 ? 5.91 -13.812 -16.219 1 92.69 569 TYR B CA 1
ATOM 9812 C C . TYR B 1 569 ? 6.18 -15.227 -15.734 1 92.69 569 TYR B C 1
ATOM 9814 O O . TYR B 1 569 ? 6.805 -16.031 -16.438 1 92.69 569 TYR B O 1
ATOM 9822 N N . THR B 1 570 ? 5.734 -15.555 -14.547 1 91.94 570 THR B N 1
ATOM 9823 C CA . THR B 1 570 ? 5.977 -16.859 -13.953 1 91.94 570 THR B CA 1
ATOM 9824 C C . THR B 1 570 ? 5.223 -17.953 -14.711 1 91.94 570 THR B C 1
ATOM 9826 O O . THR B 1 570 ? 5.75 -19.047 -14.922 1 91.94 570 THR B O 1
ATOM 9829 N N . THR B 1 571 ? 4.016 -17.625 -15.156 1 88.31 571 THR B N 1
ATOM 9830 C CA . THR B 1 571 ? 3.217 -18.609 -15.875 1 88.31 571 THR B CA 1
ATOM 9831 C C . THR B 1 571 ? 3.828 -18.922 -17.234 1 88.31 571 THR B C 1
ATOM 9833 O O . THR B 1 571 ? 3.855 -20.062 -17.672 1 88.31 571 THR B O 1
ATOM 9836 N N . LEU B 1 572 ? 4.32 -17.922 -17.875 1 89.31 572 LEU B N 1
ATOM 9837 C CA . LEU B 1 572 ? 4.961 -18.141 -19.172 1 89.31 572 LEU B CA 1
ATOM 9838 C C . LEU B 1 572 ? 6.203 -19.016 -19.031 1 89.31 572 LEU B C 1
ATOM 9840 O O . LEU B 1 572 ? 6.445 -19.906 -19.844 1 89.31 572 LEU B O 1
ATOM 9844 N N . ASN B 1 573 ? 6.934 -18.75 -17.984 1 92.75 573 ASN B N 1
ATOM 9845 C CA . ASN B 1 573 ? 8.102 -19.578 -17.734 1 92.75 573 ASN B CA 1
ATOM 9846 C C . ASN B 1 573 ? 7.703 -21 -17.328 1 92.75 573 ASN B C 1
ATOM 9848 O O . ASN B 1 573 ? 8.398 -21.969 -17.672 1 92.75 573 ASN B O 1
ATOM 9852 N N . MET B 1 574 ? 6.641 -21.078 -16.625 1 90.94 574 MET B N 1
ATOM 9853 C CA . MET B 1 574 ? 6.129 -22.391 -16.234 1 90.94 574 MET B CA 1
ATOM 9854 C C . MET B 1 574 ? 5.68 -23.172 -17.469 1 90.94 574 MET B C 1
ATOM 9856 O O . MET B 1 574 ? 5.91 -24.391 -17.547 1 90.94 574 MET B O 1
ATOM 9860 N N . LEU B 1 575 ? 5.141 -22.469 -18.391 1 88.12 575 LEU B N 1
ATOM 9861 C CA . LEU B 1 575 ? 4.633 -23.094 -19.625 1 88.12 575 LEU B CA 1
ATOM 9862 C C . LEU B 1 575 ? 5.77 -23.719 -20.422 1 88.12 575 LEU B C 1
ATOM 9864 O O . LEU B 1 575 ? 5.656 -24.859 -20.875 1 88.12 575 LEU B O 1
ATOM 9868 N N . VAL B 1 576 ? 6.816 -23.031 -20.484 1 89.88 576 VAL B N 1
ATOM 9869 C CA . VAL B 1 576 ? 7.926 -23.531 -21.297 1 89.88 576 VAL B CA 1
ATOM 9870 C C . VAL B 1 576 ? 8.891 -24.328 -20.422 1 89.88 576 VAL B C 1
ATOM 9872 O O . VAL B 1 576 ? 10.031 -24.578 -20.812 1 89.88 576 VAL B O 1
ATOM 9875 N N . GLY B 1 577 ? 8.5 -24.688 -19.188 1 89.38 577 GLY B N 1
ATOM 9876 C CA . GLY B 1 577 ? 9.352 -25.344 -18.203 1 89.38 577 GLY B CA 1
ATOM 9877 C C . GLY B 1 577 ? 9.672 -26.781 -18.562 1 89.38 577 GLY B C 1
ATOM 9878 O O . GLY B 1 577 ? 10.547 -27.391 -17.953 1 89.38 577 GLY B O 1
ATOM 9879 N N . GLY B 1 578 ? 9.008 -27.359 -19.625 1 85.25 578 GLY B N 1
ATOM 9880 C CA . GLY B 1 578 ? 9.289 -28.703 -20.078 1 85.25 578 GLY B CA 1
ATOM 9881 C C . GLY B 1 578 ? 8.297 -29.734 -19.562 1 85.25 578 GLY B C 1
ATOM 9882 O O . GLY B 1 578 ? 8.203 -30.844 -20.094 1 85.25 578 GLY B O 1
ATOM 9883 N N . PHE B 1 579 ? 7.641 -29.344 -18.484 1 85.5 579 PHE B N 1
ATOM 9884 C CA . PHE B 1 579 ? 6.676 -30.266 -17.906 1 85.5 579 PHE B CA 1
ATOM 9885 C C . PHE B 1 579 ? 5.375 -30.266 -18.703 1 85.5 579 PHE B C 1
ATOM 9887 O O . PHE B 1 579 ? 4.809 -31.312 -18.969 1 85.5 579 PHE B O 1
ATOM 9894 N N . PHE B 1 580 ? 4.938 -29.062 -19.141 1 79.62 580 PHE B N 1
ATOM 9895 C CA . PHE B 1 580 ? 3.66 -28.922 -19.828 1 79.62 580 PHE B CA 1
ATOM 9896 C C . PHE B 1 580 ? 3.83 -29.094 -21.328 1 79.62 580 PHE B C 1
ATOM 9898 O O . PHE B 1 580 ? 2.986 -29.703 -22 1 79.62 580 PHE B O 1
ATOM 9905 N N . ILE B 1 581 ? 4.887 -28.453 -21.812 1 78.75 581 ILE B N 1
ATOM 9906 C CA . ILE B 1 581 ? 5.156 -28.516 -23.234 1 78.75 581 ILE B CA 1
ATOM 9907 C C . ILE B 1 581 ? 6.578 -29.016 -23.484 1 78.75 581 ILE B C 1
ATOM 9909 O O . ILE B 1 581 ? 7.512 -28.609 -22.781 1 78.75 581 ILE B O 1
ATOM 9913 N N . ARG B 1 582 ? 6.574 -29.906 -24.406 1 79.94 582 ARG B N 1
ATOM 9914 C CA . ARG B 1 582 ? 7.891 -30.422 -24.766 1 79.94 582 ARG B CA 1
ATOM 9915 C C . ARG B 1 582 ? 8.586 -29.5 -25.75 1 79.94 582 ARG B C 1
ATOM 9917 O O . ARG B 1 582 ? 7.93 -28.781 -26.516 1 79.94 582 ARG B O 1
ATOM 9924 N N . LYS B 1 583 ? 9.883 -29.531 -25.688 1 83.75 583 LYS B N 1
ATOM 9925 C CA . LYS B 1 583 ? 10.695 -28.656 -26.531 1 83.75 583 LYS B CA 1
ATOM 9926 C C . LYS B 1 583 ? 10.336 -28.812 -28 1 83.75 583 LYS B C 1
ATOM 9928 O O . LYS B 1 583 ? 10.203 -27.828 -28.719 1 83.75 583 LYS B O 1
ATOM 9933 N N . ALA B 1 584 ? 10.062 -30 -28.438 1 78.38 584 ALA B N 1
ATOM 9934 C CA . ALA B 1 584 ? 9.859 -30.312 -29.844 1 78.38 584 ALA B CA 1
ATOM 9935 C C . ALA B 1 584 ? 8.531 -29.766 -30.344 1 78.38 584 ALA B C 1
ATOM 9937 O O . ALA B 1 584 ? 8.367 -29.516 -31.547 1 78.38 584 ALA B O 1
ATOM 9938 N N . THR B 1 585 ? 7.59 -29.469 -29.438 1 75.12 585 THR B N 1
ATOM 9939 C CA . THR B 1 585 ? 6.258 -29.047 -29.875 1 75.12 585 THR B CA 1
ATOM 9940 C C . THR B 1 585 ? 6.105 -27.531 -29.766 1 75.12 585 THR B C 1
ATOM 9942 O O . THR B 1 585 ? 5.078 -26.984 -30.156 1 75.12 585 THR B O 1
ATOM 9945 N N . ILE B 1 586 ? 7.129 -26.922 -29.281 1 82.75 586 ILE B N 1
ATOM 9946 C CA . ILE B 1 586 ? 7.055 -25.469 -29.156 1 82.75 586 ILE B CA 1
ATOM 9947 C C . ILE B 1 586 ? 7.207 -24.812 -30.531 1 82.75 586 ILE B C 1
ATOM 9949 O O . ILE B 1 586 ? 8.125 -25.156 -31.281 1 82.75 586 ILE B O 1
ATOM 9953 N N . HIS B 1 587 ? 6.254 -23.906 -30.844 1 81.44 587 HIS B N 1
ATOM 9954 C CA . HIS B 1 587 ? 6.293 -23.203 -32.125 1 81.44 587 HIS B CA 1
ATOM 9955 C C . HIS B 1 587 ? 7.594 -22.422 -32.281 1 81.44 587 HIS B C 1
ATOM 9957 O O . HIS B 1 587 ? 8.117 -21.875 -31.297 1 81.44 587 HIS B O 1
ATOM 9963 N N . ALA B 1 588 ? 8.055 -22.266 -33.438 1 84.25 588 ALA B N 1
ATOM 9964 C CA . ALA B 1 588 ? 9.336 -21.656 -33.781 1 84.25 588 ALA B CA 1
ATOM 9965 C C . ALA B 1 588 ? 9.398 -20.219 -33.281 1 84.25 588 ALA B C 1
ATOM 9967 O O . ALA B 1 588 ? 10.461 -19.734 -32.875 1 84.25 588 ALA B O 1
ATOM 9968 N N . MET B 1 589 ? 8.289 -19.578 -33.188 1 85.31 589 MET B N 1
ATOM 9969 C CA . MET B 1 589 ? 8.25 -18.172 -32.812 1 85.31 589 MET B CA 1
ATOM 9970 C C . MET B 1 589 ? 8.586 -18 -31.344 1 85.31 589 MET B C 1
ATOM 9972 O O . MET B 1 589 ? 9.07 -16.953 -30.938 1 85.31 589 MET B O 1
ATOM 9976 N N . TRP B 1 590 ? 8.438 -19.109 -30.5 1 89 590 TRP B N 1
ATOM 9977 C CA . TRP B 1 590 ? 8.562 -18.938 -29.062 1 89 590 TRP B CA 1
ATOM 9978 C C . TRP B 1 590 ? 9.711 -19.781 -28.516 1 89 590 TRP B C 1
ATOM 9980 O O . TRP B 1 590 ? 9.93 -19.828 -27.297 1 89 590 TRP B O 1
ATOM 9990 N N . ILE B 1 591 ? 10.43 -20.453 -29.359 1 90.5 591 ILE B N 1
ATOM 9991 C CA . ILE B 1 591 ? 11.492 -21.344 -28.906 1 90.5 591 ILE B CA 1
ATOM 9992 C C . ILE B 1 591 ? 12.547 -20.547 -28.156 1 90.5 591 ILE B C 1
ATOM 9994 O O . ILE B 1 591 ? 13.219 -21.078 -27.266 1 90.5 591 ILE B O 1
ATOM 9998 N N . TRP B 1 592 ? 12.68 -19.25 -28.484 1 91.94 592 TRP B N 1
ATOM 9999 C CA . TRP B 1 592 ? 13.656 -18.422 -27.781 1 91.94 592 TRP B CA 1
ATOM 10000 C C . TRP B 1 592 ? 13.312 -18.312 -26.297 1 91.94 592 TRP B C 1
ATOM 10002 O O . TRP B 1 592 ? 14.203 -18.219 -25.453 1 91.94 592 TRP B O 1
ATOM 10012 N N . LEU B 1 593 ? 12.102 -18.359 -25.891 1 92.5 593 LEU B N 1
ATOM 10013 C CA . LEU B 1 593 ? 11.688 -18.281 -24.5 1 92.5 593 LEU B CA 1
ATOM 10014 C C . LEU B 1 593 ? 12.086 -19.531 -23.734 1 92.5 593 LEU B C 1
ATOM 10016 O O . LEU B 1 593 ? 12.43 -19.469 -22.547 1 92.5 593 LEU B O 1
ATOM 10020 N N . TYR B 1 594 ? 12.016 -20.672 -24.438 1 91.88 594 TYR B N 1
ATOM 10021 C CA . TYR B 1 594 ? 12.469 -21.922 -23.844 1 91.88 594 TYR B CA 1
ATOM 10022 C C . TYR B 1 594 ? 13.945 -21.859 -23.484 1 91.88 594 TYR B C 1
ATOM 10024 O O . TYR B 1 594 ? 14.344 -22.297 -22.406 1 91.88 594 TYR B O 1
ATOM 10032 N N . TRP B 1 595 ? 14.711 -21.188 -24.297 1 92.62 595 TRP B N 1
ATOM 10033 C CA . TRP B 1 595 ? 16.156 -21.156 -24.094 1 92.62 595 TRP B CA 1
ATOM 10034 C C . TRP B 1 595 ? 16.531 -20.141 -23.031 1 92.62 595 TRP B C 1
ATOM 10036 O O . TRP B 1 595 ? 17.562 -20.297 -22.359 1 92.62 595 TRP B O 1
ATOM 10046 N N . ILE B 1 596 ? 15.695 -19.266 -22.797 1 93.62 596 ILE B N 1
ATOM 10047 C CA . ILE B 1 596 ? 16.047 -18.219 -21.828 1 93.62 596 ILE B CA 1
ATOM 10048 C C . ILE B 1 596 ? 15.391 -18.5 -20.484 1 93.62 596 ILE B C 1
ATOM 10050 O O . ILE B 1 596 ? 15.766 -17.922 -19.469 1 93.62 596 ILE B O 1
ATOM 10054 N N . SER B 1 597 ? 14.492 -19.453 -20.438 1 94.62 597 SER B N 1
ATOM 10055 C CA . SER B 1 597 ? 13.719 -19.703 -19.219 1 94.62 597 SER B CA 1
ATOM 10056 C C . SER B 1 597 ? 14.594 -20.344 -18.141 1 94.62 597 SER B C 1
ATOM 10058 O O . SER B 1 597 ? 15.094 -21.469 -18.328 1 94.62 597 SER B O 1
ATOM 10060 N N . PHE B 1 598 ? 14.75 -19.688 -17.047 1 95.62 598 PHE B N 1
ATOM 10061 C CA . PHE B 1 598 ? 15.531 -20.234 -15.93 1 95.62 598 PHE B CA 1
ATOM 10062 C C . PHE B 1 598 ? 14.828 -21.422 -15.305 1 95.62 598 PHE B C 1
ATOM 10064 O O . PHE B 1 598 ? 15.477 -22.312 -14.75 1 95.62 598 PHE B O 1
ATOM 10071 N N . LEU B 1 599 ? 13.523 -21.469 -15.422 1 95.69 599 LEU B N 1
ATOM 10072 C CA . LEU B 1 599 ? 12.75 -22.547 -14.812 1 95.69 599 LEU B CA 1
ATOM 10073 C C . LEU B 1 599 ? 13.008 -23.875 -15.516 1 95.69 599 LEU B C 1
ATOM 10075 O O . LEU B 1 599 ? 13.195 -24.906 -14.859 1 95.69 599 LEU B O 1
ATOM 10079 N N . GLN B 1 600 ? 13.008 -23.812 -16.828 1 95.25 600 GLN B N 1
ATOM 10080 C CA . GLN B 1 600 ? 13.273 -25.016 -17.594 1 95.25 600 GLN B CA 1
ATOM 10081 C C . GLN B 1 600 ? 14.664 -25.578 -17.297 1 95.25 600 GLN B C 1
ATOM 10083 O O . GLN B 1 600 ? 14.828 -26.781 -17.125 1 95.25 600 GLN B O 1
ATOM 10088 N N . TRP B 1 601 ? 15.625 -24.719 -17.188 1 96.88 601 TRP B N 1
ATOM 10089 C CA . TRP B 1 601 ? 17 -25.172 -16.969 1 96.88 601 TRP B CA 1
ATOM 10090 C C . TRP B 1 601 ? 17.172 -25.688 -15.539 1 96.88 601 TRP B C 1
ATOM 10092 O O . TRP B 1 601 ? 17.891 -26.656 -15.312 1 96.88 601 TRP B O 1
ATOM 10102 N N . THR B 1 602 ? 16.547 -24.984 -14.562 1 97.62 602 THR B N 1
ATOM 10103 C CA . THR B 1 602 ? 16.625 -25.453 -13.188 1 97.62 602 THR B CA 1
ATOM 10104 C C . THR B 1 602 ? 15.93 -26.812 -13.039 1 97.62 602 THR B C 1
ATOM 10106 O O . THR B 1 602 ? 16.469 -27.719 -12.414 1 97.62 602 THR B O 1
ATOM 10109 N N . TRP B 1 603 ? 14.766 -26.938 -13.625 1 97.12 603 TRP B N 1
ATOM 10110 C CA . TRP B 1 603 ? 14.031 -28.203 -13.555 1 97.12 603 TRP B CA 1
ATOM 10111 C C . TRP B 1 603 ? 14.805 -29.312 -14.25 1 97.12 603 TRP B C 1
ATOM 10113 O O . TRP B 1 603 ? 14.867 -30.438 -13.742 1 97.12 603 TRP B O 1
ATOM 10123 N N . SER B 1 604 ? 15.43 -29 -15.422 1 96.62 604 SER B N 1
ATOM 10124 C CA . SER B 1 604 ? 16.25 -29.969 -16.141 1 96.62 604 SER B CA 1
ATOM 10125 C C . SER B 1 604 ? 17.406 -30.469 -15.273 1 96.62 604 SER B C 1
ATOM 10127 O O . SER B 1 604 ? 17.688 -31.656 -15.227 1 96.62 604 SER B O 1
ATOM 10129 N N . ALA B 1 605 ? 18.016 -29.562 -14.609 1 98 605 ALA B N 1
ATOM 10130 C CA . ALA B 1 605 ? 19.141 -29.922 -13.75 1 98 605 ALA B CA 1
ATOM 10131 C C . ALA B 1 605 ? 18.703 -30.844 -12.625 1 98 605 ALA B C 1
ATOM 10133 O O . ALA B 1 605 ? 19.375 -31.844 -12.344 1 98 605 ALA B O 1
ATOM 10134 N N . ILE B 1 606 ? 17.625 -30.594 -12.031 1 97.56 606 ILE B N 1
ATOM 10135 C CA . ILE B 1 606 ? 17.125 -31.375 -10.898 1 97.56 606 ILE B CA 1
ATOM 10136 C C . ILE B 1 606 ? 16.672 -32.75 -11.383 1 97.56 606 ILE B C 1
ATOM 10138 O O . ILE B 1 606 ? 16.922 -33.75 -10.719 1 97.56 606 ILE B O 1
ATOM 10142 N N . MET B 1 607 ? 16.031 -32.812 -12.57 1 96.56 607 MET B N 1
ATOM 10143 C CA . MET B 1 607 ? 15.602 -34.094 -13.156 1 96.56 607 MET B CA 1
ATOM 10144 C C . MET B 1 607 ? 16.797 -34.969 -13.477 1 96.56 607 MET B C 1
ATOM 10146 O O . MET B 1 607 ? 16.781 -36.156 -13.172 1 96.56 607 MET B O 1
ATOM 10150 N N . LEU B 1 608 ? 17.812 -34.375 -14.07 1 96.69 608 LEU B N 1
ATOM 10151 C CA . LEU B 1 608 ? 19.016 -35.125 -14.406 1 96.69 608 LEU B CA 1
ATOM 10152 C C . LEU B 1 608 ? 19.719 -35.625 -13.148 1 96.69 608 LEU B C 1
ATOM 10154 O O . LEU B 1 608 ? 20.297 -36.719 -13.148 1 96.69 608 LEU B O 1
ATOM 10158 N N . ASN B 1 609 ? 19.641 -34.781 -12.094 1 96.88 609 ASN B N 1
ATOM 10159 C CA . ASN B 1 609 ? 20.25 -35.156 -10.82 1 96.88 609 ASN B CA 1
ATOM 10160 C C . ASN B 1 609 ? 19.516 -36.344 -10.18 1 96.88 609 ASN B C 1
ATOM 10162 O O . ASN B 1 609 ? 20.141 -37.219 -9.594 1 96.88 609 ASN B O 1
ATOM 10166 N N . GLU B 1 610 ? 18.234 -36.406 -10.289 1 95.25 610 GLU B N 1
ATOM 10167 C CA . GLU B 1 610 ? 17.438 -37.406 -9.609 1 95.25 610 GLU B CA 1
ATOM 10168 C C . GLU B 1 610 ? 17.406 -38.719 -10.414 1 95.25 610 GLU B C 1
ATOM 10170 O O . GLU B 1 610 ? 17.594 -39.781 -9.859 1 95.25 610 GLU B O 1
ATOM 10175 N N . PHE B 1 611 ? 17.281 -38.656 -11.766 1 92.69 611 PHE B N 1
ATOM 10176 C CA . PHE B 1 611 ? 16.969 -39.844 -12.547 1 92.69 611 PHE B CA 1
ATOM 10177 C C . PHE B 1 611 ? 18.188 -40.25 -13.375 1 92.69 611 PHE B C 1
ATOM 10179 O O . PHE B 1 611 ? 18.234 -41.375 -13.867 1 92.69 611 PHE B O 1
ATOM 10186 N N . GLY B 1 612 ? 19.141 -39.375 -13.508 1 91.56 612 GLY B N 1
ATOM 10187 C CA . GLY B 1 612 ? 20.281 -39.688 -14.352 1 91.56 612 GLY B CA 1
ATOM 10188 C C . GLY B 1 612 ? 21.047 -40.906 -13.875 1 91.56 612 GLY B C 1
ATOM 10189 O O . GLY B 1 612 ? 21.5 -40.938 -12.727 1 91.56 612 GLY B O 1
ATOM 10190 N N . GLY B 1 613 ? 21.188 -41.875 -14.75 1 85.81 613 GLY B N 1
ATOM 10191 C CA . GLY B 1 613 ? 22.016 -43.062 -14.484 1 85.81 613 GLY B CA 1
ATOM 10192 C C . GLY B 1 613 ? 21.375 -44 -13.5 1 85.81 613 GLY B C 1
ATOM 10193 O O . GLY B 1 613 ? 22.016 -44.969 -13.047 1 85.81 613 GLY B O 1
ATOM 10194 N N . GLU B 1 614 ? 20.109 -43.812 -13.156 1 86.44 614 GLU B N 1
ATOM 10195 C CA . GLU B 1 614 ? 19.438 -44.688 -12.18 1 86.44 614 GLU B CA 1
ATOM 10196 C C . GLU B 1 614 ? 18.641 -45.781 -12.875 1 86.44 614 GLU B C 1
ATOM 10198 O O . GLU B 1 614 ? 18.25 -45.625 -14.039 1 86.44 614 GLU B O 1
ATOM 10203 N N . GLU B 1 615 ? 18.484 -46.875 -12.18 1 82.5 615 GLU B N 1
ATOM 10204 C CA . GLU B 1 615 ? 17.656 -47.969 -12.633 1 82.5 615 GLU B CA 1
ATOM 10205 C C . GLU B 1 615 ? 16.625 -48.375 -11.594 1 82.5 615 GLU B C 1
ATOM 10207 O O . GLU B 1 615 ? 16.938 -48.469 -10.406 1 82.5 615 GLU B O 1
ATOM 10212 N N . TYR B 1 616 ? 15.406 -48.375 -12.016 1 78.25 616 TYR B N 1
ATOM 10213 C CA . TYR B 1 616 ? 14.305 -48.719 -11.117 1 78.25 616 TYR B CA 1
ATOM 10214 C C . TYR B 1 616 ? 13.781 -50.125 -11.375 1 78.25 616 TYR B C 1
ATOM 10216 O O . TYR B 1 616 ? 13.383 -50.438 -12.492 1 78.25 616 TYR B O 1
ATOM 10224 N N . THR B 1 617 ? 13.812 -51.031 -10.398 1 70.94 617 THR B N 1
ATOM 10225 C CA . THR B 1 617 ? 13.422 -52.438 -10.578 1 70.94 617 THR B CA 1
ATOM 10226 C C . THR B 1 617 ? 12.266 -52.781 -9.648 1 70.94 617 THR B C 1
ATOM 10228 O O . THR B 1 617 ? 11.891 -53.938 -9.539 1 70.94 617 THR B O 1
ATOM 10231 N N . ASP B 1 618 ? 11.695 -51.844 -8.984 1 67.44 618 ASP B N 1
ATOM 10232 C CA . ASP B 1 618 ? 10.703 -52.156 -7.961 1 67.44 618 ASP B CA 1
ATOM 10233 C C . ASP B 1 618 ? 9.453 -52.781 -8.578 1 67.44 618 ASP B C 1
ATOM 10235 O O . ASP B 1 618 ? 8.773 -53.594 -7.938 1 67.44 618 ASP B O 1
ATOM 10239 N N . HIS B 1 619 ? 9.117 -52.469 -9.836 1 61.47 619 HIS B N 1
ATOM 10240 C CA . HIS B 1 619 ? 7.926 -53.031 -10.477 1 61.47 619 HIS B CA 1
ATOM 10241 C C . HIS B 1 619 ? 8.094 -54.5 -10.758 1 61.47 619 HIS B C 1
ATOM 10243 O O . HIS B 1 619 ? 7.105 -55.219 -10.93 1 61.47 619 HIS B O 1
ATOM 10249 N N . CYS B 1 620 ? 9.305 -54.875 -10.883 1 59.09 620 CYS B N 1
ATOM 10250 C CA . CYS B 1 620 ? 9.578 -56.281 -11.164 1 59.09 620 CYS B CA 1
ATOM 10251 C C . CYS B 1 620 ? 9.359 -57.125 -9.922 1 59.09 620 CYS B C 1
ATOM 10253 O O . CYS B 1 620 ? 9.031 -58.312 -10.023 1 59.09 620 CYS B O 1
ATOM 10255 N N . GLU B 1 621 ? 9.586 -56.5 -8.883 1 54.5 621 GLU B N 1
ATOM 10256 C CA . GLU B 1 621 ? 9.508 -57.312 -7.668 1 54.5 621 GLU B CA 1
ATOM 10257 C C . GLU B 1 621 ? 8.062 -57.594 -7.281 1 54.5 621 GLU B C 1
ATOM 10259 O O . GLU B 1 621 ? 7.762 -58.625 -6.695 1 54.5 621 GLU B O 1
ATOM 10264 N N . ASP B 1 622 ? 7.152 -56.688 -7.406 1 50.78 622 ASP B N 1
ATOM 10265 C CA . ASP B 1 622 ? 5.832 -56.938 -6.832 1 50.78 622 ASP B CA 1
ATOM 10266 C C . ASP B 1 622 ? 4.953 -57.719 -7.793 1 50.78 622 ASP B C 1
ATOM 10268 O O . ASP B 1 622 ? 3.727 -57.719 -7.684 1 50.78 622 ASP B O 1
ATOM 10272 N N . GLY B 1 623 ? 5.414 -58.75 -8.539 1 45.22 623 GLY B N 1
ATOM 10273 C CA . GLY B 1 623 ? 4.641 -59.75 -9.273 1 45.22 623 GLY B CA 1
ATOM 10274 C C . GLY B 1 623 ? 3.764 -59.156 -10.352 1 45.22 623 GLY B C 1
ATOM 10275 O O . GLY B 1 623 ? 2.676 -59.656 -10.633 1 45.22 623 GLY B O 1
ATOM 10276 N N . GLY B 1 624 ? 3.975 -58.094 -11.102 1 46.16 624 GLY B N 1
ATOM 10277 C CA . GLY B 1 624 ? 3.246 -57.625 -12.273 1 46.16 624 GLY B CA 1
ATOM 10278 C C . GLY B 1 624 ? 2.377 -56.438 -11.992 1 46.16 624 GLY B C 1
ATOM 10279 O O . GLY B 1 624 ? 1.714 -55.906 -12.898 1 46.16 624 GLY B O 1
ATOM 10280 N N . GLY B 1 625 ? 2.021 -56.094 -10.812 1 45.62 625 GLY B N 1
ATOM 10281 C CA . GLY B 1 625 ? 1.062 -55.094 -10.391 1 45.62 625 GLY B CA 1
ATOM 10282 C C . GLY B 1 625 ? 1.479 -53.688 -10.75 1 45.62 625 GLY B C 1
ATOM 10283 O O . GLY B 1 625 ? 0.643 -52.844 -11.141 1 45.62 625 GLY B O 1
ATOM 10284 N N . GLY B 1 626 ? 2.666 -53.344 -10.703 1 48.88 626 GLY B N 1
ATOM 10285 C CA . GLY B 1 626 ? 3.152 -52 -10.977 1 48.88 626 GLY B CA 1
ATOM 10286 C C . GLY B 1 626 ? 3.033 -51.594 -12.438 1 48.88 626 GLY B C 1
ATOM 10287 O O . GLY B 1 626 ? 2.67 -50.469 -12.75 1 48.88 626 GLY B O 1
ATOM 10288 N N . LEU B 1 627 ? 3.453 -52.531 -13.32 1 50.44 627 LEU B N 1
ATOM 10289 C CA . LEU B 1 627 ? 3.316 -52.281 -14.75 1 50.44 627 LEU B CA 1
ATOM 10290 C C . LEU B 1 627 ? 1.85 -52.094 -15.133 1 50.44 627 LEU B C 1
ATOM 10292 O O . LEU B 1 627 ? 1.512 -51.25 -15.961 1 50.44 627 LEU B O 1
ATOM 10296 N N . LYS B 1 628 ? 1.015 -53 -14.594 1 52.81 628 LYS B N 1
ATOM 10297 C CA . LYS B 1 628 ? -0.419 -52.875 -14.836 1 52.81 628 LYS B CA 1
ATOM 10298 C C . LYS B 1 628 ? -0.921 -51.5 -14.414 1 52.81 628 LYS B C 1
ATOM 10300 O O . LYS B 1 628 ? -1.725 -50.875 -15.117 1 52.81 628 LYS B O 1
ATOM 10305 N N . SER B 1 629 ? -0.448 -51.156 -13.281 1 53.72 629 SER B N 1
ATOM 10306 C CA . SER B 1 629 ? -0.867 -49.844 -12.789 1 53.72 629 SER B CA 1
ATOM 10307 C C . SER B 1 629 ? -0.356 -48.719 -13.688 1 53.72 629 SER B C 1
ATOM 10309 O O . SER B 1 629 ? -1.04 -47.719 -13.891 1 53.72 629 SER B O 1
ATOM 10311 N N . PHE B 1 630 ? 0.809 -49 -14.297 1 54.16 630 PHE B N 1
ATOM 10312 C CA . PHE B 1 630 ? 1.395 -48.031 -15.195 1 54.16 630 PHE B CA 1
ATOM 10313 C C . PHE B 1 630 ? 0.628 -47.969 -16.516 1 54.16 630 PHE B C 1
ATOM 10315 O O . PHE B 1 630 ? 0.332 -46.875 -17.016 1 54.16 630 PHE B O 1
ATOM 10322 N N . LEU B 1 631 ? 0.4 -49.156 -17.016 1 55.91 631 LEU B N 1
ATOM 10323 C CA . LEU B 1 631 ? -0.314 -49.25 -18.281 1 55.91 631 LEU B CA 1
ATOM 10324 C C . LEU B 1 631 ? -1.699 -48.625 -18.156 1 55.91 631 LEU B C 1
ATOM 10326 O O . LEU B 1 631 ? -2.221 -48.062 -19.141 1 55.91 631 LEU B O 1
ATOM 10330 N N . ALA B 1 632 ? -2.203 -48.688 -16.922 1 51.84 632 ALA B N 1
ATOM 10331 C CA . ALA B 1 632 ? -3.518 -48.125 -16.672 1 51.84 632 ALA B CA 1
ATOM 10332 C C . ALA B 1 632 ? -3.463 -46.594 -16.734 1 51.84 632 ALA B C 1
ATOM 10334 O O . ALA B 1 632 ? -4.48 -45.938 -16.969 1 51.84 632 ALA B O 1
ATOM 10335 N N . THR B 1 633 ? -2.236 -46.094 -16.578 1 51.19 633 THR B N 1
ATOM 10336 C CA . THR B 1 633 ? -2.115 -44.625 -16.578 1 51.19 633 THR B CA 1
ATOM 10337 C C . THR B 1 633 ? -1.871 -44.094 -17.984 1 51.19 633 THR B C 1
ATOM 10339 O O . THR B 1 633 ? -1.908 -42.906 -18.219 1 51.19 633 THR B O 1
ATOM 10342 N N . MET B 1 634 ? -1.687 -45.062 -18.922 1 53.22 634 MET B N 1
ATOM 10343 C CA . MET B 1 634 ? -1.387 -44.656 -20.297 1 53.22 634 MET B CA 1
ATOM 10344 C C . MET B 1 634 ? -2.652 -44.625 -21.141 1 53.22 634 MET B C 1
ATOM 10346 O O . MET B 1 634 ? -3.568 -45.406 -20.938 1 53.22 634 MET B O 1
ATOM 10350 N N . PRO B 1 635 ? -2.85 -43.562 -21.797 1 51.81 635 PRO B N 1
ATOM 10351 C CA . PRO B 1 635 ? -4.035 -43.531 -22.656 1 51.81 635 PRO B CA 1
ATOM 10352 C C . PRO B 1 635 ? -3.988 -44.562 -23.781 1 51.81 635 PRO B C 1
ATOM 10354 O O . PRO B 1 635 ? -3.791 -44.219 -24.938 1 51.81 635 PRO B O 1
ATOM 10357 N N . LEU B 1 636 ? -3.902 -45.938 -23.422 1 55.81 636 LEU B N 1
ATOM 10358 C CA . LEU B 1 636 ? -3.859 -47 -24.406 1 55.81 636 LEU B CA 1
ATOM 10359 C C . LEU B 1 636 ? -5.238 -47.625 -24.594 1 55.81 636 LEU B C 1
ATOM 10361 O O . LEU B 1 636 ? -6.039 -47.656 -23.656 1 55.81 636 LEU B O 1
ATOM 10365 N N . SER B 1 637 ? -5.602 -47.812 -25.859 1 54.28 637 SER B N 1
ATOM 10366 C CA . SER B 1 637 ? -6.816 -48.562 -26.125 1 54.28 637 SER B CA 1
ATOM 10367 C C . SER B 1 637 ? -6.777 -49.938 -25.438 1 54.28 637 SER B C 1
ATOM 10369 O O . SER B 1 637 ? -5.703 -50.438 -25.125 1 54.28 637 SER B O 1
ATOM 10371 N N . PRO B 1 638 ? -7.914 -50.375 -24.859 1 52.69 638 PRO B N 1
ATOM 10372 C CA . PRO B 1 638 ? -7.941 -51.688 -24.188 1 52.69 638 PRO B CA 1
ATOM 10373 C C . PRO B 1 638 ? -7.156 -52.75 -24.953 1 52.69 638 PRO B C 1
ATOM 10375 O O . PRO B 1 638 ? -6.531 -53.625 -24.344 1 52.69 638 PRO B O 1
ATOM 10378 N N . ARG B 1 639 ? -7.156 -52.688 -26.297 1 52.69 639 ARG B N 1
ATOM 10379 C CA . ARG B 1 639 ? -6.445 -53.688 -27.078 1 52.69 639 ARG B CA 1
ATOM 10380 C C . ARG B 1 639 ? -4.938 -53.5 -26.953 1 52.69 639 ARG B C 1
ATOM 10382 O O . ARG B 1 639 ? -4.195 -54.5 -26.859 1 52.69 639 ARG B O 1
ATOM 10389 N N . GLN B 1 640 ? -4.594 -52.125 -26.938 1 55.84 640 GLN B N 1
ATOM 10390 C CA . GLN B 1 640 ? -3.17 -51.844 -26.812 1 55.84 640 GLN B CA 1
ATOM 10391 C C . GLN B 1 640 ? -2.646 -52.25 -25.438 1 55.84 640 GLN B C 1
ATOM 10393 O O . GLN B 1 640 ? -1.539 -52.75 -25.312 1 55.84 640 GLN B O 1
ATOM 10398 N N . THR B 1 641 ? -3.502 -52 -24.5 1 57.19 641 THR B N 1
ATOM 10399 C CA . THR B 1 641 ? -3.141 -52.406 -23.141 1 57.19 641 THR B CA 1
ATOM 10400 C C . THR B 1 641 ? -2.938 -53.938 -23.078 1 57.19 641 THR B C 1
ATOM 10402 O O . THR B 1 641 ? -1.992 -54.406 -22.453 1 57.19 641 THR B O 1
ATOM 10405 N N . ARG B 1 642 ? -3.826 -54.625 -23.688 1 49.97 642 ARG B N 1
ATOM 10406 C CA . ARG B 1 642 ? -3.73 -56.062 -23.719 1 49.97 642 ARG B CA 1
ATOM 10407 C C . ARG B 1 642 ? -2.467 -56.531 -24.438 1 49.97 642 ARG B C 1
ATOM 10409 O O . ARG B 1 642 ? -1.834 -57.5 -24.031 1 49.97 642 ARG B O 1
ATOM 10416 N N . ALA B 1 643 ? -2.156 -55.844 -25.469 1 50.78 643 ALA B N 1
ATOM 10417 C CA . ALA B 1 643 ? -0.958 -56.219 -26.219 1 50.78 643 ALA B CA 1
ATOM 10418 C C . ALA B 1 643 ? 0.295 -56.062 -25.359 1 50.78 643 ALA B C 1
ATOM 10420 O O . ALA B 1 643 ? 1.186 -56.906 -25.391 1 50.78 643 ALA B O 1
ATOM 10421 N N . VAL B 1 644 ? 0.297 -54.906 -24.688 1 55.69 644 VAL B N 1
ATOM 10422 C CA . VAL B 1 644 ? 1.449 -54.656 -23.828 1 55.69 644 VAL B CA 1
ATOM 10423 C C . VAL B 1 644 ? 1.47 -55.688 -22.703 1 55.69 644 VAL B C 1
ATOM 10425 O O . VAL B 1 644 ? 2.533 -56.188 -22.328 1 55.69 644 VAL B O 1
ATOM 10428 N N . GLU B 1 645 ? 0.25 -56 -22.203 1 54.56 645 GLU B N 1
ATOM 10429 C CA . GLU B 1 645 ? 0.141 -57.031 -21.172 1 54.56 645 GLU B CA 1
ATOM 10430 C C . GLU B 1 645 ? 0.599 -58.375 -21.703 1 54.56 645 GLU B C 1
ATOM 10432 O O . GLU B 1 645 ? 1.285 -59.125 -21 1 54.56 645 GLU B O 1
ATOM 10437 N N . LEU B 1 646 ? 0.045 -58.812 -22.891 1 46.34 646 LEU B N 1
ATOM 10438 C CA . LEU B 1 646 ? 0.406 -60.062 -23.5 1 46.34 646 LEU B CA 1
ATOM 10439 C C . LEU B 1 646 ? 1.912 -60.156 -23.719 1 46.34 646 LEU B C 1
ATOM 10441 O O . LEU B 1 646 ? 2.504 -61.25 -23.531 1 46.34 646 LEU B O 1
ATOM 10445 N N . TYR B 1 647 ? 2.379 -59.031 -24.188 1 45.47 647 TYR B N 1
ATOM 10446 C CA . TYR B 1 647 ? 3.828 -59.031 -24.359 1 45.47 647 TYR B CA 1
ATOM 10447 C C . TYR B 1 647 ? 4.535 -59.281 -23.031 1 45.47 647 TYR B C 1
ATOM 10449 O O . TYR B 1 647 ? 5.523 -60 -22.984 1 45.47 647 TYR B O 1
ATOM 10457 N N . GLU B 1 648 ? 4.02 -58.656 -22.094 1 50.78 648 GLU B N 1
ATOM 10458 C CA . GLU B 1 648 ? 4.602 -58.875 -20.781 1 50.78 648 GLU B CA 1
ATOM 10459 C C . GLU B 1 648 ? 4.375 -60.312 -20.297 1 50.78 648 GLU B C 1
ATOM 10461 O O . GLU B 1 648 ? 5.238 -60.875 -19.641 1 50.78 648 GLU B O 1
ATOM 10466 N N . TYR B 1 649 ? 3.127 -60.75 -20.609 1 44.09 649 TYR B N 1
ATOM 10467 C CA . TYR B 1 649 ? 2.846 -62.156 -20.25 1 44.09 649 TYR B CA 1
ATOM 10468 C C . TYR B 1 649 ? 3.711 -63.094 -21.047 1 44.09 649 TYR B C 1
ATOM 10470 O O . TYR B 1 649 ? 4.105 -64.188 -20.547 1 44.09 649 TYR B O 1
ATOM 10478 N N . SER B 1 650 ? 3.604 -62.906 -22.406 1 41.88 650 SER B N 1
ATOM 10479 C CA . SER B 1 650 ? 4.375 -63.875 -23.188 1 41.88 650 SER B CA 1
ATOM 10480 C C . SER B 1 650 ? 5.824 -63.938 -22.719 1 41.88 650 SER B C 1
ATOM 10482 O O . SER B 1 650 ? 6.582 -64.812 -23.125 1 41.88 650 SER B O 1
ATOM 10484 N N . ARG B 1 651 ? 6.391 -62.781 -22.344 1 46.09 651 ARG B N 1
ATOM 10485 C CA . ARG B 1 651 ? 7.742 -62.938 -21.812 1 46.09 651 ARG B CA 1
ATOM 10486 C C . ARG B 1 651 ? 7.723 -63.688 -20.469 1 46.09 651 ARG B C 1
ATOM 10488 O O . ARG B 1 651 ? 6.973 -63.312 -19.562 1 46.09 651 ARG B O 1
ATOM 10495 N N . ARG B 1 652 ? 8.227 -64.812 -20.375 1 42.22 652 ARG B N 1
ATOM 10496 C CA . ARG B 1 652 ? 8.539 -65.688 -19.281 1 42.22 652 ARG B CA 1
ATOM 10497 C C . ARG B 1 652 ? 8.844 -64.938 -18 1 42.22 652 ARG B C 1
ATOM 10499 O O . ARG B 1 652 ? 9.234 -63.75 -18.047 1 42.22 652 ARG B O 1
ATOM 10506 N N . ALA B 1 653 ? 8.641 -65.562 -16.641 1 41.91 653 ALA B N 1
ATOM 10507 C CA . ALA B 1 653 ? 8.883 -65.312 -15.211 1 41.91 653 ALA B CA 1
ATOM 10508 C C . ALA B 1 653 ? 10.047 -64.375 -14.984 1 41.91 653 ALA B C 1
ATOM 10510 O O . ALA B 1 653 ? 10.094 -63.688 -13.969 1 41.91 653 ALA B O 1
ATOM 10511 N N . GLY B 1 654 ? 11.312 -64.438 -15.469 1 41.91 654 GLY B N 1
ATOM 10512 C CA . GLY B 1 654 ? 12.617 -64.062 -14.969 1 41.91 654 GLY B CA 1
ATOM 10513 C C . GLY B 1 654 ? 12.961 -62.594 -15.273 1 41.91 654 GLY B C 1
ATOM 10514 O O . GLY B 1 654 ? 13.531 -61.875 -14.43 1 41.91 654 GLY B O 1
ATOM 10515 N N . GLU B 1 655 ? 13.281 -62 -16.562 1 46.84 655 GLU B N 1
ATOM 10516 C CA . GLU B 1 655 ? 14.133 -60.844 -16.781 1 46.84 655 GLU B CA 1
ATOM 10517 C C . GLU B 1 655 ? 13.312 -59.562 -16.797 1 46.84 655 GLU B C 1
ATOM 10519 O O . GLU B 1 655 ? 12.812 -59.156 -17.859 1 46.84 655 GLU B O 1
ATOM 10524 N N . CYS B 1 656 ? 12.586 -59.156 -15.852 1 53.28 656 CYS B N 1
ATOM 10525 C CA . CYS B 1 656 ? 12 -57.844 -15.695 1 53.28 656 CYS B CA 1
ATOM 10526 C C . CYS B 1 656 ? 13.008 -56.75 -16.016 1 53.28 656 CYS B C 1
ATOM 10528 O O . CYS B 1 656 ? 14.148 -56.781 -15.547 1 53.28 656 CYS B O 1
ATOM 10530 N N . GLU B 1 657 ? 12.828 -56.062 -17.219 1 59.78 657 GLU B N 1
ATOM 10531 C CA . GLU B 1 657 ? 13.758 -54.969 -17.547 1 59.78 657 GLU B CA 1
ATOM 10532 C C . GLU B 1 657 ? 13.516 -53.75 -16.672 1 59.78 657 GLU B C 1
ATOM 10534 O O . GLU B 1 657 ? 12.375 -53.344 -16.453 1 59.78 657 GLU B O 1
ATOM 10539 N N . ALA B 1 658 ? 14.508 -53.344 -16.031 1 68.69 658 ALA B N 1
ATOM 10540 C CA . ALA B 1 658 ? 14.516 -52.188 -15.164 1 68.69 658 ALA B CA 1
ATOM 10541 C C . ALA B 1 658 ? 14.133 -50.938 -15.953 1 68.69 658 ALA B C 1
ATOM 10543 O O . ALA B 1 658 ? 14.383 -50.844 -17.156 1 68.69 658 ALA B O 1
ATOM 10544 N N . VAL B 1 659 ? 13.242 -50.125 -15.406 1 73.31 659 VAL B N 1
ATOM 10545 C CA . VAL B 1 659 ? 13 -48.781 -15.961 1 73.31 659 VAL B CA 1
ATOM 10546 C C . VAL B 1 659 ? 14.234 -47.906 -15.766 1 73.31 659 VAL B C 1
ATOM 10548 O O . VAL B 1 659 ? 14.703 -47.719 -14.633 1 73.31 659 VAL B O 1
ATOM 10551 N N . LEU B 1 660 ? 14.758 -47.5 -16.906 1 78.25 660 LEU B N 1
ATOM 10552 C CA . LEU B 1 660 ? 15.969 -46.688 -16.828 1 78.25 660 LEU B CA 1
ATOM 10553 C C . LEU B 1 660 ? 15.617 -45.219 -16.578 1 78.25 660 LEU B C 1
ATOM 10555 O O . LEU B 1 660 ? 14.648 -44.719 -17.141 1 78.25 660 LEU B O 1
ATOM 10559 N N . GLY B 1 661 ? 16.312 -44.656 -15.641 1 84.06 661 GLY B N 1
ATOM 10560 C CA . GLY B 1 661 ? 16.156 -43.25 -15.406 1 84.06 661 GLY B CA 1
ATOM 10561 C C . GLY B 1 661 ? 16.312 -42.406 -16.656 1 84.06 661 GLY B C 1
ATOM 10562 O O . GLY B 1 661 ? 15.602 -41.406 -16.844 1 84.06 661 GLY B O 1
ATOM 10563 N N . ASP B 1 662 ? 17.125 -42.812 -17.578 1 84.06 662 ASP B N 1
ATOM 10564 C CA . ASP B 1 662 ? 17.359 -42.094 -18.828 1 84.06 662 ASP B CA 1
ATOM 10565 C C . ASP B 1 662 ? 16.141 -42.156 -19.734 1 84.06 662 ASP B C 1
ATOM 10567 O O . ASP B 1 662 ? 15.914 -41.25 -20.547 1 84.06 662 ASP B O 1
ATOM 10571 N N . SER B 1 663 ? 15.328 -43.219 -19.609 1 78.12 663 SER B N 1
ATOM 10572 C CA . SER B 1 663 ? 14.086 -43.281 -20.375 1 78.12 663 SER B CA 1
ATOM 10573 C C . SER B 1 663 ? 13.07 -42.25 -19.875 1 78.12 663 SER B C 1
ATOM 10575 O O . SER B 1 663 ? 12.328 -41.656 -20.672 1 78.12 663 SER B O 1
ATOM 10577 N N . VAL B 1 664 ? 13.117 -42.125 -18.516 1 82.31 664 VAL B N 1
ATOM 10578 C CA . VAL B 1 664 ? 12.25 -41.094 -17.953 1 82.31 664 VAL B CA 1
ATOM 10579 C C . VAL B 1 664 ? 12.672 -39.719 -18.438 1 82.31 664 VAL B C 1
ATOM 10581 O O . VAL B 1 664 ? 11.836 -38.906 -18.859 1 82.31 664 VAL B O 1
ATOM 10584 N N . LEU B 1 665 ? 13.977 -39.469 -18.469 1 88.12 665 LEU B N 1
ATOM 10585 C CA . LEU B 1 665 ? 14.508 -38.188 -18.938 1 88.12 665 LEU B CA 1
ATOM 10586 C C . LEU B 1 665 ? 14.203 -38 -20.422 1 88.12 665 LEU B C 1
ATOM 10588 O O . LEU B 1 665 ? 13.922 -36.875 -20.844 1 88.12 665 LEU B O 1
ATOM 10592 N N . GLY B 1 666 ? 14.234 -39.062 -21.188 1 82.25 666 GLY B N 1
ATOM 10593 C CA . GLY B 1 666 ? 13.93 -39 -22.609 1 82.25 666 GLY B CA 1
ATOM 10594 C C . GLY B 1 666 ? 12.492 -38.625 -22.906 1 82.25 666 GLY B C 1
ATOM 10595 O O . GLY B 1 666 ? 12.203 -37.969 -23.891 1 82.25 666 GLY B O 1
ATOM 10596 N N . SER B 1 667 ? 11.578 -39.031 -21.984 1 76.5 667 SER B N 1
ATOM 10597 C CA . SER B 1 667 ? 10.164 -38.719 -22.156 1 76.5 667 SER B CA 1
ATOM 10598 C C . SER B 1 667 ? 9.914 -37.219 -22.047 1 76.5 667 SER B C 1
ATOM 10600 O O . SER B 1 667 ? 8.938 -36.719 -22.594 1 76.5 667 SER B O 1
ATOM 10602 N N . PHE B 1 668 ? 10.789 -36.5 -21.422 1 84 668 PHE B N 1
ATOM 10603 C CA . PHE B 1 668 ? 10.656 -35.062 -21.281 1 84 668 PHE B CA 1
ATOM 10604 C C . PHE B 1 668 ? 11.695 -34.344 -22.125 1 84 668 PHE B C 1
ATOM 10606 O O . PHE B 1 668 ? 11.945 -33.156 -21.938 1 84 668 PHE B O 1
ATOM 10613 N N . GLU B 1 669 ? 12.352 -35.094 -23.047 1 84.5 669 GLU B N 1
ATOM 10614 C CA . GLU B 1 669 ? 13.328 -34.562 -24 1 84.5 669 GLU B CA 1
ATOM 10615 C C . GLU B 1 669 ? 14.516 -33.938 -23.281 1 84.5 669 GLU B C 1
ATOM 10617 O O . GLU B 1 669 ? 14.953 -32.844 -23.656 1 84.5 669 GLU B O 1
ATOM 10622 N N . LEU B 1 670 ? 14.914 -34.562 -22.234 1 88.75 670 LEU B N 1
ATOM 10623 C CA . LEU B 1 670 ? 16.047 -34.094 -21.469 1 88.75 670 LEU B CA 1
ATOM 10624 C C . LEU B 1 670 ? 17.266 -34.969 -21.672 1 88.75 670 LEU B C 1
ATOM 10626 O O . LEU B 1 670 ? 18.281 -34.812 -21 1 88.75 670 LEU B O 1
ATOM 10630 N N . GLY B 1 671 ? 17.188 -35.875 -22.656 1 82.94 671 GLY B N 1
ATOM 10631 C CA . GLY B 1 671 ? 18.266 -36.812 -22.906 1 82.94 671 GLY B CA 1
ATOM 10632 C C . GLY B 1 671 ? 19.531 -36.125 -23.391 1 82.94 671 GLY B C 1
ATOM 10633 O O . GLY B 1 671 ? 19.484 -35.156 -24.172 1 82.94 671 GLY B O 1
ATOM 10634 N N . GLY B 1 672 ? 20.625 -36.531 -22.906 1 84.12 672 GLY B N 1
ATOM 10635 C CA . GLY B 1 672 ? 21.906 -36.062 -23.391 1 84.12 672 GLY B CA 1
ATOM 10636 C C . GLY B 1 672 ? 22.375 -34.781 -22.719 1 84.12 672 GLY B C 1
ATOM 10637 O O . GLY B 1 672 ? 23.484 -34.312 -22.969 1 84.12 672 GLY B O 1
ATOM 10638 N N . ARG B 1 673 ? 21.625 -34.219 -21.844 1 92.56 673 ARG B N 1
ATOM 10639 C CA . ARG B 1 673 ? 22 -33 -21.141 1 92.56 673 ARG B CA 1
ATOM 10640 C C . ARG B 1 673 ? 22.812 -33.312 -19.906 1 92.56 673 ARG B C 1
ATOM 10642 O O . ARG B 1 673 ? 22.812 -34.438 -19.406 1 92.56 673 ARG B O 1
ATOM 10649 N N . ASP B 1 674 ? 23.641 -32.281 -19.516 1 95.44 674 ASP B N 1
ATOM 10650 C CA . ASP B 1 674 ? 24.422 -32.375 -18.297 1 95.44 674 ASP B CA 1
ATOM 10651 C C . ASP B 1 674 ? 23.828 -31.5 -17.203 1 95.44 674 ASP B C 1
ATOM 10653 O O . ASP B 1 674 ? 23.406 -30.375 -17.469 1 95.44 674 ASP B O 1
ATOM 10657 N N . LYS B 1 675 ? 23.75 -32.156 -15.945 1 96.38 675 LYS B N 1
ATOM 10658 C CA . LYS B 1 675 ? 23.078 -31.438 -14.859 1 96.38 675 LYS B CA 1
ATOM 10659 C C . LYS B 1 675 ? 23.828 -30.156 -14.508 1 96.38 675 LYS B C 1
ATOM 10661 O O . LYS B 1 675 ? 23.203 -29.125 -14.211 1 96.38 675 LYS B O 1
ATOM 10666 N N . TRP B 1 676 ? 25.172 -30.094 -14.508 1 97.31 676 TRP B N 1
ATOM 10667 C CA . TRP B 1 676 ? 25.953 -28.922 -14.156 1 97.31 676 TRP B CA 1
ATOM 10668 C C . TRP B 1 676 ? 25.828 -27.844 -15.234 1 97.31 676 TRP B C 1
ATOM 10670 O O . TRP B 1 676 ? 25.766 -26.656 -14.93 1 97.31 676 TRP B O 1
ATOM 10680 N N . GLU B 1 677 ? 25.75 -28.266 -16.516 1 97.12 677 GLU B N 1
ATOM 10681 C CA . GLU B 1 677 ? 25.562 -27.312 -17.594 1 97.12 677 GLU B CA 1
ATOM 10682 C C . GLU B 1 677 ? 24.188 -26.656 -17.516 1 97.12 677 GLU B C 1
ATOM 10684 O O . GLU B 1 677 ? 24.047 -25.453 -17.734 1 97.12 677 GLU B O 1
ATOM 10689 N N . CYS B 1 678 ? 23.234 -27.469 -17.203 1 97.56 678 CYS B N 1
ATOM 10690 C CA . CYS B 1 678 ? 21.875 -26.938 -17.062 1 97.56 678 CYS B CA 1
ATOM 10691 C C . CYS B 1 678 ? 21.797 -25.938 -15.93 1 97.56 678 CYS B C 1
ATOM 10693 O O . CYS B 1 678 ? 21.203 -24.859 -16.078 1 97.56 678 CYS B O 1
ATOM 10695 N N . LEU B 1 679 ? 22.406 -26.281 -14.805 1 98 679 LEU B N 1
ATOM 10696 C CA . LEU B 1 679 ? 22.406 -25.359 -13.68 1 98 679 LEU B CA 1
ATOM 10697 C C . LEU B 1 679 ? 23.172 -24.094 -14.016 1 98 679 LEU B C 1
ATOM 10699 O O . LEU B 1 679 ? 22.797 -23 -13.578 1 98 679 LEU B O 1
ATOM 10703 N N . GLY B 1 680 ? 24.266 -24.234 -14.805 1 97.38 680 GLY B N 1
ATOM 10704 C CA . GLY B 1 680 ? 25.016 -23.078 -15.266 1 97.38 680 GLY B CA 1
ATOM 10705 C C . GLY B 1 680 ? 24.188 -22.141 -16.125 1 97.38 680 GLY B C 1
ATOM 10706 O O . GLY B 1 680 ? 24.266 -20.922 -15.969 1 97.38 680 GLY B O 1
ATOM 10707 N N . TYR B 1 681 ? 23.375 -22.719 -17.031 1 96.88 681 TYR B N 1
ATOM 10708 C CA . TYR B 1 681 ? 22.516 -21.906 -17.875 1 96.88 681 TYR B CA 1
ATOM 10709 C C . TYR B 1 681 ? 21.453 -21.188 -17.047 1 96.88 681 TYR B C 1
ATOM 10711 O O . TYR B 1 681 ? 21.109 -20.031 -17.344 1 96.88 681 TYR B O 1
ATOM 10719 N N . ALA B 1 682 ? 20.938 -21.891 -16.062 1 97.38 682 ALA B N 1
ATOM 10720 C CA . ALA B 1 682 ? 19.969 -21.219 -15.172 1 97.38 682 ALA B CA 1
ATOM 10721 C C . ALA B 1 682 ? 20.641 -20.078 -14.414 1 97.38 682 ALA B C 1
ATOM 10723 O O . ALA B 1 682 ? 20.062 -18.984 -14.32 1 97.38 682 ALA B O 1
ATOM 10724 N N . ALA B 1 683 ? 21.828 -20.25 -13.93 1 97.5 683 ALA B N 1
ATOM 10725 C CA . ALA B 1 683 ? 22.562 -19.266 -13.141 1 97.5 683 ALA B CA 1
ATOM 10726 C C . ALA B 1 683 ? 22.922 -18.047 -13.977 1 97.5 683 ALA B C 1
ATOM 10728 O O . ALA B 1 683 ? 23.125 -16.953 -13.438 1 97.5 683 ALA B O 1
ATOM 10729 N N . CYS B 1 684 ? 22.938 -18.203 -15.289 1 96.62 684 CYS B N 1
ATOM 10730 C CA . CYS B 1 684 ? 23.266 -17.078 -16.172 1 96.62 684 CYS B CA 1
ATOM 10731 C C . CYS B 1 684 ? 22.172 -16.016 -16.125 1 96.62 684 CYS B C 1
ATOM 10733 O O . CYS B 1 684 ? 22.422 -14.867 -16.469 1 96.62 684 CYS B O 1
ATOM 10735 N N . SER B 1 685 ? 21.031 -16.375 -15.641 1 96.44 685 SER B N 1
ATOM 10736 C CA . SER B 1 685 ? 19.953 -15.406 -15.5 1 96.44 685 SER B CA 1
ATOM 10737 C C . SER B 1 685 ? 20.219 -14.445 -14.352 1 96.44 685 SER B C 1
ATOM 10739 O O . SER B 1 685 ? 19.672 -13.344 -14.312 1 96.44 685 SER B O 1
ATOM 10741 N N . ILE B 1 686 ? 21.078 -14.82 -13.422 1 97.56 686 ILE B N 1
ATOM 10742 C CA . ILE B 1 686 ? 21.312 -14.047 -12.211 1 97.56 686 ILE B CA 1
ATOM 10743 C C . ILE B 1 686 ? 21.969 -12.719 -12.57 1 97.56 686 ILE B C 1
ATOM 10745 O O . ILE B 1 686 ? 21.453 -11.648 -12.227 1 97.56 686 ILE B O 1
ATOM 10749 N N . PRO B 1 687 ? 23.094 -12.703 -13.352 1 96.88 687 PRO B N 1
ATOM 10750 C CA . PRO B 1 687 ? 23.672 -11.406 -13.703 1 96.88 687 PRO B CA 1
ATOM 10751 C C . PRO B 1 687 ? 22.75 -10.547 -14.555 1 96.88 687 PRO B C 1
ATOM 10753 O O . PRO B 1 687 ? 22.75 -9.312 -14.43 1 96.88 687 PRO B O 1
ATOM 10756 N N . VAL B 1 688 ? 21.953 -11.188 -15.375 1 96.75 688 VAL B N 1
ATOM 10757 C CA . VAL B 1 688 ? 21.016 -10.438 -16.203 1 96.75 688 VAL B CA 1
ATOM 10758 C C . VAL B 1 688 ? 19.969 -9.766 -15.32 1 96.75 688 VAL B C 1
ATOM 10760 O O . VAL B 1 688 ? 19.656 -8.586 -15.492 1 96.75 688 VAL B O 1
ATOM 10763 N N . LEU B 1 689 ? 19.469 -10.516 -14.391 1 97.56 689 LEU B N 1
ATOM 10764 C CA . LEU B 1 689 ? 18.453 -9.992 -13.5 1 97.56 689 LEU B CA 1
ATOM 10765 C C . LEU B 1 689 ? 19.031 -8.922 -12.57 1 97.56 689 LEU B C 1
ATOM 10767 O O . LEU B 1 689 ? 18.344 -7.953 -12.227 1 97.56 689 LEU B O 1
ATOM 10771 N N . ILE B 1 690 ? 20.281 -9.07 -12.148 1 97.81 690 ILE B N 1
ATOM 10772 C CA . ILE B 1 690 ? 20.953 -8.062 -11.336 1 97.81 690 ILE B CA 1
ATOM 10773 C C . ILE B 1 690 ? 21.078 -6.762 -12.133 1 97.81 690 ILE B C 1
ATOM 10775 O O . ILE B 1 690 ? 20.812 -5.68 -11.602 1 97.81 690 ILE B O 1
ATOM 10779 N N . ALA B 1 691 ? 21.391 -6.914 -13.398 1 97.31 691 ALA B N 1
ATOM 10780 C CA . ALA B 1 691 ? 21.516 -5.738 -14.266 1 97.31 691 ALA B CA 1
ATOM 10781 C C . ALA B 1 691 ? 20.156 -5.047 -14.422 1 97.31 691 ALA B C 1
ATOM 10783 O O . ALA B 1 691 ? 20.078 -3.818 -14.375 1 97.31 691 ALA B O 1
ATOM 10784 N N . LEU B 1 692 ? 19.141 -5.832 -14.547 1 96.69 692 LEU B N 1
ATOM 10785 C CA . LEU B 1 692 ? 17.812 -5.262 -14.695 1 96.69 692 LEU B CA 1
ATOM 10786 C C . LEU B 1 692 ? 17.359 -4.613 -13.391 1 96.69 692 LEU B C 1
ATOM 10788 O O . LEU B 1 692 ? 16.688 -3.572 -13.414 1 96.69 692 LEU B O 1
ATOM 10792 N N . PHE B 1 693 ? 17.672 -5.27 -12.328 1 96.56 693 PHE B N 1
ATOM 10793 C CA . PHE B 1 693 ? 17.359 -4.699 -11.016 1 96.56 693 PHE B CA 1
ATOM 10794 C C . PHE B 1 693 ? 18.047 -3.354 -10.844 1 96.56 693 PHE B C 1
ATOM 10796 O O . PHE B 1 693 ? 17.438 -2.389 -10.391 1 96.56 693 PHE B O 1
ATOM 10803 N N . TYR B 1 694 ? 19.25 -3.275 -11.25 1 96.38 694 TYR B N 1
ATOM 10804 C CA . TYR B 1 694 ? 20.016 -2.037 -11.18 1 96.38 694 TYR B CA 1
ATOM 10805 C C . TYR B 1 694 ? 19.375 -0.95 -12.039 1 96.38 694 TYR B C 1
ATOM 10807 O O . TYR B 1 694 ? 19.234 0.194 -11.594 1 96.38 694 TYR B O 1
ATOM 10815 N N . VAL B 1 695 ? 18.969 -1.326 -13.203 1 95.38 695 VAL B N 1
ATOM 10816 C CA . VAL B 1 695 ? 18.359 -0.362 -14.109 1 95.38 695 VAL B CA 1
ATOM 10817 C C . VAL B 1 695 ? 17.031 0.127 -13.523 1 95.38 695 VAL B C 1
ATOM 10819 O O . VAL B 1 695 ? 16.703 1.311 -13.625 1 95.38 695 VAL B O 1
ATOM 10822 N N . GLY B 1 696 ? 16.312 -0.774 -12.938 1 93.56 696 GLY B N 1
ATOM 10823 C CA . GLY B 1 696 ? 15.047 -0.406 -12.32 1 93.56 696 GLY B CA 1
ATOM 10824 C C . GLY B 1 696 ? 15.211 0.567 -11.164 1 93.56 696 GLY B C 1
ATOM 10825 O O . GLY B 1 696 ? 14.469 1.547 -11.062 1 93.56 696 GLY B O 1
ATOM 10826 N N . VAL B 1 697 ? 16.203 0.38 -10.398 1 92.38 697 VAL B N 1
ATOM 10827 C CA . VAL B 1 697 ? 16.422 1.196 -9.211 1 92.38 697 VAL B CA 1
ATOM 10828 C C . VAL B 1 697 ? 17 2.551 -9.609 1 92.38 697 VAL B C 1
ATOM 10830 O O . VAL B 1 697 ? 16.656 3.58 -9.031 1 92.38 697 VAL B O 1
ATOM 10833 N N . ARG B 1 698 ? 17.781 2.553 -10.602 1 90.38 698 ARG B N 1
ATOM 10834 C CA . ARG B 1 698 ? 18.516 3.77 -10.953 1 90.38 698 ARG B CA 1
ATOM 10835 C C . ARG B 1 698 ? 17.672 4.668 -11.852 1 90.38 698 ARG B C 1
ATOM 10837 O O . ARG B 1 698 ? 17.672 5.891 -11.695 1 90.38 698 ARG B O 1
ATOM 10844 N N . TYR B 1 699 ? 16.906 4.09 -12.727 1 88 699 TYR B N 1
ATOM 10845 C CA . TYR B 1 699 ? 16.359 4.93 -13.781 1 88 699 TYR B CA 1
ATOM 10846 C C . TYR B 1 699 ? 14.852 5.023 -13.672 1 88 699 TYR B C 1
ATOM 10848 O O . TYR B 1 699 ? 14.234 5.926 -14.25 1 88 699 TYR B O 1
ATOM 10856 N N . VAL B 1 700 ? 14.219 4.164 -13.016 1 85.06 700 VAL B N 1
ATOM 10857 C CA . VAL B 1 700 ? 12.766 4.195 -12.969 1 85.06 700 VAL B CA 1
ATOM 10858 C C . VAL B 1 700 ? 12.305 4.965 -11.727 1 85.06 700 VAL B C 1
ATOM 10860 O O . VAL B 1 700 ? 12.711 4.645 -10.609 1 85.06 700 VAL B O 1
ATOM 10863 N N . ARG B 1 701 ? 11.484 6.051 -11.984 1 74.88 701 ARG B N 1
ATOM 10864 C CA . ARG B 1 701 ? 10.977 6.863 -10.883 1 74.88 701 ARG B CA 1
ATOM 10865 C C . ARG B 1 701 ? 9.523 6.523 -10.586 1 74.88 701 ARG B C 1
ATOM 10867 O O . ARG B 1 701 ? 8.68 6.512 -11.484 1 74.88 701 ARG B O 1
ATOM 10874 N N . HIS B 1 702 ? 9.242 6.152 -9.406 1 71.56 702 HIS B N 1
ATOM 10875 C CA . HIS B 1 702 ? 7.891 5.785 -8.992 1 71.56 702 HIS B CA 1
ATOM 10876 C C . HIS B 1 702 ? 7.109 7.008 -8.523 1 71.56 702 HIS B C 1
ATOM 10878 O O . HIS B 1 702 ? 5.879 7.043 -8.633 1 71.56 702 HIS B O 1
ATOM 10884 N N . GLU B 1 703 ? 7.781 7.961 -7.926 1 63.28 703 GLU B N 1
ATOM 10885 C CA . GLU B 1 703 ? 7.105 9.156 -7.434 1 63.28 703 GLU B CA 1
ATOM 10886 C C . GLU B 1 703 ? 7.184 10.289 -8.453 1 63.28 703 GLU B C 1
ATOM 10888 O O . GLU B 1 703 ? 8.227 10.5 -9.078 1 63.28 703 GLU B O 1
ATOM 10893 N N . LYS B 1 704 ? 5.996 10.719 -8.836 1 54.66 704 LYS B N 1
ATOM 10894 C CA . LYS B 1 704 ? 5.977 11.891 -9.711 1 54.66 704 LYS B CA 1
ATOM 10895 C C . LYS B 1 704 ? 5.879 13.18 -8.906 1 54.66 704 LYS B C 1
ATOM 10897 O O . LYS B 1 704 ? 4.992 13.32 -8.055 1 54.66 704 LYS B O 1
ATOM 10902 N N . ARG B 1 705 ? 6.969 13.953 -8.828 1 57.16 705 ARG B N 1
ATOM 10903 C CA . ARG B 1 705 ? 6.973 15.266 -8.188 1 57.16 705 ARG B CA 1
ATOM 10904 C C . ARG B 1 705 ? 6.969 16.391 -9.227 1 57.16 705 ARG B C 1
ATOM 10906 O O . ARG B 1 705 ? 7.496 16.219 -10.328 1 57.16 705 ARG B O 1
#

Nearest PDB structures (foldseek):
  8wto-assembly1_B  TM=8.586E-01  e=3.050E-36  Arabidopsis thaliana
  8wtm-assembly1_A  TM=8.176E-01  e=1.056E-34  Arabidopsis thaliana
  9iul-assembly1_A  TM=8.219E-01  e=2.120E-29  Candida albicans SC5314
  9ium-assembly1_A  TM=8.195E-01  e=2.253E-28  Candida albicans SC5314
  7r8b-assembly1_A  TM=8.220E-01  e=2.569E-28  Homo sapiens

pLDDT: mean 76.82, std 20.96, range [21.3, 98.12]

Foldseek 3Di:
DPDDPDDDPPPPVPPPDPPPPPPCPPPPDDPDDPPPPPPPPPPPPPPPFLAKKKWWFFKWWKAFDDPPPPPVLVVVVVVPPPPPPPPDDPDDPDGHIDIQATGDGFMDDFLFQEEEEADPSLCQVVVLCVQLVNADGTDIDTAMDILLHGDDNLLSLQQEAEADPDDADDQLDFLLLRLLLLLLLNPFDDDSVVSSVLSVVLCVLLVVVVRRGWGCHDPVGDTDDLLSRLSSSVSSRCSSVHSEYEYEASCPPHDQVSSLSSLVSVLVSSVVRRHHYYYYHYDHDLSSQVSGQWYWYGGSNATLDTGTGDCVVQVVVVVVVQHDDPPDRPSVSVRCLQVDQPPVVSHRDPSRVCCCPDPRVVVRNVVSVVSNVCSVVVVSPVSVSPPVPPDDGSTSDDLVSLLVSCQPSVLVSVCPDCVQLVVLLVVLLVVLLVLLVVQFAFDLFPVSVVVVLVSLLCLLLVLLVVLLSLLVVLLSVLVNLVSCVSSPSDDLLSVLVSVLVSCLVSLLSSLQSSLVSNCPRNPFDPDVVLSVQSSVLSSLSNSLSNLLSLLLNLQDADDVRSVVVSVVVSVLLSCLLLPNDALVPDDPVCNVVNQLRLNNLSSLLNLCSGQPADWACVCLPVPNVRVLVVLVVDPDDPVRSVVVVVVVVVPDNDDRGTDHSQVVCVVSPSHPDHSVVSSVSSSVVNVVSSVSSSCSSPPPDRDND/DPDDPDDDPPPPVPPPDPPPPPPPPPPPDDPDDPPPPPPPPPPPPPPPFLAKKKWWFFKWWKAFDDPPPPPVLVVVVVVPPPPPPPPDDPDDPDGHIDIQATGDGFMDGFLFQEEEEADPSLCLVVVLCVQLVNADGTDIDTAMDILLHGDDNLLSLQQEAEADPDDADDQLDFLLLRLLLLLLLNPFDDDSVVSSVLSVVLCVLLVVVVRRGWGCHDPVGDTDDLLSRLSSSVSSRPSSVHSEYEYEASCPPHDQVSSLSSLVSVLVSSVVRRHHYYYYHYDHDLSSQVSGQWYWYGGSNATLDTGTGDCVVQVVVVVVVQHDDPPDRPSRSVRCLQVDQPPPVSHRPPSRVPCCVDPRVVVRNVVSVVSNVCSVVVVSPVSVSPPVPPDDGSTSDDLVSLLVSCQPSVLVSVCPDCVQLVVLLVVLLVVLLVLLVVQFAFDLFPVSVVVVLVSLLCLLLVLLVVLLSLLVVLLSVLVVLVSCVSSPSDDLLSVLVSVLVSCLVSLLSSLQSSLVSNPPRNPFDPDVVLSVQSSVLSSLSNSLSNLLSLLLNLQDADDCRSVVVSVVVSVLLSCLLLPNDALVPDDPVCNVVNQLRLNNLSSLLNLCSGQPADWACVCLPVPNVRVLVVLVVDPDDPVRSVVVVVVVVVPDNDDRGTDHSQVVCVVSPSHPDDSVVSSVSSSVVNVVSSVSSSCSSPPPDRDND

Sequence (1410 aa):
MIEHAPTGADIRVDVDRALPPVRGLPRVPSHGALPHEKVSPGESPTRVGDGIQITLDGLGCLIPARRGRDDRYTERAAKLPTVDEVPGKAGGGGKKFKTLLSNVTGTIYSGDMCAVMGPSGAGKTTLLDIISRRKTEGKILGKNYFDGAEPSKSMVKKYTAYIQQQDCFFGGATVSETILFAAMAKLPPGDPAEKHAKVAEVIAQLNLQRCANTYMGNRLIRGVSGGEMKRTAVACALLCSPRCMFLDEPTSGLDSAMAQEVICNLRALQVKQGCTFVVTIHQPAPVVFDAFNRLVLLNIGRLAYWGPGRSAPLEFFAAQGFPYRQGYNVAEYLIDTLSHHDEETGGGHDFEGYYARSKLCEENAATVRETVEACDSGLAVDSGIHADGKGKSKYANNLSRELWVLLRYKGLPRAKHPLFISLRVFLYILLAALLSSFFYSQDRQLTGIFNTVGILFIAVILPCFMAQVFVEEMKFDREVYTREFNDAYYRAGTYVAARILTEIPYLFLSGGAFAAVLYWCIGLNDDLERFGFFVLATFVNFAIAMLVGFTIASGIAGEVGPAVVLPIYTTLNMLVGGFFIRKATIHAMWIWLYWISFLQWTWSAIMLNEFGGEEYTDHCEDGGGGLKSFLATMPLSPRQTRAVELYEYSRRAGECEAVLGDSVLGSFELGGRDKWECLGYAACSIPVLIALFYVGVRYVRHEKRMIEHAPTGADIRVDVDRALPPVRGLPRVPSHGALPHEKVSPGESPTRVGDGIQITLDGLGCLIPARRGRDDRYTERAAKLPTVDEVPGKAGGGGKKFKTLLSNVTGTIYSGDMCAVMGPSGAGKTTLLDIISRRKTEGKILGKNYFDGAEPSKSMVKKYTAYIQQQDCFFGGATVSETILFAAMAKLPPGDPAEKHAKVAEVIAQLNLQRCANTYMGNRLIRGVSGGEMKRTAVACALLCSPRCMFLDEPTSGLDSAMAQEVICNLRALQVKQGCTFVVTIHQPAPVVFDAFNRLVLLNIGRLAYWGPGRSAPLEFFAAQGFPYRQGYNVAEYLIDTLSHHDEETGGGHDFEGYYARSKLCEENAATVRETVEACDSGLAVDSGIHADGKGKSKYANNLSRELWVLLRYKGLPRAKHPLFISLRVFLYILLAALLSSFFYSQDRQLTGIFNTVGILFIAVILPCFMAQVFVEEMKFDREVYTREFNDAYYRAGTYVAARILTEIPYLFLSGGAFAAVLYWCIGLNDDLERFGFFVLATFVNFAIAMLVGFTIASGIAGEVGPAVVLPIYTTLNMLVGGFFIRKATIHAMWIWLYWISFLQWTWSAIMLNEFGGEEYTDHCEDGGGGLKSFLATMPLSPRQTRAVELYEYSRRAGECEAVLGDSVLGSFELGGRDKWECLGYAACSIPVLIALFYVGVRYVRHEKR

Solvent-accessible surface area (backbone atoms only — not comparable to full-atom values): 75354 Å² total; per-residue (Å²): 132,83,77,78,76,80,79,83,78,77,79,70,78,72,77,71,70,75,69,71,80,73,72,78,62,77,70,72,70,81,88,60,75,68,83,75,71,78,72,64,89,77,64,73,75,72,84,79,42,69,20,45,25,40,35,30,46,44,27,25,31,35,34,76,52,69,89,84,64,76,60,62,69,52,58,69,60,54,73,46,83,68,70,75,69,74,68,72,86,84,76,74,95,70,80,54,66,38,74,44,32,45,59,41,61,35,70,45,52,54,35,32,34,31,36,37,33,42,52,82,77,11,32,61,67,57,50,53,24,54,75,63,68,62,59,73,61,60,53,77,40,62,45,56,23,48,54,47,34,70,68,50,73,57,53,43,36,55,39,36,35,77,43,60,66,76,81,66,66,64,28,67,29,25,44,48,48,51,39,44,35,41,42,65,34,49,38,60,87,70,61,66,67,58,52,52,50,50,43,54,48,44,32,56,69,59,69,35,66,82,47,28,82,34,32,44,18,48,96,87,37,85,40,54,52,74,63,56,49,47,46,48,54,49,41,42,45,52,68,59,61,36,22,24,38,40,30,40,34,71,45,65,96,41,42,68,67,56,31,39,51,54,49,50,48,50,48,52,44,23,72,72,56,10,24,14,35,42,33,34,46,76,75,56,52,56,72,50,46,59,63,20,58,24,33,35,33,30,48,78,14,27,50,44,43,71,46,57,25,68,68,53,54,48,56,59,38,32,76,72,71,51,63,82,60,90,54,44,26,66,54,51,46,53,44,48,58,72,64,39,59,41,75,86,75,71,45,55,75,62,49,40,60,52,29,68,70,31,69,59,42,52,50,37,50,48,53,40,49,52,44,50,48,35,31,73,71,65,63,38,63,76,42,80,76,60,72,65,55,86,78,67,62,59,43,46,52,53,70,71,54,43,29,49,48,39,38,59,48,54,35,43,44,52,60,66,32,56,82,56,52,57,47,50,38,50,48,37,39,50,48,24,51,53,58,20,62,56,41,51,58,45,53,64,28,62,65,29,47,49,40,49,54,34,52,53,48,46,66,60,50,49,50,47,56,46,14,46,45,38,24,54,52,39,54,60,47,46,59,36,44,53,55,40,46,66,54,37,44,56,55,62,66,44,47,50,52,29,57,50,60,60,43,46,67,54,43,46,50,29,23,36,47,24,35,51,46,33,44,63,41,27,49,55,70,88,47,66,68,50,46,53,48,46,28,50,53,40,29,53,50,47,51,44,18,43,36,51,14,41,24,40,38,37,56,33,60,71,82,57,48,37,42,52,48,50,46,52,55,49,47,54,34,51,44,45,28,34,82,47,33,45,76,87,68,47,41,80,90,52,45,66,55,42,74,64,27,44,51,20,25,42,44,48,16,51,49,40,56,65,27,52,89,38,72,36,53,53,34,56,67,64,75,54,55,39,53,52,57,38,53,53,44,39,60,47,46,74,66,53,44,45,48,55,47,46,52,53,59,70,47,70,98,76,80,65,77,50,46,42,21,53,29,50,35,34,33,49,71,50,61,92,66,51,39,68,59,24,40,49,60,24,53,56,47,44,66,54,35,50,51,44,29,43,47,12,62,64,70,47,75,72,74,88,88,134,84,78,79,74,81,80,82,78,76,80,69,77,73,76,70,68,74,68,71,81,73,73,78,64,77,69,72,70,80,88,62,76,68,81,75,70,78,70,65,90,75,64,71,75,73,84,78,45,70,20,45,25,40,36,29,45,44,26,26,31,35,34,74,50,70,88,84,63,75,61,61,68,50,57,69,60,54,73,45,82,67,71,77,69,74,69,73,86,85,74,74,96,69,79,55,66,36,74,44,32,47,58,41,61,35,72,45,53,54,36,31,33,30,36,36,33,42,54,83,78,12,33,62,68,57,50,52,24,55,74,62,67,62,61,73,60,60,53,76,40,60,46,58,22,47,53,44,34,72,66,48,74,55,53,43,37,55,37,34,34,78,43,60,65,74,83,65,68,64,27,69,29,25,44,48,49,51,40,45,35,41,42,65,33,48,36,60,86,69,61,66,66,57,52,52,49,50,44,52,47,44,32,55,70,60,69,36,66,83,47,28,83,34,32,43,18,49,96,84,37,87,41,54,52,71,63,55,48,46,44,48,53,49,43,42,45,51,66,59,62,37,23,25,37,40,31,40,34,73,45,64,94,42,42,70,68,56,31,39,51,54,52,50,48,49,49,52,44,22,74,72,55,10,23,13,35,43,34,34,46,78,74,54,52,55,73,50,45,60,65,21,57,27,33,35,32,31,48,80,14,28,48,45,42,71,45,57,25,69,67,52,53,50,58,59,39,32,76,72,71,51,64,82,59,88,54,44,27,65,54,51,48,52,45,49,59,70,65,41,58,40,76,86,75,74,45,55,75,60,48,40,61,52,29,68,71,31,68,58,41,51,50,37,51,50,53,43,50,51,43,51,50,35,31,73,69,65,63,37,62,75,41,79,76,60,73,64,54,89,76,67,62,59,44,46,52,55,70,71,56,43,30,50,47,40,38,59,48,54,35,44,44,51,62,67,32,55,84,56,52,55,48,49,37,51,48,36,40,51,48,24,50,54,56,21,62,56,42,50,58,45,52,65,30,62,65,29,48,48,40,48,56,34,52,54,48,46,65,60,49,48,50,48,56,46,14,46,47,38,25,56,51,40,55,61,46,46,57,36,44,52,55,39,46,67,56,38,45,55,56,62,66,45,46,51,51,29,56,52,59,62,42,47,65,54,43,45,51,26,23,37,47,23,35,51,47,32,44,64,41,26,49,55,71,87,48,64,69,50,45,53,48,46,28,51,51,39,29,53,50,47,51,44,19,44,37,51,14,42,22,40,39,38,58,33,60,71,81,59,48,36,43,53,48,51,47,52,54,48,47,54,33,50,46,46,26,35,82,44,34,45,76,88,68,47,40,79,90,54,47,65,55,43,75,65,26,43,53,20,24,43,44,48,16,49,49,40,57,64,28,52,87,37,71,36,53,54,35,55,67,65,77,54,54,40,55,52,56,38,53,54,45,40,60,45,45,74,66,52,43,45,48,56,46,46,51,55,59,70,46,71,98,76,82,67,78,50,46,42,21,53,31,51,34,34,34,48,71,50,60,90,65,52,39,68,58,25,42,49,60,23,53,55,47,45,64,54,35,50,52,46,29,43,48,11,62,63,69,48,76,74,74,88,87